Protein AF-0000000069873369 (afdb_homodimer)

InterPro domains:
  IPR003029 S1 domain [SM00316] (38-133)
  IPR004659 Ribonuclease E/G [PTHR30001] (5-507)
  IPR004659 Ribonuclease E/G [TIGR00757] (15-438)
  IPR012340 Nucleic acid-binding, OB-fold [G3DSA:2.40.50.140] (32-139)
  IPR012340 Nucleic acid-binding, OB-fold [SSF50249] (40-139)
  IPR019307 RNA-binding protein AU-1/Ribonuclease E/G [PF10150] (135-404)
  IPR048583 RNase E/G, thioredoxin-like domain [PF20833] (416-500)

Sequence (1030 aa):
MEGSTIIINAEKLERRVALLENGVLEEYTIEREGEDNIVGGIFKGRVKNIEPGLKAMFVDIGQEKNAFLHFWDALPAALDSSLEEIEREGRPKKQQRKITSKDIPDIYPIGSEIMVQVTKGPIGTKGPRVTTNVSLAGRYLVLMPFTDQFGISRKIEDPKERLRLRQIMQKLNVPDGMGIIMRTVAQGQRYRHFVRDLAMLLEQWYSVEEKKEANPAPVCVYKEPDLIERTARDFLTDTVDNIICDNAETTEHMRAIAGKISRRAKRHIQHFPVRTPIFEELGIEKQINEAFQRQVLLPCGGYLVIDETEALIAIDVNTGRNKGTKDLDKTILDTNLEAAYEIARQLRLRNIGGLVVVDFIDMRHRKDQQAVYKAMKDRLKRDKAKTQVLQITPIGLMEMTRQRLNESLRESVHDPCPYCGGRGRVKSVMTMSVEIQRQIYACIQKYRDTIGDMVIVVNSEVLSRFKNEDASLLMELERQHSGRLIFRGDHNQHRESFAIYDARYDNKPLYQSGQMEGSTIIINAEKLERRVALLENGVLEEYTIEREGEDNIVGGIFKGRVKNIEPGLKAMFVDIGQEKNAFLHFWDALPAALDSSLEEIEREGRPKKQQRKITSKDIPDIYPIGSEIMVQVTKGPIGTKGPRVTTNVSLAGRYLVLMPFTDQFGISRKIEDPKERLRLRQIMQKLNVPDGMGIIMRTVAQGQRYRHFVRDLAMLLEQWYSVEEKKEANPAPVCVYKEPDLIERTARDFLTDTVDNIICDNAETTEHMRAIAGKISRRAKRHIQHFPVRTPIFEELGIEKQINEAFQRQVLLPCGGYLVIDETEALIAIDVNTGRNKGTKDLDKTILDTNLEAAYEIARQLRLRNIGGLVVVDFIDMRHRKDQQAVYKAMKDRLKRDKAKTQVLQITPIGLMEMTRQRLNESLRESVHDPCPYCGGRGRVKSVMTMSVEIQRQIYACIQKYRDTIGDMVIVVNSEVLSRFKNEDASLLMELERQHSGRLIFRGDHNQHRESFAIYDARYDNKPLYQSGQ

Organism: Akkermansia muciniphila (strain ATCC BAA-835 / DSM 22959 / JCM 33894 / BCRC 81048 / CCUG 64013 / CIP 107961 / Muc) (NCBI:txid349741)

Solvent-accessible surface area (backbone atoms only — not comparable to full-atom values): 55054 Å² total; per-residue (Å²): 104,85,53,27,35,36,41,35,47,66,50,89,60,37,36,36,40,36,35,26,50,58,67,39,80,44,33,58,47,76,46,48,64,84,63,77,73,54,46,60,14,30,26,33,16,28,30,70,42,76,39,73,53,71,42,30,32,31,27,38,50,74,55,98,46,49,25,40,31,40,36,71,37,62,34,89,71,72,80,54,89,60,38,42,79,45,83,63,82,96,55,77,80,74,82,65,81,82,76,48,66,85,45,43,59,72,75,56,36,75,69,34,77,44,61,33,21,27,72,35,58,62,53,94,91,43,38,25,31,35,26,50,70,47,66,46,79,53,67,38,40,31,41,23,68,84,37,60,55,28,31,38,34,54,81,54,71,53,63,69,57,48,54,50,50,51,53,51,58,69,67,50,89,68,60,88,57,32,17,41,32,38,40,63,70,37,64,92,59,57,71,67,57,52,52,53,42,50,50,53,49,50,52,51,48,50,52,29,51,50,44,48,74,73,45,69,66,46,32,78,40,38,74,49,68,52,71,66,54,43,45,34,52,58,46,68,40,85,72,48,66,37,36,38,22,54,29,64,70,58,36,51,52,36,30,54,58,22,40,75,74,31,66,70,50,24,72,32,50,39,66,44,86,62,76,49,59,59,45,60,74,70,58,45,45,62,58,53,56,50,67,71,44,52,59,44,80,41,95,74,40,21,32,36,40,57,40,82,48,94,54,34,32,38,29,25,48,41,49,72,73,37,57,44,60,97,50,52,67,57,39,50,48,52,51,42,45,52,45,32,48,48,49,48,40,47,36,50,30,35,36,52,48,39,44,36,38,35,37,50,63,85,66,93,47,67,68,56,52,50,50,36,45,50,47,34,56,57,52,43,68,76,45,90,49,59,67,49,77,51,69,67,42,98,89,42,39,30,44,32,38,30,48,67,81,62,76,28,50,65,65,72,40,34,33,64,19,84,85,48,67,37,63,13,39,36,67,25,57,66,45,46,49,53,53,49,50,51,49,49,49,36,48,44,58,74,34,57,90,74,49,56,39,33,31,38,40,32,10,40,71,43,45,51,41,41,67,63,80,40,36,70,59,52,49,54,54,31,69,75,35,90,25,53,75,42,80,42,64,33,80,86,43,52,73,79,39,37,36,32,23,40,62,91,42,86,82,58,64,79,40,55,53,98,112,103,86,54,28,37,36,41,35,47,67,50,89,61,37,36,37,42,34,34,26,49,58,69,38,80,45,34,58,49,76,46,49,64,85,63,76,72,54,44,62,14,30,25,34,15,27,29,68,43,76,39,73,52,71,42,30,32,33,26,36,50,75,54,98,47,48,24,40,31,40,37,72,38,61,34,88,70,74,80,54,89,61,38,43,79,45,83,63,80,96,54,77,80,73,81,65,81,84,77,49,67,85,46,43,58,74,76,55,37,73,68,34,76,45,62,34,21,28,73,35,59,62,52,94,93,44,38,24,32,34,27,51,68,45,66,47,79,54,67,38,40,30,41,23,67,83,36,60,55,31,31,38,34,53,80,56,71,54,64,68,57,47,53,52,51,50,53,51,58,68,68,51,90,70,58,88,55,32,18,41,32,37,39,62,70,37,63,92,59,58,71,68,58,52,53,53,42,49,51,53,50,50,53,52,47,50,52,30,52,50,43,49,73,74,45,70,66,46,33,77,40,39,74,47,68,53,69,65,54,42,45,37,52,58,45,66,41,86,70,46,66,37,36,38,22,53,28,63,69,61,35,52,52,37,31,54,58,22,39,75,73,32,65,71,51,25,71,32,51,40,66,45,87,62,77,48,59,62,46,61,74,70,58,44,44,62,58,54,58,48,66,71,43,51,58,43,79,41,94,74,40,21,32,36,40,56,38,84,50,95,54,34,33,38,30,23,50,43,50,72,72,38,56,46,61,99,49,51,68,58,39,51,47,52,49,43,44,53,44,32,50,49,50,47,41,46,35,49,29,34,37,53,49,40,41,35,38,35,37,51,64,86,66,92,47,66,67,57,52,50,49,37,45,50,47,34,56,57,52,43,68,75,44,89,51,59,69,49,77,52,69,68,41,96,88,41,39,30,44,32,40,28,47,66,83,60,76,28,51,64,66,73,39,34,33,63,20,84,85,48,69,38,64,13,40,38,67,25,56,68,46,46,50,53,53,48,53,52,50,52,49,36,48,43,57,75,33,56,92,75,49,57,40,32,33,37,40,31,10,40,70,44,44,51,41,42,67,65,79,39,37,69,60,52,49,53,53,32,69,76,36,91,25,54,75,41,79,43,63,33,81,86,43,52,75,80,40,38,35,32,23,41,64,92,42,85,83,57,64,78,40,55,54,97,114

Radius of gyration: 33.78 Å; Cα contacts (8 Å, |Δi|>4): 1970; chains: 2; bounding box: 74×94×81 Å

pLDDT: mean 88.87, std 9.37, range [48.34, 98.44]

Nearest PDB structures (foldseek):
  2bx2-assembly1_L  TM=8.757E-01  e=1.424E-51  Escherichia coli
  6g63-assembly1_L  TM=8.474E-01  e=8.039E-51  Escherichia coli K-12
  5f6c-assembly1_B  TM=6.721E-01  e=1.130E-51  Escherichia coli K-12
  6g63-assembly1_G  TM=8.059E-01  e=1.382E-46  Escherichia coli K-12
  6g63-assembly1_A  TM=6.806E-01  e=2.433E-48  Escherichia coli K-12

Secondary structure (DSSP, 8-state):
--SEEEEEEE-SSEEEEEEEETTEEEEEEEEETT----TT-EEEEEEEEEETTTTEEEEE-SSSSPEEEEGGGGSPPPPPTTEEEEPPTTS---------GGGHHHHS-TT-EEEEEEEE--BTTB--EEES---EE-SSEEEETT---EEEETT---HHHHHHHHHHHHHS-PPTT-EEEE-GGGTT--HHHHHHHHHHHHHHHHHHHHHHHHSPSSEEEE----HHHHHHHHHTSTT--EEEES-HHHHHHHHHHHHHH-HHHHHTEEE---SS-HHHHTTHHHHHHHHT-SEEE-TTS-EEEEEE-SS-EEEEEE-TT---SS-HHHHHHHHHHHHHHHHHHHHHHTT--EEEEEEPPP-S-HHHHHHHHHHHHHHHTT-SS-EEEPPP-TTSEEEEEE---S--HHHHHEEE-TTTTT-SEEE-HHHHHHHHHHHHHHHHHHTTTT---EEEEEEHHHHHHHHHTSHHHHHHHHHTSSS-EEEEEETTS-TT--EEEETTEEEEEEEETT-/--SEEEEEEE-SSEEEEEEEETTEEEEEEEEETT----TT-EEEEEEEEEETTTTEEEEE-SSSSPEEEEGGGGSPPPPPTTEEEEPPTTS---------GGGHHHHS-TT-EEEEEEEE--BTTB--EEES---EE-SSEEEETT---EEEETT---HHHHHHHHHHHHHS-PPTT-EEEE-GGGTT--HHHHHHHHHHHHHHHHHHHHHHHHSPSSEEEE----HHHHHHHHHTSTT--EEEES-HHHHHHHHHHHHHH-HHHHHTEEE---SS-HHHHTTHHHHHHHHT-SEEE-TTS-EEEEEE-SS-EEEEEE-TT---SS-HHHHHHHHHHHHHHHHHHHHHHTT--EEEEEEPPP-S-HHHHHHHHHHHHHHHTT-SS-EEEPPPPTTSEEEEEE---S--HHHHHEEE-TTTTT-SEEE-HHHHHHHHHHHHHHHHHHTTTT---EEEEEEHHHHHHHHHTSHHHHHHHHHTSSS-EEEEEETTS-TT--EEEETTEEEEEEEETT-

Foldseek 3Di:
DAFWEWEWEDDDFKIKIFIDHGLATQAIDMDGPPPQPQALFKWWWFFADQDVVQQWTFTGQPDPGTAIEHLQLAADDDDDPQKDWDDAPPDDPPPPPHDDSVCSCVVHPHGDIAMWGFNAQADDPRHTYIGSQHWDDFQFKIKTQQAAIEIEGVLPPDPVQVVVVSVLLNVADDDPRMYMYGYPLNGPDDSVLVNLRRVVRVVLVVQLVVQPVVDDPGDGSDGDDDPLLVCLRNVPRVRHQAYEYQDPVSLVVSLVSNVSRPPVSSVRRDYDHDPDRPCVVSVNVVSLVQLLDQWAAFPLQKIKGWDDDPQEIEIETGCHPNPDDPDPLVSQLVSLLRVLLVVLSSCNHQQPFFKYKYAGDDHPDVVSQVVSQVSNVVNNSPPPWDKDWDGQDPVRMIMMGTDRDDDTNPVVPDDQDPQVRNPPDDDDLVRLLVVVLVVLLVLCVVQQPPAAEKEKEAAPVNVVCCVPVVVVVVVVSQVSHRHHYHYHHDNPDRRNWMFMPRPVDPPDTPDTPPD/DAFWEWEWEDDPFKIKIFIDHGLATQAIDMDGPPPQPQALFKWWWFWADQDVVQQWTFTGQPDPGTAIEHLQLAADDDDDPQKDWDDAPPDPPPPPPRDDSVCSCVVHPHGDIAMWGFNACADDPRHTYIGNQHWDDFQFKIKTQQAAIEIEGVLPPDPVQVVVVSVLLNPADDDPRMYMYGYPLNGPDDSVLVNLRVVVRVVLVVQLVVQPVVDDPGDTSGGDDDPLLVCLRNVPRVRHQAYEYQDPVSLVVSLVSNVSRPPVSSVRGDYDHDPDRPCVVSVNVVSLVQLLDQWAAFPLQKIKGWDDDPQEIEIETGCHPNPDDPDPLVSQLVSLLRVLLVVLSSCNHQLDFFKYKYAGDDHPDVVSQVVSQVSNVVNNSPPPWDKDWDGQDPVRMIMMGTDRDDDTNDVVPDDQDPQVRNPPDDDDLVRLLVVVLVVLLVLCVVQQPPAAEKEKEAAPVNVVCCVPVVVVVVVVSQVSHRHHYHYHHDNPDRRNWMFMPRPVDPPDTPDTPPD

Structure (mmCIF, N/CA/C/O backbone):
data_AF-0000000069873369-model_v1
#
loop_
_entity.id
_entity.type
_entity.pdbx_description
1 polymer 'Ribonuclease G'
#
loop_
_atom_site.group_PDB
_atom_site.id
_atom_site.type_symbol
_atom_site.label_atom_id
_atom_site.label_alt_id
_atom_site.label_comp_id
_atom_site.label_asym_id
_atom_site.label_entity_id
_atom_site.label_seq_id
_atom_site.pdbx_PDB_ins_code
_atom_site.Cartn_x
_atom_site.Cartn_y
_atom_site.Cartn_z
_atom_site.occupancy
_atom_site.B_iso_or_equiv
_atom_site.auth_seq_id
_atom_site.auth_comp_id
_atom_site.auth_asym_id
_atom_site.auth_atom_id
_atom_site.pdbx_PDB_model_num
ATOM 1 N N . MET A 1 1 ? -0.987 -34.031 12.062 1 58.09 1 MET A N 1
ATOM 2 C CA . MET A 1 1 ? -0.381 -34.625 10.875 1 58.09 1 MET A CA 1
ATOM 3 C C . MET A 1 1 ? 1.104 -34.281 10.797 1 58.09 1 MET A C 1
ATOM 5 O O . MET A 1 1 ? 1.474 -33.125 10.742 1 58.09 1 MET A O 1
ATOM 9 N N . GLU A 1 2 ? 1.986 -35.188 11.086 1 67.81 2 GLU A N 1
ATOM 10 C CA . GLU A 1 2 ? 3.438 -35 11.102 1 67.81 2 GLU A CA 1
ATOM 11 C C . GLU A 1 2 ? 4.027 -35.125 9.703 1 67.81 2 GLU A C 1
ATOM 13 O O . GLU A 1 2 ? 3.494 -35.844 8.859 1 67.81 2 GLU A O 1
ATOM 18 N N . GLY A 1 3 ? 4.898 -34.25 9.289 1 82.12 3 GLY A N 1
ATOM 19 C CA . GLY A 1 3 ? 5.59 -34.25 8.016 1 82.12 3 GLY A CA 1
ATOM 20 C C . GLY A 1 3 ? 4.98 -33.344 6.984 1 82.12 3 GLY A C 1
ATOM 21 O O . GLY A 1 3 ? 4.387 -32.312 7.336 1 82.12 3 GLY A O 1
ATOM 22 N N . SER A 1 4 ? 5.219 -33.531 5.766 1 88.44 4 SER A N 1
ATOM 23 C CA . SER A 1 4 ? 4.734 -32.75 4.652 1 88.44 4 SER A CA 1
ATOM 24 C C . SER A 1 4 ? 3.65 -33.469 3.867 1 88.44 4 SER A C 1
ATOM 26 O O . SER A 1 4 ? 3.859 -34.594 3.418 1 88.44 4 SER A O 1
ATOM 28 N N . THR A 1 5 ? 2.441 -32.875 3.84 1 90.62 5 THR A N 1
ATOM 29 C CA . THR A 1 5 ? 1.305 -33.5 3.168 1 90.62 5 THR A CA 1
ATOM 30 C C . THR A 1 5 ? 0.644 -32.531 2.203 1 90.62 5 THR A C 1
ATOM 32 O O . THR A 1 5 ? 0.487 -31.344 2.518 1 90.62 5 THR A O 1
ATOM 35 N N . ILE A 1 6 ? 0.294 -33 1.038 1 93.44 6 ILE A N 1
ATOM 36 C CA . ILE A 1 6 ? -0.467 -32.219 0.074 1 93.44 6 ILE A CA 1
ATOM 37 C C . ILE A 1 6 ? -1.93 -32.656 0.089 1 93.44 6 ILE A C 1
ATOM 39 O O . ILE A 1 6 ? -2.227 -33.844 -0.01 1 93.44 6 ILE A O 1
ATOM 43 N N . ILE A 1 7 ? -2.756 -31.75 0.298 1 94.5 7 ILE A N 1
ATOM 44 C CA . ILE A 1 7 ? -4.188 -32.031 0.284 1 94.5 7 ILE A CA 1
ATOM 45 C C . ILE A 1 7 ? -4.828 -31.359 -0.938 1 94.5 7 ILE A C 1
ATOM 47 O O . ILE A 1 7 ? -4.641 -30.172 -1.177 1 94.5 7 ILE A O 1
ATOM 51 N N . ILE A 1 8 ? -5.625 -32.156 -1.678 1 95.19 8 ILE A N 1
ATOM 52 C CA . ILE A 1 8 ? -6.223 -31.672 -2.92 1 95.19 8 ILE A CA 1
ATOM 53 C C . ILE A 1 8 ? -7.746 -31.719 -2.807 1 95.19 8 ILE A C 1
ATOM 55 O O . ILE A 1 8 ? -8.32 -32.75 -2.486 1 95.19 8 ILE A O 1
ATOM 59 N N . ASN A 1 9 ? -8.32 -30.578 -2.953 1 95.19 9 ASN A N 1
ATOM 60 C CA . ASN A 1 9 ? -9.766 -30.469 -3.137 1 95.19 9 ASN A CA 1
ATOM 61 C C . ASN A 1 9 ? -10.125 -30.281 -4.605 1 95.19 9 ASN A C 1
ATOM 63 O O . ASN A 1 9 ? -9.906 -29.203 -5.176 1 95.19 9 ASN A O 1
ATOM 67 N N . ALA A 1 10 ? -10.641 -31.281 -5.207 1 93 10 ALA A N 1
ATOM 68 C CA . ALA A 1 10 ? -10.953 -31.25 -6.637 1 93 10 ALA A CA 1
ATOM 69 C C . ALA A 1 10 ? -12.453 -31.109 -6.871 1 93 10 ALA A C 1
ATOM 71 O O . ALA A 1 10 ? -13.172 -32.125 -6.938 1 93 10 ALA A O 1
ATOM 72 N N . GLU A 1 11 ? -12.812 -29.859 -7.07 1 89.12 11 GLU A N 1
ATOM 73 C CA . GLU A 1 11 ? -14.195 -29.547 -7.414 1 89.12 11 GLU A CA 1
ATOM 74 C C . GLU A 1 11 ? -14.344 -29.25 -8.906 1 89.12 11 GLU A C 1
ATOM 76 O O . GLU A 1 11 ? -13.344 -29.156 -9.625 1 89.12 11 GLU A O 1
ATOM 81 N N . LYS A 1 12 ? -15.539 -29.156 -9.367 1 85.06 12 LYS A N 1
ATOM 82 C CA . LYS A 1 12 ? -15.797 -29 -10.797 1 85.06 12 LYS A CA 1
ATOM 83 C C . LYS A 1 12 ? -15.328 -27.641 -11.297 1 85.06 12 LYS A C 1
ATOM 85 O O . LYS A 1 12 ? -14.734 -27.547 -12.367 1 85.06 12 LYS A O 1
ATOM 90 N N . LEU A 1 13 ? -15.562 -26.656 -10.477 1 88.5 13 LEU A N 1
ATOM 91 C CA . LEU A 1 13 ? -15.258 -25.297 -10.945 1 88.5 13 LEU A CA 1
ATOM 92 C C . LEU A 1 13 ? -13.883 -24.859 -10.453 1 88.5 13 LEU A C 1
ATOM 94 O O . LEU A 1 13 ? -13.305 -23.906 -10.984 1 88.5 13 LEU A O 1
ATOM 98 N N . GLU A 1 14 ? -13.43 -25.578 -9.477 1 92.19 14 GLU A N 1
ATOM 99 C CA . GLU A 1 14 ? -12.203 -25.109 -8.836 1 92.19 14 GLU A CA 1
ATOM 100 C C . GLU A 1 14 ? -11.398 -26.281 -8.266 1 92.19 14 GLU A C 1
ATOM 102 O O . GLU A 1 14 ? -11.977 -27.219 -7.715 1 92.19 14 GLU A O 1
ATOM 107 N N . ARG A 1 15 ? -10.164 -26.297 -8.539 1 93.38 15 ARG A N 1
ATOM 108 C CA . ARG A 1 15 ? -9.211 -27.188 -7.887 1 93.38 15 ARG A CA 1
ATOM 109 C C . ARG A 1 15 ? -8.312 -26.422 -6.918 1 93.38 15 ARG A C 1
ATOM 111 O O . ARG A 1 15 ? -7.777 -25.375 -7.258 1 93.38 15 ARG A O 1
ATOM 118 N N . ARG A 1 16 ? -8.219 -26.938 -5.723 1 95 16 ARG A N 1
ATOM 119 C CA . ARG A 1 16 ? -7.418 -26.312 -4.68 1 95 16 ARG A CA 1
ATOM 120 C C . ARG A 1 16 ? -6.359 -27.266 -4.145 1 95 16 ARG A C 1
ATOM 122 O O . ARG A 1 16 ? -6.645 -28.453 -3.916 1 95 16 ARG A O 1
ATOM 129 N N . VAL A 1 17 ? -5.191 -26.828 -4.027 1 94.38 17 VAL A N 1
ATOM 130 C CA . VAL A 1 17 ? -4.082 -27.625 -3.52 1 94.38 17 VAL A CA 1
ATOM 131 C C . VAL A 1 17 ? -3.447 -26.938 -2.316 1 94.38 17 VAL A C 1
ATOM 133 O O . VAL A 1 17 ? -3.074 -25.766 -2.393 1 94.38 17 VAL A O 1
ATOM 136 N N . ALA A 1 18 ? -3.379 -27.656 -1.212 1 95.12 18 ALA A N 1
ATOM 137 C CA . ALA A 1 18 ? -2.779 -27.141 0.021 1 95.12 18 ALA A CA 1
ATOM 138 C C . ALA A 1 18 ? -1.572 -27.984 0.429 1 95.12 18 ALA A C 1
ATOM 140 O O . ALA A 1 18 ? -1.654 -29.219 0.49 1 95.12 18 ALA A O 1
ATOM 141 N N . LEU A 1 19 ? -0.502 -27.359 0.658 1 92.94 19 LEU A N 1
ATOM 142 C CA . LEU A 1 19 ? 0.665 -28.031 1.229 1 92.94 19 LEU A CA 1
ATOM 143 C C . LEU A 1 19 ? 0.754 -27.766 2.73 1 92.94 19 LEU A C 1
ATOM 145 O O . LEU A 1 19 ? 0.878 -26.625 3.162 1 92.94 19 LEU A O 1
ATOM 149 N N . LEU A 1 20 ? 0.682 -28.812 3.48 1 93 20 LEU A N 1
ATOM 150 C CA . LEU A 1 20 ? 0.797 -28.719 4.934 1 93 20 LEU A CA 1
ATOM 151 C C . LEU A 1 20 ? 2.146 -29.25 5.402 1 93 20 LEU A C 1
ATOM 153 O O . LEU A 1 20 ? 2.594 -30.312 4.953 1 93 20 LEU A O 1
ATOM 157 N N . GLU A 1 21 ? 2.803 -28.5 6.203 1 91 21 GLU A N 1
ATOM 158 C CA . GLU A 1 21 ? 3.992 -28.953 6.922 1 91 21 GLU A CA 1
ATOM 159 C C . GLU A 1 21 ? 3.758 -28.953 8.43 1 91 21 GLU A C 1
ATOM 161 O O . GLU A 1 21 ? 3.596 -27.891 9.039 1 91 21 GLU A O 1
ATOM 166 N N . ASN A 1 22 ? 3.713 -30.109 9 1 89.75 22 ASN A N 1
ATOM 167 C CA . ASN A 1 22 ? 3.422 -30.281 10.422 1 89.75 22 ASN A CA 1
ATOM 168 C C . ASN A 1 22 ? 2.104 -29.625 10.812 1 89.75 22 ASN A C 1
ATOM 170 O O . ASN A 1 22 ? 2.043 -28.875 11.789 1 89.75 22 ASN A O 1
ATOM 174 N N . GLY A 1 23 ? 1.205 -29.719 9.906 1 89.38 23 GLY A N 1
ATOM 175 C CA . GLY A 1 23 ? -0.144 -29.25 10.18 1 89.38 23 GLY A CA 1
ATOM 176 C C . GLY A 1 23 ? -0.346 -27.797 9.82 1 89.38 23 GLY A C 1
ATOM 177 O O . GLY A 1 23 ? -1.466 -27.281 9.891 1 89.38 23 GLY A O 1
ATOM 178 N N . VAL A 1 24 ? 0.713 -27.156 9.414 1 92.94 24 VAL A N 1
ATOM 179 C CA . VAL A 1 24 ? 0.643 -25.734 9.102 1 92.94 24 VAL A CA 1
ATOM 180 C C . VAL A 1 24 ? 0.58 -25.531 7.586 1 92.94 24 VAL A C 1
ATOM 182 O O . VAL A 1 24 ? 1.371 -26.125 6.844 1 92.94 24 VAL A O 1
ATOM 185 N N . LEU A 1 25 ? -0.386 -24.719 7.141 1 95.5 25 LEU A N 1
ATOM 186 C CA . LEU A 1 25 ? -0.54 -24.438 5.719 1 95.5 25 LEU A CA 1
ATOM 187 C C . LEU A 1 25 ? 0.604 -23.562 5.211 1 95.5 25 LEU A C 1
ATOM 189 O O . LEU A 1 25 ? 0.743 -22.422 5.629 1 95.5 25 LEU A O 1
ATOM 193 N N . GLU A 1 26 ? 1.394 -24.078 4.258 1 93.81 26 GLU A N 1
ATOM 194 C CA . GLU A 1 26 ? 2.584 -23.391 3.783 1 93.81 26 GLU A CA 1
ATOM 195 C C . GLU A 1 26 ? 2.387 -22.859 2.363 1 93.81 26 GLU A C 1
ATOM 197 O O . GLU A 1 26 ? 2.98 -21.844 1.983 1 93.81 26 GLU A O 1
ATOM 202 N N . GLU A 1 27 ? 1.67 -23.562 1.62 1 93.12 27 GLU A N 1
ATOM 203 C CA . GLU A 1 27 ? 1.347 -23.172 0.251 1 93.12 27 GLU A CA 1
ATOM 204 C C . GLU A 1 27 ? -0.118 -23.453 -0.073 1 93.12 27 GLU A C 1
ATOM 206 O O . GLU A 1 27 ? -0.692 -24.438 0.421 1 93.12 27 GLU A O 1
ATOM 211 N N . TYR A 1 28 ? -0.656 -22.641 -0.808 1 93.56 28 TYR A N 1
ATOM 212 C CA . TYR A 1 28 ? -2.045 -22.75 -1.239 1 93.56 28 TYR A CA 1
ATOM 213 C C . TYR A 1 28 ? -2.213 -22.266 -2.674 1 93.56 28 TYR A C 1
ATOM 215 O O . TYR A 1 28 ? -1.852 -21.125 -2.996 1 93.56 28 TYR A O 1
ATOM 223 N N . THR A 1 29 ? -2.748 -23.141 -3.537 1 92 29 THR A N 1
ATOM 224 C CA . THR A 1 29 ? -2.924 -22.797 -4.945 1 92 29 THR A CA 1
ATOM 225 C C . THR A 1 29 ? -4.336 -23.141 -5.41 1 92 29 THR A C 1
ATOM 227 O O . THR A 1 29 ? -4.883 -24.172 -5.039 1 92 29 THR A O 1
ATOM 230 N N . ILE A 1 30 ? -4.848 -22.234 -6.199 1 92 30 ILE A N 1
ATOM 231 C CA . ILE A 1 30 ? -6.188 -22.406 -6.742 1 92 30 ILE A CA 1
ATOM 232 C C . ILE A 1 30 ? -6.145 -22.344 -8.266 1 92 30 ILE A C 1
ATOM 234 O O . ILE A 1 30 ? -5.387 -21.562 -8.836 1 92 30 ILE A O 1
ATOM 238 N N . GLU A 1 31 ? -6.871 -23.188 -8.867 1 90.19 31 GLU A N 1
ATOM 239 C CA . GLU A 1 31 ? -7.098 -23.141 -10.312 1 90.19 31 GLU A CA 1
ATOM 240 C C . GLU A 1 31 ? -8.578 -23.281 -10.648 1 90.19 31 GLU A C 1
ATOM 242 O O . GLU A 1 31 ? -9.25 -24.188 -10.164 1 90.19 31 GLU A O 1
ATOM 247 N N . ARG A 1 32 ? -9.031 -22.375 -11.445 1 88.44 32 ARG A N 1
ATOM 248 C CA . ARG A 1 32 ? -10.453 -22.375 -11.773 1 88.44 32 ARG A CA 1
ATOM 249 C C . ARG A 1 32 ? -10.68 -22.797 -13.227 1 88.44 32 ARG A C 1
ATOM 251 O O . ARG A 1 32 ? -9.82 -22.578 -14.078 1 88.44 32 ARG A O 1
ATOM 258 N N . GLU A 1 33 ? -11.828 -23.359 -13.336 1 79.62 33 GLU A N 1
ATOM 259 C CA . GLU A 1 33 ? -12.195 -23.781 -14.68 1 79.62 33 GLU A CA 1
ATOM 260 C C . GLU A 1 33 ? -12.367 -22.578 -15.609 1 79.62 33 GLU A C 1
ATOM 262 O O . GLU A 1 33 ? -12.953 -21.562 -15.211 1 79.62 33 GLU A O 1
ATOM 267 N N . GLY A 1 34 ? -11.883 -22.703 -16.75 1 70.75 34 GLY A N 1
ATOM 268 C CA . GLY A 1 34 ? -12.016 -21.625 -17.719 1 70.75 34 GLY A CA 1
ATOM 269 C C . GLY A 1 34 ? -10.844 -20.656 -17.703 1 70.75 34 GLY A C 1
ATOM 270 O O . GLY A 1 34 ? -10.648 -19.891 -18.656 1 70.75 34 GLY A O 1
ATOM 271 N N . GLU A 1 35 ? -10.266 -20.609 -16.547 1 70.88 35 GLU A N 1
ATOM 272 C CA . GLU A 1 35 ? -9.078 -19.75 -16.5 1 70.88 35 GLU A CA 1
ATOM 273 C C . GLU A 1 35 ? -7.938 -20.359 -17.312 1 70.88 35 GLU A C 1
ATOM 275 O O . GLU A 1 35 ? -7.598 -21.531 -17.125 1 70.88 35 GLU A O 1
ATOM 280 N N . ASP A 1 36 ? -7.742 -19.797 -18.5 1 66.44 36 ASP A N 1
ATOM 281 C CA . ASP A 1 36 ? -6.648 -20.297 -19.328 1 66.44 36 ASP A CA 1
ATOM 282 C C . ASP A 1 36 ? -5.305 -19.734 -18.859 1 66.44 36 ASP A C 1
ATOM 284 O O . ASP A 1 36 ? -5.016 -18.562 -19.047 1 66.44 36 ASP A O 1
ATOM 288 N N . ASN A 1 37 ? -4.754 -20.422 -17.938 1 73.31 37 ASN A N 1
ATOM 289 C CA . ASN A 1 37 ? -3.379 -20.062 -17.594 1 73.31 37 ASN A CA 1
ATOM 290 C C . ASN A 1 37 ? -2.422 -20.391 -18.734 1 73.31 37 ASN A C 1
ATOM 292 O O . ASN A 1 37 ? -2.18 -21.562 -19.031 1 73.31 37 ASN A O 1
ATOM 296 N N . ILE A 1 38 ? -1.992 -19.375 -19.406 1 83.12 38 ILE A N 1
ATOM 297 C CA . ILE A 1 38 ? -1.166 -19.609 -20.594 1 83.12 38 ILE A CA 1
ATOM 298 C C . ILE A 1 38 ? 0.311 -19.531 -20.203 1 83.12 38 ILE A C 1
ATOM 300 O O . ILE A 1 38 ? 1.188 -19.75 -21.047 1 83.12 38 ILE A O 1
ATOM 304 N N . VAL A 1 39 ? 0.533 -19.203 -18.938 1 84.94 39 VAL A N 1
ATOM 305 C CA . VAL A 1 39 ? 1.925 -19.094 -18.516 1 84.94 39 VAL A CA 1
ATOM 306 C C . VAL A 1 39 ? 2.613 -20.438 -18.625 1 84.94 39 VAL A C 1
ATOM 308 O O . VAL A 1 39 ? 2.066 -21.469 -18.203 1 84.94 39 VAL A O 1
ATOM 311 N N . GLY A 1 40 ? 3.77 -20.453 -19.188 1 89.19 40 GLY A N 1
ATOM 312 C CA . GLY A 1 40 ? 4.52 -21.672 -19.422 1 89.19 40 GLY A CA 1
ATOM 313 C C . GLY A 1 40 ? 4.191 -22.328 -20.75 1 89.19 40 GLY A C 1
ATOM 314 O O . GLY A 1 40 ? 4.926 -23.203 -21.219 1 89.19 40 GLY A O 1
ATOM 315 N N . GLY A 1 41 ? 3.135 -21.875 -21.312 1 92.25 41 GLY A N 1
ATOM 316 C CA . GLY A 1 41 ? 2.76 -22.391 -22.625 1 92.25 41 GLY A CA 1
ATOM 317 C C . GLY A 1 41 ? 3.715 -21.984 -23.719 1 92.25 41 GLY A C 1
ATOM 318 O O . GLY A 1 41 ? 4.312 -20.906 -23.656 1 92.25 41 GLY A O 1
ATOM 319 N N . ILE A 1 42 ? 3.857 -22.891 -24.656 1 96.88 42 ILE A N 1
ATOM 320 C CA . ILE A 1 42 ? 4.676 -22.594 -25.828 1 96.88 42 ILE A CA 1
ATOM 321 C C . ILE A 1 42 ? 3.781 -22.391 -27.047 1 96.88 42 ILE A C 1
ATOM 323 O O . ILE A 1 42 ? 2.844 -23.156 -27.266 1 96.88 42 ILE A O 1
ATOM 327 N N . PHE A 1 43 ? 4.09 -21.328 -27.734 1 97.25 43 PHE A N 1
ATOM 328 C CA . PHE A 1 43 ? 3.262 -20.953 -28.875 1 97.25 43 PHE A CA 1
ATOM 329 C C . PHE A 1 43 ? 4.117 -20.75 -30.125 1 97.25 43 PHE A C 1
ATOM 331 O O . PHE A 1 43 ? 5.258 -20.297 -30.031 1 97.25 43 PHE A O 1
ATOM 338 N N . LYS A 1 44 ? 3.557 -21.219 -31.172 1 97.5 44 LYS A N 1
ATOM 339 C CA . LYS A 1 44 ? 4.004 -20.703 -32.469 1 97.5 44 LYS A CA 1
ATOM 340 C C . LYS A 1 44 ? 3.264 -19.422 -32.844 1 97.5 44 LYS A C 1
ATOM 342 O O . LYS A 1 44 ? 2.055 -19.438 -33.062 1 97.5 44 LYS A O 1
ATOM 347 N N . GLY A 1 45 ? 4.012 -18.359 -32.781 1 97.38 45 GLY A N 1
ATOM 348 C CA . GLY A 1 45 ? 3.375 -17.078 -33.031 1 97.38 45 GLY A CA 1
ATOM 349 C C . GLY A 1 45 ? 3.828 -16.406 -34.312 1 97.38 45 GLY A C 1
ATOM 350 O O . GLY A 1 45 ? 4.656 -16.969 -35.031 1 97.38 45 GLY A O 1
ATOM 351 N N . ARG A 1 46 ? 3.182 -15.227 -34.5 1 97.62 46 ARG A N 1
ATOM 352 C CA . ARG A 1 46 ? 3.531 -14.414 -35.656 1 97.62 46 ARG A CA 1
ATOM 353 C C . ARG A 1 46 ? 3.867 -12.984 -35.25 1 97.62 46 ARG A C 1
ATOM 355 O O . ARG A 1 46 ? 3.096 -12.344 -34.531 1 97.62 46 ARG A O 1
ATOM 362 N N . VAL A 1 47 ? 5.035 -12.508 -35.75 1 97.19 47 VAL A N 1
ATOM 363 C CA . VAL A 1 47 ? 5.453 -11.156 -35.406 1 97.19 47 VAL A CA 1
ATOM 364 C C . VAL A 1 47 ? 4.531 -10.141 -36.062 1 97.19 47 VAL A C 1
ATOM 366 O O . VAL A 1 47 ? 4.418 -10.117 -37.312 1 97.19 47 VAL A O 1
ATOM 369 N N . LYS A 1 48 ? 3.885 -9.297 -35.312 1 96.69 48 LYS A N 1
ATOM 370 C CA . LYS A 1 48 ? 2.926 -8.328 -35.844 1 96.69 48 LYS A CA 1
ATOM 371 C C . LYS A 1 48 ? 3.557 -6.941 -35.969 1 96.69 48 LYS A C 1
ATOM 373 O O . LYS A 1 48 ? 3.244 -6.188 -36.875 1 96.69 48 LYS A O 1
ATOM 378 N N . ASN A 1 49 ? 4.309 -6.578 -35 1 94.19 49 ASN A N 1
ATOM 379 C CA . ASN A 1 49 ? 4.902 -5.246 -34.938 1 94.19 49 ASN A CA 1
ATOM 380 C C . ASN A 1 49 ? 6.23 -5.25 -34.188 1 94.19 49 ASN A C 1
ATOM 382 O O . ASN A 1 49 ? 6.469 -6.121 -33.344 1 94.19 49 ASN A O 1
ATOM 386 N N . ILE A 1 50 ? 7.09 -4.359 -34.656 1 92.69 50 ILE A N 1
ATOM 387 C CA . ILE A 1 50 ? 8.359 -4.133 -33.969 1 92.69 50 ILE A CA 1
ATOM 388 C C . ILE A 1 50 ? 8.453 -2.678 -33.531 1 92.69 50 ILE A C 1
ATOM 390 O O . ILE A 1 50 ? 8.258 -1.762 -34.344 1 92.69 50 ILE A O 1
ATOM 394 N N . GLU A 1 51 ? 8.617 -2.467 -32.281 1 86.44 51 GLU A N 1
ATOM 395 C CA . GLU A 1 51 ? 8.773 -1.133 -31.703 1 86.44 51 GLU A CA 1
ATOM 396 C C . GLU A 1 51 ? 10.195 -0.906 -31.203 1 86.44 51 GLU A C 1
ATOM 398 O O . GLU A 1 51 ? 10.5 -1.176 -30.047 1 86.44 51 GLU A O 1
ATOM 403 N N . PRO A 1 52 ? 10.977 -0.254 -31.938 1 79.62 52 PRO A N 1
ATOM 404 C CA . PRO A 1 52 ? 12.383 -0.054 -31.578 1 79.62 52 PRO A CA 1
ATOM 405 C C . PRO A 1 52 ? 12.539 0.781 -30.312 1 79.62 52 PRO A C 1
ATOM 407 O O . PRO A 1 52 ? 13.469 0.556 -29.531 1 79.62 52 PRO A O 1
ATOM 410 N N . GLY A 1 53 ? 11.703 1.749 -30.156 1 72.06 53 GLY A N 1
ATOM 411 C CA . GLY A 1 53 ? 11.766 2.582 -28.953 1 72.06 53 GLY A CA 1
ATOM 412 C C . GLY A 1 53 ? 11.641 1.792 -27.672 1 72.06 53 GLY A C 1
ATOM 413 O O . GLY A 1 53 ? 12.328 2.082 -26.688 1 72.06 53 GLY A O 1
ATOM 414 N N . LEU A 1 54 ? 10.828 0.786 -27.75 1 74.19 54 LEU A N 1
ATOM 415 C CA . LEU A 1 54 ? 10.609 -0.067 -26.594 1 74.19 54 LEU A CA 1
ATOM 416 C C . LEU A 1 54 ? 11.547 -1.266 -26.609 1 74.19 54 LEU A C 1
ATOM 418 O O . LEU A 1 54 ? 11.609 -2.027 -25.641 1 74.19 54 LEU A O 1
ATOM 422 N N . LYS A 1 55 ? 12.266 -1.381 -27.641 1 82.44 55 LYS A N 1
ATOM 423 C CA . LYS A 1 55 ? 13.109 -2.553 -27.875 1 82.44 55 LYS A CA 1
ATOM 424 C C . LYS A 1 55 ? 12.312 -3.844 -27.688 1 82.44 55 LYS A C 1
ATOM 426 O O . LYS A 1 55 ? 12.727 -4.734 -26.953 1 82.44 55 LYS A O 1
ATOM 431 N N . ALA A 1 56 ? 11.203 -3.783 -28.328 1 89.38 56 ALA A N 1
ATOM 432 C CA . ALA A 1 56 ? 10.32 -4.934 -28.141 1 89.38 56 ALA A CA 1
ATOM 433 C C . ALA A 1 56 ? 9.555 -5.242 -29.438 1 89.38 56 ALA A C 1
ATOM 435 O O . ALA A 1 56 ? 9.5 -4.414 -30.344 1 89.38 56 ALA A O 1
ATOM 436 N N . MET A 1 57 ? 9.086 -6.449 -29.5 1 93.88 57 MET A N 1
ATOM 437 C CA . MET A 1 57 ? 8.211 -6.922 -30.562 1 93.88 57 MET A CA 1
ATOM 438 C C . MET A 1 57 ? 6.863 -7.371 -30 1 93.88 57 MET A C 1
ATOM 440 O O . MET A 1 57 ? 6.789 -7.848 -28.859 1 93.88 57 MET A O 1
ATOM 444 N N . PHE A 1 58 ? 5.859 -7.215 -30.859 1 95.19 58 PHE A N 1
ATOM 445 C CA . PHE A 1 58 ? 4.535 -7.723 -30.531 1 95.19 58 PHE A CA 1
ATOM 446 C C . PHE A 1 58 ? 4.195 -8.945 -31.375 1 95.19 58 PHE A C 1
ATOM 448 O O . PHE A 1 58 ? 4.293 -8.898 -32.594 1 95.19 58 PHE A O 1
ATOM 455 N N . VAL A 1 59 ? 3.857 -10 -30.703 1 97.19 59 VAL A N 1
ATOM 456 C CA . VAL A 1 59 ? 3.672 -11.289 -31.359 1 97.19 59 VAL A CA 1
ATOM 457 C C . VAL A 1 59 ? 2.232 -11.758 -31.172 1 97.19 59 VAL A C 1
ATOM 459 O O . VAL A 1 59 ? 1.729 -11.805 -30.047 1 97.19 59 VAL A O 1
ATOM 462 N N . ASP A 1 60 ? 1.639 -12.125 -32.25 1 97.31 60 ASP A N 1
ATOM 463 C CA . ASP A 1 60 ? 0.315 -12.734 -32.188 1 97.31 60 ASP A CA 1
ATOM 464 C C . ASP A 1 60 ? 0.406 -14.219 -31.828 1 97.31 60 ASP A C 1
ATOM 466 O O . ASP A 1 60 ? 0.897 -15.031 -32.625 1 97.31 60 ASP A O 1
ATOM 470 N N . ILE A 1 61 ? -0.141 -14.555 -30.719 1 96.25 61 ILE A N 1
ATOM 471 C CA . ILE A 1 61 ? -0.11 -15.953 -30.297 1 96.25 61 ILE A CA 1
ATOM 472 C C . ILE A 1 61 ? -1.535 -16.484 -30.156 1 96.25 61 ILE A C 1
ATOM 474 O O . ILE A 1 61 ? -1.772 -17.484 -29.469 1 96.25 61 ILE A O 1
ATOM 478 N N . GLY A 1 62 ? -2.469 -15.812 -30.688 1 93.31 62 GLY A N 1
ATOM 479 C CA . GLY A 1 62 ? -3.855 -16.25 -30.703 1 93.31 62 GLY A CA 1
ATOM 480 C C . GLY A 1 62 ? -4.648 -15.75 -29.5 1 93.31 62 GLY A C 1
ATOM 481 O O . GLY A 1 62 ? -5.746 -16.234 -29.234 1 93.31 62 GLY A O 1
ATOM 482 N N . GLN A 1 63 ? -4.094 -14.852 -28.766 1 89.81 63 GLN A N 1
ATOM 483 C CA . GLN A 1 63 ? -4.77 -14.234 -27.625 1 89.81 63 GLN A CA 1
ATOM 484 C C . GLN A 1 63 ? -5.395 -12.898 -28.016 1 89.81 63 GLN A C 1
ATOM 486 O O . GLN A 1 63 ? -5.117 -12.375 -29.094 1 89.81 63 GLN A O 1
ATOM 491 N N . GLU A 1 64 ? -6.238 -12.414 -27.141 1 85.94 64 GLU A N 1
ATOM 492 C CA . GLU A 1 64 ? -6.902 -11.141 -27.406 1 85.94 64 GLU A CA 1
ATOM 493 C C . GLU A 1 64 ? -5.891 -10.016 -27.609 1 85.94 64 GLU A C 1
ATOM 495 O O . GLU A 1 64 ? -6.074 -9.164 -28.484 1 85.94 64 GLU A O 1
ATOM 500 N N . LYS A 1 65 ? -4.902 -10.047 -26.844 1 89.25 65 LYS A N 1
ATOM 501 C CA . LYS A 1 65 ? -3.812 -9.086 -26.969 1 89.25 65 LYS A CA 1
ATOM 502 C C . LYS A 1 65 ? -2.533 -9.766 -27.453 1 89.25 65 LYS A C 1
ATOM 504 O O . LYS A 1 65 ? -2.25 -10.906 -27.078 1 89.25 65 LYS A O 1
ATOM 509 N N . ASN A 1 66 ? -1.766 -8.953 -28.188 1 93.88 66 ASN A N 1
ATOM 510 C CA . ASN A 1 66 ? -0.483 -9.477 -28.656 1 93.88 66 ASN A CA 1
ATOM 511 C C . ASN A 1 66 ? 0.502 -9.641 -27.5 1 93.88 66 ASN A C 1
ATOM 513 O O . ASN A 1 66 ? 0.477 -8.875 -26.547 1 93.88 66 ASN A O 1
ATOM 517 N N . ALA A 1 67 ? 1.285 -10.633 -27.656 1 95.19 67 ALA A N 1
ATOM 518 C CA . ALA A 1 67 ? 2.318 -10.891 -26.656 1 95.19 67 ALA A CA 1
ATOM 519 C C . ALA A 1 67 ? 3.48 -9.906 -26.812 1 95.19 67 ALA A C 1
ATOM 521 O O . ALA A 1 67 ? 3.822 -9.508 -27.922 1 95.19 67 ALA A O 1
ATOM 522 N N . PHE A 1 68 ? 4.012 -9.57 -25.75 1 91.06 68 PHE A N 1
ATOM 523 C CA . PHE A 1 68 ? 5.145 -8.656 -25.672 1 91.06 68 PHE A CA 1
ATOM 524 C C . PHE A 1 68 ? 6.457 -9.422 -25.594 1 91.06 68 PHE A C 1
ATOM 526 O O . PHE A 1 68 ? 6.684 -10.18 -24.656 1 91.06 68 PHE A O 1
ATOM 533 N N . LEU A 1 69 ? 7.359 -9.219 -26.516 1 94.12 69 LEU A N 1
ATOM 534 C CA . LEU A 1 69 ? 8.68 -9.852 -26.562 1 94.12 69 LEU A CA 1
ATOM 535 C C . LEU A 1 69 ? 9.781 -8.797 -26.578 1 94.12 69 LEU A C 1
ATOM 537 O O . LEU A 1 69 ? 10.031 -8.172 -27.609 1 94.12 69 LEU A O 1
ATOM 541 N N . HIS A 1 70 ? 10.422 -8.711 -25.453 1 88.44 70 HIS A N 1
ATOM 542 C CA . HIS A 1 70 ? 11.562 -7.793 -25.406 1 88.44 70 HIS A CA 1
ATOM 543 C C . HIS A 1 70 ? 12.734 -8.336 -26.203 1 88.44 70 HIS A C 1
ATOM 545 O O . HIS A 1 70 ? 12.969 -9.547 -26.234 1 88.44 70 HIS A O 1
ATOM 551 N N . PHE A 1 71 ? 13.531 -7.48 -26.75 1 87.88 71 PHE A N 1
ATOM 552 C CA . PHE A 1 71 ? 14.656 -7.91 -27.562 1 87.88 71 PHE A CA 1
ATOM 553 C C . PHE A 1 71 ? 15.602 -8.789 -26.766 1 87.88 71 PHE A C 1
ATOM 555 O O . PHE A 1 71 ? 16.156 -9.766 -27.281 1 87.88 71 PHE A O 1
ATOM 562 N N . TRP A 1 72 ? 15.711 -8.461 -25.547 1 82.62 72 TRP A N 1
ATOM 563 C CA . TRP A 1 72 ? 16.594 -9.242 -24.688 1 82.62 72 TRP A CA 1
ATOM 564 C C . TRP A 1 72 ? 16.078 -10.656 -24.5 1 82.62 72 TRP A C 1
ATOM 566 O O . TRP A 1 72 ? 16.859 -11.602 -24.359 1 82.62 72 TRP A O 1
ATOM 576 N N . ASP A 1 73 ? 14.789 -10.812 -24.469 1 89.25 73 ASP A N 1
ATOM 577 C CA . ASP A 1 73 ? 14.164 -12.117 -24.281 1 89.25 73 ASP A CA 1
ATOM 578 C C . ASP A 1 73 ? 14.18 -12.922 -25.578 1 89.25 73 ASP A C 1
ATOM 580 O O . ASP A 1 73 ? 13.867 -14.117 -25.578 1 89.25 73 ASP A O 1
ATOM 584 N N . ALA A 1 74 ? 14.594 -12.219 -26.609 1 90.31 74 ALA A N 1
ATOM 585 C CA . ALA A 1 74 ? 14.672 -12.875 -27.922 1 90.31 74 ALA A CA 1
ATOM 586 C C . ALA A 1 74 ? 16.094 -13.375 -28.188 1 90.31 74 ALA A C 1
ATOM 588 O O . ALA A 1 74 ? 16.328 -14.086 -29.172 1 90.31 74 ALA A O 1
ATOM 589 N N . LEU A 1 75 ? 16.953 -12.93 -27.344 1 83.19 75 LEU A N 1
ATOM 590 C CA . LEU A 1 75 ? 18.344 -13.359 -27.469 1 83.19 75 LEU A CA 1
ATOM 591 C C . LEU A 1 75 ? 18.562 -14.68 -26.734 1 83.19 75 LEU A C 1
ATOM 593 O O . LEU A 1 75 ? 17.875 -14.977 -25.75 1 83.19 75 LEU A O 1
ATOM 597 N N . PRO A 1 76 ? 19.453 -15.492 -27.328 1 77.06 76 PRO A N 1
ATOM 598 C CA . PRO A 1 76 ? 19.828 -16.656 -26.531 1 77.06 76 PRO A CA 1
ATOM 599 C C . PRO A 1 76 ? 20.297 -16.281 -25.125 1 77.06 76 PRO A C 1
ATOM 601 O O . PRO A 1 76 ? 21.188 -15.445 -24.969 1 77.06 76 PRO A O 1
ATOM 604 N N . ALA A 1 77 ? 19.594 -16.781 -24.156 1 70.19 77 ALA A N 1
ATOM 605 C CA . ALA A 1 77 ? 19.844 -16.359 -22.781 1 70.19 77 ALA A CA 1
ATOM 606 C C . ALA A 1 77 ? 21.016 -17.125 -22.172 1 70.19 77 ALA A C 1
ATOM 608 O O . ALA A 1 77 ? 21.188 -18.328 -22.438 1 70.19 77 ALA A O 1
ATOM 609 N N . ALA A 1 78 ? 21.891 -16.297 -21.531 1 67.19 78 ALA A N 1
ATOM 610 C CA . ALA A 1 78 ? 22.812 -16.984 -20.625 1 67.19 78 ALA A CA 1
ATOM 611 C C . ALA A 1 78 ? 22.094 -17.562 -19.422 1 67.19 78 ALA A C 1
ATOM 613 O O . ALA A 1 78 ? 20.969 -17.156 -19.109 1 67.19 78 ALA A O 1
ATOM 614 N N . LEU A 1 79 ? 22.672 -18.641 -18.922 1 69.94 79 LEU A N 1
ATOM 615 C CA . LEU A 1 79 ? 22.078 -19.234 -17.734 1 69.94 79 LEU A CA 1
ATOM 616 C C . LEU A 1 79 ? 21.953 -18.203 -16.609 1 69.94 79 LEU A C 1
ATOM 618 O O . LEU A 1 79 ? 22.812 -17.344 -16.453 1 69.94 79 LEU A O 1
ATOM 622 N N . ASP A 1 80 ? 20.828 -18.266 -15.938 1 70.81 80 ASP A N 1
ATOM 623 C CA . ASP A 1 80 ? 20.547 -17.406 -14.797 1 70.81 80 ASP A CA 1
ATOM 624 C C . ASP A 1 80 ? 21.672 -17.484 -13.758 1 70.81 80 ASP A C 1
ATOM 626 O O . ASP A 1 80 ? 22.328 -18.516 -13.633 1 70.81 80 ASP A O 1
ATOM 630 N N . SER A 1 81 ? 21.891 -16.406 -13.039 1 67.12 81 SER A N 1
ATOM 631 C CA . SER A 1 81 ? 22.938 -16.359 -12.016 1 67.12 81 SER A CA 1
ATOM 632 C C . SER A 1 81 ? 22.688 -17.406 -10.938 1 67.12 81 SER A C 1
ATOM 634 O O . SER A 1 81 ? 23.609 -17.797 -10.219 1 67.12 81 SER A O 1
ATOM 636 N N . SER A 1 82 ? 21.562 -17.891 -10.914 1 71.69 82 SER A N 1
ATOM 637 C CA . SER A 1 82 ? 21.219 -18.875 -9.898 1 71.69 82 SER A CA 1
ATOM 638 C C . SER A 1 82 ? 21.641 -20.281 -10.344 1 71.69 82 SER A C 1
ATOM 640 O O . SER A 1 82 ? 21.5 -21.25 -9.586 1 71.69 82 SER A O 1
ATOM 642 N N . LEU A 1 83 ? 22.281 -20.375 -11.5 1 81.25 83 LEU A N 1
ATOM 643 C CA . LEU A 1 83 ? 22.688 -21.656 -12.055 1 81.25 83 LEU A CA 1
ATOM 644 C C . LEU A 1 83 ? 24.188 -21.688 -12.289 1 81.25 83 LEU A C 1
ATOM 646 O O . LEU A 1 83 ? 24.797 -20.688 -12.656 1 81.25 83 LEU A O 1
ATOM 650 N N . GLU A 1 84 ? 24.75 -22.75 -11.992 1 84.44 84 GLU A N 1
ATOM 651 C CA . GLU A 1 84 ? 26.141 -23 -12.383 1 84.44 84 GLU A CA 1
ATOM 652 C C . GLU A 1 84 ? 26.219 -23.578 -13.789 1 84.44 84 GLU A C 1
ATOM 654 O O . GLU A 1 84 ? 25.594 -24.594 -14.078 1 84.44 84 GLU A O 1
ATOM 659 N N . GLU A 1 85 ? 26.969 -22.938 -14.531 1 86.56 85 GLU A N 1
ATOM 660 C CA . GLU A 1 85 ? 27.141 -23.453 -15.891 1 86.56 85 GLU A CA 1
ATOM 661 C C . GLU A 1 85 ? 28.172 -24.578 -15.938 1 86.56 85 GLU A C 1
ATOM 663 O O . GLU A 1 85 ? 29.234 -24.484 -15.336 1 86.56 85 GLU A O 1
ATOM 668 N N . ILE A 1 86 ? 27.812 -25.641 -16.672 1 86.19 86 ILE A N 1
ATOM 669 C CA . ILE A 1 86 ? 28.688 -26.797 -16.828 1 86.19 86 ILE A CA 1
ATOM 670 C C . ILE A 1 86 ? 29.031 -27 -18.297 1 86.19 86 ILE A C 1
ATOM 672 O O . ILE A 1 86 ? 28.156 -27 -19.156 1 86.19 86 ILE A O 1
ATOM 676 N N . GLU A 1 87 ? 30.328 -27.109 -18.531 1 81.5 87 GLU A N 1
ATOM 677 C CA . GLU A 1 87 ? 30.766 -27.359 -19.906 1 81.5 87 GLU A CA 1
ATOM 678 C C . GLU A 1 87 ? 30.516 -28.812 -20.312 1 81.5 87 GLU A C 1
ATOM 680 O O . GLU A 1 87 ? 30.828 -29.734 -19.547 1 81.5 87 GLU A O 1
ATOM 685 N N . ARG A 1 88 ? 29.859 -28.922 -21.422 1 82.75 88 ARG A N 1
ATOM 686 C CA . ARG A 1 88 ? 29.656 -30.266 -21.953 1 82.75 88 ARG A CA 1
ATOM 687 C C . ARG A 1 88 ? 30.969 -30.844 -22.484 1 82.75 88 ARG A C 1
ATOM 689 O O . ARG A 1 88 ? 31.656 -30.203 -23.281 1 82.75 88 ARG A O 1
ATOM 696 N N . GLU A 1 89 ? 31.312 -32.031 -22 1 75.12 89 GLU A N 1
ATOM 697 C CA . GLU A 1 89 ? 32.562 -32.625 -22.438 1 75.12 89 GLU A CA 1
ATOM 698 C C . GLU A 1 89 ? 32.469 -33.062 -23.891 1 75.12 89 GLU A C 1
ATOM 700 O O . GLU A 1 89 ? 31.453 -33.625 -24.328 1 75.12 89 GLU A O 1
ATOM 705 N N . GLY A 1 90 ? 33.531 -32.906 -24.672 1 64.75 90 GLY A N 1
ATOM 706 C CA . GLY A 1 90 ? 33.719 -33.406 -26.031 1 64.75 90 GLY A CA 1
ATOM 707 C C . GLY A 1 90 ? 33.031 -32.562 -27.078 1 64.75 90 GLY A C 1
ATOM 708 O O . GLY A 1 90 ? 32.938 -32.969 -28.25 1 64.75 90 GLY A O 1
ATOM 709 N N . ARG A 1 91 ? 32.375 -31.516 -26.719 1 65.94 91 ARG A N 1
ATOM 710 C CA . ARG A 1 91 ? 31.734 -30.703 -27.766 1 65.94 91 ARG A CA 1
ATOM 711 C C . ARG A 1 91 ? 32.312 -29.297 -27.797 1 65.94 91 ARG A C 1
ATOM 713 O O . ARG A 1 91 ? 32.5 -28.672 -26.75 1 65.94 91 ARG A O 1
ATOM 720 N N . PRO A 1 92 ? 32.875 -28.906 -28.828 1 58.94 92 PRO A N 1
ATOM 721 C CA . PRO A 1 92 ? 33.5 -27.594 -28.938 1 58.94 92 PRO A CA 1
ATOM 722 C C . PRO A 1 92 ? 32.5 -26.438 -28.719 1 58.94 92 PRO A C 1
ATOM 724 O O . PRO A 1 92 ? 31.328 -26.578 -29.016 1 58.94 92 PRO A O 1
ATOM 727 N N . LYS A 1 93 ? 32.875 -25.562 -27.875 1 57.66 93 LYS A N 1
ATOM 728 C CA . LYS A 1 93 ? 32.125 -24.344 -27.688 1 57.66 93 LYS A CA 1
ATOM 729 C C . LYS A 1 93 ? 31.781 -23.703 -29.031 1 57.66 93 LYS A C 1
ATOM 731 O O . LYS A 1 93 ? 32.656 -23.344 -29.797 1 57.66 93 LYS A O 1
ATOM 736 N N . LYS A 1 94 ? 30.688 -24.125 -29.656 1 51.62 94 LYS A N 1
ATOM 737 C CA . LYS A 1 94 ? 30.359 -23.469 -30.922 1 51.62 94 LYS A CA 1
ATOM 738 C C . LYS A 1 94 ? 30.375 -21.953 -30.766 1 51.62 94 LYS A C 1
ATOM 740 O O . LYS A 1 94 ? 29.812 -21.422 -29.812 1 51.62 94 LYS A O 1
ATOM 745 N N . GLN A 1 95 ? 31.375 -21.375 -31.406 1 50.88 95 GLN A N 1
ATOM 746 C CA . GLN A 1 95 ? 31.453 -19.922 -31.484 1 50.88 95 GLN A CA 1
ATOM 747 C C . GLN A 1 95 ? 30.234 -19.328 -32.188 1 50.88 95 GLN A C 1
ATOM 749 O O . GLN A 1 95 ? 30.172 -19.266 -33.406 1 50.88 95 GLN A O 1
ATOM 754 N N . GLN A 1 96 ? 29.141 -19.609 -31.781 1 54.31 96 GLN A N 1
ATOM 755 C CA . GLN A 1 96 ? 28 -19 -32.469 1 54.31 96 GLN A CA 1
ATOM 756 C C . GLN A 1 96 ? 28.094 -17.484 -32.438 1 54.31 96 GLN A C 1
ATOM 758 O O . GLN A 1 96 ? 28.594 -16.906 -31.469 1 54.31 96 GLN A O 1
ATOM 763 N N . ARG A 1 97 ? 28.062 -16.797 -33.594 1 59.22 97 ARG A N 1
ATOM 764 C CA . ARG A 1 97 ? 28 -15.344 -33.75 1 59.22 97 ARG A CA 1
ATOM 765 C C . ARG A 1 97 ? 27.156 -14.719 -32.656 1 59.22 97 ARG A C 1
ATOM 767 O O . ARG A 1 97 ? 26.047 -15.188 -32.375 1 59.22 97 ARG A O 1
ATOM 774 N N . LYS A 1 98 ? 27.672 -13.805 -31.906 1 70.38 98 LYS A N 1
ATOM 775 C CA . LYS A 1 98 ? 27.016 -13.062 -30.828 1 70.38 98 LYS A CA 1
ATOM 776 C C . LYS A 1 98 ? 25.875 -12.203 -31.359 1 70.38 98 LYS A C 1
ATOM 778 O O . LYS A 1 98 ? 26.109 -11.258 -32.094 1 70.38 98 LYS A O 1
ATOM 783 N N . ILE A 1 99 ? 24.75 -12.766 -31.375 1 78.12 99 ILE A N 1
ATOM 784 C CA . ILE A 1 99 ? 23.547 -12.016 -31.734 1 78.12 99 ILE A CA 1
ATOM 785 C C . ILE A 1 99 ? 23.297 -10.93 -30.703 1 78.12 99 ILE A C 1
ATOM 787 O O . ILE A 1 99 ? 23.375 -11.18 -29.5 1 78.12 99 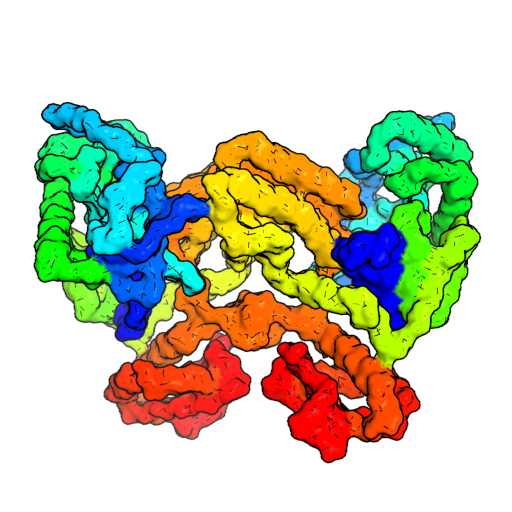ILE A O 1
ATOM 791 N N . THR A 1 100 ? 23.203 -9.703 -31.203 1 81.88 100 THR A N 1
ATOM 792 C CA . THR A 1 100 ? 22.891 -8.586 -30.312 1 81.88 100 THR A CA 1
ATOM 793 C C . THR A 1 100 ? 21.453 -8.117 -30.516 1 81.88 100 THR A C 1
ATOM 795 O O . THR A 1 100 ? 20.766 -8.594 -31.422 1 81.88 100 THR A O 1
ATOM 798 N N . SER A 1 101 ? 21.016 -7.324 -29.609 1 83.31 101 SER A N 1
ATOM 799 C CA . SER A 1 101 ? 19.656 -6.805 -29.656 1 83.31 101 SER A CA 1
ATOM 800 C C . SER A 1 101 ? 19.375 -6.113 -30.984 1 83.31 101 SER A C 1
ATOM 802 O O . SER A 1 101 ? 18.234 -6.09 -31.453 1 83.31 101 SER A O 1
ATOM 804 N N . LYS A 1 102 ? 20.406 -5.574 -31.641 1 81.56 102 LYS A N 1
ATOM 805 C CA . LYS A 1 102 ? 20.234 -4.855 -32.906 1 81.56 102 LYS A CA 1
ATOM 806 C C . LYS A 1 102 ? 19.891 -5.812 -34.031 1 81.56 102 LYS A C 1
ATOM 808 O O . LYS A 1 102 ? 19.344 -5.398 -35.062 1 81.56 102 LYS A O 1
ATOM 813 N N . ASP A 1 103 ? 20.188 -7.012 -33.844 1 89.25 103 ASP A N 1
ATOM 814 C CA . ASP A 1 103 ? 20 -8.016 -34.875 1 89.25 103 ASP A CA 1
ATOM 815 C C . ASP A 1 103 ? 18.578 -8.578 -34.875 1 89.25 103 ASP A C 1
ATOM 817 O O . ASP A 1 103 ? 18.156 -9.227 -35.812 1 89.25 103 ASP A O 1
ATOM 821 N N . ILE A 1 104 ? 17.844 -8.367 -33.844 1 88.25 104 ILE A N 1
ATOM 822 C CA . ILE A 1 104 ? 16.594 -9.086 -33.562 1 88.25 104 ILE A CA 1
ATOM 823 C C . ILE A 1 104 ? 15.562 -8.75 -34.656 1 88.25 104 ILE A C 1
ATOM 825 O O . ILE A 1 104 ? 14.906 -9.648 -35.188 1 88.25 104 ILE A O 1
ATOM 829 N N . PRO A 1 105 ? 15.484 -7.496 -35.031 1 89.25 105 PRO A N 1
ATOM 830 C CA . PRO A 1 105 ? 14.492 -7.199 -36.062 1 89.25 105 PRO A CA 1
ATOM 831 C C . PRO A 1 105 ? 14.797 -7.895 -37.375 1 89.25 105 PRO A C 1
ATOM 833 O O . PRO A 1 105 ? 13.875 -8.211 -38.156 1 89.25 105 PRO A O 1
ATOM 836 N N . ASP A 1 106 ? 16.016 -8.141 -37.594 1 90.31 106 ASP A N 1
ATOM 837 C CA . ASP A 1 106 ? 16.406 -8.805 -38.812 1 90.31 106 ASP A CA 1
ATOM 838 C C . ASP A 1 106 ? 16.172 -10.312 -38.75 1 90.31 106 ASP A C 1
ATOM 840 O O . ASP A 1 106 ? 15.859 -10.953 -39.75 1 90.31 106 ASP A O 1
ATOM 844 N N . ILE A 1 107 ? 16.359 -10.82 -37.625 1 90.88 107 ILE A N 1
ATOM 845 C CA . ILE A 1 107 ? 16.188 -12.25 -37.406 1 90.88 107 ILE A CA 1
ATOM 846 C C . ILE A 1 107 ? 14.703 -12.609 -37.438 1 90.88 107 ILE A C 1
ATOM 848 O O . ILE A 1 107 ? 14.312 -13.656 -37.969 1 90.88 107 ILE A O 1
ATOM 852 N N . TYR A 1 108 ? 13.914 -11.711 -36.844 1 93.19 108 TYR A N 1
ATOM 853 C CA . TYR A 1 108 ? 12.477 -11.922 -36.781 1 93.19 108 TYR A CA 1
ATOM 854 C C . TYR A 1 108 ? 11.719 -10.75 -37.406 1 93.19 108 TYR A C 1
ATOM 856 O O . TYR A 1 108 ? 11.094 -9.961 -36.656 1 93.19 108 TYR A O 1
ATOM 864 N N . PRO A 1 109 ? 11.68 -10.711 -38.656 1 93.94 109 PRO A N 1
ATOM 865 C CA . PRO A 1 109 ? 10.961 -9.602 -39.312 1 93.94 109 PRO A CA 1
ATOM 866 C C . PRO A 1 109 ? 9.445 -9.703 -39.125 1 93.94 109 PRO A C 1
ATOM 868 O O . PRO A 1 109 ? 8.93 -10.773 -38.75 1 93.94 109 PRO A O 1
ATOM 871 N N . ILE A 1 110 ? 8.781 -8.594 -39.406 1 95.44 110 ILE A N 1
ATOM 872 C CA . ILE A 1 110 ? 7.328 -8.531 -39.312 1 95.44 110 ILE A CA 1
ATOM 873 C C . ILE A 1 110 ? 6.703 -9.594 -40.219 1 95.44 110 ILE A C 1
ATOM 875 O O . ILE A 1 110 ? 7.117 -9.766 -41.375 1 95.44 110 ILE A O 1
ATOM 879 N N . GLY A 1 111 ? 5.809 -10.367 -39.719 1 95.38 111 GLY A N 1
ATOM 880 C CA . GLY A 1 111 ? 5.117 -11.406 -40.5 1 95.38 111 GLY A CA 1
ATOM 881 C C . GLY A 1 111 ? 5.715 -12.781 -40.281 1 95.38 111 GLY A C 1
ATOM 882 O O . GLY A 1 111 ? 5.078 -13.789 -40.625 1 95.38 111 GLY A O 1
ATOM 883 N N . SER A 1 112 ? 6.879 -12.797 -39.781 1 95 112 SER A N 1
ATOM 884 C CA . SER A 1 112 ? 7.551 -14.086 -39.625 1 95 112 SER A CA 1
ATOM 885 C C . SER A 1 112 ? 6.988 -14.859 -38.438 1 95 112 SER A C 1
ATOM 887 O O . SER A 1 112 ? 6.371 -14.281 -37.531 1 95 112 SER A O 1
ATOM 889 N N . GLU A 1 113 ? 7.223 -16.234 -38.5 1 96.06 113 GLU A N 1
ATOM 890 C CA . GLU A 1 113 ? 6.828 -17.109 -37.406 1 96.06 113 GLU A CA 1
ATOM 891 C C . GLU A 1 113 ? 7.941 -17.234 -36.375 1 96.06 113 GLU A C 1
ATOM 893 O O . GLU A 1 113 ? 9.125 -17.141 -36.719 1 96.06 113 GLU A O 1
ATOM 898 N N . ILE A 1 114 ? 7.488 -17.391 -35.156 1 95.81 114 ILE A N 1
ATOM 899 C CA . ILE A 1 114 ? 8.453 -17.453 -34.062 1 95.81 114 ILE A CA 1
ATOM 900 C C . ILE A 1 114 ? 7.91 -18.344 -32.938 1 95.81 114 ILE A C 1
ATOM 902 O O . ILE A 1 114 ? 6.711 -18.328 -32.656 1 95.81 114 ILE A O 1
ATOM 906 N N . MET A 1 115 ? 8.75 -19.141 -32.375 1 96.06 115 MET A N 1
ATOM 907 C CA . MET A 1 115 ? 8.391 -19.938 -31.203 1 96.06 115 MET A CA 1
ATOM 908 C C . MET A 1 115 ? 8.656 -19.156 -29.906 1 96.06 115 MET A C 1
ATOM 910 O O . MET A 1 115 ? 9.766 -18.688 -29.688 1 96.06 115 MET A O 1
ATOM 914 N N . VAL A 1 116 ? 7.555 -19.031 -29.141 1 97.25 116 VAL A N 1
ATOM 915 C CA . VAL A 1 116 ? 7.719 -18.266 -27.906 1 97.25 116 VAL A CA 1
ATOM 916 C C . VAL A 1 116 ? 7.059 -19.016 -26.75 1 97.25 116 VAL A C 1
ATOM 918 O O . VAL A 1 116 ? 6.148 -19.812 -26.969 1 97.25 116 VAL A O 1
ATOM 921 N N . GLN A 1 117 ? 7.535 -18.781 -25.594 1 96.12 117 GLN A N 1
ATOM 922 C CA . GLN A 1 117 ? 6.945 -19.281 -24.359 1 96.12 117 GLN A CA 1
ATOM 923 C C . GLN A 1 117 ? 6.488 -18.141 -23.469 1 96.12 117 GLN A C 1
ATOM 925 O O . GLN A 1 117 ? 7.211 -17.156 -23.281 1 96.12 117 GLN A O 1
ATOM 930 N N . VAL A 1 118 ? 5.297 -18.312 -22.953 1 93.5 118 VAL A N 1
ATOM 931 C CA . VAL A 1 118 ? 4.742 -17.25 -22.125 1 93.5 118 VAL A CA 1
ATOM 932 C C . VAL A 1 118 ? 5.402 -17.281 -20.75 1 93.5 118 VAL A C 1
ATOM 934 O O . VAL A 1 118 ? 5.375 -18.312 -20.062 1 93.5 118 VAL A O 1
ATOM 937 N N . THR A 1 119 ? 5.984 -16.156 -20.359 1 88.75 119 THR A N 1
ATOM 938 C CA . THR A 1 119 ? 6.652 -16.062 -19.062 1 88.75 119 THR A CA 1
ATOM 939 C C . THR A 1 119 ? 5.762 -15.359 -18.031 1 88.75 119 THR A C 1
ATOM 941 O O . THR A 1 119 ? 5.852 -15.633 -16.844 1 88.75 119 THR A O 1
ATOM 944 N N . LYS A 1 120 ? 4.992 -14.469 -18.453 1 80.31 120 LYS A N 1
ATOM 945 C CA . LYS A 1 120 ? 4.023 -13.75 -17.625 1 80.31 120 LYS A CA 1
ATOM 946 C C . LYS A 1 120 ? 2.678 -13.625 -18.344 1 80.31 120 LYS A C 1
ATOM 948 O O . LYS A 1 120 ? 2.625 -13.375 -19.547 1 80.31 120 LYS A O 1
ATOM 953 N N . GLY A 1 121 ? 1.725 -13.867 -17.531 1 77.38 121 GLY A N 1
ATOM 954 C CA . GLY A 1 121 ? 0.389 -13.727 -18.094 1 77.38 121 GLY A CA 1
ATOM 955 C C . GLY A 1 121 ? 0.001 -12.281 -18.344 1 77.38 121 GLY A C 1
ATOM 956 O O . GLY A 1 121 ? 0.75 -11.359 -18.016 1 77.38 121 GLY A O 1
ATOM 957 N N . PRO A 1 122 ? -1.104 -12.148 -19.062 1 72.75 122 PRO A N 1
ATOM 958 C CA . PRO A 1 122 ? -1.598 -10.789 -19.281 1 72.75 122 PRO A CA 1
ATOM 959 C C . PRO A 1 122 ? -1.968 -10.086 -17.984 1 72.75 122 PRO A C 1
ATOM 961 O O . PRO A 1 122 ? -2.424 -10.727 -17.031 1 72.75 122 PRO A O 1
ATOM 964 N N . ILE A 1 123 ? -1.624 -8.938 -17.781 1 63.28 123 ILE A N 1
ATOM 965 C CA . ILE A 1 123 ? -1.947 -8.148 -16.594 1 63.28 123 ILE A CA 1
ATOM 966 C C . ILE A 1 123 ? -2.609 -6.836 -17.016 1 63.28 123 ILE A C 1
ATOM 968 O O . ILE A 1 123 ? -1.992 -6.008 -17.688 1 63.28 123 ILE A O 1
ATOM 972 N N . GLY A 1 124 ? -3.812 -6.555 -16.547 1 58.28 124 GLY A N 1
ATOM 973 C CA . GLY A 1 124 ? -4.516 -5.332 -16.906 1 58.28 124 GLY A CA 1
ATOM 974 C C . GLY A 1 124 ? -4.672 -5.152 -18.406 1 58.28 124 GLY A C 1
ATOM 975 O O . GLY A 1 124 ? -5.258 -6 -19.078 1 58.28 124 GLY A O 1
ATOM 976 N N . THR A 1 125 ? -4.047 -4.051 -18.859 1 65 125 THR A N 1
ATOM 977 C CA . THR A 1 125 ? -4.145 -3.699 -20.266 1 65 125 THR A CA 1
ATOM 978 C C . THR A 1 125 ? -2.959 -4.258 -21.047 1 65 125 THR A C 1
ATOM 980 O O . THR A 1 125 ? -2.938 -4.199 -22.281 1 65 125 THR A O 1
ATOM 983 N N . LYS A 1 126 ? -2.029 -4.883 -20.391 1 72.06 126 LYS A N 1
ATOM 984 C CA . LYS A 1 126 ? -0.822 -5.406 -21.031 1 72.06 126 LYS A CA 1
ATOM 985 C C . LYS A 1 126 ? -0.993 -6.871 -21.406 1 72.06 126 LYS A C 1
ATOM 987 O O . LYS A 1 126 ? -1.622 -7.641 -20.688 1 72.06 126 LYS A O 1
ATOM 992 N N . GLY A 1 127 ? -0.587 -7.242 -22.641 1 83.12 127 GLY A N 1
ATOM 993 C CA . GLY A 1 127 ? -0.597 -8.633 -23.078 1 83.12 127 GLY A CA 1
ATOM 994 C C . GLY A 1 127 ? 0.423 -9.484 -22.344 1 83.12 127 GLY A C 1
ATOM 995 O O . GLY A 1 127 ? 1.136 -9 -21.469 1 83.12 127 GLY A O 1
ATOM 996 N N . PRO A 1 128 ? 0.449 -10.766 -22.703 1 89.31 128 PRO A N 1
ATOM 997 C CA . PRO A 1 128 ? 1.415 -11.648 -22.047 1 89.31 128 PRO A CA 1
ATOM 998 C C . PRO A 1 128 ? 2.855 -11.367 -22.469 1 89.31 128 PRO A C 1
ATOM 1000 O O . PRO A 1 128 ? 3.096 -10.891 -23.578 1 89.31 128 PRO A O 1
ATOM 1003 N N . ARG A 1 129 ? 3.736 -11.602 -21.609 1 90 129 ARG A N 1
ATOM 1004 C CA . ARG A 1 129 ? 5.16 -11.516 -21.922 1 90 129 ARG A CA 1
ATOM 1005 C C . ARG A 1 129 ? 5.715 -12.875 -22.344 1 90 129 ARG A C 1
ATOM 1007 O O . ARG A 1 129 ? 5.348 -13.898 -21.781 1 90 129 ARG A O 1
ATOM 1014 N N . VAL A 1 130 ? 6.594 -12.789 -23.328 1 94.31 130 VAL A N 1
ATOM 1015 C CA . VAL A 1 130 ? 7.062 -14.07 -23.859 1 94.31 130 VAL A CA 1
ATOM 1016 C C . VAL A 1 130 ? 8.578 -14.039 -24.031 1 94.31 130 VAL A C 1
ATOM 1018 O O . VAL A 1 130 ? 9.203 -12.984 -23.875 1 94.31 130 VAL A O 1
ATOM 1021 N N . THR A 1 131 ? 9.172 -15.211 -24.234 1 94.94 131 THR A N 1
ATOM 1022 C CA . THR A 1 131 ? 10.594 -15.398 -24.5 1 94.94 131 THR A CA 1
ATOM 1023 C C . THR A 1 131 ? 10.805 -16.438 -25.594 1 94.94 131 THR A C 1
ATOM 1025 O O . THR A 1 131 ? 9.93 -17.281 -25.828 1 94.94 131 THR A O 1
ATOM 1028 N N . THR A 1 132 ? 11.914 -16.281 -26.281 1 94.5 132 THR A N 1
ATOM 1029 C CA . THR A 1 132 ? 12.273 -17.297 -27.266 1 94.5 132 THR A CA 1
ATOM 1030 C C . THR A 1 132 ? 13.102 -18.406 -26.625 1 94.5 132 THR A C 1
ATOM 1032 O O . THR A 1 132 ? 13.398 -19.422 -27.266 1 94.5 132 THR A O 1
ATOM 1035 N N . ASN A 1 133 ? 13.453 -18.219 -25.375 1 93.31 133 ASN A N 1
ATOM 1036 C CA . ASN A 1 133 ? 14.195 -19.234 -24.641 1 93.31 133 ASN A CA 1
ATOM 1037 C C . ASN A 1 133 ? 13.258 -20.25 -24 1 93.31 133 ASN A C 1
ATOM 1039 O O . ASN A 1 133 ? 13.094 -20.281 -22.781 1 93.31 133 ASN A O 1
ATOM 1043 N N . VAL A 1 134 ? 12.891 -21.219 -24.828 1 94.94 134 VAL A N 1
ATOM 1044 C CA . VAL A 1 134 ? 11.875 -22.203 -24.469 1 94.94 134 VAL A CA 1
ATOM 1045 C C . VAL A 1 134 ? 12.484 -23.266 -23.562 1 94.94 134 VAL A C 1
ATOM 1047 O O . VAL A 1 134 ? 13.625 -23.688 -23.766 1 94.94 134 VAL A O 1
ATOM 1050 N N . SER A 1 135 ? 11.727 -23.656 -22.609 1 94.94 135 SER A N 1
ATOM 1051 C CA . SER A 1 135 ? 12.172 -24.719 -21.719 1 94.94 135 SER A CA 1
ATOM 1052 C C . SER A 1 135 ? 11.008 -25.594 -21.266 1 94.94 135 SER A C 1
ATOM 1054 O O . SER A 1 135 ? 9.852 -25.172 -21.281 1 94.94 135 SER A O 1
ATOM 1056 N N . LEU A 1 136 ? 11.281 -26.844 -20.984 1 94.19 136 LEU A N 1
ATOM 1057 C CA . LEU A 1 136 ? 10.32 -27.812 -20.453 1 94.19 136 LEU A CA 1
ATOM 1058 C C . LEU A 1 136 ? 10.781 -28.359 -19.109 1 94.19 136 LEU A C 1
ATOM 1060 O O . LEU A 1 136 ? 11.859 -28.938 -19 1 94.19 136 LEU A O 1
ATOM 1064 N N . ALA A 1 137 ? 9.914 -28.203 -18.172 1 89.62 137 ALA A N 1
ATOM 1065 C CA . ALA A 1 137 ? 10.289 -28.625 -16.828 1 89.62 137 ALA A CA 1
ATOM 1066 C C . ALA A 1 137 ? 9.797 -30.047 -16.547 1 89.62 137 ALA A C 1
ATOM 1068 O O . ALA A 1 137 ? 8.617 -30.344 -16.734 1 89.62 137 ALA A O 1
ATOM 1069 N N . GLY A 1 138 ? 10.742 -30.812 -16.188 1 87.75 138 GLY A N 1
ATOM 1070 C CA . GLY A 1 138 ? 10.422 -32.125 -15.625 1 87.75 138 GLY A CA 1
ATOM 1071 C C . GLY A 1 138 ? 10.477 -32.156 -14.109 1 87.75 138 GLY A C 1
ATOM 1072 O O . GLY A 1 138 ? 10.25 -31.125 -13.453 1 87.75 138 GLY A O 1
ATOM 1073 N N . ARG A 1 139 ? 10.695 -33.25 -13.641 1 82 139 ARG A N 1
ATOM 1074 C CA . ARG A 1 139 ? 10.789 -33.344 -12.188 1 82 139 ARG A CA 1
ATOM 1075 C C . ARG A 1 139 ? 12.164 -32.938 -11.695 1 82 139 ARG A C 1
ATOM 1077 O O . ARG A 1 139 ? 12.281 -32.125 -10.773 1 82 139 ARG A O 1
ATOM 1084 N N . TYR A 1 140 ? 13.18 -33.531 -12.328 1 87.69 140 TYR A N 1
ATOM 1085 C CA . TYR A 1 140 ? 14.547 -33.312 -11.859 1 87.69 140 TYR A CA 1
ATOM 1086 C C . TYR A 1 140 ? 15.32 -32.406 -12.812 1 87.69 140 TYR A C 1
ATOM 1088 O O . TYR A 1 140 ? 16.312 -31.797 -12.43 1 87.69 140 TYR A O 1
ATOM 1096 N N . LEU A 1 141 ? 14.773 -32.469 -14.023 1 92.5 141 LEU A N 1
ATOM 1097 C CA . LEU A 1 141 ? 15.508 -31.797 -15.086 1 92.5 141 LEU A CA 1
ATOM 1098 C C . LEU A 1 141 ? 14.641 -30.719 -15.734 1 92.5 141 LEU A C 1
ATOM 1100 O O . LEU A 1 141 ? 13.414 -30.797 -15.672 1 92.5 141 LEU A O 1
ATOM 1104 N N . VAL A 1 142 ? 15.289 -29.734 -16.234 1 94.69 142 VAL A N 1
ATOM 1105 C CA . VAL A 1 142 ? 14.695 -28.812 -17.203 1 94.69 142 VAL A CA 1
ATOM 1106 C C . VAL A 1 142 ? 15.383 -28.984 -18.562 1 94.69 142 VAL A C 1
ATOM 1108 O O . VAL A 1 142 ? 16.609 -28.953 -18.656 1 94.69 142 VAL A O 1
ATOM 1111 N N . LEU A 1 143 ? 14.594 -29.188 -19.562 1 96.56 143 LEU A N 1
ATOM 1112 C CA . LEU A 1 143 ? 15.133 -29.344 -20.906 1 96.56 143 LEU A CA 1
ATOM 1113 C C . LEU A 1 143 ? 15.094 -28 -21.656 1 96.56 143 LEU A C 1
ATOM 1115 O O . LEU A 1 143 ? 14.07 -27.328 -21.672 1 96.56 143 LEU A O 1
ATOM 1119 N N . MET A 1 144 ? 16.203 -27.719 -22.188 1 95.5 144 MET A N 1
ATOM 1120 C CA . MET A 1 144 ? 16.312 -26.531 -23.031 1 95.5 144 MET A CA 1
ATOM 1121 C C . MET A 1 144 ? 16.641 -26.922 -24.469 1 95.5 144 MET A C 1
ATOM 1123 O O . MET A 1 144 ? 17.812 -27.141 -24.812 1 95.5 144 MET A O 1
ATOM 1127 N N . PRO A 1 145 ? 15.664 -26.781 -25.297 1 94.69 145 PRO A N 1
ATOM 1128 C CA . PRO A 1 145 ? 15.836 -27.344 -26.641 1 94.69 145 PRO A CA 1
ATOM 1129 C C . PRO A 1 145 ? 16.688 -26.453 -27.547 1 94.69 145 PRO A C 1
ATOM 1131 O O . PRO A 1 145 ? 17.219 -26.922 -28.562 1 94.69 145 PRO A O 1
ATOM 1134 N N . PHE A 1 146 ? 16.828 -25.172 -27.203 1 91.62 146 PHE A N 1
ATOM 1135 C CA . PHE A 1 146 ? 17.453 -24.266 -28.156 1 91.62 146 PHE A CA 1
ATOM 1136 C C . PHE A 1 146 ? 18.812 -23.781 -27.641 1 91.62 146 PHE A C 1
ATOM 1138 O O . PHE A 1 146 ? 19.344 -22.781 -28.109 1 91.62 146 PHE A O 1
ATOM 1145 N N . THR A 1 147 ? 19.312 -24.406 -26.656 1 89.19 147 THR A N 1
ATOM 1146 C CA . THR A 1 147 ? 20.656 -24.109 -26.156 1 89.19 147 THR A CA 1
ATOM 1147 C C . THR A 1 147 ? 21.359 -25.391 -25.703 1 89.19 147 THR A C 1
ATOM 1149 O O . THR A 1 147 ? 20.703 -26.359 -25.328 1 89.19 147 THR A O 1
ATOM 1152 N N . ASP A 1 148 ? 22.609 -25.359 -25.734 1 88.25 148 ASP A N 1
ATOM 1153 C CA . ASP A 1 148 ? 23.375 -26.547 -25.359 1 88.25 148 ASP A CA 1
ATOM 1154 C C . ASP A 1 148 ? 23.953 -26.391 -23.953 1 88.25 148 ASP A C 1
ATOM 1156 O O . ASP A 1 148 ? 24.828 -27.156 -23.547 1 88.25 148 ASP A O 1
ATOM 1160 N N . GLN A 1 149 ? 23.422 -25.516 -23.266 1 88.44 149 GLN A N 1
ATOM 1161 C CA . GLN A 1 149 ? 23.969 -25.203 -21.953 1 88.44 149 GLN A CA 1
ATOM 1162 C C . GLN A 1 149 ? 23.5 -26.219 -20.906 1 88.44 149 GLN A C 1
ATOM 1164 O O . GLN A 1 149 ? 22.359 -26.672 -20.953 1 88.44 149 GLN A O 1
ATOM 1169 N N . PHE A 1 150 ? 24.453 -26.625 -20.078 1 93 150 PHE A N 1
ATOM 1170 C CA . PHE A 1 150 ? 24.156 -27.453 -18.922 1 93 150 PHE A CA 1
ATOM 1171 C C . PHE A 1 150 ? 24.281 -26.656 -17.641 1 93 150 PHE A C 1
ATOM 1173 O O . PHE A 1 150 ? 25.188 -25.828 -17.5 1 93 150 PHE A O 1
ATOM 1180 N N . GLY A 1 151 ? 23.312 -26.812 -16.781 1 93.88 151 GLY A N 1
ATOM 1181 C CA . GLY A 1 151 ? 23.344 -26.062 -15.539 1 93.88 151 GLY A CA 1
ATOM 1182 C C . GLY A 1 151 ? 22.922 -26.875 -14.328 1 93.88 151 GLY A C 1
ATOM 1183 O O . GLY A 1 151 ? 22.203 -27.859 -14.469 1 93.88 151 GLY A O 1
ATOM 1184 N N . ILE A 1 152 ? 23.453 -26.516 -13.164 1 94.25 152 ILE A N 1
ATOM 1185 C CA . ILE A 1 152 ? 23.047 -27.094 -11.883 1 94.25 152 ILE A CA 1
ATOM 1186 C C . ILE A 1 152 ? 22.594 -25.969 -10.945 1 94.25 152 ILE A C 1
ATOM 1188 O O . ILE A 1 152 ? 23.281 -24.938 -10.82 1 94.25 152 ILE A O 1
ATOM 1192 N N . SER A 1 153 ? 21.438 -26.141 -10.328 1 88.88 153 SER A N 1
ATOM 1193 C CA . SER A 1 153 ? 20.906 -25.156 -9.398 1 88.88 153 SER A CA 1
ATOM 1194 C C . SER A 1 153 ? 21.938 -24.812 -8.32 1 88.88 153 SER A C 1
ATOM 1196 O O . SER A 1 153 ? 22.5 -25.719 -7.688 1 88.88 153 SER A O 1
ATOM 1198 N N . ARG A 1 154 ? 22.062 -23.531 -8.023 1 86.31 154 ARG A N 1
ATOM 1199 C CA . ARG A 1 154 ? 23.016 -23.078 -7.016 1 86.31 154 ARG A CA 1
ATOM 1200 C C . ARG A 1 154 ? 22.5 -23.344 -5.605 1 86.31 154 ARG A C 1
ATOM 1202 O O . ARG A 1 154 ? 23.25 -23.266 -4.637 1 86.31 154 ARG A O 1
ATOM 1209 N N . LYS A 1 155 ? 21.328 -23.703 -5.59 1 80.88 155 LYS A N 1
ATOM 1210 C CA . LYS A 1 155 ? 20.75 -24.031 -4.285 1 80.88 155 LYS A CA 1
ATOM 1211 C C . LYS A 1 155 ? 21.344 -25.328 -3.736 1 80.88 155 LYS A C 1
ATOM 1213 O O . LYS A 1 155 ? 21.266 -25.578 -2.535 1 80.88 155 LYS A O 1
ATOM 1218 N N . ILE A 1 156 ? 21.875 -26.094 -4.641 1 88.06 156 ILE A N 1
ATOM 1219 C CA . ILE A 1 156 ? 22.625 -27.266 -4.219 1 88.06 156 ILE A CA 1
ATOM 1220 C C . ILE A 1 156 ? 24.031 -26.844 -3.799 1 88.06 156 ILE A C 1
ATOM 1222 O O . ILE A 1 156 ? 24.891 -26.609 -4.648 1 88.06 156 ILE A O 1
ATOM 1226 N N . GLU A 1 157 ? 24.266 -26.797 -2.529 1 86.94 157 GLU A N 1
ATOM 1227 C CA . GLU A 1 157 ? 25.469 -26.172 -2.01 1 86.94 157 GLU A CA 1
ATOM 1228 C C . GLU A 1 157 ? 26.578 -27.203 -1.788 1 86.94 157 GLU A C 1
ATOM 1230 O O . GLU A 1 157 ? 27.766 -26.891 -1.938 1 86.94 157 GLU A O 1
ATOM 1235 N N . ASP A 1 158 ? 26.297 -28.484 -1.534 1 91.56 158 ASP A N 1
ATOM 1236 C CA . ASP A 1 158 ? 27.281 -29.516 -1.219 1 91.56 158 ASP A CA 1
ATOM 1237 C C . ASP A 1 158 ? 28.188 -29.781 -2.41 1 91.56 158 ASP A C 1
ATOM 1239 O O . ASP A 1 158 ? 27.734 -30.266 -3.453 1 91.56 158 ASP A O 1
ATOM 1243 N N . PRO A 1 159 ? 29.484 -29.562 -2.199 1 93.12 159 PRO A N 1
ATOM 1244 C CA . PRO A 1 159 ? 30.406 -29.734 -3.316 1 93.12 159 PRO A CA 1
ATOM 1245 C C . PRO A 1 159 ? 30.484 -31.172 -3.828 1 93.12 159 PRO A C 1
ATOM 1247 O O . PRO A 1 159 ? 30.609 -31.391 -5.031 1 93.12 159 PRO A O 1
ATOM 1250 N N . LYS A 1 160 ? 30.422 -32.062 -2.934 1 94.69 160 LYS A N 1
ATOM 1251 C CA . LYS A 1 160 ? 30.453 -33.469 -3.346 1 94.69 160 LYS A CA 1
ATOM 1252 C C . LYS A 1 160 ? 29.234 -33.812 -4.199 1 94.69 160 LYS A C 1
ATOM 1254 O O . LYS A 1 160 ? 29.359 -34.531 -5.203 1 94.69 160 LYS A O 1
ATOM 1259 N N . GLU A 1 161 ? 28.141 -33.344 -3.791 1 94.81 161 GLU A N 1
ATOM 1260 C CA . GLU A 1 161 ? 26.922 -33.594 -4.531 1 94.81 161 GLU A CA 1
ATOM 1261 C C . GLU A 1 161 ? 26.953 -32.906 -5.898 1 94.81 161 GLU A C 1
ATOM 1263 O O . GLU A 1 161 ? 26.484 -33.469 -6.891 1 94.81 161 GLU A O 1
ATOM 1268 N N . ARG A 1 162 ? 27.469 -31.812 -5.973 1 93.94 162 ARG A N 1
ATOM 1269 C CA . ARG A 1 162 ? 27.594 -31.078 -7.234 1 93.94 162 ARG A CA 1
ATOM 1270 C C . ARG A 1 162 ? 28.469 -31.844 -8.219 1 93.94 162 ARG A C 1
ATOM 1272 O O . ARG A 1 162 ? 28.156 -31.938 -9.406 1 93.94 162 ARG A O 1
ATOM 1279 N N . LEU A 1 163 ? 29.578 -32.281 -7.656 1 94.69 163 LEU A N 1
ATOM 1280 C CA . LEU A 1 163 ? 30.484 -33.062 -8.492 1 94.69 163 LEU A CA 1
ATOM 1281 C C . LEU A 1 163 ? 29.797 -34.344 -9.008 1 94.69 163 LEU A C 1
ATOM 1283 O O . LEU A 1 163 ? 29.938 -34.688 -10.188 1 94.69 163 LEU A O 1
ATOM 1287 N N . ARG A 1 164 ? 29.062 -34.938 -8.133 1 95.94 164 ARG A N 1
ATOM 1288 C CA . ARG A 1 164 ? 28.328 -36.125 -8.523 1 95.94 164 ARG A CA 1
ATOM 1289 C C . ARG A 1 164 ? 27.328 -35.812 -9.641 1 95.94 164 ARG A C 1
ATOM 1291 O O . ARG A 1 164 ? 27.266 -36.531 -10.633 1 95.94 164 ARG A O 1
ATOM 1298 N N . LEU A 1 165 ? 26.594 -34.844 -9.477 1 96 165 LEU A N 1
ATOM 1299 C CA . LEU A 1 165 ? 25.594 -34.438 -10.453 1 96 165 LEU A CA 1
ATOM 1300 C C . LEU A 1 165 ? 26.234 -34.062 -11.781 1 96 165 LEU A C 1
ATOM 1302 O O . LEU A 1 165 ? 25.688 -34.344 -12.852 1 96 165 LEU A O 1
ATOM 1306 N N . ARG A 1 166 ? 27.375 -33.469 -11.734 1 94.5 166 ARG A N 1
ATOM 1307 C CA . ARG A 1 166 ? 28.125 -33.125 -12.938 1 94.5 166 ARG A CA 1
ATOM 1308 C C . ARG A 1 166 ? 28.453 -34.375 -13.742 1 94.5 166 ARG A C 1
ATOM 1310 O O . ARG A 1 166 ? 28.328 -34.375 -14.969 1 94.5 166 ARG A O 1
ATOM 1317 N N . GLN A 1 167 ? 28.844 -35.281 -13.055 1 94.88 167 GLN A N 1
ATOM 1318 C CA . GLN A 1 167 ? 29.219 -36.531 -13.719 1 94.88 167 GLN A CA 1
ATOM 1319 C C . GLN A 1 167 ? 27.984 -37.219 -14.344 1 94.88 167 GLN A C 1
ATOM 1321 O O . GLN A 1 167 ? 28.062 -37.719 -15.453 1 94.88 167 GLN A O 1
ATOM 1326 N N . ILE A 1 168 ? 26.953 -37.156 -13.609 1 95.44 168 ILE A N 1
ATOM 1327 C CA . ILE A 1 168 ? 25.719 -37.719 -14.117 1 95.44 168 ILE A CA 1
ATOM 1328 C C . ILE A 1 168 ? 25.266 -36.969 -15.375 1 95.44 168 ILE A C 1
ATOM 1330 O O . ILE A 1 168 ? 24.875 -37.594 -16.375 1 95.44 168 ILE A O 1
ATOM 1334 N N . MET A 1 169 ? 25.359 -35.75 -15.344 1 94.56 169 MET A N 1
ATOM 1335 C CA . MET A 1 169 ? 24.938 -34.906 -16.453 1 94.56 169 MET A CA 1
ATOM 1336 C C . MET A 1 169 ? 25.719 -35.25 -17.719 1 94.56 169 MET A C 1
ATOM 1338 O O . MET A 1 169 ? 25.156 -35.25 -18.812 1 94.56 169 MET A O 1
ATOM 1342 N N . GLN A 1 170 ? 26.969 -35.531 -17.547 1 93 170 GLN A N 1
ATOM 1343 C CA . GLN A 1 170 ? 27.828 -35.844 -18.672 1 93 170 GLN A CA 1
ATOM 1344 C C . GLN A 1 170 ? 27.469 -37.219 -19.281 1 93 170 GLN A C 1
ATOM 1346 O O . GLN A 1 170 ? 27.656 -37.438 -20.484 1 93 170 GLN A O 1
ATOM 1351 N N . LYS A 1 171 ? 26.906 -38 -18.453 1 94.25 171 LYS A N 1
ATOM 1352 C CA . LYS A 1 171 ? 26.594 -39.344 -18.891 1 94.25 171 LYS A CA 1
ATOM 1353 C C . LYS A 1 171 ? 25.234 -39.438 -19.562 1 94.25 171 LYS A C 1
ATOM 1355 O O . LYS A 1 171 ? 24.938 -40.344 -20.312 1 94.25 171 LYS A O 1
ATOM 1360 N N . LEU A 1 172 ? 24.422 -38.5 -19.312 1 95.19 172 LEU A N 1
ATOM 1361 C CA . LEU A 1 172 ? 23.078 -38.5 -19.875 1 95.19 172 LEU A CA 1
ATOM 1362 C C . LEU A 1 172 ? 23.125 -38.281 -21.391 1 95.19 172 LEU A C 1
ATOM 1364 O O . LEU A 1 172 ? 23.938 -37.469 -21.875 1 95.19 172 LEU A O 1
ATOM 1368 N N . ASN A 1 173 ? 22.281 -38.938 -22.125 1 93.62 173 ASN A N 1
ATOM 1369 C CA . ASN A 1 173 ? 22.234 -38.812 -23.578 1 93.62 173 ASN A CA 1
ATOM 1370 C C . ASN A 1 173 ? 21.359 -37.656 -24.016 1 93.62 173 ASN A C 1
ATOM 1372 O O . ASN A 1 173 ? 20.266 -37.875 -24.547 1 93.62 173 ASN A O 1
ATOM 1376 N N . VAL A 1 174 ? 21.859 -36.5 -23.922 1 95.12 174 VAL A N 1
ATOM 1377 C CA . VAL A 1 174 ? 21.141 -35.312 -24.344 1 95.12 174 VAL A CA 1
ATOM 1378 C C . VAL A 1 174 ? 21.453 -35 -25.812 1 95.12 174 VAL A C 1
ATOM 1380 O O . VAL A 1 174 ? 22.625 -34.906 -26.203 1 95.12 174 VAL A O 1
ATOM 1383 N N . PRO A 1 175 ? 20.422 -34.969 -26.594 1 94.56 175 PRO A N 1
ATOM 1384 C CA . PRO A 1 175 ? 20.672 -34.688 -28.016 1 94.56 175 PRO A CA 1
ATOM 1385 C C . PRO A 1 175 ? 21.516 -33.438 -28.234 1 94.56 175 PRO A C 1
ATOM 1387 O O . PRO A 1 175 ? 21.469 -32.5 -27.422 1 94.56 175 PRO A O 1
ATOM 1390 N N . ASP A 1 176 ? 22.141 -33.406 -29.406 1 90.56 176 ASP A N 1
ATOM 1391 C CA . ASP A 1 176 ? 22.969 -32.25 -29.766 1 90.56 176 ASP A CA 1
ATOM 1392 C C . ASP A 1 176 ? 22.125 -30.984 -29.938 1 90.56 176 ASP A C 1
ATOM 1394 O O . ASP A 1 176 ? 21.016 -31.047 -30.484 1 90.56 176 ASP A O 1
ATOM 1398 N N . GLY A 1 177 ? 22.688 -29.938 -29.391 1 89.56 177 GLY A N 1
ATOM 1399 C CA . GLY A 1 177 ? 22.016 -28.672 -29.531 1 89.56 177 GLY A CA 1
ATOM 1400 C C . GLY A 1 177 ? 21.047 -28.359 -28.406 1 89.56 177 GLY A C 1
ATOM 1401 O O . GLY A 1 177 ? 20.531 -27.25 -28.312 1 89.56 177 GLY A O 1
ATOM 1402 N N . MET A 1 178 ? 20.844 -29.391 -27.547 1 94 178 MET A N 1
ATOM 1403 C CA . MET A 1 178 ? 19.969 -29.188 -26.406 1 94 178 MET A CA 1
ATOM 1404 C C . MET A 1 178 ? 20.75 -29.125 -25.109 1 94 178 MET A C 1
ATOM 1406 O O . MET A 1 178 ? 21.875 -29.609 -25.047 1 94 178 MET A O 1
ATOM 1410 N N . GLY A 1 179 ? 20.156 -28.406 -24.188 1 94.25 179 GLY A N 1
ATOM 1411 C CA . GLY A 1 179 ? 20.734 -28.328 -22.859 1 94.25 179 GLY A CA 1
ATOM 1412 C C . GLY A 1 179 ? 19.797 -28.797 -21.766 1 94.25 179 GLY A C 1
ATOM 1413 O O . GLY A 1 179 ? 18.625 -29.047 -22.016 1 94.25 179 GLY A O 1
ATOM 1414 N N . ILE A 1 180 ? 20.391 -29.031 -20.578 1 95.81 180 ILE A N 1
ATOM 1415 C CA . ILE A 1 180 ? 19.578 -29.453 -19.438 1 95.81 180 ILE A CA 1
ATOM 1416 C C . ILE A 1 180 ? 20.031 -28.719 -18.172 1 95.81 180 ILE A C 1
ATOM 1418 O O . ILE A 1 180 ? 21.203 -28.297 -18.078 1 95.81 180 ILE A O 1
ATOM 1422 N N . ILE A 1 181 ? 19.125 -28.484 -17.297 1 94.81 181 ILE A N 1
ATOM 1423 C CA . ILE A 1 181 ? 19.391 -27.938 -15.977 1 94.81 181 ILE A CA 1
ATOM 1424 C C . ILE A 1 181 ? 18.953 -28.922 -14.898 1 94.81 181 ILE A C 1
ATOM 1426 O O . ILE A 1 181 ? 17.844 -29.469 -14.961 1 94.81 181 ILE A O 1
ATOM 1430 N N . MET A 1 182 ? 19.828 -29.172 -13.984 1 94.25 182 MET A N 1
ATOM 1431 C CA . MET A 1 182 ? 19.453 -29.984 -12.82 1 94.25 182 MET A CA 1
ATOM 1432 C C . MET A 1 182 ? 18.797 -29.109 -11.75 1 94.25 182 MET A C 1
ATOM 1434 O O . MET A 1 182 ? 19.406 -28.188 -11.234 1 94.25 182 MET A O 1
ATOM 1438 N N . ARG A 1 183 ? 17.578 -29.422 -11.484 1 87.44 183 ARG A N 1
ATOM 1439 C CA . ARG A 1 183 ? 16.828 -28.656 -10.492 1 87.44 183 ARG A CA 1
ATOM 1440 C C . ARG A 1 183 ? 17.281 -29 -9.078 1 87.44 183 ARG A C 1
ATOM 1442 O O . ARG A 1 183 ? 18.016 -29.969 -8.867 1 87.44 183 ARG A O 1
ATOM 1449 N N . THR A 1 184 ? 16.906 -28.328 -8.094 1 83.25 184 THR A N 1
ATOM 1450 C CA . THR A 1 184 ? 17.312 -28.516 -6.703 1 83.25 184 THR A CA 1
ATOM 1451 C C . THR A 1 184 ? 16.906 -29.891 -6.199 1 83.25 184 THR A C 1
ATOM 1453 O O . THR A 1 184 ? 17.656 -30.531 -5.461 1 83.25 184 THR A O 1
ATOM 1456 N N . VAL A 1 185 ? 15.852 -30.453 -6.672 1 80.19 185 VAL A N 1
ATOM 1457 C CA . VAL A 1 185 ? 15.305 -31.719 -6.199 1 80.19 185 VAL A CA 1
ATOM 1458 C C . VAL A 1 185 ? 16.125 -32.875 -6.762 1 80.19 185 VAL A C 1
ATOM 1460 O O . VAL A 1 185 ? 15.969 -34.031 -6.34 1 80.19 185 VAL A O 1
ATOM 1463 N N . ALA A 1 186 ? 16.984 -32.531 -7.633 1 87.88 186 ALA A N 1
ATOM 1464 C CA . ALA A 1 186 ? 17.859 -33.562 -8.211 1 87.88 186 ALA A CA 1
ATOM 1465 C C . ALA A 1 186 ? 18.859 -34.062 -7.172 1 87.88 186 ALA A C 1
ATOM 1467 O O . ALA A 1 186 ? 19.469 -35.125 -7.355 1 87.88 186 ALA A O 1
ATOM 1468 N N . GLN A 1 187 ? 18.984 -33.312 -6.148 1 88.5 187 GLN A N 1
ATOM 1469 C CA . GLN A 1 187 ? 19.969 -33.656 -5.121 1 88.5 187 GLN A CA 1
ATOM 1470 C C . GLN A 1 187 ? 19.703 -35.062 -4.562 1 88.5 187 GLN A C 1
ATOM 1472 O O . GLN A 1 187 ? 18.578 -35.375 -4.156 1 88.5 187 GLN A O 1
ATOM 1477 N N . GLY A 1 188 ? 20.719 -35.875 -4.562 1 86.88 188 GLY A N 1
ATOM 1478 C CA . GLY A 1 188 ? 20.672 -37.188 -3.928 1 86.88 188 GLY A CA 1
ATOM 1479 C C . GLY A 1 188 ? 19.922 -38.219 -4.75 1 86.88 188 GLY A C 1
ATOM 1480 O O . GLY A 1 188 ? 19.766 -39.344 -4.324 1 86.88 188 GLY A O 1
ATOM 1481 N N . GLN A 1 189 ? 19.438 -37.906 -5.949 1 86.62 189 GLN A N 1
ATOM 1482 C CA . GLN A 1 189 ? 18.641 -38.812 -6.762 1 86.62 189 GLN A CA 1
ATOM 1483 C C . GLN A 1 189 ? 19.547 -39.75 -7.562 1 86.62 189 GLN A C 1
ATOM 1485 O O . GLN A 1 189 ? 20.703 -39.438 -7.84 1 86.62 189 GLN A O 1
ATOM 1490 N N . ARG A 1 190 ? 18.938 -40.844 -7.945 1 87 190 ARG A N 1
ATOM 1491 C CA . ARG A 1 190 ? 19.703 -41.875 -8.664 1 87 190 ARG A CA 1
ATOM 1492 C C . ARG A 1 190 ? 19.75 -41.562 -10.156 1 87 190 ARG A C 1
ATOM 1494 O O . ARG A 1 190 ? 18.828 -40.938 -10.695 1 87 190 ARG A O 1
ATOM 1501 N N . TYR A 1 191 ? 20.75 -42.156 -10.789 1 92.31 191 TYR A N 1
ATOM 1502 C CA . TYR A 1 191 ? 21 -41.938 -12.211 1 92.31 191 TYR A CA 1
ATOM 1503 C C . TYR A 1 191 ? 19.781 -42.344 -13.039 1 92.31 191 TYR A C 1
ATOM 1505 O O 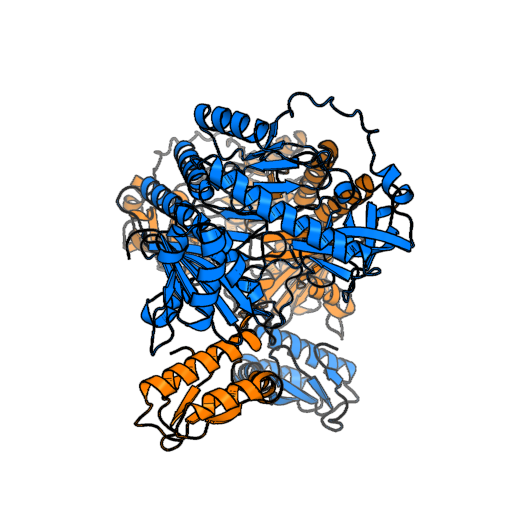. TYR A 1 191 ? 19.406 -41.625 -13.977 1 92.31 191 TYR A O 1
ATOM 1513 N N . ARG A 1 192 ? 19.141 -43.375 -12.695 1 88.44 192 ARG A N 1
ATOM 1514 C CA . ARG A 1 192 ? 18.031 -43.938 -13.477 1 88.44 192 ARG A CA 1
ATOM 1515 C C . ARG A 1 192 ? 16.859 -42.938 -13.523 1 88.44 192 ARG A C 1
ATOM 1517 O O . ARG A 1 192 ? 16.125 -42.906 -14.508 1 88.44 192 ARG A O 1
ATOM 1524 N N . HIS A 1 193 ? 16.75 -42.156 -12.477 1 86.25 193 HIS A N 1
ATOM 1525 C CA . HIS A 1 193 ? 15.672 -41.188 -12.422 1 86.25 193 HIS A CA 1
ATOM 1526 C C . HIS A 1 193 ? 15.875 -40.062 -13.453 1 86.25 193 HIS A C 1
ATOM 1528 O O . HIS A 1 193 ? 14.914 -39.594 -14.055 1 86.25 193 HIS A O 1
ATOM 1534 N N . PHE A 1 194 ? 17.094 -39.75 -13.648 1 92 194 PHE A N 1
ATOM 1535 C CA . PHE A 1 194 ? 17.406 -38.719 -14.625 1 92 194 PHE A CA 1
ATOM 1536 C C . PHE A 1 194 ? 17.203 -39.219 -16.047 1 92 194 PHE A C 1
ATOM 1538 O O . PHE A 1 194 ? 16.734 -38.469 -16.906 1 92 194 PHE A O 1
ATOM 1545 N N . VAL A 1 195 ? 17.5 -40.438 -16.203 1 93.69 195 VAL A N 1
ATOM 1546 C CA . VAL A 1 195 ? 17.328 -41.031 -17.516 1 93.69 195 VAL A CA 1
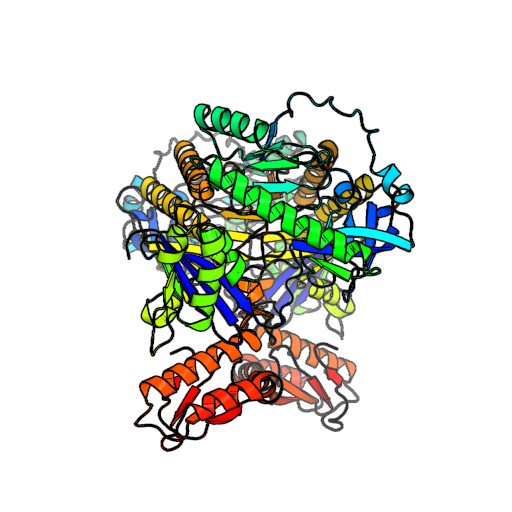ATOM 1547 C C . VAL A 1 195 ? 15.844 -41.031 -17.891 1 93.69 195 VAL A C 1
ATOM 1549 O O . VAL A 1 195 ? 15.484 -40.656 -19 1 93.69 195 VAL A O 1
ATOM 1552 N N . ARG A 1 196 ? 15.07 -41.469 -16.969 1 88.19 196 ARG A N 1
ATOM 1553 C CA . ARG A 1 196 ? 13.633 -41.5 -17.203 1 88.19 196 ARG A CA 1
ATOM 1554 C C . ARG A 1 196 ? 13.062 -40.125 -17.422 1 88.19 196 ARG A C 1
ATOM 1556 O O . ARG A 1 196 ? 12.242 -39.906 -18.328 1 88.19 196 ARG A O 1
ATOM 1563 N N . ASP A 1 197 ? 13.477 -39.219 -16.609 1 90.19 197 ASP A N 1
ATOM 1564 C CA . ASP A 1 197 ? 13.016 -37.844 -16.719 1 90.19 197 ASP A CA 1
ATOM 1565 C C . ASP A 1 197 ? 13.375 -37.25 -18.078 1 90.19 197 ASP A C 1
ATOM 1567 O O . ASP A 1 197 ? 12.539 -36.625 -18.719 1 90.19 197 ASP A O 1
ATOM 1571 N N . LEU A 1 198 ? 14.562 -37.469 -18.469 1 94.94 198 LEU A N 1
ATOM 1572 C CA . LEU A 1 198 ? 15.023 -36.938 -19.75 1 94.94 198 LEU A CA 1
ATOM 1573 C C . LEU A 1 198 ? 14.227 -37.531 -20.906 1 94.94 198 LEU A C 1
ATOM 1575 O O . LEU A 1 198 ? 13.836 -36.844 -21.828 1 94.94 198 LEU A O 1
ATOM 1579 N N . ALA A 1 199 ? 14.008 -38.781 -20.781 1 94.31 199 ALA A N 1
ATOM 1580 C CA . ALA A 1 199 ? 13.25 -39.438 -21.828 1 94.31 199 ALA A CA 1
ATOM 1581 C C . ALA A 1 199 ? 11.852 -38.844 -21.969 1 94.31 199 ALA A C 1
ATOM 1583 O O . ALA A 1 199 ? 11.375 -38.625 -23.078 1 94.31 199 ALA A O 1
ATOM 1584 N N . MET A 1 200 ? 11.242 -38.656 -20.906 1 90.81 200 MET A N 1
ATOM 1585 C CA . MET A 1 200 ? 9.906 -38.062 -20.922 1 90.81 200 MET A CA 1
ATOM 1586 C C . MET A 1 200 ? 9.93 -36.656 -21.5 1 90.81 200 MET A C 1
ATOM 1588 O O . MET A 1 200 ? 9.039 -36.281 -22.266 1 90.81 200 MET A O 1
ATOM 1592 N N . LEU A 1 201 ? 10.883 -35.906 -21.141 1 94.81 201 LEU A N 1
ATOM 1593 C CA . LEU A 1 201 ? 11.016 -34.531 -21.625 1 94.81 201 LEU A CA 1
ATOM 1594 C C . LEU A 1 201 ? 11.258 -34.5 -23.125 1 94.81 201 LEU A C 1
ATOM 1596 O O . LEU A 1 201 ? 10.695 -33.656 -23.844 1 94.81 201 LEU A O 1
ATOM 1600 N N . LEU A 1 202 ? 12.062 -35.406 -23.578 1 96.75 202 LEU A N 1
ATOM 1601 C CA . LEU A 1 202 ? 12.352 -35.469 -25 1 96.75 202 LEU A CA 1
ATOM 1602 C C . LEU A 1 202 ? 11.109 -35.875 -25.781 1 96.75 202 LEU A C 1
ATOM 1604 O O . LEU A 1 202 ? 10.844 -35.344 -26.859 1 96.75 202 LEU A O 1
ATOM 1608 N N . GLU A 1 203 ? 10.445 -36.844 -25.219 1 95.31 203 GLU A N 1
ATOM 1609 C CA . GLU A 1 203 ? 9.195 -37.219 -25.844 1 95.31 203 GLU A CA 1
ATOM 1610 C C . GLU A 1 203 ? 8.227 -36.062 -25.953 1 95.31 203 GLU A C 1
ATOM 1612 O O . GLU A 1 203 ? 7.594 -35.844 -26.984 1 95.31 203 GLU A O 1
ATOM 1617 N N . GLN A 1 204 ? 8.078 -35.344 -24.938 1 94 204 GLN A N 1
ATOM 1618 C CA . GLN A 1 204 ? 7.238 -34.156 -24.922 1 94 204 GLN A CA 1
ATOM 1619 C C . GLN A 1 204 ? 7.707 -33.125 -25.969 1 94 204 GLN A C 1
ATOM 1621 O O . GLN A 1 204 ? 6.891 -32.531 -26.672 1 94 204 GLN A O 1
ATOM 1626 N N . TRP A 1 205 ? 8.961 -32.938 -25.984 1 96.62 205 TRP A N 1
ATOM 1627 C CA . TRP A 1 205 ? 9.516 -31.953 -26.922 1 96.62 205 TRP A CA 1
ATOM 1628 C C . TRP A 1 205 ? 9.234 -32.375 -28.359 1 96.62 205 TRP A C 1
ATOM 1630 O O . TRP A 1 205 ? 8.859 -31.547 -29.188 1 96.62 205 TRP A O 1
ATOM 1640 N N . TYR A 1 206 ? 9.398 -33.594 -28.625 1 96.81 206 TYR A N 1
ATOM 1641 C CA . TYR A 1 206 ? 9.148 -34.062 -29.969 1 96.81 206 TYR A CA 1
ATOM 1642 C C . TYR A 1 206 ? 7.68 -33.875 -30.359 1 96.81 206 TYR A C 1
ATOM 1644 O O . TYR A 1 206 ? 7.367 -33.562 -31.5 1 96.81 206 TYR A O 1
ATOM 1652 N N . SER A 1 207 ? 6.867 -34.094 -29.422 1 96 207 SER A N 1
ATOM 1653 C CA . SER A 1 207 ? 5.453 -33.812 -29.672 1 96 207 SER A CA 1
ATOM 1654 C C . SER A 1 207 ? 5.219 -32.344 -29.984 1 96 207 SER A C 1
ATOM 1656 O O . SER A 1 207 ? 4.383 -32 -30.828 1 96 207 SER A O 1
ATOM 1658 N N . VAL A 1 208 ? 5.867 -31.469 -29.281 1 96.69 208 VAL A N 1
ATOM 1659 C CA . VAL A 1 208 ? 5.781 -30.031 -29.516 1 96.69 208 VAL A CA 1
ATOM 1660 C C . VAL A 1 208 ? 6.25 -29.703 -30.922 1 96.69 208 VAL A C 1
ATOM 1662 O O . VAL A 1 208 ? 5.594 -28.938 -31.641 1 96.69 208 VAL A O 1
ATOM 1665 N N . GLU A 1 209 ? 7.32 -30.297 -31.297 1 96.12 209 GLU A N 1
ATOM 1666 C CA . GLU A 1 209 ? 7.875 -30.062 -32.625 1 96.12 209 GLU A CA 1
ATOM 1667 C C . GLU A 1 209 ? 6.91 -30.531 -33.719 1 96.12 209 GLU A C 1
ATOM 1669 O O . GLU A 1 209 ? 6.738 -29.859 -34.719 1 96.12 209 GLU A O 1
ATOM 1674 N N . GLU A 1 210 ? 6.387 -31.625 -33.469 1 96.75 210 GLU A N 1
ATOM 1675 C CA . GLU A 1 210 ? 5.43 -32.156 -34.406 1 96.75 210 GLU A CA 1
ATOM 1676 C C . GLU A 1 210 ? 4.23 -31.234 -34.594 1 96.75 210 GLU A C 1
ATOM 1678 O O . GLU A 1 210 ? 3.795 -30.984 -35.719 1 96.75 210 GLU A O 1
ATOM 1683 N N . LYS A 1 211 ? 3.717 -30.766 -33.531 1 96.38 211 LYS A N 1
ATOM 1684 C CA . LYS A 1 211 ? 2.576 -29.859 -33.594 1 96.38 211 LYS A CA 1
ATOM 1685 C C . LYS A 1 211 ? 2.945 -28.547 -34.281 1 96.38 211 LYS A C 1
ATOM 1687 O O . LYS A 1 211 ? 2.135 -27.984 -35 1 96.38 211 LYS A O 1
ATOM 1692 N N . LYS A 1 212 ? 4.109 -28.125 -33.969 1 95.94 212 LYS A N 1
ATOM 1693 C CA . LYS A 1 212 ? 4.613 -26.906 -34.594 1 95.94 212 LYS A CA 1
ATOM 1694 C C . LYS A 1 212 ? 4.637 -27.047 -36.125 1 95.94 212 LYS A C 1
ATOM 1696 O O . LYS A 1 212 ? 4.195 -26.141 -36.812 1 95.94 212 LYS A O 1
ATOM 1701 N N . GLU A 1 213 ? 5.117 -28.172 -36.562 1 95.56 213 GLU A N 1
ATOM 1702 C CA . GLU A 1 213 ? 5.262 -28.391 -38 1 95.56 213 GLU A CA 1
ATOM 1703 C C . GLU A 1 213 ? 3.906 -28.609 -38.656 1 95.56 213 GLU A C 1
ATOM 1705 O O . GLU A 1 213 ? 3.699 -28.203 -39.812 1 95.56 213 GLU A O 1
ATOM 1710 N N . ALA A 1 214 ? 3.02 -29.094 -37.969 1 96.19 214 ALA A N 1
ATOM 1711 C CA . ALA A 1 214 ? 1.735 -29.5 -38.531 1 96.19 214 ALA A CA 1
ATOM 1712 C C . ALA A 1 214 ? 0.756 -28.344 -38.594 1 96.19 214 ALA A C 1
ATOM 1714 O O . ALA A 1 214 ? -0.258 -28.391 -39.281 1 96.19 214 ALA A O 1
ATOM 1715 N N . ASN A 1 215 ? 0.978 -27.266 -37.875 1 96.12 215 ASN A N 1
ATOM 1716 C CA . ASN A 1 215 ? -0.002 -26.203 -37.75 1 96.12 215 ASN A CA 1
ATOM 1717 C C . ASN A 1 215 ? 0.607 -24.844 -38.062 1 96.12 215 ASN A C 1
ATOM 1719 O O . ASN A 1 215 ? 1.766 -24.578 -37.75 1 96.12 215 ASN A O 1
ATOM 1723 N N . PRO A 1 216 ? -0.18 -24.016 -38.656 1 94.81 216 PRO A N 1
ATOM 1724 C CA . PRO A 1 216 ? 0.29 -22.656 -38.875 1 94.81 216 PRO A CA 1
ATOM 1725 C C . PRO A 1 216 ? 0.137 -21.766 -37.656 1 94.81 216 PRO A C 1
ATOM 1727 O O . PRO A 1 216 ? -0.679 -22.062 -36.75 1 94.81 216 PRO A O 1
ATOM 1730 N N . ALA A 1 217 ? 0.875 -20.672 -37.562 1 96.06 217 ALA A N 1
ATOM 1731 C CA . ALA A 1 217 ? 0.768 -19.672 -36.5 1 96.06 217 ALA A CA 1
ATOM 1732 C C . ALA A 1 217 ? -0.481 -18.812 -36.656 1 96.06 217 ALA A C 1
ATOM 1734 O O . ALA A 1 217 ? -0.904 -18.547 -37.781 1 96.06 217 ALA A O 1
ATOM 1735 N N . PRO A 1 218 ? -1.074 -18.438 -35.625 1 96.88 218 PRO A N 1
ATOM 1736 C CA . PRO A 1 218 ? -0.698 -18.703 -34.219 1 96.88 218 PRO A CA 1
ATOM 1737 C C . PRO A 1 218 ? -1.292 -20 -33.688 1 96.88 218 PRO A C 1
ATOM 1739 O O . PRO A 1 218 ? -2.414 -20.359 -34.031 1 96.88 218 PRO A O 1
ATOM 1742 N N . VAL A 1 219 ? -0.581 -20.703 -32.938 1 96.56 219 VAL A N 1
ATOM 1743 C CA . VAL A 1 219 ? -1.087 -21.953 -32.375 1 96.56 219 VAL A CA 1
ATOM 1744 C C . VAL A 1 219 ? -0.353 -22.266 -31.062 1 96.56 219 VAL A C 1
ATOM 1746 O O . VAL A 1 219 ? 0.853 -22.031 -30.953 1 96.56 219 VAL A O 1
ATOM 1749 N N . CYS A 1 220 ? -1.124 -22.734 -30.156 1 95.75 220 CYS A N 1
ATOM 1750 C CA . CYS A 1 220 ? -0.514 -23.266 -28.938 1 95.75 220 CYS A CA 1
ATOM 1751 C C . CYS A 1 220 ? 0.043 -24.656 -29.156 1 95.75 220 CYS A C 1
ATOM 1753 O O . CYS A 1 220 ? -0.707 -25.594 -29.469 1 95.75 220 CYS A O 1
ATOM 1755 N N . VAL A 1 221 ? 1.326 -24.812 -29 1 96.56 221 VAL A N 1
ATOM 1756 C CA . VAL A 1 221 ? 1.934 -26.109 -29.328 1 96.56 221 VAL A CA 1
ATOM 1757 C C . VAL A 1 221 ? 2.229 -26.875 -28.047 1 96.56 221 VAL A C 1
ATOM 1759 O O . VAL A 1 221 ? 2.512 -28.078 -28.094 1 96.56 221 VAL A O 1
ATOM 1762 N N . TYR A 1 222 ? 2.215 -26.25 -26.953 1 94.38 222 TYR A N 1
ATOM 1763 C CA . TYR A 1 222 ? 2.395 -26.875 -25.641 1 94.38 222 TYR A CA 1
ATOM 1764 C C . TYR A 1 222 ? 1.62 -26.125 -24.562 1 94.38 222 TYR A C 1
ATOM 1766 O O . TYR A 1 222 ? 1.784 -24.906 -24.406 1 94.38 222 TYR A O 1
ATOM 1774 N N . LYS A 1 223 ? 0.81 -26.844 -23.906 1 90 223 LYS A N 1
ATOM 1775 C CA . LYS A 1 223 ? 0.09 -26.281 -22.766 1 90 223 LYS A CA 1
ATOM 1776 C C . LYS A 1 223 ? 0.66 -26.797 -21.438 1 90 223 LYS A C 1
ATOM 1778 O O . LYS A 1 223 ? 0.89 -27.984 -21.281 1 90 223 LYS A O 1
ATOM 1783 N N . GLU A 1 224 ? 0.942 -25.844 -20.609 1 85.06 224 GLU A N 1
ATOM 1784 C CA . GLU A 1 224 ? 1.389 -26.25 -19.281 1 85.06 224 GLU A CA 1
ATOM 1785 C C . GLU A 1 224 ? 0.327 -27.094 -18.562 1 85.06 224 GLU A C 1
ATOM 1787 O O . GLU A 1 224 ? -0.865 -26.797 -18.656 1 85.06 224 GLU A O 1
ATOM 1792 N N . PRO A 1 225 ? 0.815 -28.125 -18.016 1 81.88 225 PRO A N 1
ATOM 1793 C CA . PRO A 1 225 ? -0.144 -28.969 -17.297 1 81.88 225 PRO A CA 1
ATOM 1794 C C . PRO A 1 225 ? -0.96 -28.188 -16.266 1 81.88 225 PRO A C 1
ATOM 1796 O O . PRO A 1 225 ? -0.515 -27.156 -15.781 1 81.88 225 PRO A O 1
ATOM 1799 N N . ASP A 1 226 ? -2.16 -28.703 -16.016 1 86.75 226 ASP A N 1
ATOM 1800 C CA . ASP A 1 226 ? -3.008 -28.047 -15.031 1 86.75 226 ASP A CA 1
ATOM 1801 C C . ASP A 1 226 ? -2.484 -28.281 -13.617 1 86.75 226 ASP A C 1
ATOM 1803 O O . ASP A 1 226 ? -1.47 -28.953 -13.422 1 86.75 226 ASP A O 1
ATOM 1807 N N . LEU A 1 227 ? -3.131 -27.703 -12.688 1 87.94 227 LEU A N 1
ATOM 1808 C CA . LEU A 1 227 ? -2.67 -27.688 -11.305 1 87.94 227 LEU A CA 1
ATOM 1809 C C . LEU A 1 227 ? -2.498 -29.109 -10.766 1 87.94 227 LEU A C 1
ATOM 1811 O O . LEU A 1 227 ? -1.505 -29.406 -10.102 1 87.94 227 LEU A O 1
ATOM 1815 N N . ILE A 1 228 ? -3.432 -29.969 -11.141 1 88.38 228 ILE A N 1
ATOM 1816 C CA . ILE A 1 228 ? -3.408 -31.344 -10.641 1 88.38 228 ILE A CA 1
ATOM 1817 C C . ILE A 1 228 ? -2.213 -32.094 -11.234 1 88.38 228 ILE A C 1
ATOM 1819 O O . ILE A 1 228 ? -1.463 -32.75 -10.508 1 88.38 228 ILE A O 1
ATOM 1823 N N . GLU A 1 229 ? -2.006 -31.906 -12.414 1 85.56 229 GLU A N 1
ATOM 1824 C CA . GLU A 1 229 ? -0.91 -32.594 -13.102 1 85.56 229 GLU A CA 1
ATOM 1825 C C . GLU A 1 229 ? 0.444 -32.062 -12.633 1 85.56 229 GLU A C 1
ATOM 1827 O O . GLU A 1 229 ? 1.379 -32.844 -12.43 1 85.56 229 GLU A O 1
ATOM 1832 N N . ARG A 1 230 ? 0.455 -30.844 -12.516 1 84.12 230 ARG A N 1
ATOM 1833 C CA . ARG A 1 230 ? 1.698 -30.25 -12.039 1 84.12 230 ARG A CA 1
ATOM 1834 C C . ARG A 1 230 ? 2.025 -30.719 -10.625 1 84.12 230 ARG A C 1
ATOM 1836 O O . ARG A 1 230 ? 3.188 -30.969 -10.305 1 84.12 230 ARG A O 1
ATOM 1843 N N . THR A 1 231 ? 1.009 -30.75 -9.828 1 86.5 231 THR A N 1
ATOM 1844 C CA . THR A 1 231 ? 1.18 -31.188 -8.445 1 86.5 231 THR A CA 1
ATOM 1845 C C . THR A 1 231 ? 1.687 -32.625 -8.414 1 86.5 231 THR A C 1
ATOM 1847 O O . THR A 1 231 ? 2.59 -32.969 -7.637 1 86.5 231 THR A O 1
ATOM 1850 N N . ALA A 1 232 ? 1.153 -33.438 -9.258 1 82.75 232 ALA A N 1
ATOM 1851 C CA . ALA A 1 232 ? 1.566 -34.812 -9.32 1 82.75 232 ALA A CA 1
ATOM 1852 C C . ALA A 1 232 ? 3.018 -34.938 -9.781 1 82.75 232 ALA A C 1
ATOM 1854 O O . ALA A 1 232 ? 3.775 -35.75 -9.25 1 82.75 232 ALA A O 1
ATOM 1855 N N . ARG A 1 233 ? 3.285 -34.125 -10.672 1 74.81 233 ARG A N 1
ATOM 1856 C CA . ARG A 1 233 ? 4.645 -34.125 -11.203 1 74.81 233 ARG A CA 1
ATOM 1857 C C . ARG A 1 233 ? 5.645 -33.625 -10.156 1 74.81 233 ARG A C 1
ATOM 1859 O O . ARG A 1 233 ? 6.684 -34.25 -9.953 1 74.81 233 ARG A O 1
ATOM 1866 N N . ASP A 1 234 ? 5.305 -32.562 -9.516 1 71.88 234 ASP A N 1
ATOM 1867 C CA . ASP A 1 234 ? 6.23 -31.891 -8.586 1 71.88 234 ASP A CA 1
ATOM 1868 C C . ASP A 1 234 ? 6.266 -32.625 -7.246 1 71.88 234 ASP A C 1
ATOM 1870 O O . ASP A 1 234 ? 7.184 -32.406 -6.449 1 71.88 234 ASP A O 1
ATOM 1874 N N . PHE A 1 235 ? 5.18 -33.312 -6.883 1 64.56 235 PHE A N 1
ATOM 1875 C CA . PHE A 1 235 ? 4.984 -34 -5.613 1 64.56 235 PHE A CA 1
ATOM 1876 C C . PHE A 1 235 ? 6.133 -34.969 -5.34 1 64.56 235 PHE A C 1
ATOM 1878 O O . PHE A 1 235 ? 6.516 -35.188 -4.188 1 64.56 235 PHE A O 1
ATOM 1885 N N . LEU A 1 236 ? 6.598 -35.531 -6.398 1 55.75 236 LEU A N 1
ATOM 1886 C CA . LEU A 1 236 ? 7.508 -36.656 -6.184 1 55.75 236 LEU A CA 1
ATOM 1887 C C . LEU A 1 236 ? 8.789 -36.188 -5.508 1 55.75 236 LEU A C 1
ATOM 1889 O O . LEU A 1 236 ? 9.695 -37 -5.266 1 55.75 236 LEU A O 1
ATOM 1893 N N . THR A 1 237 ? 8.633 -34.844 -5.188 1 53.03 237 THR A N 1
ATOM 1894 C CA . THR A 1 237 ? 9.875 -34.438 -4.543 1 53.03 237 THR A CA 1
ATOM 1895 C C . THR A 1 237 ? 9.945 -35 -3.121 1 53.03 237 THR A C 1
ATOM 1897 O O . THR A 1 237 ? 8.914 -35.219 -2.486 1 53.03 237 THR A O 1
ATOM 1900 N N . ASP A 1 238 ? 10.977 -35.656 -2.703 1 52.81 238 ASP A N 1
ATOM 1901 C CA . ASP A 1 238 ? 11.32 -36.469 -1.531 1 52.81 238 ASP A CA 1
ATOM 1902 C C . ASP A 1 238 ? 10.664 -35.906 -0.272 1 52.81 238 ASP A C 1
ATOM 1904 O O . ASP A 1 238 ? 10.359 -36.656 0.662 1 52.81 238 ASP A O 1
ATOM 1908 N N . THR A 1 239 ? 10.305 -34.625 -0.37 1 62.5 239 THR A N 1
ATOM 1909 C CA . THR A 1 239 ? 10.039 -34.125 0.977 1 62.5 239 THR A CA 1
ATOM 1910 C C . THR A 1 239 ? 8.547 -34.188 1.288 1 62.5 239 THR A C 1
ATOM 1912 O O . THR A 1 239 ? 8.133 -33.938 2.424 1 62.5 239 THR A O 1
ATOM 1915 N N . VAL A 1 240 ? 7.711 -34.625 0.311 1 74.56 240 VAL A N 1
ATOM 1916 C CA . VAL A 1 240 ? 6.289 -34.781 0.612 1 74.56 240 VAL A CA 1
ATOM 1917 C C . VAL A 1 240 ? 5.965 -36.219 0.945 1 74.56 240 VAL A C 1
ATOM 1919 O O . VAL A 1 240 ? 6.293 -37.125 0.178 1 74.56 240 VAL A O 1
ATOM 1922 N N . ASP A 1 241 ? 5.332 -36.438 1.992 1 77.12 241 ASP A N 1
ATOM 1923 C CA . ASP A 1 241 ? 5.086 -37.781 2.502 1 77.12 241 ASP A CA 1
ATOM 1924 C C . ASP A 1 241 ? 3.836 -38.375 1.869 1 77.12 241 ASP A C 1
ATOM 1926 O O . ASP A 1 241 ? 3.826 -39.562 1.508 1 77.12 241 ASP A O 1
ATOM 1930 N N . ASN A 1 242 ? 2.852 -37.531 1.716 1 86 242 ASN A N 1
ATOM 1931 C CA . ASN A 1 242 ? 1.568 -38.062 1.261 1 86 242 ASN A CA 1
ATOM 1932 C C . ASN A 1 242 ? 0.783 -37 0.472 1 86 242 ASN A C 1
ATOM 1934 O O . ASN A 1 242 ? 0.938 -35.812 0.698 1 86 242 ASN A O 1
ATOM 1938 N N . ILE A 1 243 ? 0.025 -37.5 -0.504 1 91.12 243 ILE A N 1
ATOM 1939 C CA . ILE A 1 243 ? -0.981 -36.688 -1.188 1 91.12 243 ILE A CA 1
ATOM 1940 C C . ILE A 1 243 ? -2.371 -37.25 -0.913 1 91.12 243 ILE A C 1
ATOM 1942 O O . ILE A 1 243 ? -2.6 -38.469 -1.073 1 91.12 243 ILE A O 1
ATOM 1946 N N . ILE A 1 244 ? -3.223 -36.406 -0.45 1 92.75 244 ILE A N 1
ATOM 1947 C CA . ILE A 1 244 ? -4.602 -36.781 -0.173 1 92.75 244 ILE A CA 1
ATOM 1948 C C . ILE A 1 244 ? -5.551 -36 -1.069 1 92.75 244 ILE A C 1
ATOM 1950 O O . ILE A 1 244 ? -5.422 -34.781 -1.189 1 92.75 244 ILE A O 1
ATOM 1954 N N . CYS A 1 245 ? -6.422 -36.688 -1.739 1 94.62 245 CYS A N 1
ATOM 1955 C CA . CYS A 1 245 ? -7.379 -36.062 -2.639 1 94.62 245 CYS A CA 1
ATOM 1956 C C . CYS A 1 245 ? -8.797 -36.531 -2.348 1 94.62 245 CYS A C 1
ATOM 1958 O O . CYS A 1 245 ? -9.016 -37.688 -2.051 1 94.62 245 CYS A O 1
ATOM 1960 N N . ASP A 1 246 ? -9.758 -35.625 -2.453 1 94.12 246 ASP A N 1
ATOM 1961 C CA . ASP A 1 246 ? -11.125 -35.969 -2.062 1 94.12 246 ASP A CA 1
ATOM 1962 C C . ASP A 1 246 ? -11.922 -36.5 -3.246 1 94.12 246 ASP A C 1
ATOM 1964 O O . ASP A 1 246 ? -13.062 -36.938 -3.092 1 94.12 246 ASP A O 1
ATOM 1968 N N . ASN A 1 247 ? -11.43 -36.531 -4.418 1 93.69 247 ASN A N 1
ATOM 1969 C CA . ASN A 1 247 ? -12.102 -37 -5.621 1 93.69 247 ASN A CA 1
ATOM 1970 C C . ASN A 1 247 ? -11.445 -38.281 -6.168 1 93.69 247 ASN A C 1
ATOM 1972 O O . ASN A 1 247 ? -10.25 -38.281 -6.457 1 93.69 247 ASN A O 1
ATOM 1976 N N . ALA A 1 248 ? -12.188 -39.25 -6.398 1 93.56 248 ALA A N 1
ATOM 1977 C CA . ALA A 1 248 ? -11.672 -40.562 -6.793 1 93.56 248 ALA A CA 1
ATOM 1978 C C . ALA A 1 248 ? -11.07 -40.5 -8.195 1 93.56 248 ALA A C 1
ATOM 1980 O O . ALA A 1 248 ? -9.984 -41.031 -8.43 1 93.56 248 ALA A O 1
ATOM 1981 N N . GLU A 1 249 ? -11.789 -39.906 -9.062 1 93.88 249 GLU A N 1
ATOM 1982 C CA . GLU A 1 249 ? -11.32 -39.812 -10.438 1 93.88 249 GLU A CA 1
ATOM 1983 C C . GLU A 1 249 ? -10 -39.062 -10.523 1 93.88 249 GLU A C 1
ATOM 1985 O O . GLU A 1 249 ? -9.07 -39.5 -11.203 1 93.88 249 GLU A O 1
ATOM 1990 N N . THR A 1 250 ? -9.945 -37.969 -9.836 1 93.69 250 THR A N 1
ATOM 1991 C CA . THR A 1 250 ? -8.734 -37.188 -9.812 1 93.69 250 THR A CA 1
ATOM 1992 C C . THR A 1 250 ? -7.582 -37.938 -9.172 1 93.69 250 THR A C 1
ATOM 1994 O O . THR A 1 250 ? -6.441 -37.875 -9.633 1 93.69 250 THR A O 1
ATOM 1997 N N . THR A 1 251 ? -7.883 -38.656 -8.148 1 93.81 251 THR A N 1
ATOM 1998 C CA . THR A 1 251 ? -6.871 -39.469 -7.465 1 93.81 251 THR A CA 1
ATOM 1999 C C . THR A 1 251 ? -6.254 -40.5 -8.422 1 93.81 251 THR A C 1
ATOM 2001 O O . THR A 1 251 ? -5.027 -40.625 -8.492 1 93.81 251 THR A O 1
ATOM 2004 N N . GLU A 1 252 ? -7.082 -41.125 -9.125 1 93.75 252 GLU A N 1
ATOM 2005 C CA . GLU A 1 252 ? -6.594 -42.125 -10.062 1 93.75 252 GLU A CA 1
ATOM 2006 C C . GLU A 1 252 ? -5.781 -41.5 -11.188 1 93.75 252 GLU A C 1
ATOM 2008 O O . GLU A 1 252 ? -4.773 -42.031 -11.625 1 93.75 252 GLU A O 1
ATOM 2013 N N . HIS A 1 253 ? -6.285 -40.406 -11.602 1 92.12 253 HIS A N 1
ATOM 2014 C CA . HIS A 1 253 ? -5.559 -39.656 -12.617 1 92.12 253 HIS A CA 1
ATOM 2015 C C . HIS A 1 253 ? -4.16 -39.281 -12.133 1 92.12 253 HIS A C 1
ATOM 2017 O O . HIS A 1 253 ? -3.182 -39.438 -12.867 1 92.12 253 HIS A O 1
ATOM 2023 N N . MET A 1 254 ? -4.035 -38.812 -10.977 1 91 254 MET A N 1
ATOM 2024 C CA . MET A 1 254 ? -2.756 -38.438 -10.383 1 91 254 MET A CA 1
ATOM 2025 C C . MET A 1 254 ? -1.848 -39.656 -10.219 1 91 254 MET A C 1
ATOM 2027 O O . MET A 1 254 ? -0.644 -39.562 -10.469 1 91 254 MET A O 1
ATOM 2031 N N . ARG A 1 255 ? -2.436 -40.688 -9.812 1 90.12 255 ARG A N 1
ATOM 2032 C CA . ARG A 1 255 ? -1.681 -41.938 -9.664 1 90.12 255 ARG A CA 1
ATOM 2033 C C . ARG A 1 255 ? -1.083 -42.375 -10.992 1 90.12 255 ARG A C 1
ATOM 2035 O O . ARG A 1 255 ? 0.057 -42.844 -11.039 1 90.12 255 ARG A O 1
ATOM 2042 N N . ALA A 1 256 ? -1.845 -42.219 -11.977 1 88.44 256 ALA A N 1
ATOM 2043 C CA . ALA A 1 256 ? -1.375 -42.594 -13.312 1 88.44 256 ALA A CA 1
ATOM 2044 C C . ALA A 1 256 ? -0.181 -41.75 -13.727 1 88.44 256 ALA A C 1
ATOM 2046 O O . ALA A 1 256 ? 0.79 -42.25 -14.289 1 88.44 256 ALA A O 1
ATOM 2047 N N . ILE A 1 257 ? -0.274 -40.531 -13.453 1 82.81 257 ILE A N 1
ATOM 2048 C CA . ILE A 1 257 ? 0.792 -39.594 -13.805 1 82.81 257 ILE A CA 1
ATOM 2049 C C . ILE A 1 257 ? 2.037 -39.906 -12.977 1 82.81 257 ILE A C 1
ATOM 2051 O O . ILE A 1 257 ? 3.139 -40.031 -13.516 1 82.81 257 ILE A O 1
ATOM 2055 N N . ALA A 1 258 ? 1.861 -40.031 -11.703 1 81.12 258 ALA A N 1
ATOM 2056 C CA . ALA A 1 258 ? 2.971 -40.312 -10.789 1 81.12 258 ALA A CA 1
ATOM 2057 C C . ALA A 1 258 ? 3.59 -41.688 -11.07 1 81.12 258 ALA A C 1
ATOM 2059 O O . ALA A 1 258 ? 4.801 -41.844 -10.914 1 81.12 258 ALA A O 1
ATOM 2060 N N . GLY A 1 259 ? 2.715 -42.562 -11.445 1 80 259 GLY A N 1
ATOM 2061 C CA . GLY A 1 259 ? 3.162 -43.906 -11.711 1 80 259 GLY A CA 1
ATOM 2062 C C . GLY A 1 259 ? 4.145 -44 -12.859 1 80 259 GLY A C 1
ATOM 2063 O O . GLY A 1 259 ? 4.992 -44.906 -12.891 1 80 259 GLY A O 1
ATOM 2064 N N . LYS A 1 260 ? 3.975 -43.094 -13.766 1 74.88 260 LYS A N 1
ATOM 2065 C CA . LYS A 1 260 ? 4.906 -43.031 -14.891 1 74.88 260 LYS A CA 1
ATOM 2066 C C . LYS A 1 260 ? 6.312 -42.656 -14.422 1 74.88 260 LYS A C 1
ATOM 2068 O O . LYS A 1 260 ? 7.297 -43 -15.086 1 74.88 260 LYS A O 1
ATOM 2073 N N . ILE A 1 261 ? 6.332 -42.094 -13.297 1 70.69 261 ILE A N 1
ATOM 2074 C CA . ILE A 1 261 ? 7.609 -41.625 -12.781 1 70.69 261 ILE A CA 1
ATOM 2075 C C . ILE A 1 261 ? 8.148 -42.625 -11.742 1 70.69 261 ILE A C 1
ATOM 2077 O O . ILE A 1 261 ? 9.32 -43 -11.789 1 70.69 261 ILE A O 1
ATOM 2081 N N . SER A 1 262 ? 7.293 -43.031 -10.781 1 71.62 262 SER A N 1
ATOM 2082 C CA . SER A 1 262 ? 7.723 -43.906 -9.711 1 71.62 262 SER A CA 1
ATOM 2083 C C . SER A 1 262 ? 6.547 -44.688 -9.133 1 71.62 262 SER A C 1
ATOM 2085 O O . SER A 1 262 ? 5.512 -44.094 -8.805 1 71.62 262 SER A O 1
ATOM 2087 N N . ARG A 1 263 ? 6.734 -45.969 -8.953 1 73.69 263 ARG A N 1
ATOM 2088 C CA . ARG A 1 263 ? 5.723 -46.812 -8.312 1 73.69 263 ARG A CA 1
ATOM 2089 C C . ARG A 1 263 ? 5.531 -46.406 -6.852 1 73.69 263 ARG A C 1
ATOM 2091 O O . ARG A 1 263 ? 4.414 -46.438 -6.332 1 73.69 263 ARG A O 1
ATOM 2098 N N . ARG A 1 264 ? 6.617 -46.094 -6.301 1 73 264 ARG A N 1
ATOM 2099 C CA . ARG A 1 264 ? 6.559 -45.656 -4.91 1 73 264 ARG A CA 1
ATOM 2100 C C . ARG A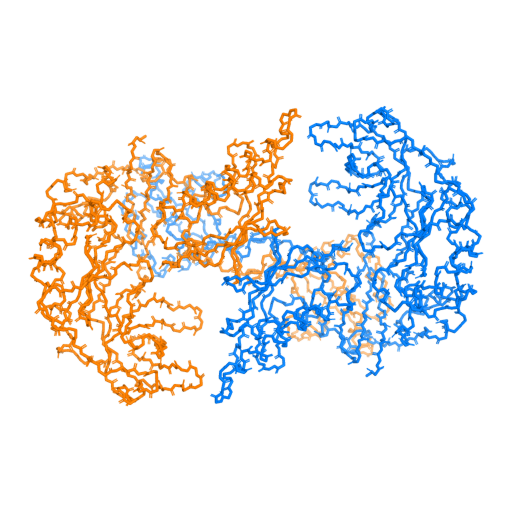 1 264 ? 5.715 -44.375 -4.777 1 73 264 ARG A C 1
ATOM 2102 O O . ARG A 1 264 ? 4.934 -44.25 -3.832 1 73 264 ARG A O 1
ATOM 2109 N N . ALA A 1 265 ? 5.891 -43.531 -5.715 1 74.31 265 ALA A N 1
ATOM 2110 C CA . ALA A 1 265 ? 5.141 -42.281 -5.695 1 74.31 265 ALA A CA 1
ATOM 2111 C C . ALA A 1 265 ? 3.641 -42.531 -5.801 1 74.31 265 ALA A C 1
ATOM 2113 O O . ALA A 1 265 ? 2.844 -41.875 -5.141 1 74.31 265 ALA A O 1
ATOM 2114 N N . LYS A 1 266 ? 3.307 -43.5 -6.523 1 82 266 LYS A N 1
ATOM 2115 C CA . LYS A 1 266 ? 1.906 -43.844 -6.723 1 82 266 LYS A CA 1
ATOM 2116 C C . LYS A 1 266 ? 1.249 -44.25 -5.406 1 82 266 LYS A C 1
ATOM 2118 O O . LYS A 1 266 ? 0.099 -43.906 -5.145 1 82 266 LYS A O 1
ATOM 2123 N N . ARG A 1 267 ? 1.957 -44.906 -4.582 1 83.19 267 ARG A N 1
ATOM 2124 C CA . ARG A 1 267 ? 1.423 -45.438 -3.33 1 83.19 267 ARG A CA 1
ATOM 2125 C C . ARG A 1 267 ? 1.174 -44.312 -2.324 1 83.19 267 ARG A C 1
ATOM 2127 O O . ARG A 1 267 ? 0.399 -44.5 -1.381 1 83.19 267 ARG A O 1
ATOM 2134 N N . HIS A 1 268 ? 1.754 -43.219 -2.523 1 86.12 268 HIS A N 1
ATOM 2135 C CA . HIS A 1 268 ? 1.639 -42.125 -1.586 1 86.12 268 HIS A CA 1
ATOM 2136 C C . HIS A 1 268 ? 0.462 -41.219 -1.943 1 86.12 268 HIS A C 1
ATOM 2138 O O . HIS A 1 268 ? 0.192 -40.219 -1.246 1 86.12 268 HIS A O 1
ATOM 2144 N N . ILE A 1 269 ? -0.236 -41.531 -2.969 1 90.75 269 ILE A N 1
ATOM 2145 C CA . ILE A 1 269 ? -1.423 -40.781 -3.367 1 90.75 269 ILE A CA 1
ATOM 2146 C C . ILE A 1 269 ? -2.678 -41.562 -2.943 1 90.75 269 ILE A C 1
ATOM 2148 O O . ILE A 1 269 ? -2.914 -42.656 -3.396 1 90.75 269 ILE A O 1
ATOM 2152 N N . GLN A 1 270 ? -3.453 -40.938 -2.105 1 92.06 270 GLN A N 1
ATOM 2153 C CA . GLN A 1 270 ? -4.59 -41.656 -1.53 1 92.06 270 GLN A CA 1
ATOM 2154 C C . GLN A 1 270 ? -5.883 -40.875 -1.724 1 92.06 270 GLN A C 1
ATOM 2156 O O . GLN A 1 270 ? -5.887 -39.625 -1.637 1 92.06 270 GLN A O 1
ATOM 2161 N N . HIS A 1 271 ? -6.852 -41.656 -2.008 1 94.44 271 HIS A N 1
ATOM 2162 C CA . HIS A 1 271 ? -8.195 -41.062 -2.016 1 94.44 271 HIS A CA 1
ATOM 2163 C C . HIS A 1 271 ? -8.75 -40.969 -0.602 1 94.44 271 HIS A C 1
ATOM 2165 O O . HIS A 1 271 ? -8.648 -41.906 0.188 1 94.44 271 HIS A O 1
ATOM 2171 N N . PHE A 1 272 ? -9.258 -39.812 -0.227 1 91.31 272 PHE A N 1
ATOM 2172 C CA . PHE A 1 272 ? -9.875 -39.562 1.068 1 91.31 272 PHE A CA 1
ATOM 2173 C C . PHE A 1 272 ? -11.352 -39.25 0.908 1 91.31 272 PHE A C 1
ATOM 2175 O O . PHE A 1 272 ? -11.734 -38.094 0.724 1 91.31 272 PHE A O 1
ATOM 2182 N N . PRO A 1 273 ? -12.125 -40.281 1.069 1 85.19 273 PRO A N 1
ATOM 2183 C CA . PRO A 1 273 ? -13.562 -40.031 0.915 1 85.19 273 PRO A CA 1
ATOM 2184 C C . PRO A 1 273 ? -14.148 -39.25 2.076 1 85.19 273 PRO A C 1
ATOM 2186 O O . PRO A 1 273 ? -13.922 -39.594 3.24 1 85.19 273 PRO A O 1
ATOM 2189 N N . VAL A 1 274 ? -14.711 -38.125 1.767 1 79.38 274 VAL A N 1
ATOM 2190 C CA . VAL A 1 274 ? -15.289 -37.281 2.828 1 79.38 274 VAL A CA 1
ATOM 2191 C C . VAL A 1 274 ? -16.719 -36.875 2.445 1 79.38 274 VAL A C 1
ATOM 2193 O O . VAL A 1 274 ? -17.047 -36.812 1.261 1 79.38 274 VAL A O 1
ATOM 2196 N N . ARG A 1 275 ? -17.5 -36.719 3.529 1 78.19 275 ARG A N 1
ATOM 2197 C CA . ARG A 1 275 ? -18.859 -36.219 3.348 1 78.19 275 ARG A CA 1
ATOM 2198 C C . ARG A 1 275 ? -18.891 -34.688 3.436 1 78.19 275 ARG A C 1
ATOM 2200 O O . ARG A 1 275 ? -19.828 -34.062 2.943 1 78.19 275 ARG A O 1
ATOM 2207 N N . THR A 1 276 ? -17.938 -34.188 4.094 1 83.75 276 THR A N 1
ATOM 2208 C CA . THR A 1 276 ? -17.797 -32.75 4.199 1 83.75 276 THR A CA 1
ATOM 2209 C C . THR A 1 276 ? -16.578 -32.25 3.4 1 83.75 276 THR A C 1
ATOM 2211 O O . THR A 1 276 ? -15.695 -33.062 3.076 1 83.75 276 THR A O 1
ATOM 2214 N N . PRO A 1 277 ? -16.641 -31.031 3.016 1 87.88 277 PRO A N 1
ATOM 2215 C CA . PRO A 1 277 ? -15.477 -30.531 2.273 1 87.88 277 PRO A CA 1
ATOM 2216 C C . PRO A 1 277 ? -14.156 -30.812 2.984 1 87.88 277 PRO A C 1
ATOM 2218 O O . PRO A 1 277 ? -14.023 -30.547 4.184 1 87.88 277 PRO A O 1
ATOM 2221 N N . ILE A 1 278 ? -13.258 -31.312 2.289 1 92.75 278 ILE A N 1
ATOM 2222 C CA . ILE A 1 278 ? -12.039 -31.891 2.838 1 92.75 278 ILE A CA 1
ATOM 2223 C C . ILE A 1 278 ? -11.258 -30.828 3.611 1 92.75 278 ILE A C 1
ATOM 2225 O O . ILE A 1 278 ? -10.688 -31.109 4.668 1 92.75 278 ILE A O 1
ATOM 2229 N N . PHE A 1 279 ? -11.203 -29.609 3.127 1 94.19 279 PHE A N 1
ATOM 2230 C CA . PHE A 1 279 ? -10.43 -28.562 3.785 1 94.19 279 PHE A CA 1
ATOM 2231 C C . PHE A 1 279 ? -11.07 -28.156 5.105 1 94.19 279 PHE A C 1
ATOM 2233 O O . PHE A 1 279 ? -10.375 -27.766 6.043 1 94.19 279 PHE A O 1
ATOM 2240 N N . GLU A 1 280 ? -12.367 -28.25 5.172 1 89.25 280 GLU A N 1
ATOM 2241 C CA . GLU A 1 280 ? -13.055 -28.016 6.438 1 89.25 280 GLU A CA 1
ATOM 2242 C C . GLU A 1 280 ? -12.797 -29.156 7.418 1 89.25 280 GLU A C 1
ATOM 2244 O O . GLU A 1 280 ? -12.5 -28.922 8.594 1 89.25 280 GLU A O 1
ATOM 2249 N N . GLU A 1 281 ? -12.914 -30.297 6.918 1 88.75 281 GLU A N 1
ATOM 2250 C CA . GLU A 1 281 ? -12.758 -31.5 7.727 1 88.75 281 GLU A CA 1
ATOM 2251 C C . GLU A 1 281 ? -11.367 -31.562 8.359 1 88.75 281 GLU A C 1
ATOM 2253 O O . GLU A 1 281 ? -11.227 -31.969 9.516 1 88.75 281 GLU A O 1
ATOM 2258 N N . LEU A 1 282 ? -10.406 -31.094 7.656 1 90.06 282 LEU A N 1
ATOM 2259 C CA . LEU A 1 282 ? -9.031 -31.234 8.109 1 90.06 282 LEU A CA 1
ATOM 2260 C C . LEU A 1 282 ? -8.547 -29.938 8.758 1 90.06 282 LEU A C 1
ATOM 2262 O O . LEU A 1 282 ? -7.355 -29.781 9.047 1 90.06 282 LEU A O 1
ATOM 2266 N N . GLY A 1 283 ? -9.422 -28.969 8.867 1 89.62 283 GLY A N 1
ATOM 2267 C CA . GLY A 1 283 ? -9.094 -27.734 9.555 1 89.62 283 GLY A CA 1
ATOM 2268 C C . GLY A 1 283 ? -8.227 -26.797 8.727 1 89.62 283 GLY A C 1
ATOM 2269 O O . GLY A 1 283 ? -7.523 -25.953 9.273 1 89.62 283 GLY A O 1
ATOM 2270 N N . ILE A 1 284 ? -8.18 -26.984 7.434 1 94.44 284 ILE A N 1
ATOM 2271 C CA . ILE A 1 284 ? -7.344 -26.203 6.531 1 94.44 284 ILE A CA 1
ATOM 2272 C C . ILE A 1 284 ? -8.07 -24.922 6.145 1 94.44 284 ILE A C 1
ATOM 2274 O O . ILE A 1 284 ? -7.438 -23.875 5.934 1 94.44 284 ILE A O 1
ATOM 2278 N N . GLU A 1 285 ? -9.359 -24.984 6.145 1 92.69 285 GLU A N 1
ATOM 2279 C CA . GLU A 1 285 ? -10.172 -23.844 5.703 1 92.69 285 GLU A CA 1
ATOM 2280 C C . GLU A 1 285 ? -9.938 -22.625 6.578 1 92.69 285 GLU A C 1
ATOM 2282 O O . GLU A 1 285 ? -9.852 -21.5 6.078 1 92.69 285 GLU A O 1
ATOM 2287 N N . LYS A 1 286 ? -9.836 -22.844 7.793 1 91.69 286 LYS A N 1
ATOM 2288 C CA . LYS A 1 286 ? -9.578 -21.734 8.719 1 91.69 286 LYS A CA 1
ATOM 2289 C C . LYS A 1 286 ? -8.258 -21.047 8.398 1 91.69 286 LYS A C 1
ATOM 2291 O O . LYS A 1 286 ? -8.172 -19.812 8.406 1 91.69 286 LYS A O 1
ATOM 2296 N N . GLN A 1 287 ? -7.227 -21.844 8.148 1 93.56 287 GLN A N 1
ATOM 2297 C CA . GLN A 1 287 ? -5.914 -21.297 7.824 1 93.56 287 GLN A CA 1
ATOM 2298 C C . GLN A 1 287 ? -5.945 -20.531 6.5 1 93.56 287 GLN A C 1
ATOM 2300 O O . GLN A 1 287 ? -5.293 -19.5 6.359 1 93.56 287 GLN A O 1
ATOM 2305 N N . ILE A 1 288 ? -6.738 -21.047 5.594 1 93.88 288 ILE A N 1
ATOM 2306 C CA . ILE A 1 288 ? -6.902 -20.375 4.305 1 93.88 288 ILE A CA 1
ATOM 2307 C C . ILE A 1 288 ? -7.547 -19 4.512 1 93.88 288 ILE A C 1
ATOM 2309 O O . ILE A 1 288 ? -7.074 -18 3.973 1 93.88 288 ILE A O 1
ATOM 2313 N N . ASN A 1 289 ? -8.57 -18.953 5.309 1 90.38 289 ASN A N 1
ATOM 2314 C CA . ASN A 1 289 ? -9.266 -17.703 5.578 1 90.38 289 ASN A CA 1
ATOM 2315 C C . ASN A 1 289 ? -8.344 -16.672 6.223 1 90.38 289 ASN A C 1
ATOM 2317 O O . ASN A 1 289 ? -8.43 -15.477 5.926 1 90.38 289 ASN A O 1
ATOM 2321 N N . GLU A 1 290 ? -7.473 -17.109 7.016 1 90.81 290 GLU A N 1
ATOM 2322 C CA . GLU A 1 290 ? -6.512 -16.234 7.68 1 90.81 290 GLU A CA 1
ATOM 2323 C C . GLU A 1 290 ? -5.539 -15.617 6.676 1 90.81 290 GLU A C 1
ATOM 2325 O O . GLU A 1 290 ? -5.086 -14.484 6.852 1 90.81 290 GLU A O 1
ATOM 2330 N N . ALA A 1 291 ? -5.254 -16.359 5.664 1 90.88 291 ALA A N 1
ATOM 2331 C CA . ALA A 1 291 ? -4.309 -15.914 4.648 1 90.88 291 ALA A CA 1
ATOM 2332 C C . ALA A 1 291 ? -4.867 -14.727 3.865 1 90.88 291 ALA A C 1
ATOM 2334 O O . ALA A 1 291 ? -4.117 -13.992 3.221 1 90.88 291 ALA A O 1
ATOM 2335 N N . PHE A 1 292 ? -6.102 -14.562 3.967 1 89.88 292 PHE A N 1
ATOM 2336 C CA . PHE A 1 292 ? -6.727 -13.477 3.227 1 89.88 292 PHE A CA 1
ATOM 2337 C C . PHE A 1 292 ? -6.84 -12.227 4.094 1 89.88 292 PHE A C 1
ATOM 2339 O O . PHE A 1 292 ? -7.223 -11.164 3.609 1 89.88 292 PHE A O 1
ATOM 2346 N N . GLN A 1 293 ? -6.5 -12.383 5.332 1 92.12 293 GLN A N 1
ATOM 2347 C CA . GLN A 1 293 ? -6.59 -11.242 6.242 1 92.12 293 GLN A CA 1
ATOM 2348 C C . GLN A 1 293 ? -5.383 -10.32 6.086 1 92.12 293 GLN A C 1
ATOM 2350 O O . GLN A 1 293 ? -4.266 -10.781 5.863 1 92.12 293 GLN A O 1
ATOM 2355 N N . ARG A 1 294 ? -5.676 -9.039 6.227 1 93.19 294 ARG A N 1
ATOM 2356 C CA . ARG A 1 294 ? -4.637 -8.016 6.176 1 93.19 294 ARG A CA 1
ATOM 2357 C C . ARG A 1 294 ? -3.693 -8.133 7.367 1 93.19 294 ARG A C 1
ATOM 2359 O O . ARG A 1 294 ? -2.48 -7.961 7.23 1 93.19 294 ARG A O 1
ATOM 2366 N N . GLN A 1 295 ? -4.254 -8.461 8.5 1 95.12 295 GLN A N 1
ATOM 2367 C CA . GLN A 1 295 ? -3.482 -8.609 9.727 1 95.12 295 GLN A CA 1
ATOM 2368 C C . GLN A 1 295 ? -3.182 -10.078 10.016 1 95.12 295 GLN A C 1
ATOM 2370 O O . GLN A 1 295 ? -4.043 -10.938 9.836 1 95.12 295 GLN A O 1
ATOM 2375 N N . VAL A 1 296 ? -1.966 -10.398 10.367 1 96.75 296 VAL A N 1
ATOM 2376 C CA . VAL A 1 296 ? -1.535 -11.75 10.727 1 96.75 296 VAL A CA 1
ATOM 2377 C C . VAL A 1 296 ? -0.997 -11.758 12.156 1 96.75 296 VAL A C 1
ATOM 2379 O O . VAL A 1 296 ? -0.046 -11.039 12.477 1 96.75 296 VAL A O 1
ATOM 2382 N N . LEU A 1 297 ? -1.527 -12.555 12.945 1 95.62 297 LEU A N 1
ATOM 2383 C CA . LEU A 1 297 ? -1.122 -12.625 14.352 1 95.62 297 LEU A CA 1
ATOM 2384 C C . LEU A 1 297 ? 0.143 -13.461 14.508 1 95.62 297 LEU A C 1
ATOM 2386 O O . LEU A 1 297 ? 0.328 -14.453 13.805 1 95.62 297 LEU A O 1
ATOM 2390 N N . LEU A 1 298 ? 0.943 -13.094 15.391 1 96.06 298 LEU A N 1
ATOM 2391 C CA . LEU A 1 298 ? 2.145 -13.836 15.758 1 96.06 298 LEU A CA 1
ATOM 2392 C C . LEU A 1 298 ? 1.958 -14.555 17.094 1 96.06 298 LEU A C 1
ATOM 2394 O O . LEU A 1 298 ? 1.222 -14.078 17.953 1 96.06 298 LEU A O 1
ATOM 2398 N N . PRO A 1 299 ? 2.643 -15.625 17.25 1 92.94 299 PRO A N 1
ATOM 2399 C CA . PRO A 1 299 ? 2.514 -16.391 18.484 1 92.94 299 PRO A CA 1
ATOM 2400 C C . PRO A 1 299 ? 2.881 -15.562 19.719 1 92.94 299 PRO A C 1
ATOM 2402 O O . PRO A 1 299 ? 2.281 -15.734 20.781 1 92.94 299 PRO A O 1
ATOM 2405 N N . CYS A 1 300 ? 3.754 -14.625 19.641 1 92.38 300 CYS A N 1
ATOM 2406 C CA . CYS A 1 300 ? 4.242 -13.852 20.781 1 92.38 300 CYS A CA 1
ATOM 2407 C C . CYS A 1 300 ? 3.242 -12.773 21.172 1 92.38 300 CYS A C 1
ATOM 2409 O O . CYS A 1 300 ? 3.424 -12.102 22.188 1 92.38 300 CYS A O 1
ATOM 2411 N N . GLY A 1 301 ? 2.246 -12.578 20.391 1 92 301 GLY A N 1
ATOM 2412 C CA . GLY A 1 301 ? 1.262 -11.539 20.672 1 92 301 GLY A CA 1
ATOM 2413 C C . GLY A 1 301 ? 1.374 -10.344 19.75 1 92 301 GLY A C 1
ATOM 2414 O O . GLY A 1 301 ? 0.48 -9.5 19.719 1 92 301 GLY A O 1
ATOM 2415 N N . GLY A 1 302 ? 2.471 -10.297 19.016 1 94.31 302 GLY A N 1
ATOM 2416 C CA . GLY A 1 302 ? 2.594 -9.289 17.969 1 94.31 302 GLY A CA 1
ATOM 2417 C C . GLY A 1 302 ? 1.775 -9.609 16.734 1 94.31 302 GLY A C 1
ATOM 2418 O O . GLY A 1 302 ? 1.04 -10.602 16.719 1 94.31 302 GLY A O 1
ATOM 2419 N N . TYR A 1 303 ? 1.811 -8.727 15.766 1 96 303 TYR A N 1
ATOM 2420 C CA . TYR A 1 303 ? 1.099 -9.016 14.531 1 96 303 TYR A CA 1
ATOM 2421 C C . TYR A 1 303 ? 1.747 -8.297 13.352 1 96 303 TYR A C 1
ATOM 2423 O O . TYR A 1 303 ? 2.502 -7.34 13.539 1 96 303 TYR A O 1
ATOM 2431 N N . LEU A 1 304 ? 1.494 -8.773 12.188 1 97.44 304 LEU A N 1
ATOM 2432 C CA . LEU A 1 304 ? 1.92 -8.195 10.922 1 97.44 304 LEU A CA 1
ATOM 2433 C C . LEU A 1 304 ? 0.755 -7.504 10.219 1 97.44 304 LEU A C 1
ATOM 2435 O O . LEU A 1 304 ? -0.399 -7.906 10.375 1 97.44 304 LEU A O 1
ATOM 2439 N N . VAL A 1 305 ? 0.998 -6.473 9.555 1 97.12 305 VAL A N 1
ATOM 2440 C CA . VAL A 1 305 ? 0.052 -5.887 8.609 1 97.12 305 VAL A CA 1
ATOM 2441 C C . VAL A 1 305 ? 0.64 -5.926 7.199 1 97.12 305 VAL A C 1
ATOM 2443 O O . VAL A 1 305 ? 1.696 -5.34 6.945 1 97.12 305 VAL A O 1
ATOM 2446 N N . ILE A 1 306 ? -0.03 -6.598 6.273 1 96.62 306 ILE A N 1
ATOM 2447 C CA . ILE A 1 306 ? 0.466 -6.785 4.914 1 96.62 306 ILE A CA 1
ATOM 2448 C C . ILE A 1 306 ? -0.373 -5.965 3.939 1 96.62 306 ILE A C 1
ATOM 2450 O O . ILE A 1 306 ? -1.583 -6.172 3.822 1 96.62 306 ILE A O 1
ATOM 2454 N N . ASP A 1 307 ? 0.289 -5.082 3.252 1 95.25 307 ASP A N 1
ATOM 2455 C CA . ASP A 1 307 ? -0.369 -4.242 2.256 1 95.25 307 ASP A CA 1
ATOM 2456 C C . ASP A 1 307 ? 0.242 -4.449 0.872 1 95.25 307 ASP A C 1
ATOM 2458 O O . ASP A 1 307 ? 1.444 -4.254 0.683 1 95.25 307 ASP A O 1
ATOM 2462 N N . GLU A 1 308 ? -0.598 -4.82 -0.042 1 92.69 308 GLU A N 1
ATOM 2463 C CA . GLU A 1 308 ? -0.151 -4.965 -1.424 1 92.69 308 GLU A CA 1
ATOM 2464 C C . GLU A 1 308 ? -0.412 -3.693 -2.227 1 92.69 308 GLU A C 1
ATOM 2466 O O . GLU A 1 308 ? -1.554 -3.242 -2.332 1 92.69 308 GLU A O 1
ATOM 2471 N N . THR A 1 309 ? 0.639 -3.109 -2.711 1 93.5 309 THR A N 1
ATOM 2472 C CA . THR A 1 309 ? 0.525 -1.896 -3.512 1 93.5 309 THR A CA 1
ATOM 2473 C C . THR A 1 309 ? 0.97 -2.152 -4.949 1 93.5 309 THR A C 1
ATOM 2475 O O . THR A 1 309 ? 1.386 -3.264 -5.285 1 93.5 309 THR A O 1
ATOM 2478 N N . GLU A 1 310 ? 0.871 -1.126 -5.773 1 90.25 310 GLU A N 1
ATOM 2479 C CA . GLU A 1 310 ? 1.334 -1.216 -7.156 1 90.25 310 GLU A CA 1
ATOM 2480 C C . GLU A 1 310 ? 2.848 -1.392 -7.223 1 90.25 310 GLU A C 1
ATOM 2482 O O . GLU A 1 310 ? 3.35 -2.225 -7.977 1 90.25 310 GLU A O 1
ATOM 2487 N N . ALA A 1 311 ? 3.525 -0.69 -6.352 1 92.75 311 ALA A N 1
ATOM 2488 C CA . ALA A 1 311 ? 4.98 -0.627 -6.434 1 92.75 311 ALA A CA 1
ATOM 2489 C C . ALA A 1 311 ? 5.621 -1.803 -5.699 1 92.75 311 ALA A C 1
ATOM 2491 O O . ALA A 1 311 ? 6.672 -2.303 -6.109 1 92.75 311 ALA A O 1
ATOM 2492 N N . LEU A 1 312 ? 4.992 -2.111 -4.602 1 96.31 312 LEU A N 1
ATOM 2493 C CA . LEU A 1 312 ? 5.633 -3.086 -3.725 1 96.31 312 LEU A CA 1
ATOM 2494 C C . LEU A 1 312 ? 4.645 -3.629 -2.697 1 96.31 312 LEU A C 1
ATOM 2496 O O . LEU A 1 312 ? 3.521 -3.133 -2.588 1 96.31 312 LEU A O 1
ATOM 2500 N N . ILE A 1 313 ? 5.078 -4.645 -2.006 1 96.88 313 ILE A N 1
ATOM 2501 C CA . ILE A 1 313 ? 4.367 -5.168 -0.844 1 96.88 313 ILE A CA 1
ATOM 2502 C C . ILE A 1 313 ? 4.977 -4.598 0.435 1 96.88 313 ILE A C 1
ATOM 2504 O O . ILE A 1 313 ? 6.184 -4.715 0.657 1 96.88 313 ILE A O 1
ATOM 2508 N N . ALA A 1 314 ? 4.141 -3.922 1.212 1 97.94 314 ALA A N 1
ATOM 2509 C CA . ALA A 1 314 ? 4.602 -3.348 2.473 1 97.94 314 ALA A CA 1
ATOM 2510 C C . ALA A 1 314 ? 4.137 -4.184 3.66 1 97.94 314 ALA A C 1
ATOM 2512 O O . ALA A 1 314 ? 2.949 -4.5 3.779 1 97.94 314 ALA A O 1
ATOM 2513 N N . ILE A 1 315 ? 5.031 -4.531 4.496 1 98.38 315 ILE A N 1
ATOM 2514 C CA . ILE A 1 315 ? 4.703 -5.312 5.68 1 98.38 315 ILE A CA 1
ATOM 2515 C C . ILE A 1 315 ? 5.145 -4.559 6.934 1 98.38 315 ILE A C 1
ATOM 2517 O O . ILE A 1 315 ? 6.297 -4.141 7.043 1 98.38 315 ILE A O 1
ATOM 2521 N N . ASP A 1 316 ? 4.25 -4.375 7.816 1 97 316 ASP A N 1
ATOM 2522 C CA . ASP A 1 316 ? 4.5 -3.723 9.102 1 97 316 ASP A CA 1
ATOM 2523 C C . ASP A 1 316 ? 4.52 -4.742 10.234 1 97 316 ASP A C 1
ATOM 2525 O O . ASP A 1 316 ? 3.654 -5.613 10.312 1 97 316 ASP A O 1
ATOM 2529 N N . VAL A 1 317 ? 5.531 -4.637 11.086 1 97.31 317 VAL A N 1
ATOM 2530 C CA . VAL A 1 317 ? 5.621 -5.504 12.258 1 97.31 317 VAL A CA 1
ATOM 2531 C C . VAL A 1 317 ? 5.25 -4.719 13.516 1 97.31 317 VAL A C 1
ATOM 2533 O O . VAL A 1 317 ? 5.809 -3.646 13.773 1 97.31 317 VAL A O 1
ATOM 2536 N N . ASN A 1 318 ? 4.352 -5.223 14.281 1 91.25 318 ASN A N 1
ATOM 2537 C CA . ASN A 1 318 ? 3.881 -4.566 15.492 1 91.25 318 ASN A CA 1
ATOM 2538 C C . ASN A 1 318 ? 3.994 -5.484 16.703 1 91.25 318 ASN A C 1
ATOM 2540 O O . ASN A 1 318 ? 3.76 -6.691 16.609 1 91.25 318 ASN A O 1
ATOM 2544 N N . THR A 1 319 ? 4.312 -4.945 17.844 1 87.38 319 THR A N 1
ATOM 2545 C CA . THR A 1 319 ? 4.453 -5.742 19.047 1 87.38 319 THR A CA 1
ATOM 2546 C C . THR A 1 319 ? 3.084 -6.09 19.625 1 87.38 319 THR A C 1
ATOM 2548 O O . THR A 1 319 ? 2.945 -7.078 20.359 1 87.38 319 THR A O 1
ATOM 2551 N N . GLY A 1 320 ? 2.104 -5.203 19.25 1 80.44 320 GLY A N 1
ATOM 2552 C CA . GLY A 1 320 ? 0.759 -5.484 19.734 1 80.44 320 GLY A CA 1
ATOM 2553 C C . GLY A 1 320 ? 0.683 -5.668 21.234 1 80.44 320 GLY A C 1
ATOM 2554 O O . GLY A 1 320 ? 1.102 -4.793 22 1 80.44 320 GLY A O 1
ATOM 2555 N N . ARG A 1 321 ? 0.199 -6.816 21.703 1 74 321 ARG A N 1
ATOM 2556 C CA . ARG A 1 321 ? -0.001 -7.125 23.109 1 74 321 ARG A CA 1
ATOM 2557 C C . ARG A 1 321 ? 1.274 -7.68 23.734 1 74 321 ARG A C 1
ATOM 2559 O O . ARG A 1 321 ? 1.312 -7.957 24.938 1 74 321 ARG A O 1
ATOM 2566 N N . ASN A 1 322 ? 2.217 -7.836 22.906 1 71.69 322 ASN A N 1
ATOM 2567 C CA . ASN A 1 322 ? 3.484 -8.32 23.438 1 71.69 322 ASN A CA 1
ATOM 2568 C C . ASN A 1 322 ? 4.215 -7.234 24.219 1 71.69 322 ASN A C 1
ATOM 2570 O O . ASN A 1 322 ? 5.156 -6.625 23.719 1 71.69 322 ASN A O 1
ATOM 2574 N N . LYS A 1 323 ? 3.713 -6.75 25.375 1 61.88 323 LYS A N 1
ATOM 2575 C CA . LYS A 1 323 ? 4.234 -5.656 26.188 1 61.88 323 LYS A CA 1
ATOM 2576 C C . LYS A 1 323 ? 5.504 -6.07 26.922 1 61.88 323 LYS A C 1
ATOM 2578 O O . LYS A 1 323 ? 6.207 -5.23 27.484 1 61.88 323 LYS A O 1
ATOM 2583 N N . GLY A 1 324 ? 6.145 -7.195 26.359 1 57.97 324 GLY A N 1
ATOM 2584 C CA . GLY A 1 324 ? 7.41 -7.762 26.781 1 57.97 324 GLY A CA 1
ATOM 2585 C C . GLY A 1 324 ? 7.598 -7.738 28.297 1 57.97 324 GLY A C 1
ATOM 2586 O O . GLY A 1 324 ? 6.805 -7.121 29.016 1 57.97 324 GLY A O 1
ATOM 2587 N N . THR A 1 325 ? 8.422 -8.578 28.828 1 56.75 325 THR A N 1
ATOM 2588 C CA . THR A 1 325 ? 8.953 -8.656 30.188 1 56.75 325 THR A CA 1
ATOM 2589 C C . THR A 1 325 ? 9.805 -7.434 30.516 1 56.75 325 THR A C 1
ATOM 2591 O O . THR A 1 325 ? 9.898 -6.512 29.703 1 56.75 325 THR A O 1
ATOM 2594 N N . LYS A 1 326 ? 10.719 -7.504 31.5 1 61.19 326 LYS A N 1
ATOM 2595 C CA . LYS A 1 326 ? 11.688 -6.605 32.125 1 61.19 326 LYS A CA 1
ATOM 2596 C C . LYS A 1 326 ? 12.68 -6.066 31.109 1 61.19 326 LYS A C 1
ATOM 2598 O O . LYS A 1 326 ? 13.141 -4.926 31.219 1 61.19 326 LYS A O 1
ATOM 2603 N N . ASP A 1 327 ? 12.875 -6.809 29.828 1 78.25 327 ASP A N 1
ATOM 2604 C CA . ASP A 1 327 ? 13.891 -6.387 28.859 1 78.25 327 ASP A CA 1
ATOM 2605 C C . ASP A 1 327 ? 13.258 -6.066 27.516 1 78.25 327 ASP A C 1
ATOM 2607 O O . ASP A 1 327 ? 12.938 -6.969 26.734 1 78.25 327 ASP A O 1
ATOM 2611 N N . LEU A 1 328 ? 13.117 -4.91 27.141 1 77.56 328 LEU A N 1
ATOM 2612 C CA . LEU A 1 328 ? 12.453 -4.406 25.953 1 77.56 328 LEU A CA 1
ATOM 2613 C C . LEU A 1 328 ? 13.203 -4.82 24.688 1 77.56 328 LEU A C 1
ATOM 2615 O O . LEU A 1 328 ? 12.586 -5.227 23.703 1 77.56 328 LEU A O 1
ATOM 2619 N N . ASP A 1 329 ? 14.508 -4.789 24.734 1 85.06 329 ASP A N 1
ATOM 2620 C CA . ASP A 1 329 ? 15.32 -5.137 23.562 1 85.06 329 ASP A CA 1
ATOM 2621 C C . ASP A 1 329 ? 15.133 -6.602 23.188 1 85.06 329 ASP A C 1
ATOM 2623 O O . ASP A 1 329 ? 15.047 -6.93 22 1 85.06 329 ASP A O 1
ATOM 2627 N N . LYS A 1 330 ? 15.039 -7.352 24.156 1 88.38 330 LYS A N 1
ATOM 2628 C CA . LYS A 1 330 ? 14.828 -8.773 23.891 1 88.38 330 LYS A CA 1
ATOM 2629 C C . LYS A 1 330 ? 13.438 -9.023 23.297 1 88.38 330 LYS A C 1
ATOM 2631 O O . LYS A 1 330 ? 13.281 -9.828 22.391 1 88.38 330 LYS A O 1
ATOM 2636 N N . THR A 1 331 ? 12.508 -8.383 23.812 1 88.62 331 THR A N 1
ATOM 2637 C CA . THR A 1 331 ? 11.141 -8.516 23.328 1 88.62 331 THR A CA 1
ATOM 2638 C C . THR A 1 331 ? 11.047 -8.094 21.859 1 88.62 331 THR A C 1
ATOM 2640 O O . THR A 1 331 ? 10.406 -8.773 21.047 1 88.62 331 THR A O 1
ATOM 2643 N N . ILE A 1 332 ? 11.656 -7.027 21.562 1 92.06 332 ILE A N 1
ATOM 2644 C CA . ILE A 1 332 ? 11.68 -6.512 20.188 1 92.06 332 ILE A CA 1
ATOM 2645 C C . ILE A 1 332 ? 12.344 -7.527 19.266 1 92.06 332 ILE A C 1
ATOM 2647 O O . ILE A 1 332 ? 11.797 -7.867 18.219 1 92.06 332 ILE A O 1
ATOM 2651 N N . LEU A 1 333 ? 13.492 -8.023 19.688 1 95 333 LEU A N 1
ATOM 2652 C CA . LEU A 1 333 ? 14.227 -8.992 18.875 1 95 333 LEU A CA 1
ATOM 2653 C C . LEU A 1 333 ? 13.391 -10.25 18.641 1 95 333 LEU A C 1
ATOM 2655 O O . LEU A 1 333 ? 13.273 -10.727 17.516 1 95 333 LEU A O 1
ATOM 2659 N N . ASP A 1 334 ? 12.82 -10.711 19.688 1 94.88 334 ASP A N 1
ATOM 2660 C CA . ASP A 1 334 ? 12.008 -11.922 19.578 1 94.88 334 ASP A CA 1
ATOM 2661 C C . ASP A 1 334 ? 10.828 -11.711 18.625 1 94.88 334 ASP A C 1
ATOM 2663 O O . ASP A 1 334 ? 10.531 -12.586 17.812 1 94.88 334 ASP A O 1
ATOM 2667 N N . THR A 1 335 ? 10.203 -10.656 18.781 1 95.81 335 THR A N 1
ATOM 2668 C CA . THR A 1 335 ? 9.07 -10.344 17.906 1 95.81 335 THR A CA 1
ATOM 2669 C C . THR A 1 335 ? 9.516 -10.266 16.453 1 95.81 335 THR A C 1
ATOM 2671 O O . THR A 1 335 ? 8.875 -10.844 15.57 1 95.81 335 THR A O 1
ATOM 2674 N N . ASN A 1 336 ? 10.641 -9.57 16.234 1 97.5 336 ASN A N 1
ATOM 2675 C CA . ASN A 1 336 ? 11.164 -9.422 14.883 1 97.5 336 ASN A CA 1
ATOM 2676 C C . ASN A 1 336 ? 11.594 -10.766 14.297 1 97.5 336 ASN A C 1
ATOM 2678 O O . ASN A 1 336 ? 11.43 -11 13.102 1 97.5 336 ASN A O 1
ATOM 2682 N N . LEU A 1 337 ? 12.148 -11.625 15.102 1 98 337 LEU A N 1
ATOM 2683 C CA . LEU A 1 337 ? 12.547 -12.953 14.641 1 98 337 LEU A CA 1
ATOM 2684 C C . LEU A 1 337 ? 11.32 -13.781 14.25 1 98 337 LEU A C 1
ATOM 2686 O O . LEU A 1 337 ? 11.305 -14.422 13.195 1 98 337 LEU A O 1
ATOM 2690 N N . GLU A 1 338 ? 10.352 -13.75 15.062 1 97.44 338 GLU A N 1
ATOM 2691 C CA . GLU A 1 338 ? 9.109 -14.438 14.742 1 97.44 338 GLU A CA 1
ATOM 2692 C C . GLU A 1 338 ? 8.469 -13.867 13.477 1 97.44 338 GLU A C 1
ATOM 2694 O O . GLU A 1 338 ? 7.941 -14.617 12.648 1 97.44 338 GLU A O 1
ATOM 2699 N N . ALA A 1 339 ? 8.508 -12.586 13.422 1 98.06 339 ALA A N 1
ATOM 2700 C CA . ALA A 1 339 ? 7.973 -11.914 12.234 1 98.06 339 ALA A CA 1
ATOM 2701 C C . ALA A 1 339 ? 8.695 -12.367 10.969 1 98.06 339 ALA A C 1
ATOM 2703 O O . ALA A 1 339 ? 8.062 -12.625 9.945 1 98.06 339 ALA A O 1
ATOM 2704 N N . ALA A 1 340 ? 9.992 -12.453 11.016 1 98.06 340 ALA A N 1
ATOM 2705 C CA . ALA A 1 340 ? 10.773 -12.867 9.852 1 98.06 340 ALA A CA 1
ATOM 2706 C C . ALA A 1 340 ? 10.328 -14.234 9.352 1 98.06 340 ALA A C 1
ATOM 2708 O O . ALA A 1 340 ? 10.125 -14.43 8.148 1 98.06 340 ALA A O 1
ATOM 2709 N N . TYR A 1 341 ? 10.133 -15.117 10.234 1 96.75 341 TYR A N 1
ATOM 2710 C CA . TYR A 1 341 ? 9.688 -16.453 9.875 1 96.75 341 TYR A CA 1
ATOM 2711 C C . TYR A 1 341 ? 8.289 -16.422 9.258 1 96.75 341 TYR A C 1
ATOM 2713 O O . TYR A 1 341 ? 8.055 -17.031 8.219 1 96.75 341 TYR A O 1
ATOM 2721 N N . GLU A 1 342 ? 7.457 -15.703 9.922 1 97.38 342 GLU A N 1
ATOM 2722 C CA . GLU A 1 342 ? 6.074 -15.641 9.461 1 97.38 342 GLU A CA 1
ATOM 2723 C C . GLU A 1 342 ? 5.969 -14.922 8.125 1 97.38 342 GLU A C 1
ATOM 2725 O O . GLU A 1 342 ? 5.168 -15.305 7.27 1 97.38 342 GLU A O 1
ATOM 2730 N N . ILE A 1 343 ? 6.738 -13.891 7.961 1 98 343 ILE A N 1
ATOM 2731 C CA . ILE A 1 343 ? 6.723 -13.141 6.711 1 98 343 ILE A CA 1
ATOM 2732 C C . ILE A 1 343 ? 7.121 -14.055 5.551 1 98 343 ILE A C 1
ATOM 2734 O O . ILE A 1 343 ? 6.441 -14.094 4.523 1 98 343 ILE A O 1
ATOM 2738 N N . ALA A 1 344 ? 8.18 -14.797 5.719 1 97.38 344 ALA A N 1
ATOM 2739 C CA . ALA A 1 344 ? 8.609 -15.734 4.688 1 97.38 344 ALA A CA 1
ATOM 2740 C C . ALA A 1 344 ? 7.496 -16.734 4.359 1 97.38 344 ALA A C 1
ATOM 2742 O O . ALA A 1 344 ? 7.246 -17.031 3.189 1 97.38 344 ALA A O 1
ATOM 2743 N N . ARG A 1 345 ? 6.859 -17.156 5.328 1 96.38 345 ARG A N 1
ATOM 2744 C CA . ARG A 1 345 ? 5.77 -18.109 5.133 1 96.38 345 ARG A CA 1
ATOM 2745 C C . ARG A 1 345 ? 4.605 -17.469 4.383 1 96.38 345 ARG A C 1
ATOM 2747 O O . ARG A 1 345 ? 4.051 -18.078 3.463 1 96.38 345 ARG A O 1
ATOM 2754 N N . GLN A 1 346 ? 4.242 -16.297 4.785 1 96.88 346 GLN A N 1
ATOM 2755 C CA . GLN A 1 346 ? 3.109 -15.594 4.184 1 96.88 346 GLN A CA 1
ATOM 2756 C C . GLN A 1 346 ? 3.359 -15.305 2.707 1 96.88 346 GLN A C 1
ATOM 2758 O O . GLN A 1 346 ? 2.439 -15.383 1.89 1 96.88 346 GLN A O 1
ATOM 2763 N N . LEU A 1 347 ? 4.574 -14.961 2.396 1 96.38 347 LEU A N 1
ATOM 2764 C CA . LEU A 1 347 ? 4.91 -14.703 1.001 1 96.38 347 LEU A CA 1
ATOM 2765 C C . LEU A 1 347 ? 4.688 -15.953 0.153 1 96.38 347 LEU A C 1
ATOM 2767 O O . LEU A 1 347 ? 4.145 -15.867 -0.951 1 96.38 347 LEU A O 1
ATOM 2771 N N . ARG A 1 348 ? 5.039 -17.062 0.69 1 94.06 348 ARG A N 1
ATOM 2772 C CA . ARG A 1 348 ? 4.844 -18.344 0.014 1 94.06 348 ARG A CA 1
ATOM 2773 C C . ARG A 1 348 ? 3.369 -18.719 -0.029 1 94.06 348 ARG A C 1
ATOM 2775 O O . ARG A 1 348 ? 2.846 -19.078 -1.086 1 94.06 348 ARG A O 1
ATOM 2782 N N . LEU A 1 349 ? 2.746 -18.578 1.068 1 95.44 349 LEU A N 1
ATOM 2783 C CA . LEU A 1 349 ? 1.353 -18.969 1.242 1 95.44 349 LEU A CA 1
ATOM 2784 C C . LEU A 1 349 ? 0.439 -18.141 0.343 1 95.44 349 LEU A C 1
ATOM 2786 O O . LEU A 1 349 ? -0.458 -18.688 -0.305 1 95.44 349 LEU A O 1
ATOM 2790 N N . ARG A 1 350 ? 0.701 -16.875 0.251 1 95.12 350 ARG A N 1
ATOM 2791 C CA . ARG A 1 350 ? -0.153 -15.961 -0.504 1 95.12 350 ARG A CA 1
ATOM 2792 C C . ARG A 1 350 ? 0.32 -15.836 -1.949 1 95.12 350 ARG A C 1
ATOM 2794 O O . ARG A 1 350 ? -0.302 -15.141 -2.754 1 95.12 350 ARG A O 1
ATOM 2801 N N . ASN A 1 351 ? 1.435 -16.469 -2.203 1 91.31 351 ASN A N 1
ATOM 2802 C CA . ASN A 1 351 ? 2.057 -16.422 -3.521 1 91.31 351 ASN A CA 1
ATOM 2803 C C . ASN A 1 351 ? 2.293 -14.992 -3.979 1 91.31 351 ASN A C 1
ATOM 2805 O O . ASN A 1 351 ? 1.946 -14.625 -5.102 1 91.31 351 ASN A O 1
ATOM 2809 N N . ILE A 1 352 ? 2.799 -14.258 -3.086 1 92.12 352 ILE A N 1
ATOM 2810 C CA . ILE A 1 352 ? 3.137 -12.859 -3.361 1 92.12 352 ILE A CA 1
ATOM 2811 C C . ILE A 1 352 ? 4.52 -12.789 -4.004 1 92.12 352 ILE A C 1
ATOM 2813 O O . ILE A 1 352 ? 5.457 -13.453 -3.559 1 92.12 352 ILE A O 1
ATOM 2817 N N . GLY A 1 353 ? 4.641 -12.039 -5.094 1 90.38 353 GLY A N 1
ATOM 2818 C CA . GLY A 1 353 ? 5.922 -11.82 -5.75 1 90.38 353 GLY A CA 1
ATOM 2819 C C . GLY A 1 353 ? 6.191 -10.359 -6.059 1 90.38 353 GLY A C 1
ATOM 2820 O O . GLY A 1 353 ? 5.285 -9.523 -5.996 1 90.38 353 GLY A O 1
ATOM 2821 N N . GLY A 1 354 ? 7.383 -10.008 -6.277 1 92.12 354 GLY A N 1
ATOM 2822 C CA . GLY A 1 354 ? 7.812 -8.641 -6.551 1 92.12 354 GLY A CA 1
ATOM 2823 C C . GLY A 1 354 ? 8.68 -8.062 -5.453 1 92.12 354 GLY A C 1
ATOM 2824 O O . GLY A 1 354 ? 9.469 -8.781 -4.828 1 92.12 354 GLY A O 1
ATOM 2825 N N . LEU A 1 355 ? 8.555 -6.746 -5.355 1 96.06 355 LEU A N 1
ATOM 2826 C CA . LEU A 1 355 ? 9.32 -6.051 -4.324 1 96.06 355 LEU A CA 1
ATOM 2827 C C . LEU A 1 355 ? 8.586 -6.105 -2.984 1 96.06 355 LEU A C 1
ATOM 2829 O O . LEU A 1 355 ? 7.387 -5.844 -2.916 1 96.06 355 LEU A O 1
ATOM 2833 N N . VAL A 1 356 ? 9.273 -6.473 -1.992 1 97.75 356 VAL A N 1
ATOM 2834 C CA . VAL A 1 356 ? 8.719 -6.539 -0.644 1 97.75 356 VAL A CA 1
ATOM 2835 C C . VAL A 1 356 ? 9.555 -5.672 0.3 1 97.75 356 VAL A C 1
ATOM 2837 O O . VAL A 1 356 ? 10.781 -5.742 0.289 1 97.75 356 VAL A O 1
ATOM 2840 N N . VAL A 1 357 ? 8.898 -4.852 1.023 1 98.44 357 VAL A N 1
ATOM 2841 C CA . VAL A 1 357 ? 9.562 -4.02 2.02 1 98.44 357 VAL A CA 1
ATOM 2842 C C . VAL A 1 357 ? 8.961 -4.281 3.398 1 98.44 357 VAL A C 1
ATOM 2844 O O . VAL A 1 357 ? 7.746 -4.199 3.578 1 98.44 357 VAL A O 1
ATOM 2847 N N . VAL A 1 358 ? 9.82 -4.559 4.328 1 98.38 358 VAL A N 1
ATOM 2848 C CA . VAL A 1 358 ? 9.375 -4.875 5.68 1 98.38 358 VAL A CA 1
ATOM 2849 C C . VAL A 1 358 ? 9.836 -3.789 6.645 1 98.38 358 VAL A C 1
ATOM 2851 O O . VAL A 1 358 ? 11.016 -3.416 6.652 1 98.38 358 VAL A O 1
ATOM 2854 N N . ASP A 1 359 ? 8.914 -3.289 7.328 1 97.44 359 ASP A N 1
ATOM 2855 C CA . ASP A 1 359 ? 9.203 -2.352 8.414 1 97.44 359 ASP A CA 1
ATOM 2856 C C . ASP A 1 359 ? 9.227 -3.064 9.766 1 97.44 359 ASP A C 1
ATOM 2858 O O . ASP A 1 359 ? 8.188 -3.199 10.414 1 97.44 359 ASP A O 1
ATOM 2862 N N . PHE A 1 360 ? 10.453 -3.426 10.211 1 97.06 360 PHE A N 1
ATOM 2863 C CA . PHE A 1 360 ? 10.617 -4.098 11.492 1 97.06 360 PHE A CA 1
ATOM 2864 C C . PHE A 1 360 ? 10.578 -3.094 12.633 1 97.06 360 PHE A C 1
ATOM 2866 O O . PHE A 1 360 ? 10.812 -1.901 12.43 1 97.06 360 PHE A O 1
ATOM 2873 N N . ILE A 1 361 ? 10.312 -3.605 13.758 1 92.88 361 ILE A N 1
ATOM 2874 C CA . ILE A 1 361 ? 10.438 -2.762 14.938 1 92.88 361 ILE A CA 1
ATOM 2875 C C . ILE A 1 361 ? 11.891 -2.312 15.102 1 92.88 361 ILE A C 1
ATOM 2877 O O . ILE A 1 361 ? 12.812 -3.109 14.922 1 92.88 361 ILE A O 1
ATOM 2881 N N . ASP A 1 362 ? 12.055 -1.107 15.469 1 89.19 362 ASP A N 1
ATOM 2882 C CA . ASP A 1 362 ? 13.398 -0.531 15.555 1 89.19 362 ASP A CA 1
ATOM 2883 C C . ASP A 1 362 ? 14.266 -1.315 16.531 1 89.19 362 ASP A C 1
ATOM 2885 O O . ASP A 1 362 ? 13.875 -1.541 17.688 1 89.19 362 ASP A O 1
ATOM 2889 N N . MET A 1 363 ? 15.383 -1.67 16.047 1 89.19 363 MET A N 1
ATOM 2890 C CA . MET A 1 363 ? 16.375 -2.367 16.875 1 89.19 363 MET A CA 1
ATOM 2891 C C . MET A 1 363 ? 17.609 -1.497 17.078 1 89.19 363 MET A C 1
ATOM 2893 O O . MET A 1 363 ? 18.219 -1.037 16.125 1 89.19 363 MET A O 1
ATOM 2897 N N . ARG A 1 364 ? 18.031 -1.338 18.266 1 83 364 ARG A N 1
ATOM 2898 C CA . ARG A 1 364 ? 19.141 -0.452 18.625 1 83 364 ARG A CA 1
ATOM 2899 C C . ARG A 1 364 ? 20.484 -1.06 18.25 1 83 364 ARG A C 1
ATOM 2901 O O . ARG A 1 364 ? 21.391 -0.345 17.828 1 83 364 ARG A O 1
ATOM 2908 N N . HIS A 1 365 ? 20.562 -2.387 18.359 1 89.5 365 HIS A N 1
ATOM 2909 C CA . HIS A 1 365 ? 21.844 -3.062 18.172 1 89.5 365 HIS A CA 1
ATOM 2910 C C . HIS A 1 365 ? 21.953 -3.668 16.766 1 89.5 365 HIS A C 1
ATOM 2912 O O . HIS A 1 365 ? 21.016 -4.324 16.297 1 89.5 365 HIS A O 1
ATOM 2918 N N . ARG A 1 366 ? 23.078 -3.5 16.219 1 92.25 366 ARG A N 1
ATOM 2919 C CA . ARG A 1 366 ? 23.359 -4.047 14.891 1 92.25 366 ARG A CA 1
ATOM 2920 C C . ARG A 1 366 ? 23.328 -5.574 14.914 1 92.25 366 ARG A C 1
ATOM 2922 O O . ARG A 1 366 ? 22.906 -6.203 13.93 1 92.25 366 ARG A O 1
ATOM 2929 N N . LYS A 1 367 ? 23.75 -6.074 15.984 1 95.31 367 LYS A N 1
ATOM 2930 C CA . LYS A 1 367 ? 23.734 -7.527 16.125 1 95.31 367 LYS A CA 1
ATOM 2931 C C . LYS A 1 367 ? 22.328 -8.086 15.961 1 95.31 367 LYS A C 1
ATOM 2933 O O . LYS A 1 367 ? 22.141 -9.141 15.344 1 95.31 367 LYS A O 1
ATOM 2938 N N . ASP A 1 368 ? 21.406 -7.391 16.547 1 95.56 368 ASP A N 1
ATOM 2939 C CA . ASP A 1 368 ? 20.016 -7.816 16.438 1 95.56 368 ASP A CA 1
ATOM 2940 C C . ASP A 1 368 ? 19.516 -7.715 15.008 1 95.56 368 ASP A C 1
ATOM 2942 O O . ASP A 1 368 ? 18.812 -8.609 14.516 1 95.56 368 ASP A O 1
ATOM 2946 N N . GLN A 1 369 ? 19.891 -6.676 14.328 1 96.5 369 GLN A N 1
ATOM 2947 C CA . GLN A 1 369 ? 19.531 -6.508 12.922 1 96.5 369 GLN A CA 1
ATOM 2948 C C . GLN A 1 369 ? 20.078 -7.645 12.07 1 96.5 369 GLN A C 1
ATOM 2950 O O . GLN A 1 369 ? 19.375 -8.172 11.203 1 96.5 369 GLN A O 1
ATOM 2955 N N . GLN A 1 370 ? 21.281 -8.008 12.383 1 97.44 370 GLN A N 1
ATOM 2956 C CA . GLN A 1 370 ? 21.922 -9.094 11.648 1 97.44 370 GLN A CA 1
ATOM 2957 C C . GLN A 1 370 ? 21.234 -10.422 11.914 1 97.44 370 GLN A C 1
ATOM 2959 O O . GLN A 1 370 ? 21.078 -11.242 11.016 1 97.44 370 GLN A O 1
ATOM 2964 N N . ALA A 1 371 ? 20.844 -10.57 13.102 1 97.88 371 ALA A N 1
ATOM 2965 C CA . ALA A 1 371 ? 20.141 -11.797 13.461 1 97.88 371 ALA A CA 1
ATOM 2966 C C . ALA A 1 371 ? 18.844 -11.93 12.68 1 97.88 371 ALA A C 1
ATOM 2968 O O . ALA A 1 371 ? 18.516 -13.008 12.172 1 97.88 371 ALA A O 1
ATOM 2969 N N . VAL A 1 372 ? 18.125 -10.898 12.594 1 98 372 VAL A N 1
ATOM 2970 C CA . VAL A 1 372 ? 16.859 -10.898 11.875 1 98 372 VAL A CA 1
ATOM 2971 C C . VAL A 1 372 ? 17.109 -11.133 10.391 1 98 372 VAL A C 1
ATOM 2973 O O . VAL A 1 372 ? 16.375 -11.891 9.742 1 98 372 VAL A O 1
ATOM 2976 N N . TYR A 1 373 ? 18.125 -10.508 9.906 1 97.81 373 TYR A N 1
ATOM 2977 C CA . TYR A 1 373 ? 18.516 -10.688 8.508 1 97.81 373 TYR A CA 1
ATOM 2978 C C . TYR A 1 373 ? 18.828 -12.148 8.211 1 97.81 373 TYR A C 1
ATOM 2980 O O . TYR A 1 373 ? 18.328 -12.711 7.23 1 97.81 373 TYR A O 1
ATOM 2988 N N . LYS A 1 374 ? 19.547 -12.727 9.016 1 97.62 374 LYS A N 1
ATOM 2989 C CA . LYS A 1 374 ? 19.922 -14.133 8.852 1 97.62 374 LYS A CA 1
ATOM 2990 C C . LYS A 1 374 ? 18.703 -15.047 8.961 1 97.62 374 LYS A C 1
ATOM 2992 O O . LYS A 1 374 ? 18.578 -16.016 8.203 1 97.62 374 LYS A O 1
ATOM 2997 N N . ALA A 1 375 ? 17.891 -14.711 9.875 1 97.62 375 ALA A N 1
ATOM 2998 C CA . ALA A 1 375 ? 16.688 -15.5 10.047 1 97.62 375 ALA A CA 1
ATOM 2999 C C . ALA A 1 375 ? 15.82 -15.469 8.789 1 97.62 375 ALA A C 1
ATOM 3001 O O . ALA A 1 375 ? 15.328 -16.5 8.344 1 97.62 375 ALA A O 1
ATOM 3002 N N . MET A 1 376 ? 15.656 -14.312 8.234 1 97.44 376 MET A N 1
ATOM 3003 C CA . MET A 1 376 ? 14.898 -14.156 7 1 97.44 376 MET A CA 1
ATOM 3004 C C . MET A 1 376 ? 15.531 -14.953 5.867 1 97.44 376 MET A C 1
ATOM 3006 O O . MET A 1 376 ? 14.852 -15.719 5.18 1 97.44 376 MET A O 1
ATOM 3010 N N . LYS A 1 377 ? 16.766 -14.781 5.707 1 95.44 377 LYS A N 1
ATOM 3011 C CA . LYS A 1 377 ? 17.5 -15.461 4.652 1 95.44 377 LYS A CA 1
ATOM 3012 C C . LYS A 1 377 ? 17.375 -16.984 4.773 1 95.44 377 LYS A C 1
ATOM 3014 O O . LYS A 1 377 ? 17.141 -17.672 3.777 1 95.44 377 LYS A O 1
ATOM 3019 N N . ASP A 1 378 ? 17.453 -17.438 5.941 1 94.88 378 ASP A N 1
ATOM 3020 C CA . ASP A 1 378 ? 17.375 -18.859 6.199 1 94.88 378 ASP A CA 1
ATOM 3021 C C . ASP A 1 378 ? 15.992 -19.406 5.863 1 94.88 378 ASP A C 1
ATOM 3023 O O . ASP A 1 378 ? 15.867 -20.453 5.223 1 94.88 378 ASP A O 1
ATOM 3027 N N . ARG A 1 379 ? 15.016 -18.734 6.27 1 94.06 379 ARG A N 1
ATOM 3028 C CA . ARG A 1 379 ? 13.656 -19.203 6.035 1 94.06 379 ARG A CA 1
ATOM 3029 C C . ARG A 1 379 ? 13.305 -19.156 4.555 1 94.06 379 ARG A C 1
ATOM 3031 O O . ARG A 1 379 ? 12.547 -19.984 4.062 1 94.06 379 ARG A O 1
ATOM 3038 N N . LEU A 1 380 ? 13.859 -18.266 3.848 1 94.06 380 LEU A N 1
ATOM 3039 C CA . LEU A 1 380 ? 13.547 -18.062 2.436 1 94.06 380 LEU A CA 1
ATOM 3040 C C . LEU A 1 380 ? 14.172 -19.172 1.586 1 94.06 380 LEU A C 1
ATOM 3042 O O . LEU A 1 380 ? 13.812 -19.344 0.419 1 94.06 380 LEU A O 1
ATOM 3046 N N . LYS A 1 381 ? 15.047 -19.922 2.162 1 87.19 381 LYS A N 1
ATOM 3047 C CA . LYS A 1 381 ? 15.648 -21.031 1.448 1 87.19 381 LYS A CA 1
ATOM 3048 C C . LYS A 1 381 ? 14.594 -22.078 1.073 1 87.19 381 LYS A C 1
ATOM 3050 O O . LYS A 1 381 ? 14.766 -22.812 0.099 1 87.19 381 LYS A O 1
ATOM 3055 N N . ARG A 1 382 ? 13.539 -22.031 1.803 1 83.19 382 ARG A N 1
ATOM 3056 C CA . ARG A 1 382 ? 12.477 -23.016 1.588 1 83.19 382 ARG A CA 1
ATOM 3057 C C . ARG A 1 382 ? 11.555 -22.594 0.448 1 83.19 382 ARG A C 1
ATOM 3059 O O . ARG A 1 382 ? 10.711 -23.359 -0.001 1 83.19 382 ARG A O 1
ATOM 3066 N N . ASP A 1 383 ? 11.758 -21.391 0.029 1 88 383 ASP A N 1
ATOM 3067 C CA . ASP A 1 383 ? 10.906 -20.828 -1.013 1 88 383 ASP A CA 1
ATOM 3068 C C . ASP A 1 383 ? 11.344 -21.297 -2.396 1 88 383 ASP A C 1
ATOM 3070 O O . ASP A 1 383 ? 12.516 -21.156 -2.76 1 88 383 ASP A O 1
ATOM 3074 N N . LYS A 1 384 ? 10.422 -21.844 -3.143 1 77.69 384 LYS A N 1
ATOM 3075 C CA . LYS A 1 384 ? 10.719 -22.297 -4.504 1 77.69 384 LYS A CA 1
ATOM 3076 C C . LYS A 1 384 ? 11.016 -21.094 -5.41 1 77.69 384 LYS A C 1
ATOM 3078 O O . LYS A 1 384 ? 11.75 -21.234 -6.395 1 77.69 384 LYS A O 1
ATOM 3083 N N . ALA A 1 385 ? 10.43 -19.984 -5.113 1 84.19 385 ALA A N 1
ATOM 3084 C CA . ALA A 1 385 ? 10.68 -18.766 -5.883 1 84.19 385 ALA A CA 1
ATOM 3085 C C . ALA A 1 385 ? 12.047 -18.172 -5.547 1 84.19 385 ALA A C 1
ATOM 3087 O O . ALA A 1 385 ? 12.484 -18.234 -4.398 1 84.19 385 ALA A O 1
ATOM 3088 N N . LYS A 1 386 ? 12.664 -17.688 -6.531 1 84.25 386 LYS A N 1
ATOM 3089 C CA . LYS A 1 386 ? 13.922 -16.984 -6.289 1 84.25 386 LYS A CA 1
ATOM 3090 C C . LYS A 1 386 ? 13.711 -15.742 -5.422 1 84.25 386 LYS A C 1
ATOM 3092 O O . LYS A 1 386 ? 12.789 -14.961 -5.672 1 84.25 386 LYS A O 1
ATOM 3097 N N . THR A 1 387 ? 14.508 -15.625 -4.371 1 92.12 387 THR A N 1
ATOM 3098 C CA . THR A 1 387 ? 14.375 -14.492 -3.467 1 92.12 387 THR A CA 1
ATOM 3099 C C . THR A 1 387 ? 15.734 -13.82 -3.252 1 92.12 387 THR A C 1
ATOM 3101 O O . THR A 1 387 ? 16.781 -14.453 -3.395 1 92.12 387 THR A O 1
ATOM 3104 N N . GLN A 1 388 ? 15.758 -12.555 -3.133 1 92.69 388 GLN A N 1
ATOM 3105 C CA . GLN A 1 388 ? 16.906 -11.758 -2.717 1 92.69 388 GLN A CA 1
ATOM 3106 C C . GLN A 1 388 ? 16.547 -10.836 -1.555 1 92.69 388 GLN A C 1
ATOM 3108 O O . GLN A 1 388 ? 15.555 -10.109 -1.619 1 92.69 388 GLN A O 1
ATOM 3113 N N . VAL A 1 389 ? 17.328 -10.93 -0.51 1 96 389 VAL A N 1
ATOM 3114 C CA . VAL A 1 389 ? 17.047 -10.109 0.666 1 96 389 VAL A CA 1
ATOM 3115 C C . VAL A 1 389 ? 18.25 -9.203 0.962 1 96 389 VAL A C 1
ATOM 3117 O O . VAL A 1 389 ? 19.406 -9.641 0.873 1 96 389 VAL A O 1
ATOM 3120 N N . LEU A 1 390 ? 18.031 -7.949 1.228 1 96.12 390 LEU A N 1
ATOM 3121 C CA . LEU A 1 390 ? 19.078 -6.996 1.592 1 96.12 390 LEU A CA 1
ATOM 3122 C C . LEU A 1 390 ? 19.094 -6.77 3.1 1 96.12 390 LEU A C 1
ATOM 3124 O O . LEU A 1 390 ? 18.141 -7.086 3.797 1 96.12 390 LEU A O 1
ATOM 3128 N N . GLN A 1 391 ? 20.203 -6.234 3.535 1 95.5 391 GLN A N 1
ATOM 3129 C CA . GLN A 1 391 ? 20.344 -5.867 4.941 1 95.5 391 GLN A CA 1
ATOM 3130 C C . GLN A 1 391 ? 19.375 -4.742 5.305 1 95.5 391 GLN A C 1
ATOM 3132 O O . GLN A 1 391 ? 18.906 -4.012 4.434 1 95.5 391 GLN A O 1
ATOM 3137 N N . ILE A 1 392 ? 19.156 -4.664 6.59 1 95.19 392 ILE A N 1
ATOM 3138 C CA . ILE A 1 392 ? 18.266 -3.615 7.078 1 95.19 392 ILE A CA 1
ATOM 3139 C C . ILE A 1 392 ? 18.922 -2.25 6.879 1 95.19 392 ILE A C 1
ATOM 3141 O O . ILE A 1 392 ? 20.094 -2.062 7.219 1 95.19 392 ILE A O 1
ATOM 3145 N N . THR A 1 393 ? 18.234 -1.351 6.273 1 93.25 393 THR A N 1
ATOM 3146 C CA . THR A 1 393 ? 18.75 -0.027 5.953 1 93.25 393 THR A CA 1
ATOM 3147 C C . THR A 1 393 ? 18.844 0.837 7.207 1 93.25 393 THR A C 1
ATOM 3149 O O . THR A 1 393 ? 18.297 0.479 8.258 1 93.25 393 THR A O 1
ATOM 3152 N N . PRO A 1 394 ? 19.406 2.025 7.078 1 89.38 394 P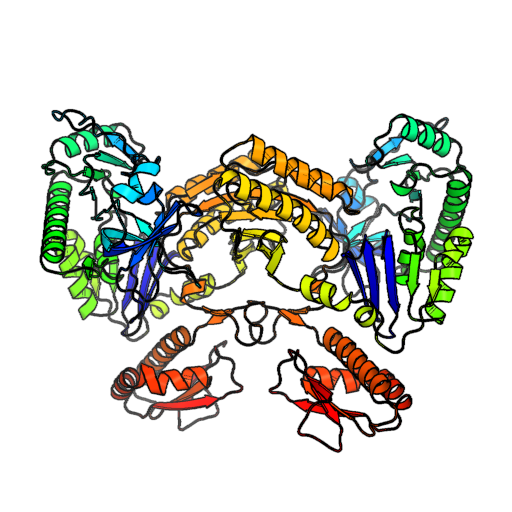RO A N 1
ATOM 3153 C CA . PRO A 1 394 ? 19.562 2.924 8.227 1 89.38 394 PRO A CA 1
ATOM 3154 C C . PRO A 1 394 ? 18.219 3.438 8.75 1 89.38 394 PRO A C 1
ATOM 3156 O O . PRO A 1 394 ? 18.109 3.799 9.922 1 89.38 394 PRO A O 1
ATOM 3159 N N . ILE A 1 395 ? 17.297 3.393 7.902 1 90.56 395 ILE A N 1
ATOM 3160 C CA . ILE A 1 395 ? 16.016 3.918 8.367 1 90.56 395 ILE A CA 1
ATOM 3161 C C . ILE A 1 395 ? 15.133 2.775 8.867 1 90.56 395 ILE A C 1
ATOM 3163 O O . ILE A 1 395 ? 13.977 2.988 9.242 1 90.56 395 ILE A O 1
ATOM 3167 N N . GLY A 1 396 ? 15.648 1.5 8.797 1 91.31 396 GLY A N 1
ATOM 3168 C CA . GLY A 1 396 ? 15.008 0.405 9.508 1 91.31 396 GLY A CA 1
ATOM 3169 C C . GLY A 1 396 ? 14.227 -0.518 8.594 1 91.31 396 GLY A C 1
ATOM 3170 O O . GLY A 1 396 ? 13.477 -1.379 9.07 1 91.31 396 GLY A O 1
ATOM 3171 N N . LEU A 1 397 ? 14.367 -0.416 7.277 1 96.25 397 LEU A N 1
ATOM 3172 C CA . LEU A 1 397 ? 13.586 -1.217 6.34 1 96.25 397 LEU A CA 1
ATOM 3173 C C . LEU A 1 397 ? 14.422 -2.371 5.789 1 96.25 397 LEU A C 1
ATOM 3175 O O . LEU A 1 397 ? 15.625 -2.221 5.555 1 96.25 397 LEU A O 1
ATOM 3179 N N . MET A 1 398 ? 13.797 -3.449 5.664 1 97.81 398 MET A N 1
ATOM 3180 C CA . MET A 1 398 ? 14.383 -4.551 4.906 1 97.81 398 MET A CA 1
ATOM 3181 C C . MET A 1 398 ? 13.734 -4.676 3.535 1 97.81 398 MET A C 1
ATOM 3183 O O . MET A 1 398 ? 12.508 -4.77 3.432 1 97.81 398 MET A O 1
ATOM 3187 N N . GLU A 1 399 ? 14.57 -4.711 2.525 1 97.31 399 GLU A N 1
ATOM 3188 C CA . GLU A 1 399 ? 14.094 -4.863 1.154 1 97.31 399 GLU A CA 1
ATOM 3189 C C . GLU A 1 399 ? 14.359 -6.27 0.63 1 97.31 399 GLU A C 1
ATOM 3191 O O . GLU A 1 399 ? 15.422 -6.844 0.895 1 97.31 399 GLU A O 1
ATOM 3196 N N . MET A 1 400 ? 13.352 -6.777 -0.084 1 96.69 400 MET A N 1
ATOM 3197 C CA . MET A 1 400 ? 13.57 -8.078 -0.7 1 96.69 400 MET A CA 1
ATOM 3198 C C . MET A 1 400 ? 12.797 -8.203 -2.008 1 96.69 400 MET A C 1
ATOM 3200 O O . MET A 1 400 ? 11.891 -7.406 -2.275 1 96.69 400 MET A O 1
ATOM 3204 N N . THR A 1 401 ? 13.227 -9.07 -2.857 1 95.38 401 THR A N 1
ATOM 3205 C CA . THR A 1 401 ? 12.5 -9.438 -4.07 1 95.38 401 THR A CA 1
ATOM 3206 C C . THR A 1 401 ? 12.125 -10.914 -4.051 1 95.38 401 THR A C 1
ATOM 3208 O O . THR A 1 401 ? 12.859 -11.742 -3.5 1 95.38 401 THR A O 1
ATOM 3211 N N . ARG A 1 402 ? 11.031 -11.156 -4.512 1 93.69 402 ARG A N 1
ATOM 3212 C CA . ARG A 1 402 ? 10.57 -12.523 -4.727 1 93.69 402 ARG A CA 1
ATOM 3213 C C . ARG A 1 402 ? 10.016 -12.703 -6.137 1 93.69 402 ARG A C 1
ATOM 3215 O O . ARG A 1 402 ? 9.188 -11.906 -6.59 1 93.69 402 ARG A O 1
ATOM 3222 N N . GLN A 1 403 ? 10.445 -13.711 -6.754 1 85.88 403 GLN A N 1
ATOM 3223 C CA . GLN A 1 403 ? 10.016 -13.992 -8.117 1 85.88 403 GLN A CA 1
ATOM 3224 C C . GLN A 1 403 ? 8.508 -14.203 -8.188 1 85.88 403 GLN A C 1
ATOM 3226 O O . GLN A 1 403 ? 7.934 -14.906 -7.348 1 85.88 403 GLN A O 1
ATOM 3231 N N . ARG A 1 404 ? 7.938 -13.508 -9.148 1 79.88 404 ARG A N 1
ATOM 3232 C CA . ARG A 1 404 ? 6.512 -13.719 -9.375 1 79.88 404 ARG A CA 1
ATOM 3233 C C . ARG A 1 404 ? 6.27 -15.023 -10.125 1 79.88 404 ARG A C 1
ATOM 3235 O O . ARG A 1 404 ? 6.707 -15.188 -11.266 1 79.88 404 ARG A O 1
ATOM 3242 N N . LEU A 1 405 ? 5.652 -15.891 -9.516 1 71.12 405 LEU A N 1
ATOM 3243 C CA . LEU A 1 405 ? 5.355 -17.172 -10.148 1 71.12 405 LEU A CA 1
ATOM 3244 C C . LEU A 1 405 ? 3.965 -17.156 -10.773 1 71.12 405 LEU A C 1
ATOM 3246 O O . LEU A 1 405 ? 3.82 -17.391 -11.984 1 71.12 405 LEU A O 1
ATOM 3250 N N . ASN A 1 406 ? 2.893 -16.969 -10 1 73.19 406 ASN A N 1
ATOM 3251 C CA . ASN A 1 406 ? 1.494 -16.859 -10.398 1 73.19 406 ASN A CA 1
ATOM 3252 C C . ASN A 1 406 ? 0.822 -15.656 -9.766 1 73.19 406 ASN A C 1
ATOM 3254 O O . ASN A 1 406 ? 1.491 -14.812 -9.164 1 73.19 406 ASN A O 1
ATOM 3258 N N . GLU A 1 407 ? -0.393 -15.57 -10.156 1 75.94 407 GLU A N 1
ATOM 3259 C CA . GLU A 1 407 ? -1.154 -14.5 -9.516 1 75.94 407 GLU A CA 1
ATOM 3260 C C . GLU A 1 407 ? -1.229 -14.719 -8 1 75.94 407 GLU A C 1
ATOM 3262 O O . GLU A 1 407 ? -1.278 -15.859 -7.531 1 75.94 407 GLU A O 1
ATOM 3267 N N . SER A 1 408 ? -1.184 -13.633 -7.328 1 86.44 408 SER A N 1
ATOM 3268 C CA . SER A 1 408 ? -1.329 -13.742 -5.883 1 86.44 408 SER A CA 1
ATOM 3269 C C . SER A 1 408 ? -2.713 -14.266 -5.504 1 86.44 408 SER A C 1
ATOM 3271 O O . SER A 1 408 ? -3.65 -14.18 -6.301 1 86.44 408 SER A O 1
ATOM 3273 N N . LEU A 1 409 ? -2.797 -14.805 -4.371 1 88.94 409 LEU A N 1
ATOM 3274 C CA . LEU A 1 409 ? -4.066 -15.305 -3.857 1 88.94 409 LEU A CA 1
ATOM 3275 C C . LEU A 1 409 ? -5.117 -14.203 -3.824 1 88.94 409 LEU A C 1
ATOM 3277 O O . LEU A 1 409 ? -6.273 -14.422 -4.184 1 88.94 409 LEU A O 1
ATOM 3281 N N . ARG A 1 410 ? -4.68 -13.039 -3.449 1 89 410 ARG A N 1
ATOM 3282 C CA . ARG A 1 410 ? -5.582 -11.891 -3.371 1 89 410 ARG A CA 1
ATOM 3283 C C . ARG A 1 410 ? -6.16 -11.562 -4.742 1 89 410 ARG A C 1
ATOM 3285 O O . ARG A 1 410 ? -7.367 -11.328 -4.871 1 89 410 ARG A O 1
ATOM 3292 N N . GLU A 1 411 ? -5.406 -11.57 -5.723 1 84.94 411 GLU A N 1
ATOM 3293 C CA . GLU A 1 411 ? -5.832 -11.234 -7.078 1 84.94 411 GLU A CA 1
ATOM 3294 C C . GLU A 1 411 ? -6.707 -12.336 -7.668 1 84.94 411 GLU A C 1
ATOM 3296 O O . GLU A 1 411 ? -7.605 -12.062 -8.461 1 84.94 411 GLU A O 1
ATOM 3301 N N . SER A 1 412 ? -6.477 -13.516 -7.242 1 86.06 412 SER A N 1
ATOM 3302 C CA . SER A 1 412 ? -7.191 -14.648 -7.809 1 86.06 412 SER A CA 1
ATOM 3303 C C . SER A 1 412 ? -8.594 -14.766 -7.223 1 86.06 412 SER A C 1
ATOM 3305 O O . SER A 1 412 ? -9.508 -15.273 -7.879 1 86.06 412 SER A O 1
ATOM 3307 N N . VAL A 1 413 ? -8.758 -14.258 -6.02 1 92.62 413 VAL A N 1
ATOM 3308 C CA . VAL A 1 413 ? -10 -14.547 -5.312 1 92.62 413 VAL A CA 1
ATOM 3309 C C . VAL A 1 413 ? -10.844 -13.273 -5.203 1 92.62 413 VAL A C 1
ATOM 3311 O O . VAL A 1 413 ? -12.055 -13.344 -4.98 1 92.62 413 VAL A O 1
ATOM 3314 N N . HIS A 1 414 ? -10.258 -12.133 -5.391 1 93.88 414 HIS A N 1
ATOM 3315 C CA . HIS A 1 414 ? -10.969 -10.891 -5.129 1 93.88 414 HIS A CA 1
ATOM 3316 C C . HIS A 1 414 ? -11.016 -10.008 -6.375 1 93.88 414 HIS A C 1
ATOM 3318 O O . HIS A 1 414 ? -10.172 -10.141 -7.266 1 93.88 414 HIS A O 1
ATOM 3324 N N . ASP A 1 415 ? -12.031 -9.18 -6.371 1 94.12 415 ASP A N 1
ATOM 3325 C CA . ASP A 1 415 ? -12.188 -8.094 -7.332 1 94.12 415 ASP A CA 1
ATOM 3326 C C . ASP A 1 415 ? -12.117 -6.734 -6.637 1 94.12 415 ASP A C 1
ATOM 3328 O O . ASP A 1 415 ? -12.32 -6.641 -5.422 1 94.12 415 ASP A O 1
ATOM 3332 N N . PRO A 1 416 ? -11.773 -5.691 -7.461 1 93.62 416 PRO A N 1
ATOM 3333 C CA . PRO A 1 416 ? -11.891 -4.359 -6.863 1 93.62 416 PRO A CA 1
ATOM 3334 C C . PRO A 1 416 ? -13.297 -4.078 -6.328 1 93.62 416 PRO A C 1
ATOM 3336 O O . PRO A 1 416 ? -14.289 -4.488 -6.938 1 93.62 416 PRO A O 1
ATOM 3339 N N . CYS A 1 417 ? -13.398 -3.467 -5.211 1 95.69 417 CYS A N 1
ATOM 3340 C CA . CYS A 1 417 ? -14.68 -3.119 -4.609 1 95.69 417 CYS A CA 1
ATOM 3341 C C . CYS A 1 417 ? -15.531 -2.293 -5.57 1 95.69 417 CYS A C 1
ATOM 3343 O O . CYS A 1 417 ? -15.078 -1.258 -6.066 1 95.69 417 CYS A O 1
ATOM 3345 N N . PRO A 1 418 ? -16.688 -2.736 -5.828 1 92 418 PRO A N 1
ATOM 3346 C CA . PRO A 1 418 ? -17.531 -2.002 -6.781 1 92 418 PRO A CA 1
ATOM 3347 C C . PRO A 1 418 ? -18.031 -0.678 -6.219 1 92 418 PRO A C 1
ATOM 3349 O O . PRO A 1 418 ? -18.453 0.2 -6.977 1 92 418 PRO A O 1
ATOM 3352 N N . TYR A 1 419 ? -18.031 -0.527 -4.969 1 92.56 419 TYR A N 1
ATOM 3353 C CA . TYR A 1 419 ? -18.531 0.691 -4.34 1 92.56 419 TYR A CA 1
ATOM 3354 C C . TYR A 1 419 ? -17.469 1.793 -4.371 1 92.56 419 TYR A C 1
ATOM 3356 O O . TYR A 1 419 ? -17.75 2.914 -4.805 1 92.56 419 TYR A O 1
ATOM 3364 N N . CYS A 1 420 ? -16.266 1.456 -3.98 1 94.31 420 CYS A N 1
ATOM 3365 C CA . CYS A 1 420 ? -15.234 2.488 -3.895 1 94.31 420 CYS A CA 1
ATOM 3366 C C . CYS A 1 420 ? -14.273 2.404 -5.074 1 94.31 420 CYS A C 1
ATOM 3368 O O . CYS A 1 420 ? -13.289 3.141 -5.137 1 94.31 420 CYS A O 1
ATOM 3370 N N . GLY A 1 421 ? -14.516 1.477 -5.934 1 91.75 421 GLY A N 1
ATOM 3371 C CA . GLY A 1 421 ? -13.688 1.326 -7.117 1 91.75 421 GLY A CA 1
ATOM 3372 C C . GLY A 1 421 ? -12.273 0.874 -6.797 1 91.75 421 GLY A C 1
ATOM 3373 O O . GLY A 1 421 ? -11.32 1.284 -7.465 1 91.75 421 GLY A O 1
ATOM 3374 N N . GLY A 1 422 ? -12.141 0.181 -5.754 1 92 422 GLY A N 1
ATOM 3375 C CA . GLY A 1 422 ? -10.844 -0.369 -5.402 1 92 422 GLY A CA 1
ATOM 3376 C C . GLY A 1 422 ? -10.031 0.546 -4.508 1 92 422 GLY A C 1
ATOM 3377 O O . GLY A 1 422 ? -8.93 0.187 -4.082 1 92 422 GLY A O 1
ATOM 3378 N N . ARG A 1 423 ? -10.547 1.662 -4.07 1 90.56 423 ARG A N 1
ATOM 3379 C CA . ARG A 1 423 ? -9.773 2.652 -3.326 1 90.56 423 ARG A CA 1
ATOM 3380 C C . ARG A 1 423 ? -9.727 2.309 -1.842 1 90.56 423 ARG A C 1
ATOM 3382 O O . ARG A 1 423 ? -8.805 2.717 -1.134 1 90.56 423 ARG A O 1
ATOM 3389 N N . GLY A 1 424 ? -10.703 1.639 -1.406 1 92.69 424 GLY A N 1
ATOM 3390 C CA . GLY A 1 424 ? -10.797 1.28 0 1 92.69 424 GLY A CA 1
ATOM 3391 C C . GLY A 1 424 ? -11.305 2.414 0.873 1 92.69 424 GLY A C 1
ATOM 3392 O O . GLY A 1 424 ? -11.555 2.221 2.064 1 92.69 424 GLY A O 1
ATOM 3393 N N . ARG A 1 425 ? -11.445 3.627 0.29 1 94.06 425 ARG A N 1
ATOM 3394 C CA . ARG A 1 425 ? -11.922 4.797 1.021 1 94.06 425 ARG A CA 1
ATOM 3395 C C . ARG A 1 425 ? -12.898 5.609 0.175 1 94.06 425 ARG A C 1
ATOM 3397 O O . ARG A 1 425 ? -12.852 5.555 -1.056 1 94.06 425 ARG A O 1
ATOM 3404 N N . VAL A 1 426 ? -13.766 6.332 0.895 1 95.56 426 VAL A N 1
ATOM 3405 C CA . VAL A 1 426 ? -14.695 7.262 0.26 1 95.56 426 VAL A CA 1
ATOM 3406 C C . VAL A 1 426 ? -14.789 8.547 1.086 1 95.56 426 VAL A C 1
ATOM 3408 O O . VAL A 1 426 ? -14.391 8.57 2.254 1 95.56 426 VAL A O 1
ATOM 3411 N N . LYS A 1 427 ? -15.227 9.578 0.45 1 95.62 427 LYS A N 1
ATOM 3412 C CA . LYS A 1 427 ? -15.359 10.836 1.18 1 95.62 427 LYS A CA 1
ATOM 3413 C C . LYS A 1 427 ? -16.234 10.656 2.42 1 95.62 427 LYS A C 1
ATOM 3415 O O . LYS A 1 427 ? -17.25 9.953 2.381 1 95.62 427 LYS A O 1
ATOM 3420 N N . SER A 1 428 ? -15.836 11.281 3.512 1 94.44 428 SER A N 1
ATOM 3421 C CA . SER A 1 428 ? -16.609 11.227 4.746 1 94.44 428 SER A CA 1
ATOM 3422 C C . SER A 1 428 ? -17.938 11.969 4.602 1 94.44 428 SER A C 1
ATOM 3424 O O . SER A 1 428 ? -18.109 12.766 3.68 1 94.44 428 SER A O 1
ATOM 3426 N N . VAL A 1 429 ? -18.812 11.68 5.523 1 94.38 429 VAL A N 1
ATOM 3427 C CA . VAL A 1 429 ? -20.094 12.367 5.539 1 94.38 429 VAL A CA 1
ATOM 3428 C C . VAL A 1 429 ? -19.875 13.867 5.742 1 94.38 429 VAL A C 1
ATOM 3430 O O . VAL A 1 429 ? -20.547 14.688 5.109 1 94.38 429 VAL A O 1
ATOM 3433 N N . MET A 1 430 ? -18.953 14.164 6.52 1 93.12 430 MET A N 1
ATOM 3434 C CA . MET A 1 430 ? -18.609 15.562 6.758 1 93.12 430 MET A CA 1
ATOM 3435 C C . MET A 1 430 ? -18.094 16.219 5.48 1 93.12 430 MET A C 1
ATOM 3437 O O . MET A 1 430 ? -18.5 17.344 5.152 1 93.12 430 MET A O 1
ATOM 3441 N N . THR A 1 431 ? -17.219 15.547 4.82 1 94.19 431 THR A N 1
ATOM 3442 C CA . THR A 1 431 ? -16.688 16.047 3.561 1 94.19 431 THR A CA 1
ATOM 3443 C C . THR A 1 431 ? -17.812 16.281 2.553 1 94.19 431 THR A C 1
ATOM 3445 O O . THR A 1 431 ? -17.875 17.328 1.908 1 94.19 431 THR A O 1
ATOM 3448 N N . MET A 1 432 ? -18.672 15.344 2.477 1 95.38 432 MET A N 1
ATOM 3449 C CA . MET A 1 432 ? -19.797 15.469 1.554 1 95.38 432 MET A CA 1
ATOM 3450 C C . MET A 1 432 ? -20.688 16.641 1.937 1 95.38 432 MET A C 1
ATOM 3452 O O . MET A 1 432 ? -21.141 17.391 1.069 1 95.38 432 MET A O 1
ATOM 3456 N N . SER A 1 433 ? -20.906 16.766 3.186 1 95 433 SER A N 1
ATOM 3457 C CA . SER A 1 433 ? -21.75 17.859 3.662 1 95 433 SER A CA 1
ATOM 3458 C C . SER A 1 433 ? -21.188 19.219 3.238 1 95 433 SER A C 1
ATOM 3460 O O . SER A 1 433 ? -21.906 20.031 2.668 1 95 433 SER A O 1
ATOM 3462 N N . VAL A 1 434 ? -19.953 19.375 3.438 1 94 434 VAL A N 1
ATOM 3463 C CA . VAL A 1 434 ? -19.312 20.656 3.135 1 94 434 VAL A CA 1
ATOM 3464 C C . VAL A 1 434 ? -19.328 20.891 1.628 1 94 434 VAL A C 1
ATOM 3466 O O . VAL A 1 434 ? -19.625 22 1.172 1 94 434 VAL A O 1
ATOM 3469 N N . GLU A 1 435 ? -19 19.906 0.87 1 93.12 435 GLU A N 1
ATOM 3470 C CA . GLU A 1 435 ? -18.969 20.031 -0.584 1 93.12 435 GLU A CA 1
ATOM 3471 C C . GLU A 1 435 ? -20.344 20.328 -1.148 1 93.12 435 GLU A C 1
ATOM 3473 O O . GLU A 1 435 ? -20.484 21.156 -2.049 1 93.12 435 GLU A O 1
ATOM 3478 N N . ILE A 1 436 ? -21.328 19.672 -0.619 1 95.25 436 ILE A N 1
ATOM 3479 C CA . ILE A 1 436 ? -22.688 19.875 -1.095 1 95.25 436 ILE A CA 1
ATOM 3480 C C . ILE A 1 436 ? -23.172 21.281 -0.75 1 95.25 436 ILE A C 1
ATOM 3482 O O . ILE A 1 436 ? -23.766 21.953 -1.583 1 95.25 436 ILE A O 1
ATOM 3486 N N . GLN A 1 437 ? -22.922 21.719 0.415 1 93.44 437 GLN A N 1
ATOM 3487 C CA . GLN A 1 437 ? -23.281 23.078 0.811 1 93.44 437 GLN A CA 1
ATOM 3488 C C . GLN A 1 437 ? -22.609 24.109 -0.093 1 93.44 437 GLN A C 1
ATOM 3490 O O . GLN A 1 437 ? -23.25 25.109 -0.483 1 93.44 437 GLN A O 1
ATOM 3495 N N . ARG A 1 438 ? -21.375 23.828 -0.39 1 91.62 438 ARG A N 1
ATOM 3496 C CA . ARG A 1 438 ? -20.656 24.719 -1.303 1 91.62 438 ARG A CA 1
ATOM 3497 C C . ARG A 1 438 ? -21.328 24.766 -2.668 1 91.62 438 ARG A C 1
ATOM 3499 O O . ARG A 1 438 ? -21.438 25.828 -3.279 1 91.62 438 ARG A O 1
ATOM 3506 N N . GLN A 1 439 ? -21.75 23.609 -3.115 1 92.06 439 GLN A N 1
ATOM 3507 C CA . GLN A 1 439 ? -22.391 23.531 -4.422 1 92.06 439 GLN A CA 1
ATOM 3508 C C . GLN A 1 439 ? -23.766 24.188 -4.398 1 92.06 439 GLN A C 1
ATOM 3510 O O . GLN A 1 439 ? -24.188 24.797 -5.383 1 92.06 439 GLN A O 1
ATOM 3515 N N . ILE A 1 440 ? -24.484 24.016 -3.326 1 92.94 440 ILE A N 1
ATOM 3516 C CA . ILE A 1 440 ? -25.781 24.672 -3.174 1 92.94 440 ILE A CA 1
ATOM 3517 C C . ILE A 1 440 ? -25.594 26.188 -3.25 1 92.94 440 ILE A C 1
ATOM 3519 O O . ILE A 1 440 ? -26.328 26.875 -3.971 1 92.94 440 ILE A O 1
ATOM 3523 N N . TYR A 1 441 ? -24.641 26.625 -2.549 1 89.31 441 TYR A N 1
ATOM 3524 C CA . TYR A 1 441 ? -24.344 28.062 -2.557 1 89.31 441 TYR A CA 1
ATOM 3525 C C . TYR A 1 441 ? -24.031 28.547 -3.967 1 89.31 441 TYR A C 1
ATOM 3527 O O . TYR A 1 441 ? -24.531 29.594 -4.398 1 89.31 441 TYR A O 1
ATOM 3535 N N . ALA A 1 442 ? -23.172 27.812 -4.629 1 88.69 442 ALA A N 1
ATOM 3536 C CA . ALA A 1 442 ? -22.812 28.172 -6 1 88.69 442 ALA A CA 1
ATOM 3537 C C . ALA A 1 442 ? -24.047 28.219 -6.898 1 88.69 442 ALA A C 1
ATOM 3539 O O . ALA A 1 442 ? -24.172 29.125 -7.73 1 88.69 442 ALA A O 1
ATOM 3540 N N . CYS A 1 443 ? -24.922 27.297 -6.723 1 90.5 443 CYS A N 1
ATOM 3541 C CA . CYS A 1 443 ? -26.141 27.25 -7.52 1 90.5 443 CYS A CA 1
ATOM 3542 C C . CYS A 1 443 ? -27.047 28.422 -7.211 1 90.5 443 CYS A C 1
ATOM 3544 O O . CYS A 1 443 ? -27.641 29.016 -8.117 1 90.5 443 CYS A O 1
ATOM 3546 N N . ILE A 1 444 ? -27.141 28.75 -5.973 1 90.06 444 ILE A N 1
ATOM 3547 C CA . ILE A 1 444 ? -27.969 29.875 -5.555 1 90.06 444 ILE A CA 1
ATOM 3548 C C . ILE A 1 444 ? -27.453 31.156 -6.199 1 90.06 444 ILE A C 1
ATOM 3550 O O . ILE A 1 444 ? -28.25 31.969 -6.707 1 90.06 444 ILE A O 1
ATOM 3554 N N . GLN A 1 445 ? -26.156 31.312 -6.188 1 86.62 445 GLN A N 1
ATOM 3555 C CA . GLN A 1 445 ? -25.562 32.531 -6.742 1 86.62 445 GLN A CA 1
ATOM 3556 C C . GLN A 1 445 ? -25.703 32.562 -8.266 1 86.62 445 GLN A C 1
ATOM 3558 O O . GLN A 1 445 ? -26 33.625 -8.836 1 86.62 445 GLN A O 1
ATOM 3563 N N . LYS A 1 446 ? -25.516 31.453 -8.836 1 87.69 446 LYS A N 1
ATOM 3564 C CA . LYS A 1 446 ? -25.547 31.359 -10.289 1 87.69 446 LYS A CA 1
ATOM 3565 C C . LYS A 1 446 ? -26.969 31.578 -10.828 1 87.69 446 LYS A C 1
ATOM 3567 O O . LYS A 1 446 ? -27.156 32.219 -11.867 1 87.69 446 LYS A O 1
ATOM 3572 N N . TYR A 1 447 ? -27.969 31.109 -10.031 1 86.44 447 TYR A N 1
ATOM 3573 C CA . TYR A 1 447 ? -29.328 31.094 -10.555 1 86.44 447 TYR A CA 1
ATOM 3574 C C . TYR A 1 447 ? -30.234 32 -9.734 1 86.44 447 TYR A C 1
ATOM 3576 O O . TYR A 1 447 ? -31.438 31.781 -9.641 1 86.44 447 TYR A O 1
ATOM 3584 N N . ARG A 1 448 ? -29.766 32.875 -8.969 1 80.56 448 ARG A N 1
ATOM 3585 C CA . ARG A 1 448 ? -30.422 33.719 -7.984 1 80.56 448 ARG A CA 1
ATOM 3586 C C . ARG A 1 448 ? -31.734 34.25 -8.523 1 80.56 448 ARG A C 1
ATOM 3588 O O . ARG A 1 448 ? -32.719 34.312 -7.797 1 80.56 448 ARG A O 1
ATOM 3595 N N . ASP A 1 449 ? -31.812 34.656 -9.742 1 80.44 449 ASP A N 1
ATOM 3596 C CA . ASP A 1 449 ? -33 35.344 -10.25 1 80.44 449 ASP A CA 1
ATOM 3597 C C . ASP A 1 449 ? -33.844 34.406 -11.109 1 80.44 449 ASP A C 1
ATOM 3599 O O . ASP A 1 449 ? -34.875 34.812 -11.656 1 80.44 449 ASP A O 1
ATOM 3603 N N . THR A 1 450 ? -33.469 33.094 -11.094 1 84.19 450 THR A N 1
ATOM 3604 C CA . THR A 1 450 ? -34.156 32.281 -12.078 1 84.19 450 THR A CA 1
ATOM 3605 C C . THR A 1 450 ? -34.75 31.031 -11.414 1 84.19 450 THR A C 1
ATOM 3607 O O . THR A 1 450 ? -35.719 30.453 -11.93 1 84.19 450 THR A O 1
ATOM 3610 N N . ILE A 1 451 ? -34.125 30.766 -10.281 1 83.44 451 ILE A N 1
ATOM 3611 C CA . ILE A 1 451 ? -34.562 29.484 -9.719 1 83.44 451 ILE A CA 1
ATOM 3612 C C . ILE A 1 451 ? -35.188 29.703 -8.344 1 83.44 451 ILE A C 1
ATOM 3614 O O . ILE A 1 451 ? -34.719 30.531 -7.562 1 83.44 451 ILE A O 1
ATOM 3618 N N . GLY A 1 452 ? -36.344 29.047 -8.227 1 88.12 452 GLY A N 1
ATOM 3619 C CA . GLY A 1 452 ? -37 29.078 -6.934 1 88.12 452 GLY A CA 1
ATOM 3620 C C . GLY A 1 452 ? -36.562 27.953 -6.008 1 88.12 452 GLY A C 1
ATOM 3621 O O . GLY A 1 452 ? -35.375 27.875 -5.641 1 88.12 452 GLY A O 1
ATOM 3622 N N . ASP A 1 453 ? -37.469 26.969 -5.852 1 92.69 453 ASP A N 1
ATOM 3623 C CA . ASP A 1 453 ? -37.156 25.844 -4.961 1 92.69 453 ASP A CA 1
ATOM 3624 C C . ASP A 1 453 ? -36.125 24.906 -5.578 1 92.69 453 ASP A C 1
ATOM 3626 O O . ASP A 1 453 ? -36.188 24.641 -6.781 1 92.69 453 ASP A O 1
ATOM 3630 N N . MET A 1 454 ? -35.219 24.422 -4.754 1 93.88 454 MET A N 1
ATOM 3631 C CA . MET A 1 454 ? -34.188 23.484 -5.184 1 93.88 454 MET A CA 1
ATOM 3632 C C . MET A 1 454 ? -34.344 22.156 -4.441 1 93.88 454 MET A C 1
ATOM 3634 O O . MET A 1 454 ? -34.625 22.125 -3.246 1 93.88 454 MET A O 1
ATOM 3638 N N . VAL A 1 455 ? -34.219 21.047 -5.207 1 95.5 455 VAL A N 1
ATOM 3639 C CA . VAL A 1 455 ? -34.219 19.719 -4.625 1 95.5 455 VAL A CA 1
ATOM 3640 C C . VAL A 1 455 ? -32.812 19.125 -4.625 1 95.5 455 VAL A C 1
ATOM 3642 O O . VAL A 1 455 ? -32.188 19.047 -5.68 1 95.5 455 VAL A O 1
ATOM 3645 N N . ILE A 1 456 ? -32.375 18.812 -3.469 1 96.06 456 ILE A N 1
ATOM 3646 C CA . ILE A 1 456 ? -31.031 18.219 -3.314 1 96.06 456 ILE A CA 1
ATOM 3647 C C . ILE A 1 456 ? -31.156 16.75 -2.951 1 96.06 456 ILE A C 1
ATOM 3649 O O . ILE A 1 456 ? -31.688 16.406 -1.891 1 96.06 456 ILE A O 1
ATOM 3653 N N . VAL A 1 457 ? -30.734 15.898 -3.852 1 96 457 VAL A N 1
ATOM 3654 C CA . VAL A 1 457 ? -30.797 14.453 -3.631 1 96 457 VAL A CA 1
ATOM 3655 C C . VAL A 1 457 ? -29.422 13.945 -3.191 1 96 457 VAL A C 1
ATOM 3657 O O . VAL A 1 457 ? -28.422 14.125 -3.902 1 96 457 VAL A O 1
ATOM 3660 N N . VAL A 1 458 ? -29.406 13.336 -1.979 1 96.44 458 VAL A N 1
ATOM 3661 C CA . VAL A 1 458 ? -28.141 12.906 -1.412 1 96.44 458 VAL A CA 1
ATOM 3662 C C . VAL A 1 458 ? -28.281 11.5 -0.832 1 96.44 458 VAL A C 1
ATOM 3664 O O . VAL A 1 458 ? -29.391 10.961 -0.757 1 96.44 458 VAL A O 1
ATOM 3667 N N . ASN A 1 459 ? -27.109 10.867 -0.516 1 95.06 459 ASN A N 1
ATOM 3668 C CA . ASN A 1 459 ? -27.094 9.617 0.235 1 95.06 459 ASN A CA 1
ATOM 3669 C C . ASN A 1 459 ? -27.75 9.773 1.605 1 95.06 459 ASN A C 1
ATOM 3671 O O . ASN A 1 459 ? -27.656 10.844 2.219 1 95.06 459 ASN A O 1
ATOM 3675 N N . SER A 1 460 ? -28.297 8.688 2.139 1 94.88 460 SER A N 1
ATOM 3676 C CA . SER A 1 460 ? -29.078 8.742 3.369 1 94.88 460 SER A CA 1
ATOM 3677 C C . SER A 1 460 ? -28.219 9.133 4.559 1 94.88 460 SER A C 1
ATOM 3679 O O . SER A 1 460 ? -28.688 9.797 5.484 1 94.88 460 SER A O 1
ATOM 3681 N N . GLU A 1 461 ? -27.016 8.719 4.559 1 94.12 461 GLU A N 1
ATOM 3682 C CA . GLU A 1 461 ? -26.125 9.07 5.656 1 94.12 461 GLU A CA 1
ATOM 3683 C C . GLU A 1 461 ? -25.828 10.57 5.672 1 94.12 461 GLU A C 1
ATOM 3685 O O . GLU A 1 461 ? -25.766 11.188 6.738 1 94.12 461 GLU A O 1
ATOM 3690 N N . VAL A 1 462 ? -25.719 11.102 4.539 1 95.81 462 VAL A N 1
ATOM 3691 C CA . VAL A 1 462 ? -25.469 12.531 4.406 1 95.81 462 VAL A CA 1
ATOM 3692 C C . VAL A 1 462 ? -26.719 13.312 4.828 1 95.81 462 VAL A C 1
ATOM 3694 O O . VAL A 1 462 ? -26.625 14.312 5.535 1 95.81 462 VAL A O 1
ATOM 3697 N N . LEU A 1 463 ? -27.844 12.836 4.395 1 96.5 463 LEU A N 1
ATOM 3698 C CA . LEU A 1 463 ? -29.109 13.469 4.781 1 96.5 463 LEU A CA 1
ATOM 3699 C C . LEU A 1 463 ? -29.25 13.508 6.301 1 96.5 463 LEU A C 1
ATOM 3701 O O . LEU A 1 463 ? -29.734 14.492 6.859 1 96.5 463 LEU A O 1
ATOM 3705 N N . SER A 1 464 ? -28.875 12.414 6.895 1 95.94 464 SER A N 1
ATOM 3706 C CA . SER A 1 464 ? -28.953 12.344 8.352 1 95.94 464 SER A CA 1
ATOM 3707 C C . SER A 1 464 ? -28.109 13.43 9 1 95.94 464 SER A C 1
ATOM 3709 O O . SER A 1 464 ? -28.547 14.07 9.961 1 95.94 464 SER A O 1
ATOM 3711 N N . ARG A 1 465 ? -26.969 13.695 8.523 1 94.44 465 ARG A N 1
ATOM 3712 C CA . ARG A 1 465 ? -26.125 14.758 9.055 1 94.44 465 ARG A CA 1
ATOM 3713 C C . ARG A 1 465 ? -26.75 16.125 8.828 1 94.44 465 ARG A C 1
ATOM 3715 O O . ARG A 1 465 ? -26.719 16.984 9.703 1 94.44 465 ARG A O 1
ATOM 3722 N N . PHE A 1 466 ? -27.281 16.344 7.633 1 95.19 466 PHE A N 1
ATOM 3723 C CA . PHE A 1 466 ? -27.969 17.594 7.305 1 95.19 466 PHE A CA 1
ATOM 3724 C C . PHE A 1 466 ? -29.047 17.922 8.336 1 95.19 466 PHE A C 1
ATOM 3726 O O . PHE A 1 466 ? -29.141 19.047 8.812 1 95.19 466 PHE A O 1
ATOM 3733 N N . LYS A 1 467 ? -29.719 16.906 8.672 1 94.19 467 LYS A N 1
ATOM 3734 C CA . LYS A 1 467 ? -30.875 17.094 9.547 1 94.19 467 LYS A CA 1
ATOM 3735 C C . LYS A 1 467 ? -30.453 17.297 10.992 1 94.19 467 LYS A C 1
ATOM 3737 O O . LYS A 1 467 ? -31.125 18 11.75 1 94.19 467 LYS A O 1
ATOM 3742 N N . ASN A 1 468 ? -29.344 16.734 11.32 1 92.94 468 ASN A N 1
ATOM 3743 C CA . ASN A 1 468 ? -28.953 16.719 12.727 1 92.94 468 ASN A CA 1
ATOM 3744 C C . ASN A 1 468 ? -27.875 17.766 13.023 1 92.94 468 ASN A C 1
ATOM 3746 O O . ASN A 1 468 ? -28.141 18.781 13.664 1 92.94 468 ASN A O 1
ATOM 3750 N N . GLU A 1 469 ? -26.75 17.656 12.43 1 90.56 469 GLU A N 1
ATOM 3751 C CA . GLU A 1 469 ? -25.594 18.469 12.781 1 90.56 469 GLU A CA 1
ATOM 3752 C C . GLU A 1 469 ? -25.594 19.781 12 1 90.56 469 GLU A C 1
ATOM 3754 O O . GLU A 1 469 ? -25.188 20.828 12.531 1 90.56 469 GLU A O 1
ATOM 3759 N N . ASP A 1 470 ? -26.125 19.766 10.766 1 92.81 470 ASP A N 1
ATOM 3760 C CA . ASP A 1 470 ? -25.891 20.906 9.898 1 92.81 470 ASP A CA 1
ATOM 3761 C C . ASP A 1 470 ? -27.188 21.656 9.609 1 92.81 470 ASP A C 1
ATOM 3763 O O . ASP A 1 470 ? -27.25 22.5 8.711 1 92.81 470 ASP A O 1
ATOM 3767 N N . ALA A 1 471 ? -28.219 21.438 10.344 1 92.81 471 ALA A N 1
ATOM 3768 C CA . ALA A 1 471 ? -29.547 22 10.086 1 92.81 471 ALA A CA 1
ATOM 3769 C C . ALA A 1 471 ? -29.5 23.516 10.117 1 92.81 471 ALA A C 1
ATOM 3771 O O . ALA A 1 471 ? -30.047 24.188 9.234 1 92.81 471 ALA A O 1
ATOM 3772 N N . SER A 1 472 ? -28.891 24.047 11.086 1 91.81 472 SER A N 1
ATOM 3773 C CA . SER A 1 472 ? -28.828 25.5 11.25 1 91.81 472 SER A CA 1
ATOM 3774 C C . SER A 1 472 ? -28.125 26.156 10.078 1 91.81 472 SER A C 1
ATOM 3776 O O . SER A 1 472 ? -28.547 27.219 9.609 1 91.81 472 SER A O 1
ATOM 3778 N N . LEU A 1 473 ? -27.109 25.562 9.68 1 91.38 473 LEU A N 1
ATOM 3779 C CA . LEU A 1 473 ? -26.328 26.109 8.57 1 91.38 473 LEU A CA 1
ATOM 3780 C C . LEU A 1 473 ? -27.125 26.078 7.277 1 91.38 473 LEU A C 1
ATOM 3782 O O . LEU A 1 473 ? -27.062 27.016 6.484 1 91.38 473 LEU A O 1
ATOM 3786 N N . LEU A 1 474 ? -27.828 25.031 7.082 1 93.12 474 LEU A N 1
ATOM 3787 C CA . LEU A 1 474 ? -28.641 24.891 5.875 1 93.12 474 LEU A CA 1
ATOM 3788 C C . LEU A 1 474 ? -29.797 25.875 5.879 1 93.12 474 LEU A C 1
ATOM 3790 O O . LEU A 1 474 ? -30.203 26.375 4.824 1 93.12 474 LEU A O 1
ATOM 3794 N N . MET A 1 475 ? -30.266 26.156 7.004 1 92.38 475 MET A N 1
ATOM 3795 C CA . MET A 1 475 ? -31.312 27.172 7.125 1 92.38 475 MET A CA 1
ATOM 3796 C C . MET A 1 475 ? -30.766 28.547 6.754 1 92.38 475 MET A C 1
ATOM 3798 O O . MET A 1 475 ? -31.469 29.344 6.113 1 92.38 475 MET A O 1
ATOM 3802 N N . GLU A 1 476 ? -29.641 28.766 7.176 1 90.81 476 GLU A N 1
ATOM 3803 C CA . GLU A 1 476 ? -29 30.031 6.824 1 90.81 476 GLU A CA 1
ATOM 3804 C C . GLU A 1 476 ? -28.812 30.141 5.316 1 90.81 476 GLU A C 1
ATOM 3806 O O . GLU A 1 476 ? -28.984 31.234 4.746 1 90.81 476 GLU A O 1
ATOM 3811 N N . LEU A 1 477 ? -28.422 29.094 4.723 1 90 477 LEU A N 1
ATOM 3812 C CA . LEU A 1 477 ? -28.25 29.062 3.273 1 90 477 LEU A CA 1
ATOM 3813 C C . LEU A 1 477 ? -29.578 29.312 2.566 1 90 477 LEU A C 1
ATOM 3815 O O . LEU A 1 477 ? -29.625 30.016 1.561 1 90 477 LEU A O 1
ATOM 3819 N N . GLU A 1 478 ? -30.547 28.688 3.123 1 91.06 478 GLU A N 1
ATOM 3820 C CA . GLU A 1 478 ? -31.891 28.844 2.543 1 91.06 478 GLU A CA 1
ATOM 3821 C C . GLU A 1 478 ? -32.344 30.297 2.607 1 91.06 478 GLU A C 1
ATOM 3823 O O . GLU A 1 478 ? -33 30.781 1.688 1 91.06 478 GLU A O 1
ATOM 3828 N N . ARG A 1 479 ? -31.984 30.953 3.609 1 89.38 479 ARG A N 1
ATOM 3829 C CA . ARG A 1 479 ? -32.375 32.344 3.789 1 89.38 479 ARG A CA 1
ATOM 3830 C C . ARG A 1 479 ? -31.766 33.25 2.725 1 89.38 479 ARG A C 1
ATOM 3832 O O . ARG A 1 479 ? -32.281 34.312 2.414 1 89.38 479 ARG A O 1
ATOM 3839 N N . GLN A 1 480 ? -30.703 32.781 2.203 1 83.81 480 GLN A N 1
ATOM 3840 C CA . GLN A 1 480 ? -30.031 33.531 1.161 1 83.81 480 GLN A CA 1
ATOM 3841 C C . GLN A 1 480 ? -30.672 33.281 -0.204 1 83.81 480 GLN A C 1
ATOM 3843 O O . GLN A 1 480 ? -30.312 33.938 -1.189 1 83.81 480 GLN A O 1
ATOM 3848 N N . HIS A 1 481 ? -31.531 32.406 -0.148 1 85 481 HIS A N 1
ATOM 3849 C CA . HIS A 1 481 ? -32.188 32 -1.383 1 85 481 HIS A CA 1
ATOM 3850 C C . HIS A 1 481 ? -33.656 32.406 -1.372 1 85 481 HIS A C 1
ATOM 3852 O O . HIS A 1 481 ? -34.281 32.469 -0.31 1 85 481 HIS A O 1
ATOM 3858 N N . SER A 1 482 ? -34.156 32.719 -2.508 1 85.62 482 SER A N 1
ATOM 3859 C CA . SER A 1 482 ? -35.562 33.094 -2.613 1 85.62 482 SER A CA 1
ATOM 3860 C C . SER A 1 482 ? -36.469 31.906 -2.484 1 85.62 482 SER A C 1
ATOM 3862 O O . SER A 1 482 ? -37.625 32.031 -2.076 1 85.62 482 SER A O 1
ATOM 3864 N N . GLY A 1 483 ? -36.031 30.781 -2.863 1 89.75 483 GLY A N 1
ATOM 3865 C CA . GLY A 1 483 ? -36.844 29.578 -2.795 1 89.75 483 GLY A CA 1
ATOM 3866 C C . GLY A 1 483 ? -36.438 28.672 -1.646 1 89.75 483 GLY A C 1
ATOM 3867 O O . GLY A 1 483 ? -35.531 28.984 -0.868 1 89.75 483 GLY A O 1
ATOM 3868 N N . ARG A 1 484 ? -37.219 27.453 -1.534 1 92.81 484 ARG A N 1
ATOM 3869 C CA . ARG A 1 484 ? -36.938 26.469 -0.494 1 92.81 484 ARG A CA 1
ATOM 3870 C C . ARG A 1 484 ? -35.875 25.484 -0.942 1 92.81 484 ARG A C 1
ATOM 3872 O O . ARG A 1 484 ? -35.719 25.219 -2.139 1 92.81 484 ARG A O 1
ATOM 3879 N N . LEU A 1 485 ? -35.125 25 0.066 1 95.12 485 LEU A N 1
ATOM 3880 C CA . LEU A 1 485 ? -34.219 23.875 -0.158 1 95.12 485 LEU A CA 1
ATOM 3881 C C . LEU A 1 485 ? -34.844 22.578 0.326 1 95.12 485 LEU A C 1
ATOM 3883 O O . LEU A 1 485 ? -35.094 22.422 1.519 1 95.12 485 LEU A O 1
ATOM 3887 N N . ILE A 1 486 ? -35.094 21.688 -0.58 1 95.12 486 ILE A N 1
ATOM 3888 C CA . ILE A 1 486 ? -35.688 20.406 -0.258 1 95.12 486 ILE A CA 1
ATOM 3889 C C . ILE A 1 486 ? -34.656 19.281 -0.36 1 95.12 486 ILE A C 1
ATOM 3891 O O . ILE A 1 486 ? -34.062 19.078 -1.422 1 95.12 486 ILE A O 1
ATOM 3895 N N . PHE A 1 487 ? -34.5 18.578 0.765 1 96.25 487 PHE A N 1
ATOM 3896 C CA . PHE A 1 487 ? -33.5 17.516 0.804 1 96.25 487 PHE A CA 1
ATOM 3897 C C . PHE A 1 487 ? -34.156 16.141 0.753 1 96.25 487 PHE A C 1
ATOM 3899 O O . PHE A 1 487 ? -35.094 15.867 1.498 1 96.25 487 PHE A O 1
ATOM 3906 N N . ARG A 1 488 ? -33.656 15.297 -0.128 1 95.25 488 ARG A N 1
ATOM 3907 C CA . ARG A 1 488 ? -34.156 13.93 -0.269 1 95.25 488 ARG A CA 1
ATOM 3908 C C . ARG A 1 488 ? -33 12.922 -0.12 1 95.25 488 ARG A C 1
ATOM 3910 O O . ARG A 1 488 ? -31.906 13.156 -0.611 1 95.25 488 ARG A O 1
ATOM 3917 N N . GLY A 1 489 ? -33.344 11.883 0.611 1 93.56 489 GLY A N 1
ATOM 3918 C CA . GLY A 1 489 ? -32.375 10.82 0.791 1 93.56 489 GLY A CA 1
ATOM 3919 C C . GLY A 1 489 ? -32.625 9.617 -0.099 1 93.56 489 GLY A C 1
ATOM 3920 O O . GLY A 1 489 ? -33.781 9.25 -0.348 1 93.56 489 GLY A O 1
ATOM 3921 N N . ASP A 1 490 ? -31.562 9.062 -0.653 1 89.19 490 ASP A N 1
ATOM 3922 C CA . ASP A 1 490 ? -31.594 7.805 -1.392 1 89.19 490 ASP A CA 1
ATOM 3923 C C . ASP A 1 490 ? -30.594 6.805 -0.831 1 89.19 490 ASP A C 1
ATOM 3925 O O . ASP A 1 490 ? -29.375 7.004 -0.948 1 89.19 490 ASP A O 1
ATOM 3929 N N . HIS A 1 491 ? -31.094 5.703 -0.354 1 84.31 491 HIS A N 1
ATOM 3930 C CA . HIS A 1 491 ? -30.25 4.715 0.307 1 84.31 491 HIS A CA 1
ATOM 3931 C C . HIS A 1 491 ? -29.391 3.961 -0.701 1 84.31 491 HIS A C 1
ATOM 3933 O O . HIS A 1 491 ? -28.328 3.42 -0.347 1 84.31 491 HIS A O 1
ATOM 3939 N N . ASN A 1 492 ? -29.844 3.947 -1.869 1 83.44 492 ASN A N 1
ATOM 3940 C CA . ASN A 1 492 ? -29.125 3.203 -2.9 1 83.44 492 ASN A CA 1
ATOM 3941 C C . ASN A 1 492 ? -28.078 4.07 -3.594 1 83.44 492 ASN A C 1
ATOM 3943 O O . ASN A 1 492 ? -27.281 3.57 -4.387 1 83.44 492 ASN A O 1
ATOM 3947 N N . GLN A 1 493 ? -28.109 5.25 -3.176 1 88.75 493 GLN A N 1
ATOM 3948 C CA . GLN A 1 493 ? -27.188 6.18 -3.809 1 88.75 493 GLN A CA 1
ATOM 3949 C C . GLN A 1 493 ? -25.812 6.113 -3.152 1 88.75 493 GLN A C 1
ATOM 3951 O O . GLN A 1 493 ? -25.703 6.012 -1.928 1 88.75 493 GLN A O 1
ATOM 3956 N N . HIS A 1 494 ? -24.781 6.113 -4.012 1 92.5 494 HIS A N 1
ATOM 3957 C CA . HIS A 1 494 ? -23.406 6.152 -3.51 1 92.5 494 HIS A CA 1
ATOM 3958 C C . HIS A 1 494 ? -23.188 7.355 -2.596 1 92.5 494 HIS A C 1
ATOM 3960 O O . HIS A 1 494 ? -23.734 8.438 -2.85 1 92.5 494 HIS A O 1
ATOM 3966 N N . ARG A 1 495 ? -22.422 7.188 -1.592 1 93.19 495 ARG A N 1
ATOM 3967 C CA . ARG A 1 495 ? -22.172 8.234 -0.607 1 93.19 495 ARG A CA 1
ATOM 3968 C C . ARG A 1 495 ? -21.703 9.523 -1.281 1 93.19 495 ARG A C 1
ATOM 3970 O O . ARG A 1 495 ? -22.078 10.617 -0.865 1 93.19 495 ARG A O 1
ATOM 3977 N N . GLU A 1 496 ? -20.891 9.391 -2.287 1 94.75 496 GLU A N 1
ATOM 3978 C CA . GLU A 1 496 ? -20.25 10.547 -2.91 1 94.75 496 GLU A CA 1
ATOM 3979 C C . GLU A 1 496 ? -21.125 11.141 -4.004 1 94.75 496 GLU A C 1
ATOM 3981 O O . GLU A 1 496 ? -20.781 12.156 -4.605 1 94.75 496 GLU A O 1
ATOM 3986 N N . SER A 1 497 ? -22.25 10.492 -4.254 1 94.44 497 SER A N 1
ATOM 3987 C CA . SER A 1 497 ? -23.141 10.953 -5.316 1 94.44 497 SER A CA 1
ATOM 3988 C C . SER A 1 497 ? -24.219 11.883 -4.773 1 94.44 497 SER A C 1
ATOM 3990 O O . SER A 1 497 ? -24.797 11.617 -3.711 1 94.44 497 SER A O 1
ATOM 3992 N N . PHE A 1 498 ? -24.438 13.008 -5.535 1 96 498 PHE A N 1
ATOM 3993 C CA . PHE A 1 498 ? -25.547 13.898 -5.223 1 96 498 PHE A CA 1
ATOM 3994 C C . PHE A 1 498 ? -25.953 14.719 -6.441 1 96 498 PHE A C 1
ATOM 3996 O O . PHE A 1 498 ? -25.203 14.789 -7.418 1 96 498 PHE A O 1
ATOM 4003 N N . ALA A 1 499 ? -27.125 15.18 -6.383 1 95.5 499 ALA A N 1
ATOM 4004 C CA . ALA A 1 499 ? -27.641 15.992 -7.48 1 95.5 499 ALA A CA 1
ATOM 4005 C C . ALA A 1 499 ? -28.531 17.109 -6.961 1 95.5 499 ALA A C 1
ATOM 4007 O O . ALA A 1 499 ? -29.156 16.984 -5.902 1 95.5 499 ALA A O 1
ATOM 4008 N N . ILE A 1 500 ? -28.5 18.203 -7.637 1 95.31 500 ILE A N 1
ATOM 4009 C CA . ILE A 1 500 ? -29.344 19.359 -7.348 1 95.31 500 ILE A CA 1
ATOM 4010 C C . ILE A 1 500 ? -30.281 19.625 -8.523 1 95.31 500 ILE A C 1
ATOM 4012 O O . ILE A 1 500 ? -29.844 19.734 -9.664 1 95.31 500 ILE A O 1
ATOM 4016 N N . TYR A 1 501 ? -31.516 19.719 -8.133 1 94.31 501 TYR A N 1
ATOM 4017 C CA . TYR A 1 501 ? -32.531 19.938 -9.156 1 94.31 501 TYR A CA 1
ATOM 4018 C C . TYR A 1 501 ? -33.312 21.219 -8.891 1 94.31 501 TYR A C 1
ATOM 4020 O O . TYR A 1 501 ? -33.406 21.656 -7.746 1 94.31 501 TYR A O 1
ATOM 4028 N N . ASP A 1 502 ? -33.75 21.828 -10.07 1 93.38 502 ASP A N 1
ATOM 4029 C CA . ASP A 1 502 ? -34.844 22.766 -9.961 1 93.38 502 ASP A CA 1
ATOM 4030 C C . ASP A 1 502 ? -36.156 22.031 -9.648 1 93.38 502 ASP A C 1
ATOM 4032 O O . ASP A 1 502 ? -36.531 21.109 -10.359 1 93.38 502 ASP A O 1
ATOM 4036 N N . ALA A 1 503 ? -36.812 22.484 -8.609 1 90.81 503 ALA A N 1
ATOM 4037 C CA . ALA A 1 503 ? -38 21.781 -8.164 1 90.81 503 ALA A CA 1
ATOM 4038 C C . ALA A 1 503 ? -39.062 21.734 -9.273 1 90.81 503 ALA A C 1
ATOM 4040 O O . ALA A 1 503 ? -39.938 20.859 -9.273 1 90.81 503 ALA A O 1
ATOM 4041 N N . ARG A 1 504 ? -39.062 22.609 -10.25 1 88.5 504 ARG A N 1
ATOM 4042 C CA . ARG A 1 504 ? -40.031 22.688 -11.328 1 88.5 504 ARG A CA 1
ATOM 4043 C C . ARG A 1 504 ? -39.75 21.656 -12.414 1 88.5 504 ARG A C 1
ATOM 4045 O O . ARG A 1 504 ? -40.656 21.188 -13.102 1 88.5 504 ARG A O 1
ATOM 4052 N N . TYR A 1 505 ? -38.312 21.266 -12.516 1 80.25 505 TYR A N 1
ATOM 4053 C CA . TYR A 1 505 ? -37.875 20.375 -13.594 1 80.25 505 TYR A CA 1
ATOM 4054 C C . TYR A 1 505 ? -37.062 19.219 -13.039 1 80.25 505 TYR A C 1
ATOM 4056 O O . TYR A 1 505 ? -35.844 19.344 -12.828 1 80.25 505 TYR A O 1
ATOM 4064 N N . ASP A 1 506 ? -37.594 18.156 -12.781 1 72.62 506 ASP A N 1
ATOM 4065 C CA . ASP A 1 506 ? -36.906 17.031 -12.125 1 72.62 506 ASP A CA 1
ATOM 4066 C C . ASP A 1 506 ? -36.125 16.203 -13.133 1 72.62 506 ASP A C 1
ATOM 4068 O O . ASP A 1 506 ? -35.469 15.227 -12.758 1 72.62 506 ASP A O 1
ATOM 4072 N N . ASN A 1 507 ? -36.062 16.656 -14.312 1 76.38 507 ASN A N 1
ATOM 4073 C CA . ASN A 1 507 ? -35.469 15.805 -15.328 1 76.38 507 ASN A CA 1
ATOM 4074 C C . ASN A 1 507 ? -34.031 16.188 -15.602 1 76.38 507 ASN A C 1
ATOM 4076 O O . ASN A 1 507 ? -33.219 15.352 -16.016 1 76.38 507 ASN A O 1
ATOM 4080 N N . LYS A 1 508 ? -33.75 17.5 -15.484 1 85.19 508 LYS A N 1
ATOM 4081 C CA . LYS A 1 508 ? -32.375 17.922 -15.734 1 85.19 508 LYS A CA 1
ATOM 4082 C C . LYS A 1 508 ? -31.766 18.562 -14.492 1 85.19 508 LYS A C 1
ATOM 4084 O O . LYS A 1 508 ? -32.219 19.609 -14.039 1 85.19 508 LYS A O 1
ATOM 4089 N N . PRO A 1 509 ? -30.703 17.859 -14.016 1 92 509 PRO A N 1
ATOM 4090 C CA . PRO A 1 509 ? -30.141 18.438 -12.789 1 92 509 PRO A CA 1
ATOM 4091 C C . PRO A 1 509 ? -29.375 19.734 -13.039 1 92 509 PRO A C 1
ATOM 4093 O O . PRO A 1 509 ? -28.781 19.906 -14.109 1 92 509 PRO A O 1
ATOM 4096 N N . LEU A 1 510 ? -29.469 20.688 -12.125 1 91.44 510 LEU A N 1
ATOM 4097 C CA . LEU A 1 510 ? -28.641 21.875 -12.133 1 91.44 510 LEU A CA 1
ATOM 4098 C C . LEU A 1 510 ? -27.172 21.516 -11.906 1 91.44 510 LEU A C 1
ATOM 4100 O O . LEU A 1 510 ? -26.281 22.172 -12.445 1 91.44 510 LEU A O 1
ATOM 4104 N N . TYR A 1 511 ? -26.984 20.469 -11.062 1 92.44 511 TYR A N 1
ATOM 4105 C CA . TYR A 1 511 ? -25.672 19.938 -10.766 1 92.44 511 TYR A CA 1
ATOM 4106 C C . TYR A 1 511 ? -25.75 18.438 -10.453 1 92.44 511 TYR A C 1
ATOM 4108 O O . TYR A 1 511 ? -26.703 17.984 -9.82 1 92.44 511 TYR A O 1
ATOM 4116 N N . GLN A 1 512 ? -24.797 17.672 -10.992 1 92 512 GLN A N 1
ATOM 4117 C CA . GLN A 1 512 ? -24.672 16.25 -10.68 1 92 512 GLN A CA 1
ATOM 4118 C C . GLN A 1 512 ? -23.203 15.883 -10.406 1 92 512 GLN A C 1
ATOM 4120 O O . GLN A 1 512 ? -22.312 16.219 -11.188 1 92 512 GLN A O 1
ATOM 4125 N N . SER A 1 513 ? -23.094 15.211 -9.188 1 87.06 513 SER A N 1
ATOM 4126 C CA . SER A 1 513 ? -21.734 14.797 -8.844 1 87.06 513 SER A CA 1
ATOM 4127 C C . SER A 1 513 ? -21.203 13.773 -9.852 1 87.06 513 SER A C 1
ATOM 4129 O O . SER A 1 513 ? -21.969 12.961 -10.375 1 87.06 513 SER A O 1
ATOM 4131 N N . GLY A 1 514 ? -19.828 13.555 -9.906 1 67.06 514 GLY A N 1
ATOM 4132 C CA . GLY A 1 514 ? -19.188 12.617 -10.82 1 67.06 514 GLY A CA 1
ATOM 4133 C C . GLY A 1 514 ? -19.234 13.062 -12.266 1 67.06 514 GLY A C 1
ATOM 4134 O O . GLY A 1 514 ? -18.719 12.383 -13.148 1 67.06 514 GLY A O 1
ATOM 4135 N N . GLN A 1 515 ? -20.109 14.156 -12.844 1 48.34 515 GLN A N 1
ATOM 4136 C CA . GLN A 1 515 ? -20.141 14.664 -14.211 1 48.34 515 GLN A CA 1
ATOM 4137 C C . GLN A 1 515 ? -18.984 15.625 -14.461 1 48.34 515 GLN A C 1
ATOM 4139 O O . GLN A 1 515 ? -18.531 16.312 -13.555 1 48.34 515 GLN A O 1
ATOM 4144 N N . MET B 1 1 ? -0.74 33.844 -12.188 1 57.84 1 MET B N 1
ATOM 4145 C CA . MET B 1 1 ? -0.338 34.469 -10.938 1 57.84 1 MET B CA 1
ATOM 4146 C C . MET B 1 1 ? 1.136 34.188 -10.641 1 57.84 1 MET B C 1
ATOM 4148 O O . MET B 1 1 ? 1.557 33.062 -10.539 1 57.84 1 MET B O 1
ATOM 4152 N N . GLU B 1 2 ? 1.982 35.125 -10.805 1 67.81 2 GLU B N 1
ATOM 4153 C CA . GLU B 1 2 ? 3.428 35.031 -10.625 1 67.81 2 GLU B CA 1
ATOM 4154 C C . GLU B 1 2 ? 3.807 35.188 -9.148 1 67.81 2 GLU B C 1
ATOM 4156 O O . GLU B 1 2 ? 3.127 35.875 -8.391 1 67.81 2 GLU B O 1
ATOM 4161 N N . GLY B 1 3 ? 4.648 34.312 -8.633 1 81.81 3 GLY B N 1
ATOM 4162 C CA . GLY B 1 3 ? 5.148 34.375 -7.266 1 81.81 3 GLY B CA 1
ATOM 4163 C C . GLY B 1 3 ? 4.438 33.406 -6.332 1 81.81 3 GLY B C 1
ATOM 4164 O O . GLY B 1 3 ? 3.951 32.375 -6.762 1 81.81 3 GLY B O 1
ATOM 4165 N N . SER B 1 4 ? 4.492 33.625 -5.082 1 88.38 4 SER B N 1
ATOM 4166 C CA . SER B 1 4 ? 3.889 32.812 -4.047 1 88.38 4 SER B CA 1
ATOM 4167 C C . SER B 1 4 ? 2.674 33.5 -3.43 1 88.38 4 SER B C 1
ATOM 4169 O O . SER B 1 4 ? 2.762 34.625 -2.971 1 88.38 4 SER B O 1
ATOM 4171 N N . THR B 1 5 ? 1.496 32.844 -3.562 1 90.62 5 THR B N 1
ATOM 4172 C CA . THR B 1 5 ? 0.249 33.406 -3.064 1 90.62 5 THR B CA 1
ATOM 4173 C C . THR B 1 5 ? -0.496 32.406 -2.193 1 90.62 5 THR B C 1
ATOM 4175 O O . THR B 1 5 ? -0.549 31.219 -2.52 1 90.62 5 THR B O 1
ATOM 4178 N N . ILE B 1 6 ? -1.022 32.875 -1.101 1 93.5 6 ILE B N 1
ATOM 4179 C CA . ILE B 1 6 ? -1.876 32.062 -0.248 1 93.5 6 ILE B CA 1
ATOM 4180 C C . ILE B 1 6 ? -3.34 32.438 -0.471 1 93.5 6 ILE B C 1
ATOM 4182 O O . ILE B 1 6 ? -3.699 33.594 -0.423 1 93.5 6 ILE B O 1
ATOM 4186 N N . ILE B 1 7 ? -4.09 31.484 -0.792 1 94.5 7 ILE B N 1
ATOM 4187 C CA . ILE B 1 7 ? -5.523 31.688 -0.984 1 94.5 7 ILE B CA 1
ATOM 4188 C C . ILE B 1 7 ? -6.297 31 0.139 1 94.5 7 ILE B C 1
ATOM 4190 O O . ILE B 1 7 ? -6.098 29.812 0.405 1 94.5 7 ILE B O 1
ATOM 4194 N N . ILE B 1 8 ? -7.223 31.75 0.756 1 95.19 8 ILE B N 1
ATOM 4195 C CA . ILE B 1 8 ? -7.969 31.234 1.904 1 95.19 8 ILE B CA 1
ATOM 4196 C C . ILE B 1 8 ? -9.461 31.219 1.578 1 95.19 8 ILE B C 1
ATOM 4198 O O . ILE B 1 8 ? -10.031 32.219 1.174 1 95.19 8 ILE B O 1
ATOM 4202 N N . ASN B 1 9 ? -10 30.062 1.652 1 95.19 9 ASN B N 1
ATOM 4203 C CA . ASN B 1 9 ? -11.453 29.875 1.631 1 95.19 9 ASN B CA 1
ATOM 4204 C C . ASN B 1 9 ? -12.008 29.672 3.035 1 95.19 9 ASN B C 1
ATOM 4206 O O . ASN B 1 9 ? -11.812 28.609 3.637 1 95.19 9 ASN B O 1
ATOM 4210 N N . ALA B 1 10 ? -12.656 30.656 3.553 1 93 10 ALA B N 1
ATOM 4211 C CA . ALA B 1 10 ? -13.164 30.594 4.922 1 93 10 ALA B CA 1
ATOM 4212 C C . ALA B 1 10 ? -14.68 30.391 4.941 1 93 10 ALA B C 1
ATOM 4214 O O . ALA B 1 10 ? -15.438 31.359 4.898 1 93 10 ALA B O 1
ATOM 4215 N N . GLU B 1 11 ? -15 29.125 5.102 1 89.19 11 GLU B N 1
ATOM 4216 C CA . GLU B 1 11 ? -16.406 28.75 5.25 1 89.19 11 GLU B CA 1
ATOM 4217 C C . GLU B 1 11 ? -16.75 28.453 6.707 1 89.19 11 GLU B C 1
ATOM 4219 O O . GLU B 1 11 ? -15.859 28.391 7.559 1 89.19 11 GLU B O 1
ATOM 4224 N N . LYS B 1 12 ? -18 28.312 6.992 1 85.12 12 LYS B N 1
ATOM 4225 C CA . LYS B 1 12 ? -18.453 28.141 8.375 1 85.12 12 LYS B CA 1
ATOM 4226 C C . LYS B 1 12 ? -17.984 26.797 8.938 1 85.12 12 LYS B C 1
ATOM 4228 O O . LYS B 1 12 ? -17.547 26.719 10.086 1 85.12 12 LYS B O 1
ATOM 4233 N N . LEU B 1 13 ? -18.062 25.797 8.109 1 88.44 13 LEU B N 1
ATOM 4234 C CA . LEU B 1 13 ? -17.766 24.453 8.617 1 88.44 13 LEU B CA 1
ATOM 4235 C C . LEU B 1 13 ? -16.312 24.078 8.328 1 88.44 13 LEU B C 1
ATOM 4237 O O . LEU B 1 13 ? -15.781 23.156 8.938 1 88.44 13 LEU B O 1
ATOM 4241 N N . GLU B 1 14 ? -15.758 24.812 7.418 1 92.19 14 GLU B N 1
ATOM 4242 C CA . GLU B 1 14 ? -14.438 24.406 6.961 1 92.19 14 GLU B CA 1
ATOM 4243 C C . GLU B 1 14 ? -13.617 25.609 6.504 1 92.19 14 GLU B C 1
ATOM 4245 O O . GLU B 1 14 ? -14.148 26.531 5.875 1 92.19 14 GLU B O 1
ATOM 4250 N N . ARG B 1 15 ? -12.422 25.672 6.945 1 93.44 15 ARG B N 1
ATOM 4251 C CA . ARG B 1 15 ? -11.43 26.609 6.43 1 93.44 15 ARG B CA 1
ATOM 4252 C C . ARG B 1 15 ? -10.375 25.891 5.602 1 93.44 15 ARG B C 1
ATOM 4254 O O . ARG B 1 15 ? -9.844 24.859 6.023 1 93.44 15 ARG B O 1
ATOM 4261 N N . ARG B 1 16 ? -10.133 26.422 4.43 1 95 16 ARG B N 1
ATOM 4262 C CA . ARG B 1 16 ? -9.164 25.828 3.514 1 95 16 ARG B CA 1
ATOM 4263 C C . ARG B 1 16 ? -8.086 26.828 3.127 1 95 16 ARG B C 1
ATOM 4265 O O . ARG B 1 16 ? -8.391 28 2.85 1 95 16 ARG B O 1
ATOM 4272 N N . VAL B 1 17 ? -6.891 26.438 3.18 1 94.38 17 VAL B N 1
ATOM 4273 C CA . VAL B 1 17 ? -5.762 27.297 2.832 1 94.38 17 VAL B CA 1
ATOM 4274 C C . VAL B 1 17 ? -4.934 26.625 1.731 1 94.38 17 VAL B C 1
ATOM 4276 O O . VAL B 1 17 ? -4.52 25.469 1.867 1 94.38 17 VAL B O 1
ATOM 4279 N N . ALA B 1 18 ? -4.738 27.344 0.643 1 95.12 18 ALA B N 1
ATOM 4280 C CA . ALA B 1 18 ? -3.951 26.875 -0.491 1 95.12 18 ALA B CA 1
ATOM 4281 C C . ALA B 1 18 ? -2.736 27.766 -0.727 1 95.12 18 ALA B C 1
ATOM 4283 O O . ALA B 1 18 ? -2.863 28.984 -0.791 1 95.12 18 ALA B O 1
ATOM 4284 N N . LEU B 1 19 ? -1.612 27.188 -0.814 1 92.88 19 LEU B N 1
ATOM 4285 C CA . LEU B 1 19 ? -0.406 27.906 -1.216 1 92.88 19 LEU B CA 1
ATOM 4286 C C . LEU B 1 19 ? -0.091 27.656 -2.688 1 92.88 19 LEU B C 1
ATOM 4288 O O . LEU B 1 19 ? 0.135 26.516 -3.094 1 92.88 19 LEU B O 1
ATOM 4292 N N . LEU B 1 20 ? -0.107 28.688 -3.441 1 93.06 20 LEU B N 1
ATOM 4293 C CA . LEU B 1 20 ? 0.218 28.609 -4.863 1 93.06 20 LEU B CA 1
ATOM 4294 C C . LEU B 1 20 ? 1.597 29.203 -5.137 1 93.06 20 LEU B C 1
ATOM 4296 O O . LEU B 1 20 ? 1.93 30.266 -4.629 1 93.06 20 LEU B O 1
ATOM 4300 N N . GLU B 1 21 ? 2.383 28.484 -5.836 1 90.94 21 GLU B N 1
ATOM 4301 C CA . GLU B 1 21 ? 3.641 28.984 -6.379 1 90.94 21 GLU B CA 1
ATOM 4302 C C . GLU B 1 21 ? 3.623 28.969 -7.906 1 90.94 21 GLU B C 1
ATOM 4304 O O . GLU B 1 21 ? 3.6 27.906 -8.531 1 90.94 21 GLU B O 1
ATOM 4309 N N . ASN B 1 22 ? 3.617 30.125 -8.484 1 89.62 22 ASN B N 1
ATOM 4310 C CA . ASN B 1 22 ? 3.525 30.297 -9.93 1 89.62 22 ASN B CA 1
ATOM 4311 C C . ASN B 1 22 ? 2.303 29.578 -10.5 1 89.62 22 ASN B C 1
ATOM 4313 O O . ASN B 1 22 ? 2.414 28.844 -11.477 1 89.62 22 ASN B O 1
ATOM 4317 N N . GLY B 1 23 ? 1.279 29.641 -9.742 1 89.25 23 GLY B N 1
ATOM 4318 C CA . GLY B 1 23 ? 0.006 29.109 -10.195 1 89.25 23 GLY B CA 1
ATOM 4319 C C . GLY B 1 23 ? -0.182 27.641 -9.867 1 89.25 23 GLY B C 1
ATOM 4320 O O . GLY B 1 23 ? -1.257 27.078 -10.094 1 89.25 23 GLY B O 1
ATOM 4321 N N . VAL B 1 24 ? 0.845 27.047 -9.312 1 92.81 24 VAL B N 1
ATOM 4322 C CA . VAL B 1 24 ? 0.793 25.625 -9 1 92.81 24 VAL B CA 1
ATOM 4323 C C . VAL B 1 24 ? 0.526 25.422 -7.512 1 92.81 24 VAL B C 1
ATOM 4325 O O . VAL B 1 24 ? 1.182 26.047 -6.672 1 92.81 24 VAL B O 1
ATOM 4328 N N . LEU B 1 25 ? -0.462 24.578 -7.207 1 95.44 25 LEU B N 1
ATOM 4329 C CA . LEU B 1 25 ? -0.802 24.281 -5.82 1 95.44 25 LEU B CA 1
ATOM 4330 C C . LEU B 1 25 ? 0.295 23.453 -5.152 1 95.44 25 LEU B C 1
ATOM 4332 O O . LEU B 1 25 ? 0.547 22.312 -5.543 1 95.44 25 LEU B O 1
ATOM 4336 N N . GLU B 1 26 ? 0.917 24 -4.09 1 93.81 26 GLU B N 1
ATOM 4337 C CA . GLU B 1 26 ? 2.057 23.359 -3.449 1 93.81 26 GLU B CA 1
ATOM 4338 C C . GLU B 1 26 ? 1.682 22.828 -2.07 1 93.81 26 GLU B C 1
ATOM 4340 O O . GLU B 1 26 ? 2.258 21.844 -1.606 1 93.81 26 GLU B O 1
ATOM 4345 N N . GLU B 1 27 ? 0.836 23.5 -1.441 1 93.12 27 GLU B N 1
ATOM 4346 C CA . GLU B 1 27 ? 0.341 23.094 -0.13 1 93.12 27 GLU B CA 1
ATOM 4347 C C . GLU B 1 27 ? -1.166 23.312 -0.018 1 93.12 27 GLU B C 1
ATOM 4349 O O . GLU B 1 27 ? -1.709 24.25 -0.594 1 93.12 27 GLU B O 1
ATOM 4354 N N . TYR B 1 28 ? -1.76 22.469 0.644 1 93.56 28 TYR B N 1
ATOM 4355 C CA . TYR B 1 28 ? -3.199 22.516 0.875 1 93.56 28 TYR B CA 1
ATOM 4356 C C . TYR B 1 28 ? -3.545 22.016 2.273 1 93.56 28 TYR B C 1
ATOM 4358 O O . TYR B 1 28 ? -3.182 20.906 2.648 1 93.56 28 TYR B O 1
ATOM 4366 N N . THR B 1 29 ? -4.242 22.859 3.051 1 92.06 29 THR B N 1
ATOM 4367 C CA . THR B 1 29 ? -4.602 22.516 4.422 1 92.06 29 THR B CA 1
ATOM 4368 C C . THR B 1 29 ? -6.078 22.781 4.684 1 92.06 29 THR B C 1
ATOM 4370 O O . THR B 1 29 ? -6.617 23.797 4.227 1 92.06 29 THR B O 1
ATOM 4373 N N . ILE B 1 30 ? -6.648 21.859 5.395 1 92.06 30 ILE B N 1
ATOM 4374 C CA . ILE B 1 30 ? -8.062 21.984 5.742 1 92.06 30 ILE B CA 1
ATOM 4375 C C . ILE B 1 30 ? -8.227 21.906 7.258 1 92.06 30 ILE B C 1
ATOM 4377 O O . ILE B 1 30 ? -7.523 21.156 7.934 1 92.06 30 ILE B O 1
ATOM 4381 N N . GLU B 1 31 ? -9.078 22.734 7.75 1 90.31 31 GLU B N 1
ATOM 4382 C CA . GLU B 1 31 ? -9.5 22.672 9.148 1 90.31 31 GLU B CA 1
ATOM 4383 C C . GLU B 1 31 ? -11.016 22.734 9.266 1 90.31 31 GLU B C 1
ATOM 4385 O O . GLU B 1 31 ? -11.656 23.625 8.688 1 90.31 31 GLU B O 1
ATOM 4390 N N . ARG B 1 32 ? -11.531 21.812 10 1 88.44 32 ARG B N 1
ATOM 4391 C CA . ARG B 1 32 ? -12.984 21.75 10.133 1 88.44 32 ARG B CA 1
ATOM 4392 C C . ARG B 1 32 ? -13.422 22.156 11.531 1 88.44 32 ARG B C 1
ATOM 4394 O O . ARG B 1 32 ? -12.68 21.984 12.5 1 88.44 32 ARG B O 1
ATOM 4401 N N . GLU B 1 33 ? -14.617 22.672 11.477 1 79.5 33 GLU B N 1
ATOM 4402 C CA . GLU B 1 33 ? -15.188 23.078 12.758 1 79.5 33 GLU B CA 1
ATOM 4403 C C . GLU B 1 33 ? -15.43 21.875 13.656 1 79.5 33 GLU B C 1
ATOM 4405 O O . GLU B 1 33 ? -15.906 20.828 13.195 1 79.5 33 GLU B O 1
ATOM 4410 N N . GLY B 1 34 ? -15.117 22.016 14.859 1 70.69 34 GLY B N 1
ATOM 4411 C CA . GLY B 1 34 ? -15.328 20.938 15.812 1 70.69 34 GLY B CA 1
ATOM 4412 C C . GLY B 1 34 ? -14.125 20.031 15.961 1 70.69 34 GLY B C 1
ATOM 4413 O O . GLY B 1 34 ? -14.031 19.266 16.922 1 70.69 34 GLY B O 1
ATOM 4414 N N . GLU B 1 35 ? -13.383 20 14.898 1 70.69 35 GLU B N 1
ATOM 4415 C CA . GLU B 1 35 ? -12.164 19.203 15.039 1 70.69 35 GLU B CA 1
ATOM 4416 C C . GLU B 1 35 ? -11.188 19.859 16 1 70.69 35 GLU B C 1
ATOM 4418 O O . GLU B 1 35 ? -10.891 21.047 15.891 1 70.69 35 GLU B O 1
ATOM 4423 N N . ASP B 1 36 ? -11.141 19.281 17.203 1 66.44 36 ASP B N 1
ATOM 4424 C CA . ASP B 1 36 ? -10.203 19.812 18.172 1 66.44 36 ASP B CA 1
ATOM 4425 C C . ASP B 1 36 ? -8.781 19.328 17.906 1 66.44 36 ASP B C 1
ATOM 4427 O O . ASP B 1 36 ? -8.461 18.172 18.156 1 66.44 36 ASP B O 1
ATOM 4431 N N . ASN B 1 37 ? -8.148 20.047 17.078 1 73.31 37 ASN B N 1
ATOM 4432 C CA . ASN B 1 37 ? -6.723 19.75 16.938 1 73.31 37 ASN B CA 1
ATOM 4433 C C . ASN B 1 37 ? -5.953 20.109 18.203 1 73.31 37 ASN B C 1
ATOM 4435 O O . ASN B 1 37 ? -5.816 21.297 18.531 1 73.31 37 ASN B O 1
ATOM 4439 N N . ILE B 1 38 ? -5.562 19.141 18.922 1 83.19 38 ILE B N 1
ATOM 4440 C CA . ILE B 1 38 ? -4.922 19.406 20.219 1 83.19 38 ILE B CA 1
ATOM 4441 C C . ILE B 1 38 ? -3.404 19.375 20.047 1 83.19 38 ILE B C 1
ATOM 4443 O O . ILE B 1 38 ? -2.664 19.641 21 1 83.19 38 ILE B O 1
ATOM 4447 N N . VAL B 1 39 ? -2.99 19.047 18.812 1 85.06 39 VAL B N 1
ATOM 4448 C CA . VAL B 1 39 ? -1.55 19 18.594 1 85.06 39 VAL B CA 1
ATOM 4449 C C . VAL B 1 39 ? -0.946 20.391 18.797 1 85.06 39 VAL B C 1
ATOM 4451 O O . VAL B 1 39 ? -1.473 21.375 18.281 1 85.06 39 VAL B O 1
ATOM 4454 N N . GLY B 1 40 ? 0.132 20.453 19.5 1 89.25 40 GLY B N 1
ATOM 4455 C CA . GLY B 1 40 ? 0.787 21.703 19.828 1 89.25 40 GLY B CA 1
ATOM 4456 C C . GLY B 1 40 ? 0.247 22.344 21.094 1 89.25 40 GLY B C 1
ATOM 4457 O O . GLY B 1 40 ? 0.868 23.25 21.656 1 89.25 40 GLY B O 1
ATOM 4458 N N . GLY B 1 41 ? -0.855 21.844 21.516 1 92.38 41 GLY B N 1
ATOM 4459 C CA . GLY B 1 41 ? -1.432 22.344 22.75 1 92.38 41 GLY B CA 1
ATOM 4460 C C . GLY B 1 41 ? -0.624 21.969 23.984 1 92.38 41 GLY B C 1
ATOM 4461 O O . GLY B 1 41 ? 0.022 20.922 24.016 1 92.38 41 GLY B O 1
ATOM 4462 N N . ILE B 1 42 ? -0.65 22.891 24.922 1 96.88 42 ILE B N 1
ATOM 4463 C CA . ILE B 1 42 ? 0.01 22.625 26.188 1 96.88 42 ILE B CA 1
ATOM 4464 C C . ILE B 1 42 ? -1.037 22.375 27.281 1 96.88 42 ILE B C 1
ATOM 4466 O O . ILE B 1 42 ? -2.027 23.109 27.375 1 96.88 42 ILE B O 1
ATOM 4470 N N . PHE B 1 43 ? -0.782 21.328 28.016 1 97.25 43 PHE B N 1
ATOM 4471 C CA . PHE B 1 43 ? -1.741 20.922 29.031 1 97.25 43 PHE B CA 1
ATOM 4472 C C . PHE B 1 43 ? -1.058 20.75 30.391 1 97.25 43 PHE B C 1
ATOM 4474 O O . PHE B 1 43 ? 0.103 20.344 30.453 1 97.25 43 PHE B O 1
ATOM 4481 N N . LYS B 1 44 ? -1.78 21.188 31.344 1 97.5 44 LYS B N 1
ATOM 4482 C CA . LYS B 1 44 ? -1.493 20.703 32.688 1 97.5 44 LYS B CA 1
ATOM 4483 C C . LYS B 1 44 ? -2.219 19.375 32.969 1 97.5 44 LYS B C 1
ATOM 4485 O O . LYS B 1 44 ? -3.449 19.344 33.031 1 97.5 44 LYS B O 1
ATOM 4490 N N . GLY B 1 45 ? -1.424 18.344 33.031 1 97.38 45 GLY B N 1
ATOM 4491 C CA . GLY B 1 45 ? -2.033 17.031 33.188 1 97.38 45 GLY B CA 1
ATOM 4492 C C . GLY B 1 45 ? -1.737 16.391 34.531 1 97.38 45 GLY B C 1
ATOM 4493 O O . GLY B 1 45 ? -1.047 16.984 35.344 1 97.38 45 GLY B O 1
ATOM 4494 N N . ARG B 1 46 ? -2.346 15.188 34.625 1 97.69 46 ARG B N 1
ATOM 4495 C CA . ARG B 1 46 ? -2.125 14.383 35.844 1 97.69 46 ARG B CA 1
ATOM 4496 C C . ARG B 1 46 ? -1.673 12.977 35.469 1 97.69 46 ARG B C 1
ATOM 4498 O O . ARG B 1 46 ? -2.311 12.297 34.656 1 97.69 46 ARG B O 1
ATOM 4505 N N . VAL B 1 47 ? -0.565 12.547 36.125 1 97.19 47 VAL B N 1
ATOM 4506 C CA . VAL B 1 47 ? -0.044 11.211 35.844 1 97.19 47 VAL B CA 1
ATOM 4507 C C . VAL B 1 47 ? -1.006 10.156 36.406 1 97.19 47 VAL B C 1
ATOM 4509 O O . VAL B 1 47 ? -1.286 10.125 37.594 1 97.19 47 VAL B O 1
ATOM 4512 N N . LYS B 1 48 ? -1.495 9.281 35.562 1 96.69 48 LYS B N 1
ATOM 4513 C CA . LYS B 1 48 ? -2.473 8.266 35.969 1 96.69 48 LYS B CA 1
ATOM 4514 C C . LYS B 1 48 ? -1.804 6.914 36.188 1 96.69 48 LYS B C 1
ATOM 4516 O O . LYS B 1 48 ? -2.219 6.137 37.031 1 96.69 48 LYS B O 1
ATOM 4521 N N . ASN B 1 49 ? -0.913 6.59 35.312 1 94.19 49 ASN B N 1
ATOM 4522 C CA . ASN B 1 49 ? -0.259 5.285 35.375 1 94.19 49 ASN B CA 1
ATOM 4523 C C . ASN B 1 49 ? 1.157 5.352 34.812 1 94.19 49 ASN B C 1
ATOM 4525 O O . ASN B 1 49 ? 1.472 6.23 34 1 94.19 49 ASN B O 1
ATOM 4529 N N . ILE B 1 50 ? 1.987 4.496 35.406 1 92.69 50 ILE B N 1
ATOM 4530 C CA . ILE B 1 50 ? 3.35 4.328 34.906 1 92.69 50 ILE B CA 1
ATOM 4531 C C . ILE B 1 50 ? 3.568 2.877 34.469 1 92.69 50 ILE B C 1
ATOM 4533 O O . ILE B 1 50 ? 3.301 1.951 35.25 1 92.69 50 ILE B O 1
ATOM 4537 N N . GLU B 1 51 ? 3.916 2.67 33.25 1 86.38 51 GLU B N 1
ATOM 4538 C CA . GLU B 1 51 ? 4.207 1.344 32.719 1 86.38 51 GLU B CA 1
ATOM 4539 C C . GLU B 1 51 ? 5.695 1.18 32.406 1 86.38 51 GLU B C 1
ATOM 4541 O O . GLU B 1 51 ? 6.145 1.456 31.297 1 86.38 51 GLU B O 1
ATOM 4546 N N . PRO B 1 52 ? 6.391 0.565 33.25 1 79.62 52 PRO B N 1
ATOM 4547 C CA . PRO B 1 52 ? 7.836 0.424 33.062 1 79.62 52 PRO B CA 1
ATOM 4548 C C . PRO B 1 52 ? 8.211 -0.4 31.844 1 79.62 52 PRO B C 1
ATOM 4550 O O . PRO B 1 52 ? 9.227 -0.131 31.203 1 79.62 52 PRO B O 1
ATOM 4553 N N . GLY B 1 53 ? 7.438 -1.409 31.578 1 71.94 53 GLY B N 1
ATOM 4554 C CA . GLY B 1 53 ? 7.703 -2.234 30.406 1 71.94 53 GLY B CA 1
ATOM 4555 C C . GLY B 1 53 ? 7.719 -1.445 29.109 1 71.94 53 GLY B C 1
ATOM 4556 O O . GLY B 1 53 ? 8.547 -1.7 28.234 1 71.94 53 GLY B O 1
ATOM 4557 N N . LEU B 1 54 ? 6.871 -0.472 29.062 1 74.12 54 LEU B N 1
ATOM 4558 C CA . LEU B 1 54 ? 6.777 0.375 27.891 1 74.12 54 LEU B CA 1
ATOM 4559 C C . LEU B 1 54 ? 7.656 1.612 28.031 1 74.12 54 LEU B C 1
ATOM 4561 O O . LEU B 1 54 ? 7.816 2.379 27.078 1 74.12 54 LEU B O 1
ATOM 4565 N N . LYS B 1 55 ? 8.219 1.743 29.156 1 82.44 55 LYS B N 1
ATOM 4566 C CA . LYS B 1 55 ? 8.969 2.949 29.5 1 82.44 55 LYS B CA 1
ATOM 4567 C C . LYS B 1 55 ? 8.156 4.203 29.203 1 82.44 55 LYS B C 1
ATOM 4569 O O . LYS B 1 55 ? 8.625 5.109 28.516 1 82.44 55 LYS B O 1
ATOM 4574 N N . ALA B 1 56 ? 6.965 4.113 29.688 1 89.5 56 ALA B N 1
ATOM 4575 C CA . ALA B 1 56 ? 6.07 5.223 29.375 1 89.5 56 ALA B CA 1
ATOM 4576 C C . ALA B 1 56 ? 5.121 5.5 30.531 1 89.5 56 ALA B C 1
ATOM 4578 O O . ALA B 1 56 ? 4.98 4.672 31.438 1 89.5 56 ALA B O 1
ATOM 4579 N N . MET B 1 57 ? 4.586 6.688 30.531 1 93.88 57 MET B N 1
ATOM 4580 C CA . MET B 1 57 ? 3.547 7.117 31.453 1 93.88 57 MET B CA 1
ATOM 4581 C C . MET B 1 57 ? 2.275 7.504 30.719 1 93.88 57 MET B C 1
ATOM 4583 O O . MET B 1 57 ? 2.338 7.98 29.578 1 93.88 57 MET B O 1
ATOM 4587 N N . PHE B 1 58 ? 1.172 7.293 31.422 1 95.12 58 PHE B N 1
ATOM 4588 C CA . PHE B 1 58 ? -0.117 7.742 30.906 1 95.12 58 PHE B CA 1
ATOM 4589 C C . PHE B 1 58 ? -0.624 8.945 31.688 1 95.12 58 PHE B C 1
ATOM 4591 O O . PHE B 1 58 ? -0.695 8.906 32.906 1 95.12 58 PHE B O 1
ATOM 4598 N N . VAL B 1 59 ? -0.911 9.992 30.984 1 97.19 59 VAL B N 1
ATOM 4599 C CA . VAL B 1 59 ? -1.243 11.273 31.609 1 97.19 59 VAL B CA 1
ATOM 4600 C C . VAL B 1 59 ? -2.66 11.68 31.219 1 97.19 59 VAL B C 1
ATOM 4602 O O . VAL B 1 59 ? -3.004 11.703 30.031 1 97.19 59 VAL B O 1
ATOM 4605 N N . ASP B 1 60 ? -3.42 12.016 32.188 1 97.31 60 ASP B N 1
ATOM 4606 C CA . ASP B 1 60 ? -4.75 12.57 31.953 1 97.31 60 ASP B CA 1
ATOM 4607 C C . ASP B 1 60 ? -4.672 14.055 31.594 1 97.31 60 ASP B C 1
ATOM 4609 O O . ASP B 1 60 ? -4.328 14.891 32.438 1 97.31 60 ASP B O 1
ATOM 4613 N N . ILE B 1 61 ? -5.074 14.375 30.422 1 96.25 61 ILE B N 1
ATOM 4614 C CA . ILE B 1 61 ? -5.047 15.766 30 1 96.25 61 ILE B CA 1
ATOM 4615 C C . ILE B 1 61 ? -6.461 16.234 29.656 1 96.25 61 ILE B C 1
ATOM 4617 O O . ILE B 1 61 ? -6.645 17.219 28.938 1 96.25 61 ILE B O 1
ATOM 4621 N N . GLY B 1 62 ? -7.422 15.516 30.062 1 93.19 62 GLY B N 1
ATOM 4622 C CA . GLY B 1 62 ? -8.812 15.891 29.875 1 93.19 62 GLY B CA 1
ATOM 4623 C C . GLY B 1 62 ? -9.414 15.352 28.594 1 93.19 62 GLY B C 1
ATOM 4624 O O . GLY B 1 62 ? -10.492 15.781 28.172 1 93.19 62 GLY B O 1
ATOM 4625 N N . GLN B 1 63 ? -8.727 14.492 27.938 1 89.81 63 GLN B N 1
ATOM 4626 C CA . GLN B 1 63 ? -9.211 13.852 26.719 1 89.81 63 GLN B CA 1
ATOM 4627 C C . GLN B 1 63 ? -9.828 12.484 27.016 1 89.81 63 GLN B C 1
ATOM 4629 O O . GLN B 1 63 ? -9.688 11.969 28.125 1 89.81 63 GLN B O 1
ATOM 4634 N N . GLU B 1 64 ? -10.516 11.961 26.062 1 85.69 64 GLU B N 1
ATOM 4635 C CA . GLU B 1 64 ? -11.156 10.656 26.234 1 85.69 64 GLU B CA 1
ATOM 4636 C C . GLU B 1 64 ? -10.133 9.578 26.578 1 85.69 64 GLU B C 1
ATOM 4638 O O . GLU B 1 64 ? -10.398 8.719 27.422 1 85.69 64 GLU B O 1
ATOM 4643 N N . LYS B 1 65 ? -9.055 9.664 25.969 1 89.12 65 LYS B N 1
ATOM 4644 C CA . LYS B 1 65 ? -7.953 8.742 26.234 1 89.12 65 LYS B CA 1
ATOM 4645 C C . LYS B 1 65 ? -6.781 9.477 26.891 1 89.12 65 LYS B C 1
ATOM 4647 O O . LYS B 1 65 ? -6.504 10.633 26.547 1 89.12 65 LYS B O 1
ATOM 4652 N N . ASN B 1 66 ? -6.09 8.703 27.734 1 93.88 66 ASN B N 1
ATOM 4653 C CA . ASN B 1 66 ? -4.906 9.281 28.359 1 93.88 66 ASN B CA 1
ATOM 4654 C C . ASN B 1 66 ? -3.779 9.492 27.359 1 93.88 66 ASN B C 1
ATOM 4656 O O . ASN B 1 66 ? -3.637 8.719 26.406 1 93.88 66 ASN B O 1
ATOM 4660 N N . ALA B 1 67 ? -3.07 10.508 27.609 1 95.19 67 ALA B N 1
ATOM 4661 C CA . ALA B 1 67 ? -1.923 10.812 26.766 1 95.19 67 ALA B CA 1
ATOM 4662 C C . ALA B 1 67 ? -0.75 9.891 27.078 1 95.19 67 ALA B C 1
ATOM 4664 O O . ALA B 1 67 ? -0.547 9.5 28.219 1 95.19 67 ALA B O 1
ATOM 4665 N N . PHE B 1 68 ? -0.051 9.578 26.094 1 91.56 68 PHE B N 1
ATOM 4666 C CA . PHE B 1 68 ? 1.12 8.719 26.188 1 91.56 68 PHE B CA 1
ATOM 4667 C C . PHE B 1 68 ? 2.396 9.547 26.297 1 91.56 68 PHE B C 1
ATOM 4669 O O . PHE B 1 68 ? 2.717 10.312 25.391 1 91.56 68 PHE B O 1
ATOM 4676 N N . LEU B 1 69 ? 3.166 9.375 27.328 1 94.12 69 LEU B N 1
ATOM 4677 C CA . LEU B 1 69 ? 4.434 10.062 27.531 1 94.12 69 LEU B CA 1
ATOM 4678 C C . LEU B 1 69 ? 5.57 9.062 27.719 1 94.12 69 LEU B C 1
ATOM 4680 O O . LEU B 1 69 ? 5.707 8.453 28.781 1 94.12 69 LEU B O 1
ATOM 4684 N N . HIS B 1 70 ? 6.375 9 26.703 1 88.38 70 HIS B N 1
ATOM 4685 C CA . HIS B 1 70 ? 7.547 8.141 26.812 1 88.38 70 HIS B CA 1
ATOM 4686 C C . HIS B 1 70 ? 8.578 8.742 27.766 1 88.38 70 HIS B C 1
ATOM 4688 O O . HIS B 1 70 ? 8.742 9.961 27.828 1 88.38 70 HIS B O 1
ATOM 4694 N N . PHE B 1 71 ? 9.32 7.914 28.422 1 87.88 71 PHE B N 1
ATOM 4695 C CA . PHE B 1 71 ? 10.305 8.391 29.391 1 87.88 71 PHE B CA 1
ATOM 4696 C C . PHE B 1 71 ? 11.32 9.312 28.719 1 87.88 71 PHE B C 1
ATOM 4698 O O . PHE B 1 71 ? 11.742 10.312 29.297 1 87.88 71 PHE B O 1
ATOM 4705 N N . TRP B 1 72 ? 11.609 8.992 27.516 1 82.62 72 TRP B N 1
ATOM 4706 C CA . TRP B 1 72 ? 12.578 9.812 26.797 1 82.62 72 TRP B CA 1
ATOM 4707 C C . TRP B 1 72 ? 12.023 11.211 26.531 1 82.62 72 TRP B C 1
ATOM 4709 O O . TRP B 1 72 ? 12.773 12.188 26.5 1 82.62 72 TRP B O 1
ATOM 4719 N N . ASP B 1 73 ? 10.75 11.297 26.312 1 89.12 73 ASP B N 1
ATOM 4720 C CA . ASP B 1 73 ? 10.094 12.578 26.031 1 89.12 73 ASP B CA 1
ATOM 4721 C C . ASP B 1 73 ? 9.891 13.375 27.312 1 89.12 73 ASP B C 1
ATOM 4723 O O . ASP B 1 73 ? 9.531 14.555 27.266 1 89.12 73 ASP B O 1
ATOM 4727 N N . ALA B 1 74 ? 10.195 12.695 28.406 1 90.31 74 ALA B N 1
ATOM 4728 C CA . ALA B 1 74 ? 10.062 13.359 29.703 1 90.31 74 ALA B CA 1
ATOM 4729 C C . ALA B 1 74 ? 11.398 13.914 30.172 1 90.31 74 ALA B C 1
ATOM 4731 O O . ALA B 1 74 ? 11.461 14.641 31.172 1 90.31 74 ALA B O 1
ATOM 4732 N N . LEU B 1 75 ? 12.398 13.5 29.453 1 83.06 75 LEU B N 1
ATOM 4733 C CA . LEU B 1 75 ? 13.734 14 29.766 1 83.06 75 LEU B CA 1
ATOM 4734 C C . LEU B 1 75 ? 13.992 15.336 29.062 1 83.06 75 LEU B C 1
ATOM 4736 O O . LEU B 1 75 ? 13.43 15.602 28 1 83.06 75 LEU B O 1
ATOM 4740 N N . PRO B 1 76 ? 14.742 16.172 29.781 1 76.81 76 PRO B N 1
ATOM 4741 C CA . PRO B 1 76 ? 15.172 17.359 29.031 1 76.81 76 PRO B CA 1
ATOM 4742 C C . PRO B 1 76 ? 15.852 17.016 27.719 1 76.81 76 PRO B C 1
ATOM 4744 O O . PRO B 1 76 ? 16.797 16.219 27.688 1 76.81 76 PRO B O 1
ATOM 4747 N N . ALA B 1 77 ? 15.266 17.469 26.641 1 69.94 77 ALA B N 1
ATOM 4748 C CA . ALA B 1 77 ? 15.727 17.062 25.328 1 69.94 77 ALA B CA 1
ATOM 4749 C C . ALA B 1 77 ? 16.938 17.906 24.875 1 69.94 77 ALA B C 1
ATOM 4751 O O . ALA B 1 77 ? 17 19.094 25.172 1 69.94 77 ALA B O 1
ATOM 4752 N N . ALA B 1 78 ? 17.922 17.125 24.359 1 66.94 78 ALA B N 1
ATOM 4753 C CA . ALA B 1 78 ? 18.938 17.844 23.594 1 66.94 78 ALA B CA 1
ATOM 4754 C C . ALA B 1 78 ? 18.359 18.391 22.297 1 66.94 78 ALA B C 1
ATOM 4756 O O . ALA B 1 78 ? 17.297 17.953 21.844 1 66.94 78 ALA B O 1
ATOM 4757 N N . LEU B 1 79 ? 18.969 19.484 21.875 1 69.56 79 LEU B N 1
ATOM 4758 C CA . LEU B 1 79 ? 18.516 20.047 20.609 1 69.56 79 LEU B CA 1
ATOM 4759 C C . LEU B 1 79 ? 18.594 19.016 19.484 1 69.56 79 LEU B C 1
ATOM 4761 O O . LEU B 1 79 ? 19.5 18.188 19.469 1 69.56 79 LEU B O 1
ATOM 4765 N N . ASP B 1 80 ? 17.562 19.047 18.656 1 70.81 80 ASP B N 1
ATOM 4766 C CA . ASP B 1 80 ? 17.5 18.172 17.5 1 70.81 80 ASP B CA 1
ATOM 4767 C C . ASP B 1 80 ? 18.75 18.297 16.625 1 70.81 80 ASP B C 1
ATOM 4769 O O . ASP B 1 80 ? 19.359 19.359 16.594 1 70.81 80 ASP B O 1
ATOM 4773 N N . SER B 1 81 ? 19.094 17.234 15.953 1 66.81 81 SER B N 1
ATOM 4774 C CA . SER B 1 81 ? 20.266 17.234 15.078 1 66.81 81 SER B CA 1
ATOM 4775 C C . SER B 1 81 ? 20.141 18.266 13.969 1 66.81 81 SER B C 1
ATOM 4777 O O . SER B 1 81 ? 21.125 18.688 13.383 1 66.81 81 SER B O 1
ATOM 4779 N N . SER B 1 82 ? 19 18.688 13.797 1 71.75 82 SER B N 1
ATOM 4780 C CA . SER B 1 82 ? 18.766 19.672 12.742 1 71.75 82 SER B CA 1
ATOM 4781 C C . SER B 1 82 ? 19.062 21.094 13.234 1 71.75 82 SER B C 1
ATOM 4783 O O . SER B 1 82 ? 18.984 22.047 12.461 1 71.75 82 SER B O 1
ATOM 4785 N N . LEU B 1 83 ? 19.531 21.203 14.461 1 81.31 83 LEU B N 1
ATOM 4786 C CA . LEU B 1 83 ? 19.797 22.5 15.055 1 81.31 83 LEU B CA 1
ATOM 4787 C C . LEU B 1 83 ? 21.25 22.609 15.5 1 81.31 83 LEU B C 1
ATOM 4789 O O . LEU B 1 83 ? 21.844 21.625 15.945 1 81.31 83 LEU B O 1
ATOM 4793 N N . GLU B 1 84 ? 21.812 23.672 15.281 1 84.38 84 GLU B N 1
ATOM 4794 C CA . GLU B 1 84 ? 23.109 23.984 15.859 1 84.38 84 GLU B CA 1
ATOM 4795 C C . GLU B 1 84 ? 22.969 24.578 17.266 1 84.38 84 GLU B C 1
ATOM 4797 O O . GLU B 1 84 ? 22.266 25.562 17.453 1 84.38 84 GLU B O 1
ATOM 4802 N N . GLU B 1 85 ? 23.656 23.969 18.109 1 86.56 85 GLU B N 1
ATOM 4803 C CA . GLU B 1 85 ? 23.609 24.484 19.484 1 86.56 85 GLU B CA 1
ATOM 4804 C C . GLU B 1 85 ? 24.562 25.656 19.656 1 86.56 85 GLU B C 1
ATOM 4806 O O . GLU B 1 85 ? 25.703 25.625 19.203 1 86.56 85 GLU B O 1
ATOM 4811 N N . ILE B 1 86 ? 24.062 26.703 20.328 1 86.25 86 ILE B N 1
ATOM 4812 C CA . ILE B 1 86 ? 24.844 27.906 20.594 1 86.25 86 ILE B CA 1
ATOM 4813 C C . ILE B 1 86 ? 24.984 28.109 22.094 1 86.25 86 ILE B C 1
ATOM 4815 O O . ILE B 1 86 ? 24 28.078 22.828 1 86.25 86 ILE B O 1
ATOM 4819 N N . GLU B 1 87 ? 26.219 28.281 22.516 1 81.56 87 GLU B N 1
ATOM 4820 C CA . GLU B 1 87 ? 26.453 28.547 23.938 1 81.56 87 GLU B CA 1
ATOM 4821 C C . GLU B 1 87 ? 26.078 29.984 24.281 1 81.56 87 GLU B C 1
ATOM 4823 O O . GLU B 1 87 ? 26.453 30.922 23.578 1 81.56 87 GLU B O 1
ATOM 4828 N N . ARG B 1 88 ? 25.297 30.078 25.281 1 82.81 88 ARG B N 1
ATOM 4829 C CA . ARG B 1 88 ? 24.953 31.422 25.781 1 82.81 88 ARG B CA 1
ATOM 4830 C C . ARG B 1 88 ? 26.156 32.062 26.484 1 82.81 88 ARG B C 1
ATOM 4832 O O . ARG B 1 88 ? 26.766 31.438 27.359 1 82.81 88 ARG B O 1
ATOM 4839 N N . GLU B 1 89 ? 26.516 33.25 26.047 1 75 89 GLU B N 1
ATOM 4840 C CA . GLU B 1 89 ? 27.656 33.906 26.656 1 75 89 GLU B CA 1
ATOM 4841 C C . GLU B 1 89 ? 27.359 34.344 28.078 1 75 89 GLU B C 1
ATOM 4843 O O . GLU B 1 89 ? 26.266 34.844 28.375 1 75 89 GLU B O 1
ATOM 4848 N N . GLY B 1 90 ? 28.312 34.219 29.016 1 64.38 90 GLY B N 1
ATOM 4849 C CA . GLY B 1 90 ? 28.266 34.75 30.375 1 64.38 90 GLY B CA 1
ATOM 4850 C C . GLY B 1 90 ? 27.484 33.875 31.328 1 64.38 90 GLY B C 1
ATOM 4851 O O . GLY B 1 90 ? 27.219 34.25 32.469 1 64.38 90 GLY B O 1
ATOM 4852 N N . ARG B 1 91 ? 26.938 32.781 30.875 1 66.19 91 ARG B N 1
ATOM 4853 C CA . ARG B 1 91 ? 26.203 31.969 31.828 1 66.19 91 ARG B CA 1
ATOM 4854 C C . ARG B 1 91 ? 26.828 30.578 31.953 1 66.19 91 ARG B C 1
ATOM 4856 O O . ARG B 1 91 ? 27.172 29.953 30.953 1 66.19 91 ARG B O 1
ATOM 4863 N N . PRO B 1 92 ? 27.234 30.219 33.062 1 58.56 92 PRO B N 1
ATOM 4864 C CA . PRO B 1 92 ? 27.906 28.938 33.281 1 58.56 92 PRO B CA 1
ATOM 4865 C C . PRO B 1 92 ? 27 27.75 32.906 1 58.56 92 PRO B C 1
ATOM 4867 O O . PRO B 1 92 ? 25.781 27.844 33.062 1 58.56 92 PRO B O 1
ATOM 4870 N N . LYS B 1 93 ? 27.484 26.891 32.125 1 57.06 93 LYS B N 1
ATOM 4871 C CA . LYS B 1 93 ? 26.797 25.641 31.844 1 57.06 93 LYS B CA 1
ATOM 4872 C C . LYS B 1 93 ? 26.297 24.984 33.125 1 57.06 93 LYS B C 1
ATOM 4874 O O . LYS B 1 93 ? 27.094 24.672 34.031 1 57.06 93 LYS B O 1
ATOM 4879 N N . LYS B 1 94 ? 25.156 25.344 33.625 1 51.16 94 LYS B N 1
ATOM 4880 C CA . LYS B 1 94 ? 24.688 24.672 34.812 1 51.16 94 LYS B CA 1
ATOM 4881 C C . LYS B 1 94 ? 24.797 23.156 34.688 1 51.16 94 LYS B C 1
ATOM 4883 O O . LYS B 1 94 ? 24.406 22.594 33.656 1 51.16 94 LYS B O 1
ATOM 4888 N N . GLN B 1 95 ? 25.719 22.594 35.469 1 50.97 95 GLN B N 1
ATOM 4889 C CA . GLN B 1 95 ? 25.859 21.141 35.531 1 50.97 95 GLN B CA 1
ATOM 4890 C C . GLN B 1 95 ? 24.578 20.5 36.062 1 50.97 95 GLN B C 1
ATOM 4892 O O . GLN B 1 95 ? 24.344 20.453 37.281 1 50.97 95 GLN B O 1
ATOM 4897 N N . GLN B 1 96 ? 23.531 20.734 35.5 1 54.5 96 GLN B N 1
ATOM 4898 C CA . GLN B 1 96 ? 22.344 20.062 36.031 1 54.5 96 GLN B CA 1
ATOM 4899 C C . GLN B 1 96 ? 22.516 18.547 36.031 1 54.5 96 GLN B C 1
ATOM 4901 O O . GLN B 1 96 ? 23.156 18 35.125 1 54.5 96 GLN B O 1
ATOM 4906 N N . ARG B 1 97 ? 22.344 17.859 37.156 1 59.31 97 ARG B N 1
ATOM 4907 C CA . ARG B 1 97 ? 22.344 16.406 37.312 1 59.31 97 ARG B CA 1
ATOM 4908 C C . ARG B 1 97 ? 21.672 15.734 36.094 1 59.31 97 ARG B C 1
ATOM 4910 O O . ARG B 1 97 ? 20.578 16.156 35.688 1 59.31 97 ARG B O 1
ATOM 4917 N N . LYS B 1 98 ? 22.328 14.82 35.469 1 70.12 98 LYS B N 1
ATOM 4918 C CA . LYS B 1 98 ? 21.859 14.055 34.312 1 70.12 98 LYS B CA 1
ATOM 4919 C C . LYS B 1 98 ? 20.688 13.148 34.688 1 70.12 98 LYS B C 1
ATOM 4921 O O . LYS B 1 98 ? 20.859 12.203 35.469 1 70.12 98 LYS B O 1
ATOM 4926 N N . ILE B 1 99 ? 19.547 13.68 34.531 1 78.25 99 ILE B N 1
ATOM 4927 C CA . ILE B 1 99 ? 18.344 12.875 34.75 1 78.25 99 ILE B CA 1
ATOM 4928 C C . ILE B 1 99 ? 18.281 11.781 33.688 1 78.25 99 ILE B C 1
ATOM 4930 O O . ILE B 1 99 ? 18.516 12.039 32.5 1 78.25 99 ILE B O 1
ATOM 4934 N N . THR B 1 100 ? 18.172 10.562 34.188 1 81.88 100 THR B N 1
ATOM 4935 C CA . THR B 1 100 ? 18.047 9.438 33.25 1 81.88 100 THR B CA 1
ATOM 4936 C C . THR B 1 100 ? 16.625 8.898 33.25 1 81.88 100 THR B C 1
ATOM 4938 O O . THR B 1 100 ? 15.781 9.336 34.062 1 81.88 100 THR B O 1
ATOM 4941 N N . SER B 1 101 ? 16.344 8.086 32.312 1 83.31 101 SER B N 1
ATOM 4942 C CA . SER B 1 101 ? 15.008 7.5 32.156 1 83.31 101 SER B CA 1
ATOM 4943 C C . SER B 1 101 ? 14.578 6.793 33.438 1 83.31 101 SER B C 1
ATOM 4945 O O . SER B 1 101 ? 13.383 6.715 33.75 1 83.31 101 SER B O 1
ATOM 4947 N N . LYS B 1 102 ? 15.523 6.309 34.219 1 81.75 102 LYS B N 1
ATOM 4948 C CA . LYS B 1 102 ? 15.219 5.582 35.469 1 81.75 102 LYS B CA 1
ATOM 4949 C C . LYS B 1 102 ? 14.688 6.523 36.531 1 81.75 102 LYS B C 1
ATOM 4951 O O . LYS B 1 102 ? 14.008 6.086 37.469 1 81.75 102 LYS B O 1
ATOM 4956 N N . ASP B 1 103 ? 14.945 7.734 36.375 1 89.19 103 ASP B N 1
ATOM 4957 C CA . ASP B 1 103 ? 14.578 8.727 37.375 1 89.19 103 ASP B CA 1
ATOM 4958 C C . ASP B 1 103 ? 13.148 9.227 37.156 1 89.19 103 ASP B C 1
ATOM 4960 O O . ASP B 1 103 ? 12.562 9.852 38.062 1 89.19 103 ASP B O 1
ATOM 4964 N N . ILE B 1 104 ? 12.562 8.984 36.062 1 88.19 104 ILE B N 1
ATOM 4965 C CA . ILE B 1 104 ? 11.344 9.641 35.625 1 88.19 104 ILE B CA 1
ATOM 4966 C C . ILE B 1 104 ? 10.18 9.258 36.531 1 88.19 104 ILE B C 1
ATOM 4968 O O . ILE B 1 104 ? 9.414 10.117 36.969 1 88.19 104 ILE B O 1
ATOM 4972 N N . PRO B 1 105 ? 10.109 8 36.906 1 89.19 105 PRO B N 1
ATOM 4973 C CA . PRO B 1 105 ? 9 7.656 37.781 1 89.19 105 PRO B CA 1
ATOM 4974 C C . PRO B 1 105 ? 9.078 8.367 39.156 1 89.19 105 PRO B C 1
ATOM 4976 O O . PRO B 1 105 ? 8.047 8.633 39.781 1 89.19 105 PRO B O 1
ATOM 4979 N N . ASP B 1 106 ? 10.242 8.656 39.5 1 90.31 106 ASP B N 1
ATOM 4980 C CA . ASP B 1 106 ? 10.438 9.344 40.781 1 90.31 106 ASP B CA 1
ATOM 4981 C C . ASP B 1 106 ? 10.148 10.836 40.656 1 90.31 106 ASP B C 1
ATOM 4983 O O . ASP B 1 106 ? 9.664 11.461 41.594 1 90.31 106 ASP B O 1
ATOM 4987 N N . ILE B 1 107 ? 10.453 11.359 39.594 1 90.81 107 ILE B N 1
ATOM 4988 C CA . ILE B 1 107 ? 10.25 12.781 39.344 1 90.81 107 ILE B CA 1
ATOM 4989 C C . ILE B 1 107 ? 8.766 13.07 39.156 1 90.81 107 ILE B C 1
ATOM 4991 O O . ILE B 1 107 ? 8.266 14.102 39.594 1 90.81 107 ILE B O 1
ATOM 4995 N N . TYR B 1 108 ? 8.109 12.141 38.5 1 93.19 108 TYR B N 1
ATOM 4996 C CA . TYR B 1 108 ? 6.684 12.289 38.219 1 93.19 108 TYR B CA 1
ATOM 4997 C C . TYR B 1 108 ? 5.902 11.078 38.719 1 93.19 108 TYR B C 1
ATOM 4999 O O . TYR B 1 108 ? 5.426 10.266 37.906 1 93.19 108 TYR B O 1
ATOM 5007 N N . PRO B 1 109 ? 5.691 11.039 39.969 1 93.94 109 PRO B N 1
ATOM 5008 C CA . PRO B 1 109 ? 4.934 9.906 40.5 1 93.94 109 PRO B CA 1
ATOM 5009 C C . PRO B 1 109 ? 3.461 9.938 40.094 1 93.94 109 PRO B C 1
ATOM 5011 O O . PRO B 1 109 ? 2.955 10.984 39.688 1 93.94 109 PRO B O 1
ATOM 5014 N N . ILE B 1 110 ? 2.809 8.797 40.312 1 95.44 110 ILE B N 1
ATOM 5015 C CA . ILE B 1 110 ? 1.388 8.672 40 1 95.44 110 ILE B CA 1
ATOM 5016 C C . ILE B 1 110 ? 0.596 9.711 40.812 1 95.44 110 ILE B C 1
ATOM 5018 O O . ILE B 1 110 ? 0.836 9.891 42 1 95.44 110 ILE B O 1
ATOM 5022 N N . GLY B 1 111 ? -0.258 10.438 40.188 1 95.38 111 GLY B N 1
ATOM 5023 C CA . GLY B 1 111 ? -1.095 11.445 40.844 1 95.38 111 GLY B CA 1
ATOM 5024 C C . GLY B 1 111 ? -0.538 12.852 40.719 1 95.38 111 GLY B C 1
ATOM 5025 O O . GLY B 1 111 ? -1.256 13.828 40.938 1 95.38 111 GLY B O 1
ATOM 5026 N N . SER B 1 112 ? 0.682 12.922 40.406 1 95 112 SER B N 1
ATOM 5027 C CA . SER B 1 112 ? 1.313 14.234 40.312 1 95 112 SER B CA 1
ATOM 5028 C C . SER B 1 112 ? 0.888 14.984 39.062 1 95 112 SER B C 1
ATOM 5030 O O . SER B 1 112 ? 0.441 14.383 38.094 1 95 112 SER B O 1
ATOM 5032 N N . GLU B 1 113 ? 1.043 16.375 39.156 1 96.06 113 GLU B N 1
ATOM 5033 C CA . GLU B 1 113 ? 0.767 17.234 38 1 96.06 113 GLU B CA 1
ATOM 5034 C C . GLU B 1 113 ? 2.006 17.391 37.125 1 96.06 113 GLU B C 1
ATOM 5036 O O . GLU B 1 113 ? 3.133 17.359 37.625 1 96.06 113 GLU B O 1
ATOM 5041 N N . ILE B 1 114 ? 1.724 17.547 35.875 1 95.88 114 ILE B N 1
ATOM 5042 C CA . ILE B 1 114 ? 2.828 17.656 34.938 1 95.88 114 ILE B CA 1
ATOM 5043 C C . ILE B 1 114 ? 2.402 18.516 33.75 1 95.88 114 ILE B C 1
ATOM 5045 O O . ILE B 1 114 ? 1.258 18.438 33.281 1 95.88 114 ILE B O 1
ATOM 5049 N N . MET B 1 115 ? 3.279 19.344 33.25 1 96 115 MET B N 1
ATOM 5050 C CA . MET B 1 115 ? 3.047 20.109 32.062 1 96 115 MET B CA 1
ATOM 5051 C C . MET B 1 115 ? 3.525 19.359 30.812 1 96 115 MET B C 1
ATOM 5053 O O . MET B 1 115 ? 4.68 18.938 30.75 1 96 115 MET B O 1
ATOM 5057 N N . VAL B 1 116 ? 2.551 19.188 29.906 1 97.25 116 VAL B N 1
ATOM 5058 C CA . VAL B 1 116 ? 2.926 18.438 28.719 1 97.25 116 VAL B CA 1
ATOM 5059 C C . VAL B 1 116 ? 2.402 19.141 27.469 1 97.25 116 VAL B C 1
ATOM 5061 O O . VAL B 1 116 ? 1.433 19.906 27.547 1 97.25 116 VAL B O 1
ATOM 5064 N N . GLN B 1 117 ? 3.041 18.938 26.375 1 96.12 117 GLN B N 1
ATOM 5065 C CA . GLN B 1 117 ? 2.609 19.406 25.078 1 96.12 117 GLN B CA 1
ATOM 5066 C C . GLN B 1 117 ? 2.332 18.25 24.125 1 96.12 117 GLN B C 1
ATOM 5068 O O . GLN B 1 117 ? 3.113 17.297 24.062 1 96.12 117 GLN B O 1
ATOM 5073 N N . VAL B 1 118 ? 1.22 18.391 23.453 1 93.69 118 VAL B N 1
ATOM 5074 C CA . VAL B 1 118 ? 0.831 17.297 22.562 1 93.69 118 VAL B CA 1
ATOM 5075 C C . VAL B 1 118 ? 1.674 17.359 21.281 1 93.69 118 VAL B C 1
ATOM 5077 O O . VAL B 1 118 ? 1.701 18.375 20.594 1 93.69 118 VAL B O 1
ATOM 5080 N N . THR B 1 119 ? 2.35 16.25 21 1 88.75 119 THR B N 1
ATOM 5081 C CA . THR B 1 119 ? 3.193 16.188 19.812 1 88.75 119 THR B CA 1
ATOM 5082 C C . THR B 1 119 ? 2.486 15.445 18.672 1 88.75 119 THR B C 1
ATOM 5084 O O . THR B 1 119 ? 2.73 15.711 17.5 1 88.75 119 THR B O 1
ATOM 5087 N N . LYS B 1 120 ? 1.694 14.516 19 1 80.31 120 LYS B N 1
ATOM 5088 C CA . LYS B 1 120 ? 0.882 13.758 18.047 1 80.31 120 LYS B CA 1
ATOM 5089 C C . LYS B 1 120 ? -0.542 13.578 18.562 1 80.31 120 LYS B C 1
ATOM 5091 O O . LYS B 1 120 ? -0.748 13.32 19.75 1 80.31 120 LYS B O 1
ATOM 5096 N N . GLY B 1 121 ? -1.383 13.766 17.625 1 77.38 121 GLY B N 1
ATOM 5097 C CA . GLY B 1 121 ? -2.775 13.57 18 1 77.38 121 GLY B CA 1
ATOM 5098 C C . GLY B 1 121 ? -3.133 12.109 18.219 1 77.38 121 GLY B C 1
ATOM 5099 O O . GLY B 1 121 ? -2.305 11.227 18 1 77.38 121 GLY B O 1
ATOM 5100 N N . PRO B 1 122 ? -4.328 11.938 18.781 1 72.56 122 PRO B N 1
ATOM 5101 C CA . PRO B 1 122 ? -4.785 10.555 18.938 1 72.56 122 PRO B CA 1
ATOM 5102 C C . PRO B 1 122 ? -4.938 9.828 17.594 1 72.56 122 PRO B C 1
ATOM 5104 O O . PRO B 1 122 ? -5.293 10.453 16.594 1 72.56 122 PRO B O 1
ATOM 5107 N N . ILE B 1 123 ? -4.52 8.688 17.453 1 63.03 123 ILE B N 1
ATOM 5108 C CA . ILE B 1 123 ? -4.637 7.887 16.234 1 63.03 123 ILE B CA 1
ATOM 5109 C C . ILE B 1 123 ? -5.297 6.551 16.562 1 63.03 123 ILE B C 1
ATOM 5111 O O . ILE B 1 123 ? -4.742 5.746 17.312 1 63.03 123 ILE B O 1
ATOM 5115 N N . GLY B 1 124 ? -6.406 6.227 15.938 1 58.22 124 GLY B N 1
ATOM 5116 C CA . GLY B 1 124 ? -7.102 4.98 16.203 1 58.22 124 GLY B CA 1
ATOM 5117 C C . GLY B 1 124 ? -7.457 4.797 17.672 1 58.22 124 GLY B C 1
ATOM 5118 O O . GLY B 1 124 ? -8.164 5.621 18.25 1 58.22 124 GLY B O 1
ATOM 5119 N N . THR B 1 125 ? -6.852 3.717 18.219 1 64.69 125 THR B N 1
ATOM 5120 C CA . THR B 1 125 ? -7.129 3.363 19.609 1 64.69 125 THR B CA 1
ATOM 5121 C C . THR B 1 125 ? -6.086 3.977 20.531 1 64.69 125 THR B C 1
ATOM 5123 O O . THR B 1 125 ? -6.234 3.924 21.766 1 64.69 125 THR B O 1
ATOM 5126 N N . LYS B 1 126 ? -5.098 4.641 20 1 71.94 126 LYS B N 1
ATOM 5127 C CA . LYS B 1 126 ? -4.012 5.211 20.797 1 71.94 126 LYS B CA 1
ATOM 5128 C C . LYS B 1 126 ? -4.297 6.668 21.141 1 71.94 126 LYS B C 1
ATOM 5130 O O . LYS B 1 126 ? -4.852 7.41 20.344 1 71.94 126 LYS B O 1
ATOM 5135 N N . GLY B 1 127 ? -4.086 7.055 22.422 1 82.81 127 GLY B N 1
ATOM 5136 C CA . GLY B 1 127 ? -4.215 8.438 22.844 1 82.81 127 GLY B CA 1
ATOM 5137 C C . GLY B 1 127 ? -3.143 9.344 22.25 1 82.81 127 GLY B C 1
ATOM 5138 O O . GLY B 1 127 ? -2.297 8.891 21.484 1 82.81 127 GLY B O 1
ATOM 5139 N N . PRO B 1 128 ? -3.227 10.617 22.594 1 89.31 128 PRO B N 1
ATOM 5140 C CA . PRO B 1 128 ? -2.219 11.547 22.078 1 89.31 128 PRO B CA 1
ATOM 5141 C C . PRO B 1 128 ? -0.838 11.32 22.688 1 89.31 128 PRO B C 1
ATOM 5143 O O . PRO B 1 128 ? -0.731 10.844 23.812 1 89.31 128 PRO B O 1
ATOM 5146 N N . ARG B 1 129 ? 0.142 11.602 21.953 1 90.06 129 ARG B N 1
ATOM 5147 C CA . ARG B 1 129 ? 1.513 11.578 22.453 1 90.06 129 ARG B CA 1
ATOM 5148 C C . ARG B 1 129 ? 1.945 12.953 22.938 1 90.06 129 ARG B C 1
ATOM 5150 O O . ARG B 1 129 ? 1.614 13.969 22.328 1 90.06 129 ARG B O 1
ATOM 5157 N N . VAL B 1 130 ? 2.693 12.93 24.047 1 94.38 130 VAL B N 1
ATOM 5158 C CA . VAL B 1 130 ? 3.027 14.227 24.625 1 94.38 130 VAL B CA 1
ATOM 5159 C C . VAL B 1 130 ? 4.508 14.258 25 1 94.38 130 VAL B C 1
ATOM 5161 O O . VAL B 1 130 ? 5.191 13.234 24.938 1 94.38 130 VAL B O 1
ATOM 5164 N N . THR B 1 131 ? 5.004 15.453 25.266 1 94.88 131 THR B N 1
ATOM 5165 C CA . THR B 1 131 ? 6.363 15.703 25.734 1 94.88 131 THR B CA 1
ATOM 5166 C C . THR B 1 131 ? 6.375 16.75 26.844 1 94.88 131 THR B C 1
ATOM 5168 O O . THR B 1 131 ? 5.445 17.547 26.953 1 94.88 131 THR B O 1
ATOM 5171 N N . THR B 1 132 ? 7.391 16.656 27.672 1 94.5 132 THR B N 1
ATOM 5172 C CA . THR B 1 132 ? 7.562 17.672 28.688 1 94.5 132 THR B CA 1
ATOM 5173 C C . THR B 1 132 ? 8.422 18.828 28.172 1 94.5 132 THR B C 1
ATOM 5175 O O . THR B 1 132 ? 8.586 19.844 28.828 1 94.5 132 THR B O 1
ATOM 5178 N N . ASN B 1 133 ? 8.961 18.641 26.984 1 93.25 133 ASN B N 1
ATOM 5179 C CA . ASN B 1 133 ? 9.75 19.688 26.344 1 93.25 133 ASN B CA 1
ATOM 5180 C C . ASN B 1 133 ? 8.867 20.672 25.594 1 93.25 133 ASN B C 1
ATOM 5182 O O . ASN B 1 133 ? 8.875 20.688 24.359 1 93.25 133 ASN B O 1
ATOM 5186 N N . VAL B 1 134 ? 8.344 21.594 26.344 1 94.94 134 VAL B N 1
ATOM 5187 C CA . VAL B 1 134 ? 7.348 22.547 25.844 1 94.94 134 VAL B CA 1
ATOM 5188 C C . VAL B 1 134 ? 8.031 23.625 25.031 1 94.94 134 VAL B C 1
ATOM 5190 O O . VAL B 1 134 ? 9.109 24.109 25.391 1 94.94 134 VAL B O 1
ATOM 5193 N N . SER B 1 135 ? 7.395 24 23.969 1 94.94 135 SER B N 1
ATOM 5194 C CA . SER B 1 135 ? 7.914 25.078 23.156 1 94.94 135 SER B CA 1
ATOM 5195 C C . SER B 1 135 ? 6.785 25.906 22.547 1 94.94 135 SER B C 1
ATOM 5197 O O . SER B 1 135 ? 5.66 25.422 22.406 1 94.94 135 SER B O 1
ATOM 5199 N N . LEU B 1 136 ? 7.035 27.172 22.297 1 94.19 136 LEU B N 1
ATOM 5200 C CA . LEU B 1 136 ? 6.113 28.078 21.641 1 94.19 136 LEU B CA 1
ATOM 5201 C C . LEU B 1 136 ? 6.727 28.641 20.359 1 94.19 136 LEU B C 1
ATOM 5203 O O . LEU B 1 136 ? 7.785 29.281 20.406 1 94.19 136 LEU B O 1
ATOM 5207 N N . ALA B 1 137 ? 6.004 28.469 19.328 1 89.69 137 ALA B N 1
ATOM 5208 C CA . ALA B 1 137 ? 6.539 28.906 18.031 1 89.69 137 ALA B CA 1
ATOM 5209 C C . ALA B 1 137 ? 6.031 30.297 17.672 1 89.69 137 ALA B C 1
ATOM 5211 O O . ALA B 1 137 ? 4.828 30.562 17.703 1 89.69 137 ALA B O 1
ATOM 5212 N N . GLY B 1 138 ? 6.984 31.125 17.438 1 87.81 138 GLY B N 1
ATOM 5213 C CA . GLY B 1 138 ? 6.688 32.406 16.828 1 87.81 138 GLY B CA 1
ATOM 5214 C C . GLY B 1 138 ? 6.961 32.438 15.336 1 87.81 138 GLY B C 1
ATOM 5215 O O . GLY B 1 138 ? 6.871 31.422 14.656 1 87.81 138 GLY B O 1
ATOM 5216 N N . ARG B 1 139 ? 7.191 33.562 14.906 1 82.06 139 ARG B N 1
ATOM 5217 C CA . ARG B 1 139 ? 7.484 33.688 13.477 1 82.06 139 ARG B CA 1
ATOM 5218 C C . ARG B 1 139 ? 8.938 33.312 13.188 1 82.06 139 ARG B C 1
ATOM 5220 O O . ARG B 1 139 ? 9.211 32.5 12.297 1 82.06 139 ARG B O 1
ATOM 5227 N N . TYR B 1 140 ? 9.82 33.969 13.961 1 87.88 140 TYR B N 1
ATOM 5228 C CA . TYR B 1 140 ? 11.242 33.812 13.68 1 87.88 140 TYR B CA 1
ATOM 5229 C C . TYR B 1 140 ? 11.914 32.938 14.742 1 87.88 140 TYR B C 1
ATOM 5231 O O . TYR B 1 140 ? 12.992 32.375 14.508 1 87.88 140 TYR B O 1
ATOM 5239 N N . LEU B 1 141 ? 11.211 32.969 15.859 1 92.56 141 LEU B N 1
ATOM 5240 C CA . LEU B 1 141 ? 11.82 32.312 17 1 92.56 141 LEU B CA 1
ATOM 5241 C C . LEU B 1 141 ? 10.914 31.203 17.531 1 92.56 141 LEU B C 1
ATOM 5243 O O . LEU B 1 141 ? 9.703 31.219 17.297 1 92.56 141 LEU B O 1
ATOM 5247 N N . VAL B 1 142 ? 11.539 30.25 18.141 1 94.75 142 VAL B N 1
ATOM 5248 C CA . VAL B 1 142 ? 10.859 29.297 19.016 1 94.75 142 VAL B CA 1
ATOM 5249 C C . VAL B 1 142 ? 11.336 29.484 20.453 1 94.75 142 VAL B C 1
ATOM 5251 O O . VAL B 1 142 ? 12.547 29.516 20.703 1 94.75 142 VAL B O 1
ATOM 5254 N N . LEU B 1 143 ? 10.414 29.672 21.328 1 96.62 143 LEU B N 1
ATOM 5255 C CA . LEU B 1 143 ? 10.75 29.828 22.734 1 96.62 143 LEU B CA 1
ATOM 5256 C C . LEU B 1 143 ? 10.672 28.5 23.469 1 96.62 143 LEU B C 1
ATOM 5258 O O . LEU B 1 143 ? 9.688 27.766 23.344 1 96.62 143 LEU B O 1
ATOM 5262 N N . MET B 1 144 ? 11.711 28.25 24.156 1 95.5 144 MET B N 1
ATOM 5263 C CA . MET B 1 144 ? 11.75 27.078 25.016 1 95.5 144 MET B CA 1
ATOM 5264 C C . MET B 1 144 ? 11.859 27.469 26.484 1 95.5 144 MET B C 1
ATOM 5266 O O . MET B 1 144 ? 12.953 27.734 26.984 1 95.5 144 MET B O 1
ATOM 5270 N N . PRO B 1 145 ? 10.773 27.297 27.172 1 94.69 145 PRO B N 1
ATOM 5271 C CA . PRO B 1 145 ? 10.734 27.859 28.516 1 94.69 145 PRO B CA 1
ATOM 5272 C C . PRO B 1 145 ? 11.492 27 29.531 1 94.69 145 PRO B C 1
ATOM 5274 O O . PRO B 1 145 ? 11.852 27.5 30.609 1 94.69 145 PRO B O 1
ATOM 5277 N N . PHE B 1 146 ? 11.734 25.734 29.219 1 91.56 146 PHE B N 1
ATOM 5278 C CA . PHE B 1 146 ? 12.266 24.844 30.25 1 91.56 146 PHE B CA 1
ATOM 5279 C C . PHE B 1 146 ? 13.695 24.438 29.938 1 91.56 146 PHE B C 1
ATOM 5281 O O . PHE B 1 146 ? 14.211 23.453 30.484 1 91.56 146 PHE B O 1
ATOM 5288 N N . THR B 1 147 ? 14.312 25.078 29.047 1 89.12 147 THR B N 1
ATOM 5289 C CA . THR B 1 147 ? 15.711 24.844 28.719 1 89.12 147 THR B CA 1
ATOM 5290 C C . THR B 1 147 ? 16.422 26.156 28.375 1 89.12 147 THR B C 1
ATOM 5292 O O . THR B 1 147 ? 15.781 27.094 27.891 1 89.12 147 THR B O 1
ATOM 5295 N N . ASP B 1 148 ? 17.641 26.188 28.594 1 88.19 148 ASP B N 1
ATOM 5296 C CA . ASP B 1 148 ? 18.406 27.406 28.312 1 88.19 148 ASP B CA 1
ATOM 5297 C C . ASP B 1 148 ? 19.188 27.281 27 1 88.19 148 ASP B C 1
ATOM 5299 O O . ASP B 1 148 ? 20.078 28.078 26.734 1 88.19 148 ASP B O 1
ATOM 5303 N N . GLN B 1 149 ? 18.797 26.391 26.25 1 88.38 149 GLN B N 1
ATOM 5304 C CA . GLN B 1 149 ? 19.531 26.109 25.031 1 88.38 149 GLN B CA 1
ATOM 5305 C C . GLN B 1 149 ? 19.188 27.094 23.922 1 88.38 149 GLN B C 1
ATOM 5307 O O . GLN B 1 149 ? 18.016 27.5 23.797 1 88.38 149 GLN B O 1
ATOM 5312 N N . PHE B 1 150 ? 20.219 27.547 23.234 1 92.94 150 PHE B N 1
ATOM 5313 C CA . PHE B 1 150 ? 20.047 28.359 22.047 1 92.94 150 PHE B CA 1
ATOM 5314 C C . PHE B 1 150 ? 20.375 27.562 20.797 1 92.94 150 PHE B C 1
ATOM 5316 O O . PHE B 1 150 ? 21.328 26.766 20.797 1 92.94 150 PHE B O 1
ATOM 5323 N N . GLY B 1 151 ? 19.531 27.672 19.797 1 93.94 151 GLY B N 1
ATOM 5324 C CA . GLY B 1 151 ? 19.781 26.922 18.578 1 93.94 151 GLY B CA 1
ATOM 5325 C C . GLY B 1 151 ? 19.484 27.719 17.328 1 93.94 151 GLY B C 1
ATOM 5326 O O . GLY B 1 151 ? 18.719 28.688 17.359 1 93.94 151 GLY B O 1
ATOM 5327 N N . ILE B 1 152 ? 20.188 27.406 16.25 1 94.25 152 ILE B N 1
ATOM 5328 C CA . ILE B 1 152 ? 19.938 27.953 14.922 1 94.25 152 ILE B CA 1
ATOM 5329 C C . ILE B 1 152 ? 19.672 26.812 13.938 1 94.25 152 ILE B C 1
ATOM 5331 O O . ILE B 1 152 ? 20.406 25.828 13.914 1 94.25 152 ILE B O 1
ATOM 5335 N N . SER B 1 153 ? 18.609 26.938 13.172 1 88.81 153 SER B N 1
ATOM 5336 C CA . SER B 1 153 ? 18.266 25.922 12.18 1 88.81 153 SER B CA 1
ATOM 5337 C C . SER B 1 153 ? 19.438 25.641 11.25 1 88.81 153 SER B C 1
ATOM 5339 O O . SER B 1 153 ? 20.047 26.562 10.703 1 88.81 153 SER B O 1
ATOM 5341 N N . ARG B 1 154 ? 19.656 24.359 10.977 1 86.38 154 ARG B N 1
ATOM 5342 C CA . ARG B 1 154 ? 20.766 23.969 10.117 1 86.38 154 ARG B CA 1
ATOM 5343 C C . ARG B 1 154 ? 20.438 24.203 8.648 1 86.38 154 ARG B C 1
ATOM 5345 O O . ARG B 1 154 ? 21.312 24.172 7.793 1 86.38 154 ARG B O 1
ATOM 5352 N N . LYS B 1 155 ? 19.266 24.5 8.469 1 81 155 LYS B N 1
ATOM 5353 C CA . LYS B 1 155 ? 18.875 24.812 7.094 1 81 155 LYS B CA 1
ATOM 5354 C C . LYS B 1 155 ? 19.469 26.125 6.629 1 81 155 LYS B C 1
ATOM 5356 O O . LYS B 1 155 ? 19.547 26.391 5.43 1 81 155 LYS B O 1
ATOM 5361 N N . ILE B 1 156 ? 19.828 26.922 7.594 1 88.25 156 ILE B N 1
ATOM 5362 C CA . ILE B 1 156 ? 20.578 28.141 7.281 1 88.25 156 ILE B CA 1
ATOM 5363 C C . ILE B 1 156 ? 22.047 27.781 7.066 1 88.25 156 ILE B C 1
ATOM 5365 O O . ILE B 1 156 ? 22.797 27.578 8.031 1 88.25 156 ILE B O 1
ATOM 5369 N N . GLU B 1 157 ? 22.453 27.75 5.844 1 87.06 157 GLU B N 1
ATOM 5370 C CA . GLU B 1 157 ? 23.766 27.172 5.508 1 87.06 157 GLU B CA 1
ATOM 5371 C C . GLU B 1 157 ? 24.844 28.25 5.434 1 87.06 157 GLU B C 1
ATOM 5373 O O . GLU B 1 157 ? 26 28 5.754 1 87.06 157 GLU B O 1
ATOM 5378 N N . ASP B 1 158 ? 24.547 29.516 5.133 1 91.62 158 ASP B N 1
ATOM 5379 C CA . ASP B 1 158 ? 25.516 30.594 4.949 1 91.62 158 ASP B CA 1
ATOM 5380 C C . ASP B 1 158 ? 26.234 30.906 6.254 1 91.62 158 ASP B C 1
ATOM 5382 O O . ASP B 1 158 ? 25.625 31.359 7.223 1 91.62 158 ASP B O 1
ATOM 5386 N N . PRO B 1 159 ? 27.547 30.734 6.223 1 93.19 159 PRO B N 1
ATOM 5387 C CA . PRO B 1 159 ? 28.312 30.938 7.457 1 93.19 159 PRO B CA 1
ATOM 5388 C C . PRO B 1 159 ? 28.234 32.375 7.969 1 93.19 159 PRO B C 1
ATOM 5390 O O . PRO B 1 159 ? 28.188 32.594 9.18 1 93.19 159 PRO B O 1
ATOM 5393 N N . LYS B 1 160 ? 28.266 33.281 7.062 1 94.69 160 LYS B N 1
ATOM 5394 C CA . LYS B 1 160 ? 28.172 34.688 7.469 1 94.69 160 LYS B CA 1
ATOM 5395 C C . LYS B 1 160 ? 26.844 34.969 8.141 1 94.69 160 LYS B C 1
ATOM 5397 O O . LYS B 1 160 ? 26.781 35.688 9.148 1 94.69 160 LYS B O 1
ATOM 5402 N N . GLU B 1 161 ? 25.844 34.438 7.594 1 94.75 161 GLU B N 1
ATOM 5403 C CA . GLU B 1 161 ? 24.5 34.625 8.156 1 94.75 161 GLU B CA 1
ATOM 5404 C C . GLU B 1 161 ? 24.375 33.938 9.516 1 94.75 161 GLU B C 1
ATOM 5406 O O . GLU B 1 161 ? 23.75 34.5 10.43 1 94.75 161 GLU B O 1
ATOM 5411 N N . ARG B 1 162 ? 24.938 32.875 9.664 1 93.94 162 ARG B N 1
ATOM 5412 C CA . ARG B 1 162 ? 24.906 32.156 10.938 1 93.94 162 ARG B CA 1
ATOM 5413 C C . ARG B 1 162 ? 25.609 32.969 12.031 1 93.94 162 ARG B C 1
ATOM 5415 O O . ARG B 1 162 ? 25.125 33.031 13.156 1 93.94 162 ARG B O 1
ATOM 5422 N N . LEU B 1 163 ? 26.75 33.469 11.617 1 94.69 163 LEU B N 1
ATOM 5423 C CA . LEU B 1 163 ? 27.5 34.281 12.57 1 94.69 163 LEU B CA 1
ATOM 5424 C C . LEU B 1 163 ? 26.688 35.5 12.984 1 94.69 163 LEU B C 1
ATOM 5426 O O . LEU B 1 163 ? 26.656 35.875 14.164 1 94.69 163 LEU B O 1
ATOM 5430 N N . ARG B 1 164 ? 26.062 36.094 12.016 1 95.94 164 ARG B N 1
ATOM 5431 C CA . ARG B 1 164 ? 25.219 37.25 12.297 1 95.94 164 ARG B CA 1
ATOM 5432 C C . ARG B 1 164 ? 24.094 36.875 13.266 1 95.94 164 ARG B C 1
ATOM 5434 O O . ARG B 1 164 ? 23.859 37.594 14.234 1 95.94 164 ARG B O 1
ATOM 5441 N N . LEU B 1 165 ? 23.438 35.844 13 1 95.94 165 LEU B N 1
ATOM 5442 C CA . LEU B 1 165 ? 22.328 35.406 13.828 1 95.94 165 LEU B CA 1
ATOM 5443 C C . LEU B 1 165 ? 22.797 35.062 15.234 1 95.94 165 LEU B C 1
ATOM 5445 O O . LEU B 1 165 ? 22.094 35.312 16.219 1 95.94 165 LEU B O 1
ATOM 5449 N N . ARG B 1 166 ? 23.953 34.531 15.344 1 94.44 166 ARG B N 1
ATOM 5450 C CA . ARG B 1 166 ? 24.547 34.219 16.641 1 94.44 166 ARG B CA 1
ATOM 5451 C C . ARG B 1 166 ? 24.703 35.469 17.484 1 94.44 166 ARG B C 1
ATOM 5453 O O . ARG B 1 166 ? 24.422 35.469 18.688 1 94.44 166 ARG B O 1
ATOM 5460 N N . GLN B 1 167 ? 25.156 36.406 16.859 1 94.88 167 GLN B N 1
ATOM 5461 C CA . GLN B 1 167 ? 25.375 37.688 17.562 1 94.88 167 GLN B CA 1
ATOM 5462 C C . GLN B 1 167 ? 24.047 38.281 18 1 94.88 167 GLN B C 1
ATOM 5464 O O . GLN B 1 167 ? 23.938 38.812 19.109 1 94.88 167 GLN B O 1
ATOM 5469 N N . ILE B 1 168 ? 23.125 38.188 17.125 1 95.44 168 ILE B N 1
ATOM 5470 C CA . ILE B 1 168 ? 21.797 38.688 17.453 1 95.44 168 ILE B CA 1
ATOM 5471 C C . ILE B 1 168 ? 21.219 37.938 18.641 1 95.44 168 ILE B C 1
ATOM 5473 O O . ILE B 1 168 ? 20.672 38.531 19.562 1 95.44 168 ILE B O 1
ATOM 5477 N N . MET B 1 169 ? 21.375 36.719 18.641 1 94.5 169 MET B N 1
ATOM 5478 C CA . MET B 1 169 ? 20.844 35.844 19.688 1 94.5 169 MET B CA 1
ATOM 5479 C C . MET B 1 169 ? 21.422 36.219 21.047 1 94.5 169 MET B C 1
ATOM 5481 O O . MET B 1 169 ? 20.703 36.188 22.047 1 94.5 169 MET B O 1
ATOM 5485 N N . GLN B 1 170 ? 22.672 36.562 21.047 1 93 170 GLN B N 1
ATOM 5486 C CA . GLN B 1 170 ? 23.344 36.938 22.281 1 93 170 GLN B CA 1
ATOM 5487 C C . GLN B 1 170 ? 22.828 38.281 22.828 1 93 170 GLN B C 1
ATOM 5489 O O . GLN B 1 170 ? 22.828 38.5 24.031 1 93 170 GLN B O 1
ATOM 5494 N N . LYS B 1 171 ? 22.359 39.031 21.922 1 94.25 171 LYS B N 1
ATOM 5495 C CA . LYS B 1 171 ? 21.938 40.375 22.312 1 94.25 171 LYS B CA 1
ATOM 5496 C C . LYS B 1 171 ? 20.484 40.375 22.781 1 94.25 171 LYS B C 1
ATOM 5498 O O . LYS B 1 171 ? 20.047 41.281 23.484 1 94.25 171 LYS B O 1
ATOM 5503 N N . LEU B 1 172 ? 19.766 39.406 22.422 1 95.12 172 LEU B N 1
ATOM 5504 C CA . LEU B 1 172 ? 18.359 39.344 22.797 1 95.12 172 LEU B CA 1
ATOM 5505 C C . LEU B 1 172 ? 18.203 39.125 24.297 1 95.12 172 LEU B C 1
ATOM 5507 O O . LEU B 1 172 ? 18.969 38.344 24.891 1 95.12 172 LEU B O 1
ATOM 5511 N N . ASN B 1 173 ? 17.234 39.75 24.891 1 93.5 173 ASN B N 1
ATOM 5512 C CA . ASN B 1 173 ? 16.984 39.625 26.328 1 93.5 173 ASN B CA 1
ATOM 5513 C C . ASN B 1 173 ? 16.109 38.406 26.641 1 93.5 173 ASN B C 1
ATOM 5515 O O . ASN B 1 173 ? 14.945 38.562 27.031 1 93.5 173 ASN B O 1
ATOM 5519 N N . VAL B 1 174 ? 16.672 37.281 26.641 1 95.12 174 VAL B N 1
ATOM 5520 C CA . VAL B 1 174 ? 15.961 36.062 26.969 1 95.12 174 VAL B CA 1
ATOM 5521 C C . VAL B 1 174 ? 16.078 35.781 28.453 1 95.12 174 VAL B C 1
ATOM 5523 O O . VAL B 1 174 ? 17.172 35.719 29 1 95.12 174 VAL B O 1
ATOM 5526 N N . PRO B 1 175 ? 14.953 35.656 29.078 1 94.56 175 PRO B N 1
ATOM 5527 C CA . PRO B 1 175 ? 15.016 35.406 30.531 1 94.56 175 PRO B CA 1
ATOM 5528 C C . PRO B 1 175 ? 15.867 34.188 30.875 1 94.56 175 PRO B C 1
ATOM 5530 O O . PRO B 1 175 ? 15.969 33.25 30.062 1 94.56 175 PRO B O 1
ATOM 5533 N N . ASP B 1 176 ? 16.328 34.188 32.125 1 90.56 176 ASP B N 1
ATOM 5534 C CA . ASP B 1 176 ? 17.141 33.062 32.594 1 90.56 176 ASP B CA 1
ATOM 5535 C C . ASP B 1 176 ? 16.328 31.781 32.656 1 90.56 176 ASP B C 1
ATOM 5537 O O . ASP B 1 176 ? 15.164 31.797 33.031 1 90.56 176 ASP B O 1
ATOM 5541 N N . GLY B 1 177 ? 17.016 30.75 32.188 1 89.5 177 GLY B N 1
ATOM 5542 C CA . GLY B 1 177 ? 16.391 29.438 32.25 1 89.5 177 GLY B CA 1
ATOM 5543 C C . GLY B 1 177 ? 15.602 29.094 31 1 89.5 177 GLY B C 1
ATOM 5544 O O . GLY B 1 177 ? 15.148 27.969 30.844 1 89.5 177 GLY B O 1
ATOM 5545 N N . MET B 1 178 ? 15.477 30.109 30.125 1 94 178 MET B N 1
ATOM 5546 C CA . MET B 1 178 ? 14.766 29.875 28.859 1 94 178 MET B CA 1
ATOM 5547 C C . MET B 1 178 ? 15.734 29.859 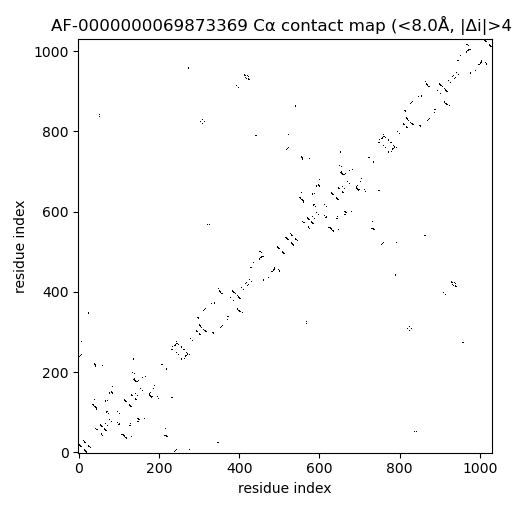27.688 1 94 178 MET B C 1
ATOM 5549 O O . MET B 1 178 ? 16.844 30.391 27.781 1 94 178 MET B O 1
ATOM 5553 N N . GLY B 1 179 ? 15.305 29.125 26.688 1 94.19 179 GLY B N 1
ATOM 5554 C CA . GLY B 1 179 ? 16.078 29.078 25.469 1 94.19 179 GLY B CA 1
ATOM 5555 C C . GLY B 1 179 ? 15.281 29.516 24.25 1 94.19 179 GLY B C 1
ATOM 5556 O O . GLY B 1 179 ? 14.07 29.703 24.328 1 94.19 179 GLY B O 1
ATOM 5557 N N . ILE B 1 180 ? 16.016 29.766 23.141 1 95.81 180 ILE B N 1
ATOM 5558 C CA . ILE B 1 180 ? 15.352 30.141 21.906 1 95.81 180 ILE B CA 1
ATOM 5559 C C . ILE B 1 180 ? 16.016 29.438 20.719 1 95.81 180 ILE B C 1
ATOM 5561 O O . ILE B 1 180 ? 17.188 29.078 20.781 1 95.81 180 ILE B O 1
ATOM 5565 N N . ILE B 1 181 ? 15.242 29.172 19.719 1 94.75 181 ILE B N 1
ATOM 5566 C CA . ILE B 1 181 ? 15.719 28.625 18.453 1 94.75 181 ILE B CA 1
ATOM 5567 C C . ILE B 1 181 ? 15.391 29.594 17.328 1 94.75 181 ILE B C 1
ATOM 5569 O O . ILE B 1 181 ? 14.273 30.109 17.234 1 94.75 181 ILE B O 1
ATOM 5573 N N . MET B 1 182 ? 16.375 29.891 16.531 1 94.31 182 MET B N 1
ATOM 5574 C CA . MET B 1 182 ? 16.141 30.688 15.328 1 94.31 182 MET B CA 1
ATOM 5575 C C . MET B 1 182 ? 15.664 29.797 14.188 1 94.31 182 MET B C 1
ATOM 5577 O O . MET B 1 182 ? 16.375 28.891 13.758 1 94.31 182 MET B O 1
ATOM 5581 N N . ARG B 1 183 ? 14.484 30.047 13.75 1 87.56 183 ARG B N 1
ATOM 5582 C CA . ARG B 1 183 ? 13.906 29.266 12.664 1 87.56 183 ARG B CA 1
ATOM 5583 C C . ARG B 1 183 ? 14.547 29.625 11.328 1 87.56 183 ARG B C 1
ATOM 5585 O O . ARG B 1 183 ? 15.242 30.641 11.211 1 87.56 183 ARG B O 1
ATOM 5592 N N . THR B 1 184 ? 14.328 28.938 10.305 1 83.31 184 THR B N 1
ATOM 5593 C CA . THR B 1 184 ? 14.914 29.141 8.984 1 83.31 184 THR B CA 1
ATOM 5594 C C . THR B 1 184 ? 14.531 30.5 8.422 1 83.31 184 THR B C 1
ATOM 5596 O O . THR B 1 184 ? 15.344 31.172 7.789 1 83.31 184 THR B O 1
ATOM 5599 N N . VAL B 1 185 ? 13.391 31 8.742 1 80.19 185 VAL B N 1
ATOM 5600 C CA . VAL B 1 185 ? 12.859 32.25 8.195 1 80.19 185 VAL B CA 1
ATOM 5601 C C . VAL B 1 185 ? 13.547 33.438 8.859 1 80.19 185 VAL B C 1
ATOM 5603 O O . VAL B 1 185 ? 13.391 34.594 8.414 1 80.19 185 VAL B O 1
ATOM 5606 N N . ALA B 1 186 ? 14.289 33.156 9.836 1 88 186 ALA B N 1
ATOM 5607 C CA . ALA B 1 186 ? 15.031 34.188 10.523 1 88 186 ALA B CA 1
ATOM 5608 C C . ALA B 1 186 ? 16.141 34.75 9.633 1 88 186 ALA B C 1
ATOM 5610 O O . ALA B 1 186 ? 16.656 35.844 9.891 1 88 186 ALA B O 1
ATOM 5611 N N . GLN B 1 187 ? 16.438 34 8.641 1 88.56 187 GLN B N 1
ATOM 5612 C CA . GLN B 1 187 ? 17.531 34.406 7.762 1 88.56 187 GLN B CA 1
ATOM 5613 C C . GLN B 1 187 ? 17.297 35.781 7.164 1 88.56 187 GLN B C 1
ATOM 5615 O O . GLN B 1 187 ? 16.234 36.031 6.605 1 88.56 187 GLN B O 1
ATOM 5620 N N . GLY B 1 188 ? 18.266 36.625 7.305 1 86.81 188 GLY B N 1
ATOM 5621 C CA . GLY B 1 188 ? 18.25 37.938 6.664 1 86.81 188 GLY B CA 1
ATOM 5622 C C . GLY B 1 188 ? 17.359 38.938 7.367 1 86.81 188 GLY B C 1
ATOM 5623 O O . GLY B 1 188 ? 17.219 40.062 6.922 1 86.81 188 GLY B O 1
ATOM 5624 N N . GLN B 1 189 ? 16.719 38.594 8.492 1 86.62 189 GLN B N 1
ATOM 5625 C CA . GLN B 1 189 ? 15.781 39.469 9.18 1 86.62 189 GLN B CA 1
ATOM 5626 C C . GLN B 1 189 ? 16.516 40.469 10.102 1 86.62 189 GLN B C 1
ATOM 5628 O O . GLN B 1 189 ? 17.641 40.188 10.539 1 86.62 189 GLN B O 1
ATOM 5633 N N . ARG B 1 190 ? 15.828 41.531 10.391 1 86.94 190 ARG B N 1
ATOM 5634 C CA . ARG B 1 190 ? 16.438 42.562 11.203 1 86.94 190 ARG B CA 1
ATOM 5635 C C . ARG B 1 190 ? 16.281 42.281 12.688 1 86.94 190 ARG B C 1
ATOM 5637 O O . ARG B 1 190 ? 15.328 41.594 13.094 1 86.94 190 ARG B O 1
ATOM 5644 N N . TYR B 1 191 ? 17.141 42.875 13.461 1 92.25 191 TYR B N 1
ATOM 5645 C CA . TYR B 1 191 ? 17.188 42.719 14.906 1 92.25 191 TYR B CA 1
ATOM 5646 C C . TYR B 1 191 ? 15.852 43.031 15.547 1 92.25 191 TYR B C 1
ATOM 5648 O O . TYR B 1 191 ? 15.383 42.312 16.422 1 92.25 191 TYR B O 1
ATOM 5656 N N . ARG B 1 192 ? 15.219 44.062 15.109 1 88.38 192 ARG B N 1
ATOM 5657 C CA . ARG B 1 192 ? 13.992 44.562 15.727 1 88.38 192 ARG B CA 1
ATOM 5658 C C . ARG B 1 192 ? 12.875 43.5 15.609 1 88.38 192 ARG B C 1
ATOM 5660 O O . ARG B 1 192 ? 12.008 43.438 16.484 1 88.38 192 ARG B O 1
ATOM 5667 N N . HIS B 1 193 ? 12.945 42.719 14.562 1 86.19 193 HIS B N 1
ATOM 5668 C CA . HIS B 1 193 ? 11.938 41.688 14.367 1 86.19 193 HIS B CA 1
ATOM 5669 C C . HIS B 1 193 ? 12.047 40.594 15.422 1 86.19 193 HIS B C 1
ATOM 5671 O O . HIS B 1 193 ? 11.031 40.062 15.883 1 86.19 193 HIS B O 1
ATOM 5677 N N . PHE B 1 194 ? 13.227 40.344 15.781 1 92.06 194 PHE B N 1
ATOM 5678 C CA . PHE B 1 194 ? 13.453 39.312 16.797 1 92.06 194 PHE B CA 1
ATOM 5679 C C . PHE B 1 194 ? 13.023 39.812 18.172 1 92.06 194 PHE B C 1
ATOM 5681 O O . PHE B 1 194 ? 12.477 39.031 18.969 1 92.06 194 PHE B O 1
ATOM 5688 N N . VAL B 1 195 ? 13.25 41.031 18.359 1 93.69 195 VAL B N 1
ATOM 5689 C CA . VAL B 1 195 ? 12.867 41.625 19.625 1 93.69 195 VAL B CA 1
ATOM 5690 C C . VAL B 1 195 ? 11.352 41.562 19.797 1 93.69 195 VAL B C 1
ATOM 5692 O O . VAL B 1 195 ? 10.852 41.156 20.844 1 93.69 195 VAL B O 1
ATOM 5695 N N . ARG B 1 196 ? 10.688 41.938 18.781 1 88.19 196 ARG B N 1
ATOM 5696 C CA . ARG B 1 196 ? 9.227 41.938 18.812 1 88.19 196 ARG B CA 1
ATOM 5697 C C . ARG B 1 196 ? 8.695 40.5 18.953 1 88.19 196 ARG B C 1
ATOM 5699 O O . ARG B 1 196 ? 7.77 40.25 19.734 1 88.19 196 ARG B O 1
ATOM 5706 N N . ASP B 1 197 ? 9.258 39.625 18.203 1 90.19 197 ASP B N 1
ATOM 5707 C CA . ASP B 1 197 ? 8.844 38.25 18.25 1 90.19 197 ASP B CA 1
ATOM 5708 C C . ASP B 1 197 ? 9.047 37.656 19.641 1 90.19 197 ASP B C 1
ATOM 5710 O O . ASP B 1 197 ? 8.156 36.969 20.172 1 90.19 197 ASP B O 1
ATOM 5714 N N . LEU B 1 198 ? 10.148 37.938 20.203 1 94.88 198 LEU B N 1
ATOM 5715 C CA . LEU B 1 198 ? 10.453 37.438 21.547 1 94.88 198 LEU B CA 1
ATOM 5716 C C . LEU B 1 198 ? 9.469 38 22.562 1 94.88 198 LEU B C 1
ATOM 5718 O O . LEU B 1 198 ? 8.992 37.25 23.438 1 94.88 198 LEU B O 1
ATOM 5722 N N . ALA B 1 199 ? 9.219 39.188 22.406 1 94.38 199 ALA B N 1
ATOM 5723 C CA . ALA B 1 199 ? 8.297 39.844 23.344 1 94.38 199 ALA B CA 1
ATOM 5724 C C . ALA B 1 199 ? 6.922 39.188 23.297 1 94.38 199 ALA B C 1
ATOM 5726 O O . ALA B 1 199 ? 6.301 38.938 24.328 1 94.38 199 ALA B O 1
ATOM 5727 N N . MET B 1 200 ? 6.484 38.969 22.156 1 90.75 200 MET B N 1
ATOM 5728 C CA . MET B 1 200 ? 5.184 38.312 21.984 1 90.75 200 MET B CA 1
ATOM 5729 C C . MET B 1 200 ? 5.188 36.906 22.562 1 90.75 200 MET B C 1
ATOM 5731 O O . MET B 1 200 ? 4.215 36.5 23.203 1 90.75 200 MET B O 1
ATOM 5735 N N . LEU B 1 201 ? 6.211 36.188 22.344 1 94.88 201 LEU B N 1
ATOM 5736 C CA . LEU B 1 201 ? 6.336 34.844 22.859 1 94.88 201 LEU B CA 1
ATOM 5737 C C . LEU B 1 201 ? 6.367 34.812 24.375 1 94.88 201 LEU B C 1
ATOM 5739 O O . LEU B 1 201 ? 5.75 33.969 25 1 94.88 201 LEU B O 1
ATOM 5743 N N . LEU B 1 202 ? 7.059 35.75 24.922 1 96.75 202 LEU B N 1
ATOM 5744 C CA . LEU B 1 202 ? 7.145 35.844 26.375 1 96.75 202 LEU B CA 1
ATOM 5745 C C . LEU B 1 202 ? 5.785 36.188 26.984 1 96.75 202 LEU B C 1
ATOM 5747 O O . LEU B 1 202 ? 5.406 35.625 28.016 1 96.75 202 LEU B O 1
ATOM 5751 N N . GLU B 1 203 ? 5.172 37.094 26.312 1 95.31 203 GLU B N 1
ATOM 5752 C CA . GLU B 1 203 ? 3.826 37.438 26.781 1 95.31 203 GLU B CA 1
ATOM 5753 C C . GLU B 1 203 ? 2.91 36.219 26.75 1 95.31 203 GLU B C 1
ATOM 5755 O O . GLU B 1 203 ? 2.145 36 27.688 1 95.31 203 GLU B O 1
ATOM 5760 N N . GLN B 1 204 ? 2.932 35.5 25.719 1 93.94 204 GLN B N 1
ATOM 5761 C CA . GLN B 1 204 ? 2.154 34.281 25.594 1 93.94 204 GLN B CA 1
ATOM 5762 C C . GLN B 1 204 ? 2.518 33.281 26.688 1 93.94 204 GLN B C 1
ATOM 5764 O O . GLN B 1 204 ? 1.639 32.656 27.281 1 93.94 204 GLN B O 1
ATOM 5769 N N . TRP B 1 205 ? 3.771 33.125 26.891 1 96.62 205 TRP B N 1
ATOM 5770 C CA . TRP B 1 205 ? 4.227 32.188 27.906 1 96.62 205 TRP B CA 1
ATOM 5771 C C . TRP B 1 205 ? 3.725 32.594 29.281 1 96.62 205 TRP B C 1
ATOM 5773 O O . TRP B 1 205 ? 3.281 31.734 30.062 1 96.62 205 TRP B O 1
ATOM 5783 N N . TYR B 1 206 ? 3.807 33.781 29.562 1 96.81 206 TYR B N 1
ATOM 5784 C CA . TYR B 1 206 ? 3.344 34.281 30.859 1 96.81 206 TYR B CA 1
ATOM 5785 C C . TYR B 1 206 ? 1.85 34.031 31.031 1 96.81 206 TYR B C 1
ATOM 5787 O O . TYR B 1 206 ? 1.392 33.688 32.125 1 96.81 206 TYR B O 1
ATOM 5795 N N . SER B 1 207 ? 1.157 34.188 30 1 96 207 SER B N 1
ATOM 5796 C CA . SER B 1 207 ? -0.262 33.875 30.031 1 96 207 SER B CA 1
ATOM 5797 C C . SER B 1 207 ? -0.47 32.375 30.328 1 96 207 SER B C 1
ATOM 5799 O O . SER B 1 207 ? -1.406 32 31.047 1 96 207 SER B O 1
ATOM 5801 N N . VAL B 1 208 ? 0.317 31.531 29.75 1 96.69 208 VAL B N 1
ATOM 5802 C CA . VAL B 1 208 ? 0.265 30.078 29.969 1 96.69 208 VAL B CA 1
ATOM 5803 C C . VAL B 1 208 ? 0.543 29.781 31.438 1 96.69 208 VAL B C 1
ATOM 5805 O O . VAL B 1 208 ? -0.165 28.969 32.062 1 96.69 208 VAL B O 1
ATOM 5808 N N . GLU B 1 209 ? 1.522 30.422 31.953 1 96.12 209 GLU B N 1
ATOM 5809 C CA . GLU B 1 209 ? 1.893 30.219 33.344 1 96.12 209 GLU B CA 1
ATOM 5810 C C . GLU B 1 209 ? 0.768 30.641 34.281 1 96.12 209 GLU B C 1
ATOM 5812 O O . GLU B 1 209 ? 0.486 29.969 35.281 1 96.12 209 GLU B O 1
ATOM 5817 N N . GLU B 1 210 ? 0.233 31.703 33.969 1 96.69 210 GLU B N 1
ATOM 5818 C CA . GLU B 1 210 ? -0.873 32.219 34.781 1 96.69 210 GLU B CA 1
ATOM 5819 C C . GLU B 1 210 ? -2.043 31.219 34.781 1 96.69 210 GLU B C 1
ATOM 5821 O O . GLU B 1 210 ? -2.619 30.953 35.844 1 96.69 210 GLU B O 1
ATOM 5826 N N . LYS B 1 211 ? -2.387 30.719 33.656 1 96.38 211 LYS B N 1
ATOM 5827 C CA . LYS B 1 211 ? -3.479 29.766 33.562 1 96.38 211 LYS B CA 1
ATOM 5828 C C . LYS B 1 211 ? -3.152 28.469 34.312 1 96.38 211 LYS B C 1
ATOM 5830 O O . LYS B 1 211 ? -4.031 27.859 34.906 1 96.38 211 LYS B O 1
ATOM 5835 N N . LYS B 1 212 ? -1.938 28.109 34.156 1 95.94 212 LYS B N 1
ATOM 5836 C CA . LYS B 1 212 ? -1.471 26.906 34.875 1 95.94 212 LYS B CA 1
ATOM 5837 C C . LYS B 1 212 ? -1.668 27.047 36.375 1 95.94 212 LYS B C 1
ATOM 5839 O O . LYS B 1 212 ? -2.158 26.125 37.031 1 95.94 212 LYS B O 1
ATOM 5844 N N . GLU B 1 213 ? -1.3 28.203 36.875 1 95.5 213 GLU B N 1
ATOM 5845 C CA . GLU B 1 213 ? -1.368 28.438 38.312 1 95.5 213 GLU B CA 1
ATOM 5846 C C . GLU B 1 213 ? -2.812 28.594 38.781 1 95.5 213 GLU B C 1
ATOM 5848 O O . GLU B 1 213 ? -3.162 28.188 39.875 1 95.5 213 GLU B O 1
ATOM 5853 N N . ALA B 1 214 ? -3.617 29.016 37.969 1 96.12 214 ALA B N 1
ATOM 5854 C CA . ALA B 1 214 ? -4.984 29.375 38.344 1 96.12 214 ALA B CA 1
ATOM 5855 C C . ALA B 1 214 ? -5.91 28.172 38.25 1 96.12 214 ALA B C 1
ATOM 5857 O O . ALA B 1 214 ? -7.012 28.188 38.812 1 96.12 214 ALA B O 1
ATOM 5858 N N . ASN B 1 215 ? -5.547 27.125 37.594 1 96.06 215 ASN B N 1
ATOM 5859 C CA . ASN B 1 215 ? -6.453 26 37.312 1 96.06 215 ASN B CA 1
ATOM 5860 C C . ASN B 1 215 ? -5.836 24.672 37.75 1 96.06 215 ASN B C 1
ATOM 5862 O O . ASN B 1 215 ? -4.633 24.469 37.594 1 96.06 215 ASN B O 1
ATOM 5866 N N . PRO B 1 216 ? -6.645 23.828 38.219 1 94.81 216 PRO B N 1
ATOM 5867 C CA . PRO B 1 216 ? -6.148 22.484 38.5 1 94.81 216 PRO B CA 1
ATOM 5868 C C . PRO B 1 216 ? -6.09 21.594 37.281 1 94.81 216 PRO B C 1
ATOM 5870 O O . PRO B 1 216 ? -6.789 21.844 36.281 1 94.81 216 PRO B O 1
ATOM 5873 N N . ALA B 1 217 ? -5.305 20.531 37.281 1 96 217 ALA B N 1
ATOM 5874 C CA . ALA B 1 217 ? -5.215 19.531 36.219 1 96 217 ALA B CA 1
ATOM 5875 C C . ALA B 1 217 ? -6.438 18.609 36.219 1 96 217 ALA B C 1
ATOM 5877 O O . ALA B 1 217 ? -7 18.328 37.281 1 96 217 ALA B O 1
ATOM 5878 N N . PRO B 1 218 ? -6.855 18.188 35.125 1 96.94 218 PRO B N 1
ATOM 5879 C CA . PRO B 1 218 ? -6.301 18.469 33.781 1 96.94 218 PRO B CA 1
ATOM 5880 C C . PRO B 1 218 ? -6.871 19.734 33.156 1 96.94 218 PRO B C 1
ATOM 5882 O O . PRO B 1 218 ? -8.047 20.062 33.375 1 96.94 218 PRO B O 1
ATOM 5885 N N . VAL B 1 219 ? -6.098 20.484 32.5 1 96.56 219 VAL B N 1
ATOM 5886 C CA . VAL B 1 219 ? -6.574 21.703 31.859 1 96.56 219 VAL B CA 1
ATOM 5887 C C . VAL B 1 219 ? -5.684 22.062 30.672 1 96.56 219 VAL B C 1
ATOM 5889 O O . VAL B 1 219 ? -4.465 21.875 30.734 1 96.56 219 VAL B O 1
ATOM 5892 N N . CYS B 1 220 ? -6.34 22.5 29.672 1 95.75 220 CYS B N 1
ATOM 5893 C CA . CYS B 1 220 ? -5.59 23.062 28.547 1 95.75 220 CYS B CA 1
ATOM 5894 C C . CYS B 1 220 ? -5.133 24.484 28.844 1 95.75 220 CYS B C 1
ATOM 5896 O O . CYS B 1 220 ? -5.957 25.375 29.047 1 95.75 220 CYS B O 1
ATOM 5898 N N . VAL B 1 221 ? -3.852 24.688 28.844 1 96.5 221 VAL B N 1
ATOM 5899 C CA . VAL B 1 221 ? -3.354 26 29.25 1 96.5 221 VAL B CA 1
ATOM 5900 C C . VAL B 1 221 ? -2.916 26.797 28.016 1 96.5 221 VAL B C 1
ATOM 5902 O O . VAL B 1 221 ? -2.699 28 28.094 1 96.5 221 VAL B O 1
ATOM 5905 N N . TYR B 1 222 ? -2.748 26.156 26.938 1 94.38 222 TYR B N 1
ATOM 5906 C CA . TYR B 1 222 ? -2.418 26.797 25.672 1 94.38 222 TYR B CA 1
ATOM 5907 C C . TYR B 1 222 ? -2.998 26.016 24.5 1 94.38 222 TYR B C 1
ATOM 5909 O O . TYR B 1 222 ? -2.756 24.812 24.375 1 94.38 222 TYR B O 1
ATOM 5917 N N . LYS B 1 223 ? -3.74 26.688 23.719 1 90 223 LYS B N 1
ATOM 5918 C CA . LYS B 1 223 ? -4.266 26.094 22.5 1 90 223 LYS B CA 1
ATOM 5919 C C . LYS B 1 223 ? -3.541 26.641 21.266 1 90 223 LYS B C 1
ATOM 5921 O O . LYS B 1 223 ? -3.342 27.844 21.141 1 90 223 LYS B O 1
ATOM 5926 N N . GLU B 1 224 ? -3.104 25.703 20.469 1 85.19 224 GLU B N 1
ATOM 5927 C CA . GLU B 1 224 ? -2.496 26.125 19.219 1 85.19 224 GLU B CA 1
ATOM 5928 C C . GLU B 1 224 ? -3.486 26.922 18.359 1 85.19 224 GLU B C 1
ATOM 5930 O O . GLU B 1 224 ? -4.66 26.562 18.281 1 85.19 224 GLU B O 1
ATOM 5935 N N . PRO B 1 225 ? -2.975 27.969 17.875 1 82.06 225 PRO B N 1
ATOM 5936 C CA . PRO B 1 225 ? -3.863 28.781 17.031 1 82.06 225 PRO B CA 1
ATOM 5937 C C . PRO B 1 225 ? -4.492 27.969 15.898 1 82.06 225 PRO B C 1
ATOM 5939 O O . PRO B 1 225 ? -3.936 26.938 15.484 1 82.06 225 PRO B O 1
ATOM 5942 N N . ASP B 1 226 ? -5.672 28.422 15.477 1 86.81 226 ASP B N 1
ATOM 5943 C CA . ASP B 1 226 ? -6.344 27.719 14.383 1 86.81 226 ASP B CA 1
ATOM 5944 C C . ASP B 1 226 ? -5.637 27.984 13.055 1 86.81 226 ASP B C 1
ATOM 5946 O O . ASP B 1 226 ? -4.637 28.703 13 1 86.81 226 ASP B O 1
ATOM 5950 N N . LEU B 1 227 ? -6.121 27.391 12.039 1 88 227 LEU B N 1
ATOM 5951 C CA . LEU B 1 227 ? -5.473 27.391 10.734 1 88 227 LEU B CA 1
ATOM 5952 C C . LEU B 1 227 ? -5.289 28.828 10.227 1 88 227 LEU B C 1
ATOM 5954 O O . LEU B 1 227 ? -4.227 29.172 9.703 1 88 227 LEU B O 1
ATOM 5958 N N . ILE B 1 228 ? -6.305 29.641 10.461 1 88.5 228 ILE B N 1
ATOM 5959 C CA . ILE B 1 228 ? -6.27 31.016 9.969 1 88.5 228 ILE B CA 1
ATOM 5960 C C . ILE B 1 228 ? -5.203 31.797 10.719 1 88.5 228 ILE B C 1
ATOM 5962 O O . ILE B 1 228 ? -4.391 32.5 10.109 1 88.5 228 ILE B O 1
ATOM 5966 N N . GLU B 1 229 ? -5.156 31.641 11.914 1 85.69 229 GLU B N 1
ATOM 5967 C CA . GLU B 1 229 ? -4.195 32.344 12.75 1 85.69 229 GLU B CA 1
ATOM 5968 C C . GLU B 1 229 ? -2.77 31.891 12.477 1 85.69 229 GLU B C 1
ATOM 5970 O O . GLU B 1 229 ? -1.849 32.719 12.406 1 85.69 229 GLU B O 1
ATOM 5975 N N . ARG B 1 230 ? -2.682 30.672 12.367 1 84.38 230 ARG B N 1
ATOM 5976 C CA . ARG B 1 230 ? -1.359 30.141 12.07 1 84.38 230 ARG B CA 1
ATOM 5977 C C . ARG B 1 230 ? -0.859 30.625 10.711 1 84.38 230 ARG B C 1
ATOM 5979 O O . ARG B 1 230 ? 0.326 30.922 10.555 1 84.38 230 ARG B O 1
ATOM 5986 N N . THR B 1 231 ? -1.756 30.609 9.781 1 86.69 231 THR B N 1
ATOM 5987 C CA . THR B 1 231 ? -1.414 31.062 8.438 1 86.69 231 THR B CA 1
ATOM 5988 C C . THR B 1 231 ? -0.969 32.531 8.469 1 86.69 231 THR B C 1
ATOM 5990 O O . THR B 1 231 ? 0.017 32.906 7.828 1 86.69 231 THR B O 1
ATOM 5993 N N . ALA B 1 232 ? -1.646 33.281 9.219 1 82.94 232 ALA B N 1
ATOM 5994 C CA . ALA B 1 232 ? -1.31 34.719 9.344 1 82.94 232 ALA B CA 1
ATOM 5995 C C . ALA B 1 232 ? 0.054 34.906 10 1 82.94 232 ALA B C 1
ATOM 5997 O O . ALA B 1 232 ? 0.842 35.75 9.586 1 82.94 232 ALA B O 1
ATOM 5998 N N . ARG B 1 233 ? 0.235 34.062 10.922 1 75.12 233 ARG B N 1
ATOM 5999 C CA . ARG B 1 233 ? 1.503 34.125 11.641 1 75.12 233 ARG B CA 1
ATOM 6000 C C . ARG B 1 233 ? 2.66 33.688 10.742 1 75.12 233 ARG B C 1
ATOM 6002 O O . ARG B 1 233 ? 3.689 34.375 10.68 1 75.12 233 ARG B O 1
ATOM 6009 N N . ASP B 1 234 ? 2.473 32.594 10.055 1 72.38 234 ASP B N 1
ATOM 6010 C CA . ASP B 1 234 ? 3.547 31.984 9.273 1 72.38 234 ASP B CA 1
ATOM 6011 C C . ASP B 1 234 ? 3.742 32.719 7.949 1 72.38 234 ASP B C 1
ATOM 6013 O O . ASP B 1 234 ? 4.777 32.562 7.297 1 72.38 234 ASP B O 1
ATOM 6017 N N . PHE B 1 235 ? 2.711 33.344 7.422 1 65.19 235 PHE B N 1
ATOM 6018 C CA . PHE B 1 235 ? 2.666 34.031 6.133 1 65.19 235 PHE B CA 1
ATOM 6019 C C . PHE B 1 235 ? 3.797 35.031 6.016 1 65.19 235 PHE B C 1
ATOM 6021 O O . PHE B 1 235 ? 4.32 35.25 4.922 1 65.19 235 PHE B O 1
ATOM 6028 N N . LEU B 1 236 ? 4.141 35.594 7.098 1 56.28 236 LEU B N 1
ATOM 6029 C CA . LEU B 1 236 ? 4.988 36.781 7.008 1 56.28 236 LEU B CA 1
ATOM 6030 C C . LEU B 1 236 ? 6.383 36.406 6.508 1 56.28 236 LEU B C 1
ATOM 6032 O O . LEU B 1 236 ? 7.258 37.281 6.418 1 56.28 236 LEU B O 1
ATOM 6036 N N . THR B 1 237 ? 6.355 35.062 6.105 1 53.91 237 THR B N 1
ATOM 6037 C CA . THR B 1 237 ? 7.703 34.812 5.621 1 53.91 237 THR B CA 1
ATOM 6038 C C . THR B 1 237 ? 7.91 35.406 4.238 1 53.91 237 THR B C 1
ATOM 6040 O O . THR B 1 237 ? 6.965 35.531 3.451 1 53.91 237 THR B O 1
ATOM 6043 N N . ASP B 1 238 ? 8.82 36.406 4.051 1 52.81 238 ASP B N 1
ATOM 6044 C CA . ASP B 1 238 ? 9.211 37.219 2.918 1 52.81 238 ASP B CA 1
ATOM 6045 C C . ASP B 1 238 ? 8.977 36.5 1.596 1 52.81 238 ASP B C 1
ATOM 6047 O O . ASP B 1 238 ? 8.82 37.125 0.55 1 52.81 238 ASP B O 1
ATOM 6051 N N . THR B 1 239 ? 8.586 35.156 1.739 1 63.53 239 THR B N 1
ATOM 6052 C CA . THR B 1 239 ? 8.539 34.5 0.438 1 63.53 239 THR B CA 1
ATOM 6053 C C . THR B 1 239 ? 7.109 34.438 -0.095 1 63.53 239 THR B C 1
ATOM 6055 O O . THR B 1 239 ? 6.891 34.156 -1.273 1 63.53 239 THR B O 1
ATOM 6058 N N . VAL B 1 240 ? 6.137 34.844 0.704 1 74.75 240 VAL B N 1
ATOM 6059 C CA . VAL B 1 240 ? 4.762 34.906 0.21 1 74.75 240 VAL B CA 1
ATOM 6060 C C . VAL B 1 240 ? 4.41 36.344 -0.18 1 74.75 240 VAL B C 1
ATOM 6062 O O . VAL B 1 240 ? 4.574 37.281 0.619 1 74.75 240 VAL B O 1
ATOM 6065 N N . ASP B 1 241 ? 3.936 36.531 -1.317 1 77.12 241 ASP B N 1
ATOM 6066 C CA . ASP B 1 241 ? 3.703 37.875 -1.87 1 77.12 241 ASP B CA 1
ATOM 6067 C C . ASP B 1 241 ? 2.348 38.406 -1.429 1 77.12 241 ASP B C 1
ATOM 6069 O O . ASP B 1 241 ? 2.23 39.594 -1.089 1 77.12 241 ASP B O 1
ATOM 6073 N N . ASN B 1 242 ? 1.397 37.5 -1.429 1 86 242 ASN B N 1
ATOM 6074 C CA . ASN B 1 242 ? 0.041 37.969 -1.165 1 86 242 ASN B CA 1
ATOM 6075 C C . ASN B 1 242 ? -0.802 36.906 -0.488 1 86 242 ASN B C 1
ATOM 6077 O O . ASN B 1 242 ? -0.564 35.719 -0.683 1 86 242 ASN B O 1
ATOM 6081 N N . ILE B 1 243 ? -1.711 37.344 0.364 1 91.06 243 ILE B N 1
ATOM 6082 C CA . ILE B 1 243 ? -2.766 36.5 0.907 1 91.06 243 ILE B CA 1
ATOM 6083 C C . ILE B 1 243 ? -4.129 37 0.438 1 91.06 243 ILE B C 1
ATOM 6085 O O . ILE B 1 243 ? -4.43 38.188 0.557 1 91.06 243 ILE B O 1
ATOM 6089 N N . ILE B 1 244 ? -4.871 36.094 -0.131 1 92.75 244 ILE B N 1
ATOM 6090 C CA . ILE B 1 244 ? -6.215 36.438 -0.601 1 92.75 244 ILE B CA 1
ATOM 6091 C C . ILE B 1 244 ? -7.242 35.594 0.159 1 92.75 244 ILE B C 1
ATOM 6093 O O . ILE B 1 244 ? -7.082 34.375 0.297 1 92.75 244 ILE B O 1
ATOM 6097 N N . CYS B 1 245 ? -8.227 36.25 0.692 1 94.62 245 CYS B N 1
ATOM 6098 C CA . CYS B 1 245 ? -9.273 35.562 1.452 1 94.62 245 CYS B CA 1
ATOM 6099 C C . CYS B 1 245 ? -10.656 35.969 0.961 1 94.62 245 CYS B C 1
ATOM 6101 O O . CYS B 1 245 ? -10.883 37.125 0.625 1 94.62 245 CYS B O 1
ATOM 6103 N N . ASP B 1 246 ? -11.586 35.031 0.94 1 94.12 246 ASP B N 1
ATOM 6104 C CA . ASP B 1 246 ? -12.898 35.312 0.36 1 94.12 246 ASP B CA 1
ATOM 6105 C C . ASP B 1 246 ? -13.875 35.812 1.418 1 94.12 246 ASP B C 1
ATOM 6107 O O . ASP B 1 246 ? -15.008 36.188 1.101 1 94.12 246 ASP B O 1
ATOM 6111 N N . ASN B 1 247 ? -13.555 35.844 2.646 1 93.75 247 ASN B N 1
ATOM 6112 C CA . ASN B 1 247 ? -14.414 36.281 3.74 1 93.75 247 ASN B CA 1
ATOM 6113 C C . ASN B 1 247 ? -13.898 37.594 4.371 1 93.75 247 ASN B C 1
ATOM 6115 O O . ASN B 1 247 ? -12.75 37.656 4.828 1 93.75 247 ASN B O 1
ATOM 6119 N N . ALA B 1 248 ? -14.711 38.531 4.484 1 93.62 248 ALA B N 1
ATOM 6120 C CA . ALA B 1 248 ? -14.312 39.875 4.941 1 93.62 248 ALA B CA 1
ATOM 6121 C C . ALA B 1 248 ? -13.906 39.844 6.414 1 93.62 248 ALA B C 1
ATOM 6123 O O . ALA B 1 248 ? -12.891 40.438 6.797 1 93.62 248 ALA B O 1
ATOM 6124 N N . GLU B 1 249 ? -14.719 39.188 7.164 1 93.88 249 GLU B N 1
ATOM 6125 C CA . GLU B 1 249 ? -14.445 39.125 8.594 1 93.88 249 GLU B CA 1
ATOM 6126 C C . GLU B 1 249 ? -13.117 38.438 8.875 1 93.88 249 GLU B C 1
ATOM 6128 O O . GLU B 1 249 ? -12.312 38.906 9.68 1 93.88 249 GLU B O 1
ATOM 6133 N N . THR B 1 250 ? -12.914 37.375 8.219 1 93.75 250 THR B N 1
ATOM 6134 C CA . THR B 1 250 ? -11.672 36.594 8.367 1 93.75 250 THR B CA 1
ATOM 6135 C C . THR B 1 250 ? -10.484 37.438 7.887 1 93.75 250 THR B C 1
ATOM 6137 O O . THR B 1 250 ? -9.414 37.406 8.5 1 93.75 250 THR B O 1
ATOM 6140 N N . THR B 1 251 ? -10.672 38.125 6.832 1 93.81 251 THR B N 1
ATOM 6141 C CA . THR B 1 251 ? -9.617 39 6.297 1 93.81 251 THR B CA 1
ATOM 6142 C C . THR B 1 251 ? -9.18 40.031 7.324 1 93.81 251 THR B C 1
ATOM 6144 O O . THR B 1 251 ? -7.988 40.219 7.555 1 93.81 251 THR B O 1
ATOM 6147 N N . GLU B 1 252 ? -10.117 40.625 7.898 1 93.75 252 GLU B N 1
ATOM 6148 C CA . GLU B 1 252 ? -9.812 41.656 8.891 1 93.75 252 GLU B CA 1
ATOM 6149 C C . GLU B 1 252 ? -9.141 41.062 10.117 1 93.75 252 GLU B C 1
ATOM 6151 O O . GLU B 1 252 ? -8.227 41.656 10.688 1 93.75 252 GLU B O 1
ATOM 6156 N N . HIS B 1 253 ? -9.648 39.938 10.461 1 92.12 253 HIS B N 1
ATOM 6157 C CA . HIS B 1 253 ? -9.039 39.219 11.578 1 92.12 253 HIS B CA 1
ATOM 6158 C C . HIS B 1 253 ? -7.57 38.906 11.297 1 92.12 253 HIS B C 1
ATOM 6160 O O . HIS B 1 253 ? -6.711 39.125 12.156 1 92.12 253 HIS B O 1
ATOM 6166 N N . MET B 1 254 ? -7.258 38.469 10.172 1 91 254 MET B N 1
ATOM 6167 C CA . MET B 1 254 ? -5.895 38.125 9.766 1 91 254 MET B CA 1
ATOM 6168 C C . MET B 1 254 ? -5.027 39.375 9.719 1 91 254 MET B C 1
ATOM 6170 O O . MET B 1 254 ? -3.867 39.344 10.141 1 91 254 MET B O 1
ATOM 6174 N N . ARG B 1 255 ? -5.598 40.406 9.242 1 90.19 255 ARG B N 1
ATOM 6175 C CA . ARG B 1 255 ? -4.883 41.688 9.188 1 90.19 255 ARG B CA 1
ATOM 6176 C C . ARG B 1 255 ? -4.5 42.156 10.594 1 90.19 255 ARG B C 1
ATOM 6178 O O . ARG B 1 255 ? -3.398 42.656 10.797 1 90.19 255 ARG B O 1
ATOM 6185 N N . ALA B 1 256 ? -5.383 41.938 11.453 1 88.38 256 ALA B N 1
ATOM 6186 C CA . ALA B 1 256 ? -5.121 42.344 12.836 1 88.38 256 ALA B CA 1
ATOM 6187 C C . ALA B 1 256 ? -3.959 41.562 13.422 1 88.38 256 ALA B C 1
ATOM 6189 O O . ALA B 1 256 ? -3.104 42.094 14.117 1 88.38 256 ALA B O 1
ATOM 6190 N N . ILE B 1 257 ? -3.961 40.344 13.148 1 82.88 257 ILE B N 1
ATOM 6191 C CA . ILE B 1 257 ? -2.916 39.469 13.656 1 82.88 257 ILE B CA 1
ATOM 6192 C C . ILE B 1 257 ? -1.581 39.812 13 1 82.88 257 ILE B C 1
ATOM 6194 O O . ILE B 1 257 ? -0.571 39.969 13.695 1 82.88 257 ILE B O 1
ATOM 6198 N N . ALA B 1 258 ? -1.582 39.938 11.719 1 81.06 258 ALA B N 1
ATOM 6199 C CA . ALA B 1 258 ? -0.368 40.25 10.969 1 81.06 258 ALA B CA 1
ATOM 6200 C C . ALA B 1 258 ? 0.146 41.656 11.328 1 81.06 258 ALA B C 1
ATOM 6202 O O . ALA B 1 258 ? 1.355 41.875 11.344 1 81.06 258 ALA B O 1
ATOM 6203 N N . GLY B 1 259 ? -0.801 42.5 11.57 1 80.06 259 GLY B N 1
ATOM 6204 C CA . GLY B 1 259 ? -0.454 43.875 11.891 1 80.06 259 GLY B CA 1
ATOM 6205 C C . GLY B 1 259 ? 0.35 44 13.172 1 80.06 259 GLY B C 1
ATOM 6206 O O . GLY B 1 259 ? 1.148 44.938 13.312 1 80.06 259 GLY B O 1
ATOM 6207 N N . LYS B 1 260 ? 0.091 43.062 14.039 1 74.75 260 LYS B N 1
ATOM 6208 C CA . LYS B 1 260 ? 0.852 43.062 15.289 1 74.75 260 LYS B CA 1
ATOM 6209 C C . LYS B 1 260 ? 2.324 42.75 15.031 1 74.75 260 LYS B C 1
ATOM 6211 O O . LYS B 1 260 ? 3.189 43.125 15.82 1 74.75 260 LYS B O 1
ATOM 6216 N N . ILE B 1 261 ? 2.521 42.188 13.93 1 70.56 261 ILE B N 1
ATOM 6217 C CA . ILE B 1 261 ? 3.881 41.781 13.609 1 70.56 261 ILE B CA 1
ATOM 6218 C C . ILE B 1 261 ? 4.52 42.781 12.648 1 70.56 261 ILE B C 1
ATOM 6220 O O . ILE B 1 261 ? 5.66 43.188 12.852 1 70.56 261 ILE B O 1
ATOM 6224 N N . SER B 1 262 ? 3.797 43.125 11.562 1 71.56 262 SER B N 1
ATOM 6225 C CA . SER B 1 262 ? 4.34 44.031 10.555 1 71.56 262 SER B CA 1
ATOM 6226 C C . SER B 1 262 ? 3.225 44.781 9.812 1 71.56 262 SER B C 1
ATOM 6228 O O . SER B 1 262 ? 2.273 44.156 9.336 1 71.56 262 SER B O 1
ATOM 6230 N N . ARG B 1 263 ? 3.385 46.062 9.664 1 73.94 263 ARG B N 1
ATOM 6231 C CA . ARG B 1 263 ? 2.441 46.844 8.875 1 73.94 263 ARG B CA 1
ATOM 6232 C C . ARG B 1 263 ? 2.479 46.438 7.406 1 73.94 263 ARG B C 1
ATOM 6234 O O . ARG B 1 263 ? 1.448 46.438 6.73 1 73.94 263 ARG B O 1
ATOM 6241 N N . ARG B 1 264 ? 3.637 46.188 7.02 1 73.31 264 ARG B N 1
ATOM 6242 C CA . ARG B 1 264 ? 3.799 45.75 5.637 1 73.31 264 ARG B CA 1
ATOM 6243 C C . ARG B 1 264 ? 3.039 44.469 5.383 1 73.31 264 ARG B C 1
ATOM 6245 O O . ARG B 1 264 ? 2.412 44.312 4.336 1 73.31 264 ARG B O 1
ATOM 6252 N N . ALA B 1 265 ? 3.109 43.625 6.324 1 74.44 265 ALA B N 1
ATOM 6253 C CA . ALA B 1 265 ? 2.428 42.344 6.199 1 74.44 265 ALA B CA 1
ATOM 6254 C C . ALA B 1 265 ? 0.917 42.531 6.094 1 74.44 265 ALA B C 1
ATOM 6256 O O . ALA B 1 265 ? 0.249 41.812 5.332 1 74.44 265 ALA B O 1
ATOM 6257 N N . LYS B 1 266 ? 0.448 43.438 6.766 1 82.19 266 LYS B N 1
ATOM 6258 C CA . LYS B 1 266 ? -0.981 43.75 6.77 1 82.19 266 LYS B CA 1
ATOM 6259 C C . LYS B 1 266 ? -1.467 44.125 5.375 1 82.19 266 LYS B C 1
ATOM 6261 O O . LYS B 1 266 ? -2.557 43.719 4.961 1 82.19 266 LYS B O 1
ATOM 6266 N N . ARG B 1 267 ? -0.685 44.812 4.652 1 83.25 267 ARG B N 1
ATOM 6267 C CA . ARG B 1 267 ? -1.062 45.312 3.338 1 83.25 267 ARG B CA 1
ATOM 6268 C C . ARG B 1 267 ? -1.12 44.188 2.311 1 83.25 267 ARG B C 1
ATOM 6270 O O . ARG B 1 267 ? -1.765 44.344 1.269 1 83.25 267 ARG B O 1
ATOM 6277 N N . HIS B 1 268 ? -0.526 43.125 2.598 1 86.25 268 HIS B N 1
ATOM 6278 C CA . HIS B 1 268 ? -0.463 42.031 1.654 1 86.25 268 HIS B CA 1
ATOM 6279 C C . HIS B 1 268 ? -1.64 41.062 1.843 1 86.25 268 HIS B C 1
ATOM 6281 O O . HIS B 1 268 ? -1.771 40.094 1.112 1 86.25 268 HIS B O 1
ATOM 6287 N N . ILE B 1 269 ? -2.49 41.344 2.756 1 90.81 269 ILE B N 1
ATOM 6288 C CA . ILE B 1 269 ? -3.689 40.562 2.986 1 90.81 269 ILE B CA 1
ATOM 6289 C C . ILE B 1 269 ? -4.902 41.25 2.385 1 90.81 269 ILE B C 1
ATOM 6291 O O . ILE B 1 269 ? -5.25 42.375 2.793 1 90.81 269 ILE B O 1
ATOM 6295 N N . GLN B 1 270 ? -5.531 40.625 1.45 1 92.06 270 GLN B N 1
ATOM 6296 C CA . GLN B 1 270 ? -6.605 41.281 0.716 1 92.06 270 GLN B CA 1
ATOM 6297 C C . GLN B 1 270 ? -7.879 40.438 0.729 1 92.06 270 GLN B C 1
ATOM 6299 O O . GLN B 1 270 ? -7.816 39.219 0.646 1 92.06 270 GLN B O 1
ATOM 6304 N N . HIS B 1 271 ? -8.914 41.188 0.87 1 94.44 271 HIS B N 1
ATOM 6305 C CA . HIS B 1 271 ? -10.211 40.531 0.692 1 94.44 271 HIS B CA 1
ATOM 6306 C C . HIS B 1 271 ? -10.562 40.406 -0.786 1 94.44 271 HIS B C 1
ATOM 6308 O O . HIS B 1 271 ? -10.406 41.344 -1.557 1 94.44 271 HIS B O 1
ATOM 6314 N N . PHE B 1 272 ? -10.961 39.25 -1.219 1 91.25 272 PHE B N 1
ATOM 6315 C CA . PHE B 1 272 ? -11.383 38.969 -2.586 1 91.25 272 PHE B CA 1
ATOM 6316 C C . PHE B 1 272 ? -12.859 38.562 -2.633 1 91.25 272 PHE B C 1
ATOM 6318 O O . PHE B 1 272 ? -13.203 37.406 -2.518 1 91.25 272 PHE B O 1
ATOM 6325 N N . PRO B 1 273 ? -13.633 39.594 -2.914 1 85.12 273 PRO B N 1
ATOM 6326 C CA . PRO B 1 273 ? -15.07 39.281 -2.959 1 85.12 273 PRO B CA 1
ATOM 6327 C C . PRO B 1 273 ? -15.453 38.438 -4.184 1 85.12 273 PRO B C 1
ATOM 6329 O O . PRO B 1 273 ? -15.078 38.781 -5.309 1 85.12 273 PRO B O 1
ATOM 6332 N N . VAL B 1 274 ? -16.016 37.281 -3.941 1 79.5 274 VAL B N 1
ATOM 6333 C CA . VAL B 1 274 ? -16.406 36.438 -5.066 1 79.5 274 VAL B CA 1
ATOM 6334 C C . VAL B 1 274 ? -17.844 35.969 -4.883 1 79.5 274 VAL B C 1
ATOM 6336 O O . VAL B 1 274 ? -18.344 35.875 -3.756 1 79.5 274 VAL B O 1
ATOM 6339 N N . ARG B 1 275 ? -18.469 35.781 -6.07 1 78.25 275 ARG B N 1
ATOM 6340 C CA . ARG B 1 275 ? -19.812 35.219 -6.078 1 78.25 275 ARG B CA 1
ATOM 6341 C C . ARG B 1 275 ? -19.766 33.688 -6.164 1 78.25 275 ARG B C 1
ATOM 6343 O O . ARG B 1 275 ? -20.719 33 -5.801 1 78.25 275 ARG B O 1
ATOM 6350 N N . THR B 1 276 ? -18.703 33.25 -6.676 1 83.75 276 THR B N 1
ATOM 6351 C CA . THR B 1 276 ? -18.484 31.812 -6.754 1 83.75 276 THR B CA 1
ATOM 6352 C C . THR B 1 276 ? -17.375 31.375 -5.793 1 83.75 276 THR B C 1
ATOM 6354 O O . THR B 1 276 ? -16.562 32.188 -5.355 1 83.75 276 THR B O 1
ATOM 6357 N N . PRO B 1 277 ? -17.422 30.125 -5.422 1 87.81 277 PRO B N 1
ATOM 6358 C CA . PRO B 1 277 ? -16.359 29.672 -4.523 1 87.81 277 PRO B CA 1
ATOM 6359 C C . PRO B 1 277 ? -14.961 30.016 -5.047 1 87.81 277 PRO B C 1
ATOM 6361 O O . PRO B 1 277 ? -14.656 29.766 -6.215 1 87.81 277 PRO B O 1
ATOM 6364 N N . ILE B 1 278 ? -14.188 30.562 -4.23 1 92.56 278 ILE B N 1
ATOM 6365 C CA . ILE B 1 278 ? -12.93 31.203 -4.605 1 92.56 278 ILE B CA 1
ATOM 6366 C C . ILE B 1 278 ? -12 30.172 -5.258 1 92.56 278 ILE B C 1
ATOM 6368 O O . ILE B 1 278 ? -11.305 30.484 -6.227 1 92.56 278 ILE B O 1
ATOM 6372 N N . PHE B 1 279 ? -11.969 28.953 -4.77 1 94.12 279 PHE B N 1
ATOM 6373 C CA . PHE B 1 279 ? -11.062 27.953 -5.309 1 94.12 279 PHE B CA 1
ATOM 6374 C C . PHE B 1 279 ? -11.492 27.516 -6.707 1 94.12 279 PHE B C 1
ATOM 6376 O O . PHE B 1 279 ? -10.664 27.156 -7.531 1 94.12 279 PHE B O 1
ATOM 6383 N N . GLU B 1 280 ? -12.766 27.547 -6.957 1 89.12 280 GLU B N 1
ATOM 6384 C CA . GLU B 1 280 ? -13.25 27.281 -8.305 1 89.12 280 GLU B CA 1
ATOM 6385 C C . GLU B 1 280 ? -12.922 28.438 -9.242 1 89.12 280 GLU B C 1
ATOM 6387 O O . GLU B 1 280 ? -12.461 28.219 -10.367 1 89.12 280 GLU B O 1
ATOM 6392 N N . GLU B 1 281 ? -13.156 29.578 -8.766 1 88.62 281 GLU B N 1
ATOM 6393 C CA . GLU B 1 281 ? -12.945 30.781 -9.555 1 88.62 281 GLU B CA 1
ATOM 6394 C C . GLU B 1 281 ? -11.484 30.922 -9.984 1 88.62 281 GLU B C 1
ATOM 6396 O O . GLU B 1 281 ? -11.195 31.328 -11.109 1 88.62 281 GLU B O 1
ATOM 6401 N N . LEU B 1 282 ? -10.602 30.484 -9.156 1 89.94 282 LEU B N 1
ATOM 6402 C CA . LEU B 1 282 ? -9.18 30.688 -9.422 1 89.94 282 LEU B CA 1
ATOM 6403 C C . LEU B 1 282 ? -8.555 29.406 -9.984 1 89.94 282 LEU B C 1
ATOM 6405 O O . LEU B 1 282 ? -7.332 29.312 -10.094 1 89.94 282 LEU B O 1
ATOM 6409 N N . GLY B 1 283 ? -9.359 28.406 -10.219 1 89.38 283 GLY B N 1
ATOM 6410 C CA . GLY B 1 283 ? -8.883 27.188 -10.844 1 89.38 283 GLY B CA 1
ATOM 6411 C C . GLY B 1 283 ? -8.102 26.297 -9.898 1 89.38 283 GLY B C 1
ATOM 6412 O O . GLY B 1 283 ? -7.293 25.484 -10.336 1 89.38 283 GLY B O 1
ATOM 6413 N N . ILE B 1 284 ? -8.242 26.484 -8.609 1 94.44 284 ILE B N 1
ATOM 6414 C CA . ILE B 1 284 ? -7.508 25.734 -7.602 1 94.44 284 ILE B CA 1
ATOM 6415 C C . ILE B 1 284 ? -8.227 24.406 -7.312 1 94.44 284 ILE B C 1
ATOM 6417 O O . ILE B 1 284 ? -7.586 23.406 -6.996 1 94.44 284 ILE B O 1
ATOM 6421 N N . GLU B 1 285 ? -9.492 24.406 -7.488 1 92.62 285 GLU B N 1
ATOM 6422 C CA . GLU B 1 285 ? -10.312 23.25 -7.16 1 92.62 285 GLU B CA 1
ATOM 6423 C C . GLU B 1 285 ? -9.891 22.031 -7.988 1 92.62 285 GLU B C 1
ATOM 6425 O O . GLU B 1 285 ? -9.836 20.906 -7.473 1 92.62 285 GLU B O 1
ATOM 6430 N N . LYS B 1 286 ? -9.633 22.25 -9.172 1 91.69 286 LYS B N 1
ATOM 6431 C CA . LYS B 1 286 ? -9.195 21.156 -10.047 1 91.69 286 LYS B CA 1
ATOM 6432 C C . LYS B 1 286 ? -7.906 20.531 -9.539 1 91.69 286 LYS B C 1
ATOM 6434 O O . LYS B 1 286 ? -7.77 19.312 -9.523 1 91.69 286 LYS B O 1
ATOM 6439 N N . GLN B 1 287 ? -6.957 21.391 -9.148 1 93.5 287 GLN B N 1
ATOM 6440 C CA . GLN B 1 287 ? -5.68 20.891 -8.641 1 93.5 287 GLN B CA 1
ATOM 6441 C C . GLN B 1 287 ? -5.867 20.141 -7.328 1 93.5 287 GLN B C 1
ATOM 6443 O O . GLN B 1 287 ? -5.195 19.125 -7.09 1 93.5 287 GLN B O 1
ATOM 6448 N N . ILE B 1 288 ? -6.805 20.594 -6.555 1 93.94 288 ILE B N 1
ATOM 6449 C CA . ILE B 1 288 ? -7.121 19.922 -5.297 1 93.94 288 ILE B CA 1
ATOM 6450 C C . ILE B 1 288 ? -7.668 18.531 -5.586 1 93.94 288 ILE B C 1
ATOM 6452 O O . ILE B 1 288 ? -7.23 17.547 -4.977 1 93.94 288 ILE B O 1
ATOM 6456 N N . ASN B 1 289 ? -8.562 18.438 -6.516 1 90.38 289 ASN B N 1
ATOM 6457 C CA . ASN B 1 289 ? -9.156 17.156 -6.875 1 90.38 289 ASN B CA 1
ATOM 6458 C C . ASN B 1 289 ? -8.102 16.172 -7.375 1 90.38 289 ASN B C 1
ATOM 6460 O O . ASN B 1 289 ? -8.18 14.969 -7.09 1 90.38 289 ASN B O 1
ATOM 6464 N N . GLU B 1 290 ? -7.145 16.641 -8.047 1 90.88 290 GLU B N 1
ATOM 6465 C CA . GLU B 1 290 ? -6.062 15.805 -8.555 1 90.88 290 GLU B CA 1
ATOM 6466 C C . GLU B 1 290 ? -5.219 15.242 -7.418 1 90.88 290 GLU B C 1
ATOM 6468 O O . GLU B 1 290 ? -4.699 14.125 -7.52 1 90.88 290 GLU B O 1
ATOM 6473 N N . ALA B 1 291 ? -5.113 16 -6.375 1 91.06 291 ALA B N 1
ATOM 6474 C CA . ALA B 1 291 ? -4.305 15.586 -5.234 1 91.06 291 ALA B CA 1
AT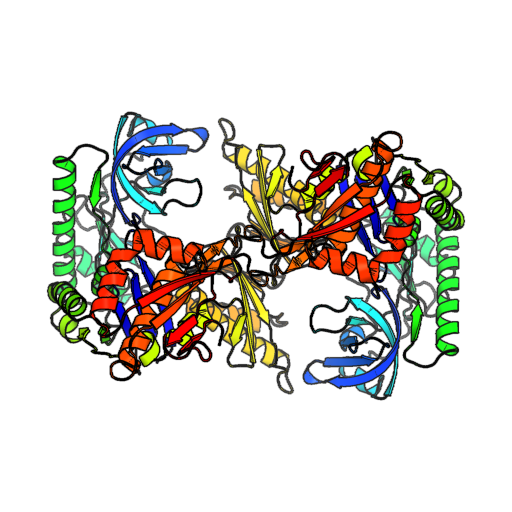OM 6475 C C . ALA B 1 291 ? -4.922 14.383 -4.531 1 91.06 291 ALA B C 1
ATOM 6477 O O . ALA B 1 291 ? -4.242 13.68 -3.781 1 91.06 291 ALA B O 1
ATOM 6478 N N . PHE B 1 292 ? -6.121 14.156 -4.82 1 90.06 292 PHE B N 1
ATOM 6479 C CA . PHE B 1 292 ? -6.797 13.039 -4.172 1 90.06 292 PHE B CA 1
ATOM 6480 C C . PHE B 1 292 ? -6.73 11.789 -5.043 1 90.06 292 PHE B C 1
ATOM 6482 O O . PHE B 1 292 ? -7.133 10.703 -4.613 1 90.06 292 PHE B O 1
ATOM 6489 N N . GLN B 1 293 ? -6.223 11.953 -6.215 1 92.19 293 GLN B N 1
ATOM 6490 C CA . GLN B 1 293 ? -6.129 10.82 -7.125 1 92.19 293 GLN B CA 1
ATOM 6491 C C . GLN B 1 293 ? -4.922 9.945 -6.793 1 92.19 293 GLN B C 1
ATOM 6493 O O . GLN B 1 293 ? -3.867 10.461 -6.414 1 92.19 293 GLN B O 1
ATOM 6498 N N . ARG B 1 294 ? -5.141 8.648 -6.98 1 93.19 294 ARG B N 1
ATOM 6499 C CA . ARG B 1 294 ? -4.074 7.672 -6.781 1 93.19 294 ARG B CA 1
ATOM 6500 C C . ARG B 1 294 ? -2.979 7.836 -7.828 1 93.19 294 ARG B C 1
ATOM 6502 O O . ARG B 1 294 ? -1.791 7.711 -7.52 1 93.19 294 ARG B O 1
ATOM 6509 N N . GLN B 1 295 ? -3.387 8.141 -9.023 1 95.19 295 GLN B N 1
ATOM 6510 C CA . GLN B 1 295 ? -2.461 8.328 -10.141 1 95.19 295 GLN B CA 1
ATOM 6511 C C . GLN B 1 295 ? -2.188 9.805 -10.391 1 95.19 295 GLN B C 1
ATOM 6513 O O . GLN B 1 295 ? -3.104 10.633 -10.328 1 95.19 295 GLN B O 1
ATOM 6518 N N . VAL B 1 296 ? -0.953 10.18 -10.578 1 96.75 296 VAL B N 1
ATOM 6519 C CA . VAL B 1 296 ? -0.537 11.547 -10.875 1 96.75 296 VAL B CA 1
ATOM 6520 C C . VAL B 1 296 ? 0.198 11.586 -12.219 1 96.75 296 VAL B C 1
ATOM 6522 O O . VAL B 1 296 ? 1.215 10.914 -12.391 1 96.75 296 VAL B O 1
ATOM 6525 N N . LEU B 1 297 ? -0.248 12.367 -13.07 1 95.69 297 LEU B N 1
ATOM 6526 C CA . LEU B 1 297 ? 0.347 12.461 -14.398 1 95.69 297 LEU B CA 1
ATOM 6527 C C . LEU B 1 297 ? 1.586 13.352 -14.383 1 95.69 297 LEU B C 1
ATOM 6529 O O . LEU B 1 297 ? 1.626 14.352 -13.656 1 95.69 297 LEU B O 1
ATOM 6533 N N . LEU B 1 298 ? 2.521 13.023 -15.148 1 96.12 298 LEU B N 1
ATOM 6534 C CA . LEU B 1 298 ? 3.729 13.812 -15.344 1 96.12 298 LEU B CA 1
ATOM 6535 C C . LEU B 1 298 ? 3.697 14.531 -16.688 1 96.12 298 LEU B C 1
ATOM 6537 O O . LEU B 1 298 ? 3.113 14.023 -17.656 1 96.12 298 LEU B O 1
ATOM 6541 N N . PRO B 1 299 ? 4.348 15.633 -16.75 1 92.88 299 PRO B N 1
ATOM 6542 C CA . PRO B 1 299 ? 4.359 16.391 -18 1 92.88 299 PRO B CA 1
ATOM 6543 C C . PRO B 1 299 ? 4.934 15.586 -19.172 1 92.88 299 PRO B C 1
ATOM 6545 O O . PRO B 1 299 ? 4.48 15.734 -20.297 1 92.88 299 PRO B O 1
ATOM 6548 N N . CYS B 1 300 ? 5.832 14.688 -18.953 1 92.38 300 CYS B N 1
ATOM 6549 C CA . CYS B 1 300 ? 6.512 13.945 -20 1 92.38 300 CYS B CA 1
ATOM 6550 C C . CYS B 1 300 ? 5.629 12.828 -20.547 1 92.38 300 CYS B C 1
ATOM 6552 O O . CYS B 1 300 ? 5.984 12.156 -21.516 1 92.38 300 CYS B O 1
ATOM 6554 N N . GLY B 1 301 ? 4.535 12.57 -19.922 1 91.94 301 GLY B N 1
ATOM 6555 C CA . GLY B 1 301 ? 3.65 11.492 -20.344 1 91.94 301 GLY B CA 1
ATOM 6556 C C . GLY B 1 301 ? 3.688 10.297 -19.406 1 91.94 301 GLY B C 1
ATOM 6557 O O . GLY B 1 301 ? 2.842 9.406 -19.5 1 91.94 301 GLY B O 1
ATOM 6558 N N . GLY B 1 302 ? 4.668 10.305 -18.516 1 94.31 302 GLY B N 1
ATOM 6559 C CA . GLY B 1 302 ? 4.688 9.297 -17.453 1 94.31 302 GLY B CA 1
ATOM 6560 C C . GLY B 1 302 ? 3.688 9.578 -16.344 1 94.31 302 GLY B C 1
ATOM 6561 O O . GLY B 1 302 ? 2.908 10.523 -16.438 1 94.31 302 GLY B O 1
ATOM 6562 N N . TYR B 1 303 ? 3.629 8.695 -15.375 1 96 303 TYR B N 1
ATOM 6563 C CA . TYR B 1 303 ? 2.734 8.945 -14.25 1 96 303 TYR B CA 1
ATOM 6564 C C . TYR B 1 303 ? 3.24 8.258 -12.992 1 96 303 TYR B C 1
ATOM 6566 O O . TYR B 1 303 ? 4.059 7.336 -13.062 1 96 303 TYR B O 1
ATOM 6574 N N . LEU B 1 304 ? 2.805 8.719 -11.875 1 97.44 304 LEU B N 1
ATOM 6575 C CA . LEU B 1 304 ? 3.072 8.148 -10.562 1 97.44 304 LEU B CA 1
ATOM 6576 C C . LEU B 1 304 ? 1.85 7.406 -10.031 1 97.44 304 LEU B C 1
ATOM 6578 O O . LEU B 1 304 ? 0.714 7.758 -10.359 1 97.44 304 LEU B O 1
ATOM 6582 N N . VAL B 1 305 ? 2.049 6.391 -9.328 1 97.19 305 VAL B N 1
ATOM 6583 C CA . VAL B 1 305 ? 1.005 5.762 -8.523 1 97.19 305 VAL B CA 1
ATOM 6584 C C . VAL B 1 305 ? 1.387 5.824 -7.043 1 97.19 305 VAL B C 1
ATOM 6586 O O . VAL B 1 305 ? 2.422 5.289 -6.641 1 97.19 305 VAL B O 1
ATOM 6589 N N . ILE B 1 306 ? 0.561 6.465 -6.23 1 96.69 306 ILE B N 1
ATOM 6590 C CA . ILE B 1 306 ? 0.85 6.672 -4.816 1 96.69 306 ILE B CA 1
ATOM 6591 C C . ILE B 1 306 ? -0.08 5.809 -3.967 1 96.69 306 ILE B C 1
ATOM 6593 O O . ILE B 1 306 ? -1.303 5.961 -4.023 1 96.69 306 ILE B O 1
ATOM 6597 N N . ASP B 1 307 ? 0.519 4.957 -3.189 1 95.31 307 ASP B N 1
ATOM 6598 C CA . ASP B 1 307 ? -0.235 4.086 -2.293 1 95.31 307 ASP B CA 1
ATOM 6599 C C . ASP B 1 307 ? 0.164 4.316 -0.837 1 95.31 307 ASP B C 1
ATOM 6601 O O . ASP B 1 307 ? 1.336 4.176 -0.48 1 95.31 307 ASP B O 1
ATOM 6605 N N . GLU B 1 308 ? -0.811 4.645 -0.056 1 92.69 308 GLU B N 1
ATOM 6606 C CA . GLU B 1 308 ? -0.572 4.805 1.374 1 92.69 308 GLU B CA 1
ATOM 6607 C C . GLU B 1 308 ? -0.887 3.523 2.137 1 92.69 308 GLU B C 1
ATOM 6609 O O . GLU B 1 308 ? -2.012 3.02 2.078 1 92.69 308 GLU B O 1
ATOM 6614 N N . THR B 1 309 ? 0.107 2.988 2.77 1 93.5 309 THR B N 1
ATOM 6615 C CA . THR B 1 309 ? -0.065 1.766 3.549 1 93.5 309 THR B CA 1
ATOM 6616 C C . THR B 1 309 ? 0.158 2.035 5.035 1 93.5 309 THR B C 1
ATOM 6618 O O . THR B 1 309 ? 0.464 3.164 5.426 1 93.5 309 THR B O 1
ATOM 6621 N N . GLU B 1 310 ? -0.006 1.017 5.844 1 90.38 310 GLU B N 1
ATOM 6622 C CA . GLU B 1 310 ? 0.25 1.121 7.273 1 90.38 310 GLU B CA 1
ATOM 6623 C C . GLU B 1 310 ? 1.73 1.363 7.555 1 90.38 310 GLU B C 1
ATOM 6625 O O . GLU B 1 310 ? 2.082 2.213 8.375 1 90.38 310 GLU B O 1
ATOM 6630 N N . ALA B 1 311 ? 2.553 0.693 6.793 1 92.81 311 ALA B N 1
ATOM 6631 C CA . ALA B 1 311 ? 3.986 0.697 7.078 1 92.81 311 ALA B CA 1
ATOM 6632 C C . ALA B 1 311 ? 4.668 1.903 6.438 1 92.81 311 ALA B C 1
ATOM 6634 O O . ALA B 1 311 ? 5.621 2.455 7 1 92.81 311 ALA B O 1
ATOM 6635 N N . LEU B 1 312 ? 4.191 2.184 5.258 1 96.31 312 LEU B N 1
ATOM 6636 C CA . LEU B 1 312 ? 4.906 3.189 4.48 1 96.31 312 LEU B CA 1
ATOM 6637 C C . LEU B 1 312 ? 4.051 3.688 3.32 1 96.31 312 LEU B C 1
ATOM 6639 O O . LEU B 1 312 ? 2.984 3.135 3.047 1 96.31 312 LEU B O 1
ATOM 6643 N N . ILE B 1 313 ? 4.531 4.723 2.699 1 96.88 313 ILE B N 1
ATOM 6644 C CA . ILE B 1 313 ? 3.969 5.215 1.447 1 96.88 313 ILE B CA 1
ATOM 6645 C C . ILE B 1 313 ? 4.781 4.676 0.271 1 96.88 313 ILE B C 1
ATOM 6647 O O . ILE B 1 313 ? 6 4.844 0.223 1 96.88 313 ILE B O 1
ATOM 6651 N N . ALA B 1 314 ? 4.094 3.967 -0.614 1 97.94 314 ALA B N 1
ATOM 6652 C CA . ALA B 1 314 ? 4.758 3.416 -1.795 1 97.94 314 ALA B CA 1
ATOM 6653 C C . ALA B 1 314 ? 4.43 4.234 -3.039 1 97.94 314 ALA B C 1
ATOM 6655 O O . ALA B 1 314 ? 3.258 4.5 -3.324 1 97.94 314 ALA B O 1
ATOM 6656 N N . ILE B 1 315 ? 5.418 4.613 -3.74 1 98.38 315 ILE B N 1
ATOM 6657 C CA . ILE B 1 315 ? 5.23 5.387 -4.965 1 98.38 315 ILE B CA 1
ATOM 6658 C C . ILE B 1 315 ? 5.875 4.656 -6.141 1 98.38 315 ILE B C 1
ATOM 6660 O O . ILE B 1 315 ? 7.047 4.285 -6.078 1 98.38 315 ILE B O 1
ATOM 6664 N N . ASP B 1 316 ? 5.121 4.434 -7.145 1 97 316 ASP B N 1
ATOM 6665 C CA . ASP B 1 316 ? 5.578 3.799 -8.375 1 97 316 ASP B CA 1
ATOM 6666 C C . ASP B 1 316 ? 5.715 4.82 -9.5 1 97 316 ASP B C 1
ATOM 6668 O O . ASP B 1 316 ? 4.828 5.656 -9.703 1 97 316 ASP B O 1
ATOM 6672 N N . VAL B 1 317 ? 6.832 4.766 -10.203 1 97.38 317 VAL B N 1
ATOM 6673 C CA . VAL B 1 317 ? 7.051 5.641 -11.359 1 97.38 317 VAL B CA 1
ATOM 6674 C C . VAL B 1 317 ? 6.898 4.84 -12.648 1 97.38 317 VAL B C 1
ATOM 6676 O O . VAL B 1 317 ? 7.535 3.795 -12.812 1 97.38 317 VAL B O 1
ATOM 6679 N N . ASN B 1 318 ? 6.09 5.305 -13.531 1 91.25 318 ASN B N 1
ATOM 6680 C CA . ASN B 1 318 ? 5.824 4.633 -14.797 1 91.25 318 ASN B CA 1
ATOM 6681 C C . ASN B 1 318 ? 6.066 5.555 -15.984 1 91.25 318 ASN B C 1
ATOM 6683 O O . ASN B 1 318 ? 5.766 6.75 -15.922 1 91.25 318 ASN B O 1
ATOM 6687 N N . THR B 1 319 ? 6.562 5.035 -17.062 1 87.38 319 THR B N 1
ATOM 6688 C CA . THR B 1 319 ? 6.836 5.836 -18.25 1 87.38 319 THR B CA 1
ATOM 6689 C C . THR B 1 319 ? 5.547 6.117 -19.016 1 87.38 319 THR B C 1
ATOM 6691 O O . THR B 1 319 ? 5.465 7.094 -19.766 1 87.38 319 THR B O 1
ATOM 6694 N N . GLY B 1 320 ? 4.57 5.184 -18.781 1 80.5 320 GLY B N 1
ATOM 6695 C CA . GLY B 1 320 ? 3.289 5.398 -19.438 1 80.5 320 GLY B CA 1
ATOM 6696 C C . GLY B 1 320 ? 3.414 5.586 -20.938 1 80.5 320 GLY B C 1
ATOM 6697 O O . GLY B 1 320 ? 3.982 4.738 -21.641 1 80.5 320 GLY B O 1
ATOM 6698 N N . ARG B 1 321 ? 2.949 6.719 -21.484 1 73.62 321 ARG B N 1
ATOM 6699 C CA . ARG B 1 321 ? 2.934 7.031 -22.906 1 73.62 321 ARG B CA 1
ATOM 6700 C C . ARG B 1 321 ? 4.258 7.637 -23.344 1 73.62 321 ARG B C 1
ATOM 6702 O O . ARG B 1 321 ? 4.453 7.922 -24.531 1 73.62 321 ARG B O 1
ATOM 6709 N N . ASN B 1 322 ? 5.066 7.844 -22.391 1 71.5 322 ASN B N 1
ATOM 6710 C CA . ASN B 1 322 ? 6.375 8.383 -22.75 1 71.5 322 ASN B CA 1
ATOM 6711 C C . ASN B 1 322 ? 7.254 7.336 -23.422 1 71.5 322 ASN B C 1
ATOM 6713 O O . ASN B 1 322 ? 8.133 6.754 -22.781 1 71.5 322 ASN B O 1
ATOM 6717 N N . LYS B 1 323 ? 6.949 6.863 -24.641 1 62.03 323 LYS B N 1
ATOM 6718 C CA . LYS B 1 323 ? 7.621 5.801 -25.375 1 62.03 323 LYS B CA 1
ATOM 6719 C C . LYS B 1 323 ? 8.977 6.27 -25.906 1 62.03 323 LYS B C 1
ATOM 6721 O O . LYS B 1 323 ? 9.781 5.461 -26.375 1 62.03 323 LYS B O 1
ATOM 6726 N N . GLY B 1 324 ? 9.469 7.402 -25.25 1 58.34 324 GLY B N 1
ATOM 6727 C CA . GLY B 1 324 ? 10.773 8.016 -25.5 1 58.34 324 GLY B CA 1
ATOM 6728 C C . GLY B 1 324 ? 11.164 8.023 -26.953 1 58.34 324 GLY B C 1
ATOM 6729 O O . GLY B 1 324 ? 10.5 7.406 -27.797 1 58.34 324 GLY B O 1
ATOM 6730 N N . THR B 1 325 ? 12.023 8.914 -27.359 1 56.78 325 THR B N 1
ATOM 6731 C CA . THR B 1 325 ? 12.742 9.023 -28.625 1 56.78 325 THR B CA 1
ATOM 6732 C C . THR B 1 325 ? 13.672 7.84 -28.828 1 56.78 325 THR B C 1
ATOM 6734 O O . THR B 1 325 ? 13.688 6.906 -28.031 1 56.78 325 THR B O 1
ATOM 6737 N N . LYS B 1 326 ? 14.734 7.973 -29.688 1 61.41 326 LYS B N 1
ATOM 6738 C CA . LYS B 1 326 ? 15.812 7.117 -30.172 1 61.41 326 LYS B CA 1
ATOM 6739 C C . LYS B 1 326 ? 16.672 6.605 -29.016 1 61.41 326 LYS B C 1
ATOM 6741 O O . LYS B 1 326 ? 17.172 5.48 -29.062 1 61.41 326 LYS B O 1
ATOM 6746 N N . ASP B 1 327 ? 16.656 7.34 -27.719 1 78.25 327 ASP B N 1
ATOM 6747 C CA . ASP B 1 327 ? 17.547 6.953 -26.625 1 78.25 327 ASP B CA 1
ATOM 6748 C C . ASP B 1 327 ? 16.734 6.594 -25.375 1 78.25 327 ASP B C 1
ATOM 6750 O O . ASP B 1 327 ? 16.266 7.48 -24.656 1 78.25 327 ASP B O 1
ATOM 6754 N N . LEU B 1 328 ? 16.609 5.426 -25.031 1 77.69 328 LEU B N 1
ATOM 6755 C CA . LEU B 1 328 ? 15.797 4.887 -23.938 1 77.69 328 LEU B CA 1
ATOM 6756 C C . LEU B 1 328 ? 16.344 5.336 -22.578 1 77.69 328 LEU B C 1
ATOM 6758 O O . LEU B 1 328 ? 15.578 5.715 -21.703 1 77.69 328 LEU B O 1
ATOM 6762 N N . ASP B 1 329 ? 17.641 5.359 -22.438 1 85.06 329 ASP B N 1
ATOM 6763 C CA . ASP B 1 329 ? 18.266 5.742 -21.172 1 85.06 329 ASP B CA 1
ATOM 6764 C C . ASP B 1 329 ? 17.953 7.191 -20.812 1 85.06 329 ASP B C 1
ATOM 6766 O O . ASP B 1 329 ? 17.688 7.512 -19.656 1 85.06 329 ASP B O 1
ATOM 6770 N N . LYS B 1 330 ? 17.969 7.938 -21.797 1 88.25 330 LYS B N 1
ATOM 6771 C CA . LYS B 1 330 ? 17.656 9.344 -21.578 1 88.25 330 LYS B CA 1
ATOM 6772 C C . LYS B 1 330 ? 16.188 9.531 -21.203 1 88.25 330 LYS B C 1
ATOM 6774 O O . LYS B 1 330 ? 15.859 10.328 -20.312 1 88.25 330 LYS B O 1
ATOM 6779 N N . THR B 1 331 ? 15.367 8.844 -21.828 1 88.62 331 THR B N 1
ATOM 6780 C CA . THR B 1 331 ? 13.938 8.914 -21.531 1 88.62 331 THR B CA 1
ATOM 6781 C C . THR B 1 331 ? 13.656 8.484 -20.094 1 88.62 331 THR B C 1
ATOM 6783 O O . THR B 1 331 ? 12.875 9.133 -19.391 1 88.62 331 THR B O 1
ATOM 6786 N N . ILE B 1 332 ? 14.266 7.453 -19.703 1 92 332 ILE B N 1
ATOM 6787 C CA . ILE B 1 332 ? 14.109 6.934 -18.359 1 92 332 ILE B CA 1
ATOM 6788 C C . ILE B 1 332 ? 14.594 7.977 -17.344 1 92 332 ILE B C 1
ATOM 6790 O O . ILE B 1 332 ? 13.883 8.289 -16.391 1 92 332 ILE B O 1
ATOM 6794 N N . LEU B 1 333 ? 15.766 8.523 -17.594 1 94.94 333 LEU B N 1
ATOM 6795 C CA . LEU B 1 333 ? 16.328 9.523 -16.688 1 94.94 333 LEU B CA 1
ATOM 6796 C C . LEU B 1 333 ? 15.422 10.742 -16.594 1 94.94 333 LEU B C 1
ATOM 6798 O O . LEU B 1 333 ? 15.125 11.211 -15.492 1 94.94 333 LEU B O 1
ATOM 6802 N N . ASP B 1 334 ? 14.977 11.18 -17.703 1 94.81 334 ASP B N 1
ATOM 6803 C CA . ASP B 1 334 ? 14.109 12.352 -17.719 1 94.81 334 ASP B CA 1
ATOM 6804 C C . ASP B 1 334 ? 12.812 12.094 -16.953 1 94.81 334 ASP B C 1
ATOM 6806 O O . ASP B 1 334 ? 12.359 12.945 -16.188 1 94.81 334 ASP B O 1
ATOM 6810 N N . THR B 1 335 ? 12.266 11 -17.172 1 95.81 335 THR B N 1
ATOM 6811 C CA . THR B 1 335 ? 11.039 10.641 -16.469 1 95.81 335 THR B CA 1
ATOM 6812 C C . THR B 1 335 ? 11.281 10.586 -14.961 1 95.81 335 THR B C 1
ATOM 6814 O O . THR B 1 335 ? 10.5 11.133 -14.18 1 95.81 335 THR B O 1
ATOM 6817 N N . ASN B 1 336 ? 12.398 9.938 -14.586 1 97.5 336 ASN B N 1
ATOM 6818 C CA . ASN B 1 336 ? 12.727 9.805 -13.172 1 97.5 336 ASN B CA 1
ATOM 6819 C C . ASN B 1 336 ? 13.008 11.164 -12.539 1 97.5 336 ASN B C 1
ATOM 6821 O O . ASN B 1 336 ? 12.664 11.398 -11.375 1 97.5 336 ASN B O 1
ATOM 6825 N N . LEU B 1 337 ? 13.625 12.055 -13.273 1 98 337 LEU B N 1
ATOM 6826 C CA . LEU B 1 337 ? 13.891 13.391 -12.758 1 98 337 LEU B CA 1
ATOM 6827 C C . LEU B 1 337 ? 12.594 14.164 -12.555 1 98 337 LEU B C 1
ATOM 6829 O O . LEU B 1 337 ? 12.406 14.797 -11.516 1 98 337 LEU B O 1
ATOM 6833 N N . GLU B 1 338 ? 11.75 14.094 -13.492 1 97.38 338 GLU B N 1
ATOM 6834 C CA . GLU B 1 338 ? 10.445 14.727 -13.352 1 97.38 338 GLU B CA 1
ATOM 6835 C C . GLU B 1 338 ? 9.656 14.125 -12.188 1 97.38 338 GLU B C 1
ATOM 6837 O O . GLU B 1 338 ? 8.984 14.844 -11.445 1 97.38 338 GLU B O 1
ATOM 6842 N N . ALA B 1 339 ? 9.75 12.844 -12.117 1 98.06 339 ALA B N 1
ATOM 6843 C CA . ALA B 1 339 ? 9.078 12.141 -11.023 1 98.06 339 ALA B CA 1
ATOM 6844 C C . ALA B 1 339 ? 9.594 12.625 -9.664 1 98.06 339 ALA B C 1
ATOM 6846 O O . ALA B 1 339 ? 8.805 12.852 -8.742 1 98.06 339 ALA B O 1
ATOM 6847 N N . ALA B 1 340 ? 10.875 12.773 -9.523 1 98.06 340 ALA B N 1
ATOM 6848 C CA . ALA B 1 340 ? 11.469 13.219 -8.266 1 98.06 340 ALA B CA 1
ATOM 6849 C C . ALA B 1 340 ? 10.898 14.57 -7.84 1 98.06 340 ALA B C 1
ATOM 6851 O O . ALA B 1 340 ? 10.516 14.75 -6.68 1 98.06 340 ALA B O 1
ATOM 6852 N N . TYR B 1 341 ? 10.789 15.438 -8.742 1 96.75 341 TYR B N 1
ATOM 6853 C CA . TYR B 1 341 ? 10.234 16.75 -8.453 1 96.75 341 TYR B CA 1
ATOM 6854 C C . TYR B 1 341 ? 8.773 16.656 -8.039 1 96.75 341 TYR B C 1
ATOM 6856 O O . TYR B 1 341 ? 8.359 17.25 -7.043 1 96.75 341 TYR B O 1
ATOM 6864 N N . GLU B 1 342 ? 8.07 15.914 -8.812 1 97.38 342 GLU B N 1
ATOM 6865 C CA . GLU B 1 342 ? 6.641 15.789 -8.547 1 97.38 342 GLU B CA 1
ATOM 6866 C C . GLU B 1 342 ? 6.379 15.062 -7.234 1 97.38 342 GLU B C 1
ATOM 6868 O O . GLU B 1 342 ? 5.449 15.406 -6.504 1 97.38 342 GLU B O 1
ATOM 6873 N N . ILE B 1 343 ? 7.172 14.07 -6.965 1 98 343 ILE B N 1
ATOM 6874 C CA . ILE B 1 343 ? 7.012 13.312 -5.727 1 98 343 ILE B CA 1
ATOM 6875 C C . ILE B 1 343 ? 7.199 14.242 -4.531 1 98 343 ILE B C 1
ATOM 6877 O O . ILE B 1 343 ? 6.383 14.25 -3.609 1 98 343 ILE B O 1
ATOM 6881 N N . ALA B 1 344 ? 8.242 15.023 -4.543 1 97.38 344 ALA B N 1
ATOM 6882 C CA . ALA B 1 344 ? 8.477 15.977 -3.463 1 97.38 344 ALA B CA 1
ATOM 6883 C C . ALA B 1 344 ? 7.285 16.922 -3.301 1 97.38 344 ALA B C 1
ATOM 6885 O O . ALA B 1 344 ? 6.859 17.203 -2.178 1 97.38 344 ALA B O 1
ATOM 6886 N N . ARG B 1 345 ? 6.77 17.328 -4.348 1 96.38 345 ARG B N 1
ATOM 6887 C CA . ARG B 1 345 ? 5.625 18.234 -4.312 1 96.38 345 ARG B CA 1
ATOM 6888 C C . ARG B 1 345 ? 4.395 17.531 -3.732 1 96.38 345 ARG B C 1
ATOM 6890 O O . ARG B 1 345 ? 3.689 18.109 -2.898 1 96.38 345 ARG B O 1
ATOM 6897 N N . GLN B 1 346 ? 4.145 16.344 -4.176 1 96.94 346 GLN B N 1
ATOM 6898 C CA . GLN B 1 346 ? 2.969 15.602 -3.742 1 96.94 346 GLN B CA 1
ATOM 6899 C C . GLN B 1 346 ? 3.02 15.32 -2.242 1 96.94 346 GLN B C 1
ATOM 6901 O O . GLN B 1 346 ? 1.992 15.359 -1.563 1 96.94 346 GLN B O 1
ATOM 6906 N N . LEU B 1 347 ? 4.188 15.023 -1.764 1 96.44 347 LEU B N 1
ATOM 6907 C CA . LEU B 1 347 ? 4.336 14.781 -0.333 1 96.44 347 LEU B CA 1
ATOM 6908 C C . LEU B 1 347 ? 3.941 16.016 0.472 1 96.44 347 LEU B C 1
ATOM 6910 O O . LEU B 1 347 ? 3.248 15.898 1.486 1 96.44 347 LEU B O 1
ATOM 6914 N N . ARG B 1 348 ? 4.328 17.125 -0.012 1 94.06 348 ARG B N 1
ATOM 6915 C CA . ARG B 1 348 ? 3.994 18.406 0.626 1 94.06 348 ARG B CA 1
ATOM 6916 C C . ARG B 1 348 ? 2.514 18.719 0.459 1 94.06 348 ARG B C 1
ATOM 6918 O O . ARG B 1 348 ? 1.832 19.047 1.432 1 94.06 348 ARG B O 1
ATOM 6925 N N . LEU B 1 349 ? 2.049 18.562 -0.71 1 95.44 349 LEU B N 1
ATOM 6926 C CA . LEU B 1 349 ? 0.677 18.891 -1.079 1 95.44 349 LEU B CA 1
ATOM 6927 C C . LEU B 1 349 ? -0.319 18.031 -0.316 1 95.44 349 LEU B C 1
ATOM 6929 O O . LEU B 1 349 ? -1.32 18.531 0.197 1 95.44 349 LEU B O 1
ATOM 6933 N N . ARG B 1 350 ? -0.02 16.766 -0.184 1 95.19 350 ARG B N 1
ATOM 6934 C CA . ARG B 1 350 ? -0.931 15.812 0.445 1 95.19 350 ARG B CA 1
ATOM 6935 C C . ARG B 1 350 ? -0.664 15.711 1.942 1 95.19 350 ARG B C 1
ATOM 6937 O O . ARG B 1 350 ? -1.368 14.992 2.654 1 95.19 350 ARG B O 1
ATOM 6944 N N . ASN B 1 351 ? 0.379 16.391 2.348 1 91.38 351 ASN B N 1
ATOM 6945 C CA . ASN B 1 351 ? 0.811 16.375 3.74 1 91.38 351 ASN B CA 1
ATOM 6946 C C . ASN B 1 351 ? 1.039 14.938 4.23 1 91.38 351 ASN B C 1
ATOM 6948 O O . ASN B 1 351 ? 0.549 14.562 5.293 1 91.38 351 ASN B O 1
ATOM 6952 N N . ILE B 1 352 ? 1.694 14.227 3.416 1 92.19 352 ILE B N 1
ATOM 6953 C CA . ILE B 1 352 ? 2.051 12.844 3.746 1 92.19 352 ILE B CA 1
ATOM 6954 C C . ILE B 1 352 ? 3.332 12.828 4.574 1 92.19 352 ILE B C 1
ATOM 6956 O O . ILE B 1 352 ? 4.293 13.539 4.262 1 92.19 352 ILE B O 1
ATOM 6960 N N . GLY B 1 353 ? 3.328 12.094 5.668 1 90.56 353 GLY B N 1
ATOM 6961 C CA . GLY B 1 353 ? 4.512 11.93 6.496 1 90.56 353 GLY B CA 1
ATOM 6962 C C . GLY B 1 353 ? 4.801 10.484 6.848 1 90.56 353 GLY B C 1
ATOM 6963 O O . GLY B 1 353 ? 3.949 9.609 6.66 1 90.56 353 GLY B O 1
ATOM 6964 N N . GLY B 1 354 ? 5.957 10.172 7.23 1 92.12 354 GLY B N 1
ATOM 6965 C CA . GLY B 1 354 ? 6.402 8.828 7.57 1 92.12 354 GLY B CA 1
ATOM 6966 C C . GLY B 1 354 ? 7.445 8.289 6.609 1 92.12 354 GLY B C 1
ATOM 6967 O O . GLY B 1 354 ? 8.273 9.047 6.09 1 92.12 354 GLY B O 1
ATOM 6968 N N . LEU B 1 355 ? 7.406 6.973 6.496 1 96 355 LEU B N 1
ATOM 6969 C CA . LEU B 1 355 ? 8.336 6.316 5.586 1 96 355 LEU B CA 1
ATOM 6970 C C . LEU B 1 355 ? 7.801 6.34 4.156 1 96 355 LEU B C 1
ATOM 6972 O O . LEU B 1 355 ? 6.633 6.031 3.92 1 96 355 LEU B O 1
ATOM 6976 N N . VAL B 1 356 ? 8.602 6.73 3.279 1 97.75 356 VAL B N 1
ATOM 6977 C CA . VAL B 1 356 ? 8.242 6.777 1.866 1 97.75 356 VAL B CA 1
ATOM 6978 C C . VAL B 1 356 ? 9.234 5.953 1.054 1 97.75 356 VAL B C 1
ATOM 6980 O O . VAL B 1 356 ? 10.453 6.074 1.237 1 97.75 356 VAL B O 1
ATOM 6983 N N . VAL B 1 357 ? 8.734 5.113 0.238 1 98.44 357 VAL B N 1
ATOM 6984 C CA . VAL B 1 357 ? 9.57 4.312 -0.649 1 98.44 357 VAL B CA 1
ATOM 6985 C C . VAL B 1 357 ? 9.164 4.551 -2.102 1 98.44 357 VAL B C 1
ATOM 6987 O O . VAL B 1 357 ? 7.988 4.41 -2.451 1 98.44 357 VAL B O 1
ATOM 6990 N N . VAL B 1 358 ? 10.125 4.863 -2.904 1 98.38 358 VAL B N 1
ATOM 6991 C CA . VAL B 1 358 ? 9.859 5.164 -4.305 1 98.38 358 VAL B CA 1
ATOM 6992 C C . VAL B 1 358 ? 10.5 4.102 -5.195 1 98.38 358 VAL B C 1
ATOM 6994 O O . VAL B 1 358 ? 11.68 3.783 -5.035 1 98.38 358 VAL B O 1
ATOM 6997 N N . ASP B 1 359 ? 9.719 3.562 -6.008 1 97.44 359 ASP B N 1
ATOM 6998 C CA . ASP B 1 359 ? 10.195 2.643 -7.031 1 97.44 359 ASP B CA 1
ATOM 6999 C C . ASP B 1 359 ? 10.375 3.357 -8.367 1 97.44 359 ASP B C 1
ATOM 7001 O O . ASP B 1 359 ? 9.43 3.453 -9.164 1 97.44 359 ASP B O 1
ATOM 7005 N N . PHE B 1 360 ? 11.625 3.773 -8.641 1 97.06 360 PHE B N 1
ATOM 7006 C CA . PHE B 1 360 ? 11.945 4.453 -9.891 1 97.06 360 PHE B CA 1
ATOM 7007 C C . PHE B 1 360 ? 12.109 3.451 -11.023 1 97.06 360 PHE B C 1
ATOM 7009 O O . PHE B 1 360 ? 12.367 2.271 -10.781 1 97.06 360 PHE B O 1
ATOM 7016 N N . ILE B 1 361 ? 11.977 3.951 -12.172 1 92.94 361 ILE B N 1
ATOM 7017 C CA . ILE B 1 361 ? 12.312 3.113 -13.32 1 92.94 361 ILE B CA 1
ATOM 7018 C C . ILE B 1 361 ? 13.789 2.734 -13.266 1 92.94 361 ILE B C 1
ATOM 7020 O O . ILE B 1 361 ? 14.641 3.572 -12.969 1 92.94 361 ILE B O 1
ATOM 7024 N N . ASP B 1 362 ? 14.062 1.535 -13.602 1 89.12 362 ASP B N 1
ATOM 7025 C CA . ASP B 1 362 ? 15.422 1.022 -13.5 1 89.12 362 ASP B CA 1
ATOM 7026 C C . ASP B 1 362 ? 16.391 1.848 -14.352 1 89.12 362 ASP B C 1
ATOM 7028 O O . ASP B 1 362 ? 16.141 2.061 -15.539 1 89.12 362 ASP B O 1
ATOM 7032 N N . MET B 1 363 ? 17.406 2.254 -13.727 1 89.19 363 MET B N 1
ATOM 7033 C CA . MET B 1 363 ? 18.469 2.996 -14.398 1 89.19 363 MET B CA 1
ATOM 7034 C C . MET B 1 363 ? 19.766 2.182 -14.438 1 89.19 363 MET B C 1
ATOM 7036 O O . MET B 1 363 ? 20.25 1.744 -13.398 1 89.19 363 MET B O 1
ATOM 7040 N N . ARG B 1 364 ? 20.359 2.039 -15.531 1 82.81 364 ARG B N 1
ATOM 7041 C CA . ARG B 1 364 ? 21.547 1.205 -15.734 1 82.81 364 ARG B CA 1
ATOM 7042 C C . ARG B 1 364 ? 22.797 1.871 -15.164 1 82.81 364 ARG B C 1
ATOM 7044 O O . ARG B 1 364 ? 23.672 1.196 -14.633 1 82.81 364 ARG B O 1
ATOM 7051 N N . HIS B 1 365 ? 22.828 3.207 -15.273 1 89.44 365 HIS B N 1
ATOM 7052 C CA . HIS B 1 365 ? 24.031 3.938 -14.914 1 89.44 365 HIS B CA 1
ATOM 7053 C C . HIS B 1 365 ? 23.922 4.543 -13.516 1 89.44 365 HIS B C 1
ATOM 7055 O O . HIS B 1 365 ? 22.906 5.152 -13.18 1 89.44 365 HIS B O 1
ATOM 7061 N N . ARG B 1 366 ? 24.969 4.414 -12.797 1 92.19 366 ARG B N 1
ATOM 7062 C CA . ARG B 1 366 ? 25.031 4.973 -11.445 1 92.19 366 ARG B CA 1
ATOM 7063 C C . ARG B 1 366 ? 24.938 6.492 -11.477 1 92.19 366 ARG B C 1
ATOM 7065 O O . ARG B 1 366 ? 24.359 7.102 -10.57 1 92.19 366 ARG B O 1
ATOM 7072 N N . LYS B 1 367 ? 25.484 7.027 -12.477 1 95.19 367 LYS B N 1
ATOM 7073 C CA . LYS B 1 367 ? 25.422 8.477 -12.625 1 95.19 367 LYS B CA 1
ATOM 7074 C C . LYS B 1 367 ? 23.984 8.969 -12.664 1 95.19 367 LYS B C 1
ATOM 7076 O O . LYS B 1 367 ? 23.656 10.016 -12.086 1 95.19 367 LYS B O 1
ATOM 7081 N N . ASP B 1 368 ? 23.188 8.234 -13.375 1 95.5 368 ASP B N 1
ATOM 7082 C CA . ASP B 1 368 ? 21.766 8.602 -13.469 1 95.5 368 ASP B CA 1
ATOM 7083 C C . ASP B 1 368 ? 21.078 8.469 -12.117 1 95.5 368 ASP B C 1
ATOM 7085 O O . ASP B 1 368 ? 20.281 9.328 -11.734 1 95.5 368 ASP B O 1
ATOM 7089 N N . GLN B 1 369 ? 21.406 7.445 -11.383 1 96.44 369 GLN B N 1
ATOM 7090 C CA . GLN B 1 369 ? 20.859 7.258 -10.047 1 96.44 369 GLN B CA 1
ATOM 7091 C C . GLN B 1 369 ? 21.234 8.414 -9.125 1 96.44 369 GLN B C 1
ATOM 7093 O O . GLN B 1 369 ? 20.406 8.906 -8.367 1 96.44 369 GLN B O 1
ATOM 7098 N N . GLN B 1 370 ? 22.453 8.828 -9.266 1 97.44 370 GLN B N 1
ATOM 7099 C CA . GLN B 1 370 ? 22.938 9.945 -8.453 1 97.44 370 GLN B CA 1
ATOM 7100 C C . GLN B 1 370 ? 22.219 11.242 -8.82 1 97.44 370 GLN B C 1
ATOM 7102 O O . GLN B 1 370 ? 21.906 12.055 -7.949 1 97.44 370 GLN B O 1
ATOM 7107 N N . ALA B 1 371 ? 22 11.375 -10.047 1 97.88 371 ALA B N 1
ATOM 7108 C CA . ALA B 1 371 ? 21.312 12.578 -10.5 1 97.88 371 ALA B CA 1
ATOM 7109 C C . ALA B 1 371 ? 19.891 12.648 -9.922 1 97.88 371 ALA B C 1
ATOM 7111 O O . ALA B 1 371 ? 19.453 13.703 -9.461 1 97.88 371 ALA B O 1
ATOM 7112 N N . VAL B 1 372 ? 19.219 11.586 -9.922 1 98 372 VAL B N 1
ATOM 7113 C CA . VAL B 1 372 ? 17.859 11.531 -9.391 1 98 372 VAL B CA 1
ATOM 7114 C C . VAL B 1 372 ? 17.875 11.773 -7.887 1 98 372 VAL B C 1
ATOM 7116 O O . VAL B 1 372 ? 17.031 12.492 -7.355 1 98 372 VAL B O 1
ATOM 7119 N N . TYR B 1 373 ? 18.875 11.188 -7.258 1 97.81 373 TYR B N 1
ATOM 7120 C CA . TYR B 1 373 ? 19.047 11.383 -5.824 1 97.81 373 TYR B CA 1
ATOM 7121 C C . TYR B 1 373 ? 19.25 12.859 -5.492 1 97.81 373 TYR B C 1
ATOM 7123 O O . TYR B 1 373 ? 18.594 13.391 -4.59 1 97.81 373 TYR B O 1
ATOM 7131 N N . LYS B 1 374 ? 20.031 13.469 -6.191 1 97.62 374 LYS B N 1
ATOM 7132 C CA . LYS B 1 374 ? 20.312 14.883 -5.98 1 97.62 374 LYS B CA 1
ATOM 7133 C C . LYS B 1 374 ? 19.094 15.742 -6.262 1 97.62 374 LYS B C 1
ATOM 7135 O O . LYS B 1 374 ? 18.812 16.703 -5.539 1 97.62 374 LYS B O 1
ATOM 7140 N N . ALA B 1 375 ? 18.438 15.375 -7.281 1 97.62 375 ALA B N 1
ATOM 7141 C CA . ALA B 1 375 ? 17.234 16.109 -7.633 1 97.62 375 ALA B CA 1
ATOM 7142 C C . ALA B 1 375 ? 16.203 16.047 -6.508 1 97.62 375 ALA B C 1
ATOM 7144 O O . ALA B 1 375 ? 15.609 17.062 -6.137 1 97.62 375 ALA B O 1
ATOM 7145 N N . MET B 1 376 ? 16 14.875 -5.977 1 97.44 376 MET B N 1
ATOM 7146 C CA . MET B 1 376 ? 15.086 14.68 -4.859 1 97.44 376 MET B CA 1
ATOM 7147 C C . MET B 1 376 ? 15.523 15.5 -3.65 1 97.44 376 MET B C 1
ATOM 7149 O O . MET B 1 376 ? 14.719 16.234 -3.07 1 97.44 376 MET B O 1
ATOM 7153 N N . LYS B 1 377 ? 16.734 15.383 -3.318 1 95.38 377 LYS B N 1
ATOM 7154 C CA . LYS B 1 377 ? 17.281 16.094 -2.17 1 95.38 377 LYS B CA 1
ATOM 7155 C C . LYS B 1 377 ? 17.094 17.609 -2.314 1 95.38 377 LYS B C 1
ATOM 7157 O O . LYS B 1 377 ? 16.703 18.281 -1.362 1 95.38 377 LYS B O 1
ATOM 7162 N N . ASP B 1 378 ? 17.328 18.062 -3.461 1 94.94 378 ASP B N 1
ATOM 7163 C CA . ASP B 1 378 ? 17.219 19.5 -3.732 1 94.94 378 ASP B CA 1
ATOM 7164 C C . ASP B 1 378 ? 15.781 19.984 -3.598 1 94.94 378 ASP B C 1
ATOM 7166 O O . ASP B 1 378 ? 15.523 21.016 -2.988 1 94.94 378 ASP B O 1
ATOM 7170 N N . ARG B 1 379 ? 14.906 19.25 -4.137 1 94.06 379 ARG B N 1
ATOM 7171 C CA . ARG B 1 379 ? 13.508 19.672 -4.102 1 94.06 379 ARG B CA 1
ATOM 7172 C C . ARG B 1 379 ? 12.945 19.594 -2.684 1 94.06 379 ARG B C 1
ATOM 7174 O O . ARG B 1 379 ? 12.086 20.391 -2.309 1 94.06 379 ARG B O 1
ATOM 7181 N N . LEU B 1 380 ? 13.438 18.734 -1.901 1 94.06 380 LEU B N 1
ATOM 7182 C CA . LEU B 1 380 ? 12.938 18.516 -0.547 1 94.06 380 LEU B CA 1
ATOM 7183 C C . LEU B 1 380 ? 13.383 19.641 0.379 1 94.06 380 LEU B C 1
ATOM 7185 O O . LEU B 1 380 ? 12.859 19.797 1.482 1 94.06 380 LEU B O 1
ATOM 7189 N N . LYS B 1 381 ? 14.305 20.438 -0.071 1 87.19 381 LYS B N 1
ATOM 7190 C CA . LYS B 1 381 ? 14.75 21.578 0.719 1 87.19 381 LYS B CA 1
ATOM 7191 C C . LYS B 1 381 ? 13.609 22.562 0.94 1 87.19 381 LYS B C 1
ATOM 7193 O O . LYS B 1 381 ? 13.609 23.312 1.927 1 87.19 381 LYS B O 1
ATOM 7198 N N . ARG B 1 382 ? 12.664 22.484 0.08 1 83.06 382 ARG B N 1
ATOM 7199 C CA . ARG B 1 382 ? 11.547 23.422 0.142 1 83.06 382 ARG B CA 1
ATOM 7200 C C . ARG B 1 382 ? 10.492 22.953 1.135 1 83.06 382 ARG B C 1
ATOM 7202 O O . ARG B 1 382 ? 9.555 23.688 1.455 1 83.06 382 ARG B O 1
ATOM 7209 N N . ASP B 1 383 ? 10.68 21.766 1.576 1 87.94 383 ASP B N 1
ATOM 7210 C CA . ASP B 1 383 ? 9.703 21.172 2.484 1 87.94 383 ASP B CA 1
ATOM 7211 C C . ASP B 1 383 ? 9.922 21.641 3.918 1 87.94 383 ASP B C 1
ATOM 7213 O O . ASP B 1 383 ? 11.031 21.562 4.445 1 87.94 383 ASP B O 1
ATOM 7217 N N . LYS B 1 384 ? 8.867 22.156 4.516 1 77.88 384 LYS B N 1
ATOM 7218 C CA . LYS B 1 384 ? 8.945 22.594 5.906 1 77.88 384 LYS B CA 1
ATOM 7219 C C . LYS B 1 384 ? 9.172 21.422 6.848 1 77.88 384 LYS B C 1
ATOM 7221 O O . LYS B 1 384 ? 9.758 21.578 7.918 1 77.88 384 LYS B O 1
ATOM 7226 N N . ALA B 1 385 ? 8.688 20.281 6.469 1 84.31 385 ALA B N 1
ATOM 7227 C CA . ALA B 1 385 ? 8.883 19.062 7.266 1 84.31 385 ALA B CA 1
ATOM 7228 C C . ALA B 1 385 ? 10.312 18.547 7.129 1 84.31 385 ALA B C 1
ATOM 7230 O O . ALA B 1 385 ? 10.906 18.625 6.051 1 84.31 385 ALA B O 1
ATOM 7231 N N . LYS B 1 386 ? 10.805 18.078 8.188 1 84.25 386 LYS B N 1
ATOM 7232 C CA . LYS B 1 386 ? 12.117 17.438 8.133 1 84.25 386 LYS B CA 1
ATOM 7233 C C . LYS B 1 386 ? 12.086 16.203 7.25 1 84.25 386 LYS B C 1
ATOM 7235 O O . LYS B 1 386 ? 11.18 15.367 7.367 1 84.25 386 LYS B O 1
ATOM 7240 N N . THR B 1 387 ? 13.031 16.125 6.32 1 92.12 387 THR B N 1
ATOM 7241 C CA . THR B 1 387 ? 13.086 14.977 5.418 1 92.12 387 THR B CA 1
ATOM 7242 C C . THR B 1 387 ? 14.484 14.367 5.402 1 92.12 387 THR B C 1
ATOM 7244 O O . THR B 1 387 ? 15.469 15.047 5.688 1 92.12 387 THR B O 1
ATOM 7247 N N . GLN B 1 388 ? 14.586 13.102 5.301 1 92.75 388 GLN B N 1
ATOM 7248 C CA . GLN B 1 388 ? 15.812 12.359 5.059 1 92.75 388 GLN B CA 1
ATOM 7249 C C . GLN B 1 388 ? 15.664 11.422 3.863 1 92.75 388 GLN B C 1
ATOM 7251 O O . GLN B 1 388 ? 14.703 10.648 3.791 1 92.75 388 GLN B O 1
ATOM 7256 N N . VAL B 1 389 ? 16.594 11.555 2.938 1 96 389 VAL B N 1
ATOM 7257 C CA . VAL B 1 389 ? 16.516 10.727 1.736 1 96 389 VAL B CA 1
ATOM 7258 C C . VAL B 1 389 ? 17.781 9.883 1.614 1 96 389 VAL B C 1
ATOM 7260 O O . VAL B 1 389 ? 18.891 10.367 1.866 1 96 389 VAL B O 1
ATOM 7263 N N . LEU B 1 390 ? 17.656 8.625 1.315 1 96.12 390 LEU B N 1
ATOM 7264 C CA . LEU B 1 390 ? 18.781 7.719 1.104 1 96.12 390 LEU B CA 1
ATOM 7265 C C . LEU B 1 390 ? 19.016 7.496 -0.385 1 96.12 390 LEU B C 1
ATOM 7267 O O . LEU B 1 390 ? 18.141 7.77 -1.211 1 96.12 390 LEU B O 1
ATOM 7271 N N . GLN B 1 391 ? 20.219 7.008 -0.658 1 95.56 391 GLN B N 1
ATOM 7272 C CA . GLN B 1 391 ? 20.562 6.648 -2.031 1 95.56 391 GLN B CA 1
ATOM 7273 C C . GLN B 1 391 ? 19.703 5.48 -2.523 1 95.56 391 GLN B C 1
ATOM 7275 O O . GLN B 1 391 ? 19.156 4.727 -1.72 1 95.56 391 GLN B O 1
ATOM 7280 N N . ILE B 1 392 ? 19.656 5.395 -3.826 1 95.25 392 ILE B N 1
ATOM 7281 C CA . ILE B 1 392 ? 18.891 4.309 -4.43 1 95.25 392 ILE B CA 1
ATOM 7282 C C . ILE B 1 392 ? 19.578 2.973 -4.137 1 95.25 392 ILE B C 1
ATOM 7284 O O . ILE B 1 392 ? 20.797 2.84 -4.305 1 95.25 392 ILE B O 1
ATOM 7288 N N . THR B 1 393 ? 18.859 2.045 -3.637 1 93.31 393 THR B N 1
ATOM 7289 C CA . THR B 1 393 ? 19.391 0.746 -3.242 1 93.31 393 THR B CA 1
ATOM 7290 C C . THR B 1 393 ? 19.688 -0.109 -4.469 1 93.31 393 THR B C 1
ATOM 7292 O O . THR B 1 393 ? 19.281 0.229 -5.582 1 93.31 393 THR B O 1
ATOM 7295 N N . PRO B 1 394 ? 20.297 -1.272 -4.246 1 89.5 394 PRO B N 1
ATOM 7296 C CA . PRO B 1 394 ? 20.641 -2.158 -5.359 1 89.5 394 PRO B CA 1
ATOM 7297 C C . PRO B 1 394 ? 19.422 -2.73 -6.066 1 89.5 394 PRO B C 1
ATOM 7299 O O . PRO B 1 394 ? 19.484 -3.092 -7.246 1 89.5 394 PRO B O 1
ATOM 7302 N N . ILE B 1 395 ? 18.375 -2.736 -5.355 1 90.62 395 ILE B N 1
ATOM 7303 C CA . ILE B 1 395 ? 17.188 -3.316 -5.992 1 90.62 395 ILE B CA 1
ATOM 7304 C C . ILE B 1 395 ? 16.344 -2.213 -6.621 1 90.62 395 ILE B C 1
ATOM 7306 O O . ILE B 1 395 ? 15.266 -2.477 -7.152 1 90.62 395 ILE B O 1
ATOM 7310 N N . GLY B 1 396 ? 16.797 -0.912 -6.484 1 91.5 396 GLY B N 1
ATOM 7311 C CA . GLY B 1 396 ? 16.203 0.154 -7.281 1 91.5 396 GLY B CA 1
ATOM 7312 C C . GLY B 1 396 ? 15.266 1.04 -6.496 1 91.5 396 GLY B C 1
ATOM 7313 O O . GLY B 1 396 ? 14.562 1.873 -7.07 1 91.5 396 GLY B O 1
ATOM 7314 N N . LEU B 1 397 ? 15.211 0.941 -5.168 1 96.25 397 LEU B N 1
ATOM 7315 C CA . LEU B 1 397 ? 14.273 1.703 -4.352 1 96.25 397 LEU B CA 1
ATOM 7316 C C . LEU B 1 397 ? 14.969 2.891 -3.691 1 96.25 397 LEU B C 1
ATOM 7318 O O . LEU B 1 397 ? 16.125 2.795 -3.297 1 96.25 397 LEU B O 1
ATOM 7322 N N . MET B 1 398 ? 14.289 3.941 -3.658 1 97.81 398 MET B N 1
ATOM 7323 C CA . MET B 1 398 ? 14.719 5.062 -2.826 1 97.81 398 MET B CA 1
ATOM 7324 C C . MET B 1 398 ? 13.875 5.156 -1.561 1 97.81 398 MET B C 1
ATOM 7326 O O . MET B 1 398 ? 12.641 5.191 -1.631 1 97.81 398 MET B O 1
ATOM 7330 N N . GLU B 1 399 ? 14.555 5.215 -0.44 1 97.31 399 GLU B N 1
ATOM 7331 C CA . GLU B 1 399 ? 13.883 5.344 0.851 1 97.31 399 GLU B CA 1
ATOM 7332 C C . GLU B 1 399 ? 14.008 6.758 1.403 1 97.31 399 GLU B C 1
ATOM 7334 O O . GLU B 1 399 ? 15.07 7.383 1.287 1 97.31 399 GLU B O 1
ATOM 7339 N N . MET B 1 400 ? 12.891 7.23 1.968 1 96.69 400 MET B N 1
ATOM 7340 C CA . MET B 1 400 ? 12.961 8.539 2.604 1 96.69 400 MET B CA 1
ATOM 7341 C C . MET B 1 400 ? 12.008 8.625 3.789 1 96.69 400 MET B C 1
ATOM 7343 O O . MET B 1 400 ? 11.109 7.793 3.924 1 96.69 400 MET B O 1
ATOM 7347 N N . THR B 1 401 ? 12.273 9.5 4.691 1 95.38 401 THR B N 1
ATOM 7348 C CA . THR B 1 401 ? 11.367 9.828 5.785 1 95.38 401 THR B CA 1
ATOM 7349 C C . THR B 1 401 ? 10.93 11.289 5.711 1 95.38 401 THR B C 1
ATOM 7351 O O . THR B 1 401 ? 11.695 12.148 5.266 1 95.38 401 THR B O 1
ATOM 7354 N N . ARG B 1 402 ? 9.766 11.492 5.996 1 93.69 402 ARG B N 1
ATOM 7355 C CA . ARG B 1 402 ? 9.227 12.836 6.141 1 93.69 402 ARG B CA 1
ATOM 7356 C C . ARG B 1 402 ? 8.469 12.992 7.457 1 93.69 402 ARG B C 1
ATOM 7358 O O . ARG B 1 402 ? 7.625 12.156 7.789 1 93.69 402 ARG B O 1
ATOM 7365 N N . GLN B 1 403 ? 8.766 14.016 8.117 1 85.94 403 GLN B N 1
ATOM 7366 C CA . GLN B 1 403 ? 8.133 14.273 9.406 1 85.94 403 GLN B CA 1
ATOM 7367 C C . GLN B 1 403 ? 6.621 14.422 9.258 1 85.94 403 GLN B C 1
ATOM 7369 O O . GLN B 1 403 ? 6.145 15.102 8.344 1 85.94 403 GLN B O 1
ATOM 7374 N N . ARG B 1 404 ? 5.961 13.695 10.133 1 79.94 404 ARG B N 1
ATOM 7375 C CA . ARG B 1 404 ? 4.508 13.852 10.156 1 79.94 404 ARG B CA 1
ATOM 7376 C C . ARG B 1 404 ? 4.105 15.141 10.859 1 79.94 404 ARG B C 1
ATOM 7378 O O . ARG B 1 404 ? 4.371 15.312 12.047 1 79.94 404 ARG B O 1
ATOM 7385 N N . LEU B 1 405 ? 3.543 15.984 10.172 1 71.25 405 LEU B N 1
ATOM 7386 C CA . LEU B 1 405 ? 3.105 17.25 10.75 1 71.25 405 LEU B CA 1
ATOM 7387 C C . LEU B 1 405 ? 1.643 17.172 11.172 1 71.25 405 LEU B C 1
ATOM 7389 O O . LEU B 1 405 ? 1.32 17.391 12.344 1 71.25 405 LEU B O 1
ATOM 7393 N N . ASN B 1 406 ? 0.704 16.938 10.258 1 73.25 406 ASN B N 1
ATOM 7394 C CA . ASN B 1 406 ? -0.731 16.781 10.461 1 73.25 406 ASN B CA 1
ATOM 7395 C C . ASN B 1 406 ? -1.257 15.531 9.742 1 73.25 406 ASN B C 1
ATOM 7397 O O . ASN B 1 406 ? -0.475 14.719 9.25 1 73.25 406 ASN B O 1
ATOM 7401 N N . GLU B 1 407 ? -2.508 15.398 9.969 1 75.94 407 GLU B N 1
ATOM 7402 C CA . GLU B 1 407 ? -3.125 14.305 9.227 1 75.94 407 GLU B CA 1
ATOM 7403 C C . GLU B 1 407 ? -2.994 14.516 7.719 1 75.94 407 GLU B C 1
ATOM 7405 O O . GLU B 1 407 ? -3.023 15.656 7.242 1 75.94 407 GLU B O 1
ATOM 7410 N N . SER B 1 408 ? -2.807 13.438 7.059 1 86.5 408 SER B N 1
ATOM 7411 C CA . SER B 1 408 ? -2.754 13.547 5.605 1 86.5 408 SER B CA 1
ATOM 7412 C C . SER B 1 408 ? -4.094 14.008 5.035 1 86.5 408 SER B C 1
ATOM 7414 O O . SER B 1 408 ? -5.129 13.883 5.695 1 86.5 408 SER B O 1
ATOM 7416 N N . LEU B 1 409 ? -4.039 14.547 3.906 1 89 409 LEU B N 1
ATOM 7417 C CA . LEU B 1 409 ? -5.242 14.992 3.217 1 89 409 LEU B CA 1
ATOM 7418 C C . LEU B 1 409 ? -6.23 13.844 3.043 1 89 409 LEU B C 1
ATOM 7420 O O . LEU B 1 409 ? -7.434 14.016 3.24 1 89 409 LEU B O 1
ATOM 7424 N N . ARG B 1 410 ? -5.699 12.695 2.74 1 89.06 410 ARG B N 1
ATOM 7425 C CA . ARG B 1 410 ? -6.531 11.516 2.543 1 89.06 410 ARG B CA 1
ATOM 7426 C C . ARG B 1 410 ? -7.281 11.156 3.82 1 89.06 410 ARG B C 1
ATOM 7428 O O . ARG B 1 410 ? -8.484 10.875 3.783 1 89.06 410 ARG B O 1
ATOM 7435 N N . GLU B 1 411 ? -6.664 11.195 4.891 1 85 411 GLU B N 1
ATOM 7436 C CA . GLU B 1 411 ? -7.262 10.836 6.176 1 85 411 GLU B CA 1
ATOM 7437 C C . GLU B 1 411 ? -8.258 11.898 6.637 1 85 411 GLU B C 1
ATOM 7439 O O . GLU B 1 411 ? -9.242 11.578 7.301 1 85 411 GLU B O 1
ATOM 7444 N N . SER B 1 412 ? -8.031 13.078 6.238 1 86.25 412 SER B N 1
ATOM 7445 C CA . SER B 1 412 ? -8.867 14.188 6.691 1 86.25 412 SER B CA 1
ATOM 7446 C C . SER B 1 412 ? -10.18 14.242 5.91 1 86.25 412 SER B C 1
ATOM 7448 O O . SER B 1 412 ? -11.195 14.711 6.43 1 86.25 412 SER B O 1
ATOM 7450 N N . VAL B 1 413 ? -10.148 13.719 4.711 1 92.62 413 VAL B N 1
ATOM 7451 C CA . VAL B 1 413 ? -11.289 13.953 3.83 1 92.62 413 VAL B CA 1
ATOM 7452 C C . VAL B 1 413 ? -12.047 12.641 3.609 1 92.62 413 VAL B C 1
ATOM 7454 O O . VAL B 1 413 ? -13.219 12.656 3.225 1 92.62 413 VAL B O 1
ATOM 7457 N N . HIS B 1 414 ? -11.453 11.531 3.867 1 93.88 414 HIS B N 1
ATOM 7458 C CA . HIS B 1 414 ? -12.062 10.258 3.518 1 93.88 414 HIS B CA 1
ATOM 7459 C C . HIS B 1 414 ? -12.234 9.375 4.75 1 93.88 414 HIS B C 1
ATOM 7461 O O . HIS B 1 414 ? -11.531 9.547 5.746 1 93.88 414 HIS B O 1
ATOM 7467 N N . ASP B 1 415 ? -13.203 8.5 4.602 1 94.06 415 ASP B N 1
ATOM 7468 C CA . ASP B 1 415 ? -13.43 7.406 5.535 1 94.06 415 ASP B CA 1
ATOM 7469 C C . ASP B 1 415 ? -13.211 6.055 4.859 1 94.06 415 ASP B C 1
ATOM 7471 O O . ASP B 1 415 ? -13.242 5.953 3.633 1 94.06 415 ASP B O 1
ATOM 7475 N N . PRO B 1 416 ? -12.938 5.023 5.727 1 93.62 416 PRO B N 1
ATOM 7476 C CA . PRO B 1 416 ? -12.922 3.686 5.125 1 93.62 416 PRO B CA 1
ATOM 7477 C C . PRO B 1 416 ? -14.219 3.344 4.402 1 93.62 416 PRO B C 1
ATOM 7479 O O . PRO B 1 416 ? -15.305 3.707 4.867 1 93.62 416 PRO B O 1
ATOM 7482 N N . CYS B 1 417 ? -14.141 2.73 3.285 1 95.75 417 CYS B N 1
ATOM 7483 C CA . CYS B 1 417 ? -15.305 2.328 2.516 1 95.75 417 CYS B CA 1
ATOM 7484 C C . CYS B 1 417 ? -16.234 1.46 3.354 1 95.75 417 CYS B C 1
ATOM 7486 O O . CYS B 1 417 ? -15.82 0.444 3.908 1 95.75 417 CYS B O 1
ATOM 7488 N N . PRO B 1 418 ? -17.453 1.854 3.443 1 92.06 418 PRO B N 1
ATOM 7489 C CA . PRO B 1 418 ? -18.375 1.076 4.273 1 92.06 418 PRO B CA 1
ATOM 7490 C C . PRO B 1 418 ? -18.734 -0.267 3.646 1 92.06 418 PRO B C 1
ATOM 7492 O O . PRO B 1 418 ? -19.219 -1.166 4.344 1 92.06 418 PRO B O 1
ATOM 7495 N N . TYR B 1 419 ? -18.547 -0.416 2.412 1 92.56 419 TYR B N 1
ATOM 7496 C CA . TYR B 1 419 ? -18.906 -1.652 1.727 1 92.56 419 TYR B CA 1
ATOM 7497 C C . TYR B 1 419 ? -17.828 -2.709 1.909 1 92.56 419 TYR B C 1
ATOM 7499 O O . TYR B 1 419 ? -18.109 -3.842 2.303 1 92.56 419 TYR B O 1
ATOM 7507 N N . CYS B 1 420 ? -16.578 -2.316 1.688 1 94.31 420 CYS B N 1
ATOM 7508 C CA . CYS B 1 420 ? -15.508 -3.305 1.751 1 94.31 420 CYS B CA 1
ATOM 7509 C C . CYS B 1 420 ? -14.727 -3.18 3.055 1 94.31 420 CYS B C 1
ATOM 7511 O O . CYS B 1 420 ? -13.727 -3.871 3.252 1 94.31 420 CYS B O 1
ATOM 7513 N N . GLY B 1 421 ? -15.125 -2.271 3.869 1 91.81 421 GLY B N 1
ATOM 7514 C CA . GLY B 1 421 ? -14.469 -2.09 5.156 1 91.81 421 GLY B CA 1
ATOM 7515 C C . GLY B 1 421 ? -13.055 -1.57 5.035 1 91.81 421 GLY B C 1
ATOM 7516 O O . GLY B 1 421 ? -12.18 -1.941 5.824 1 91.81 421 GLY B O 1
ATOM 7517 N N . GLY B 1 422 ? -12.812 -0.871 4.016 1 91.94 422 GLY B N 1
ATOM 7518 C CA . GLY B 1 422 ? -11.508 -0.259 3.85 1 91.94 422 GLY B CA 1
ATOM 7519 C C . GLY B 1 422 ? -10.531 -1.131 3.078 1 91.94 422 GLY B C 1
ATOM 7520 O O . GLY B 1 422 ? -9.406 -0.718 2.805 1 91.94 422 GLY B O 1
ATOM 7521 N N . ARG B 1 423 ? -10.922 -2.268 2.578 1 90.5 423 ARG B N 1
ATOM 7522 C CA . ARG B 1 423 ? -10.008 -3.217 1.95 1 90.5 423 ARG B CA 1
ATOM 7523 C C . ARG B 1 423 ? -9.773 -2.863 0.487 1 90.5 423 ARG B C 1
ATOM 7525 O O . ARG B 1 423 ? -8.742 -3.223 -0.085 1 90.5 423 ARG B O 1
ATOM 7532 N N . GLY B 1 424 ? -10.711 -2.242 -0.083 1 92.69 424 GLY B N 1
ATOM 7533 C CA . GLY B 1 424 ? -10.625 -1.882 -1.489 1 92.69 424 GLY B CA 1
ATOM 7534 C C . GLY B 1 424 ? -10.953 -3.031 -2.422 1 92.69 424 GLY B C 1
ATOM 7535 O O . GLY B 1 424 ? -11.039 -2.846 -3.639 1 92.69 424 GLY B O 1
ATOM 7536 N N . ARG B 1 425 ? -11.125 -4.246 -1.859 1 94.12 425 ARG B N 1
ATOM 7537 C CA . ARG B 1 425 ? -11.445 -5.434 -2.648 1 94.12 425 ARG B CA 1
ATOM 7538 C C . ARG B 1 425 ? -12.484 -6.293 -1.945 1 94.12 425 ARG B C 1
ATOM 7540 O O . ARG B 1 425 ? -12.617 -6.242 -0.721 1 94.12 425 ARG B O 1
ATOM 7547 N N . VAL B 1 426 ? -13.211 -7.051 -2.783 1 95.56 426 VAL B N 1
ATOM 7548 C CA . VAL B 1 426 ? -14.18 -8.023 -2.283 1 95.56 426 VAL B CA 1
ATOM 7549 C C . VAL B 1 426 ? -14.094 -9.305 -3.111 1 95.56 426 VAL B C 1
ATOM 7551 O O . VAL B 1 426 ? -13.531 -9.305 -4.211 1 95.56 426 VAL B O 1
ATOM 7554 N N . LYS B 1 427 ? -14.562 -10.359 -2.541 1 95.62 427 LYS B N 1
ATOM 7555 C CA . LYS B 1 427 ? -14.531 -11.625 -3.279 1 95.62 427 LYS B CA 1
ATOM 7556 C C . LYS B 1 427 ? -15.227 -11.484 -4.629 1 95.62 427 LYS B C 1
ATOM 7558 O O . LYS B 1 427 ? -16.266 -10.828 -4.738 1 95.62 427 LYS B O 1
ATOM 7563 N N . SER B 1 428 ? -14.641 -12.086 -5.652 1 94.5 428 SER B N 1
ATOM 7564 C CA . SER B 1 428 ? -15.242 -12.055 -6.984 1 94.5 428 SER B CA 1
ATOM 7565 C C . SER B 1 428 ? -16.531 -12.859 -7.023 1 94.5 428 SER B C 1
ATOM 7567 O O . SER B 1 428 ? -16.797 -13.672 -6.133 1 94.5 428 SER B O 1
ATOM 7569 N N . VAL B 1 429 ? -17.297 -12.609 -8.055 1 94.44 429 VAL B N 1
ATOM 7570 C CA . VAL B 1 429 ? -18.531 -13.359 -8.242 1 94.44 429 VAL B CA 1
ATOM 7571 C C . VAL B 1 429 ? -18.219 -14.844 -8.406 1 94.44 429 VAL B C 1
ATOM 7573 O O . VAL B 1 429 ? -18.938 -15.695 -7.879 1 94.44 429 VAL B O 1
ATOM 7576 N N . MET B 1 430 ? -17.188 -15.094 -9.055 1 93.19 430 MET B N 1
ATOM 7577 C CA . MET B 1 430 ? -16.734 -16.469 -9.234 1 93.19 430 MET B CA 1
ATOM 7578 C C . MET B 1 430 ? -16.375 -17.109 -7.895 1 93.19 430 MET B C 1
ATOM 7580 O O . MET B 1 430 ? -16.781 -18.25 -7.617 1 93.19 430 MET B O 1
ATOM 7584 N N . THR B 1 431 ? -15.641 -16.406 -7.125 1 94.19 431 THR B N 1
ATOM 7585 C CA . THR B 1 431 ? -15.266 -16.891 -5.805 1 94.19 431 THR B CA 1
ATOM 7586 C C . THR B 1 431 ? -16.516 -17.172 -4.961 1 94.19 431 THR B C 1
ATOM 7588 O O . THR B 1 431 ? -16.609 -18.234 -4.332 1 94.19 431 THR B O 1
ATOM 7591 N N . MET B 1 432 ? -17.406 -16.266 -5.004 1 95.38 432 MET B N 1
ATOM 7592 C CA . MET B 1 432 ? -18.656 -16.453 -4.246 1 95.38 432 MET B CA 1
ATOM 7593 C C . MET B 1 432 ? -19.422 -17.656 -4.75 1 95.38 432 MET B C 1
ATOM 7595 O O . MET B 1 432 ? -19.953 -18.438 -3.951 1 95.38 432 MET B O 1
ATOM 7599 N N . SER B 1 433 ? -19.469 -17.797 -6.02 1 95.12 433 SER B N 1
ATOM 7600 C CA . SER B 1 433 ? -20.188 -18.922 -6.605 1 95.12 433 SER B CA 1
ATOM 7601 C C . SER B 1 433 ? -19.625 -20.25 -6.105 1 95.12 433 SER B C 1
ATOM 7603 O O . SER B 1 433 ? -20.375 -21.109 -5.641 1 95.12 433 SER B O 1
ATOM 7605 N N . VAL B 1 434 ? -18.375 -20.359 -6.129 1 94.06 434 VAL B N 1
ATOM 7606 C CA . VAL B 1 434 ? -17.719 -21.609 -5.738 1 94.06 434 VAL B CA 1
ATOM 7607 C C . VAL B 1 434 ? -17.938 -21.844 -4.246 1 94.06 434 VAL B C 1
ATOM 7609 O O . VAL B 1 434 ? -18.234 -22.969 -3.834 1 94.06 434 VAL B O 1
ATOM 7612 N N . GLU B 1 435 ? -17.766 -20.859 -3.459 1 93.19 435 GLU B N 1
ATOM 7613 C CA . GLU B 1 435 ? -17.922 -20.984 -2.014 1 93.19 435 GLU B CA 1
ATOM 7614 C C . GLU B 1 435 ? -19.359 -21.359 -1.647 1 93.19 435 GLU B C 1
ATOM 7616 O O . GLU B 1 435 ? -19.578 -22.188 -0.775 1 93.19 435 GLU B O 1
ATOM 7621 N N . ILE B 1 436 ? -20.281 -20.734 -2.309 1 95.31 436 ILE B N 1
ATOM 7622 C CA . ILE B 1 436 ? -21.688 -20.984 -2.029 1 95.31 436 ILE B CA 1
ATOM 7623 C C . ILE B 1 436 ? -22.047 -22.422 -2.434 1 95.31 436 ILE B C 1
ATOM 7625 O O . ILE B 1 436 ? -22.719 -23.125 -1.693 1 95.31 436 ILE B O 1
ATOM 7629 N N . GLN B 1 437 ? -21.609 -22.859 -3.559 1 93.56 437 GLN B N 1
ATOM 7630 C CA . GLN B 1 437 ? -21.859 -24.234 -3.998 1 93.56 437 GLN B CA 1
ATOM 7631 C C . GLN B 1 437 ? -21.281 -25.234 -3.006 1 93.56 437 GLN B C 1
ATOM 7633 O O . GLN B 1 437 ? -21.906 -26.25 -2.701 1 93.56 437 GLN B O 1
ATOM 7638 N N . ARG B 1 438 ? -20.109 -24.891 -2.539 1 91.62 438 ARG B N 1
ATOM 7639 C CA . ARG B 1 438 ? -19.484 -25.75 -1.532 1 91.62 438 ARG B CA 1
ATOM 7640 C C . ARG B 1 438 ? -20.344 -25.828 -0.277 1 91.62 438 ARG B C 1
ATOM 7642 O O . ARG B 1 438 ? -20.5 -26.906 0.315 1 91.62 438 ARG B O 1
ATOM 7649 N N . GLN B 1 439 ? -20.875 -24.703 0.118 1 92 439 GLN B N 1
ATOM 7650 C CA . GLN B 1 439 ? -21.688 -24.656 1.321 1 92 439 GLN B CA 1
ATOM 7651 C C . GLN B 1 439 ? -23.016 -25.375 1.104 1 92 439 GLN B C 1
ATOM 7653 O O . GLN B 1 439 ? -23.547 -26 2.023 1 92 439 GLN B O 1
ATOM 7658 N N . ILE B 1 440 ? -23.594 -25.219 -0.059 1 92.94 440 ILE B N 1
ATOM 7659 C CA . ILE B 1 440 ? -24.812 -25.938 -0.389 1 92.94 440 ILE B CA 1
ATOM 7660 C C . ILE B 1 440 ? -24.578 -27.453 -0.283 1 92.94 440 ILE B C 1
ATOM 7662 O O . ILE B 1 440 ? -25.375 -28.172 0.334 1 92.94 440 ILE B O 1
ATOM 7666 N N . TYR B 1 441 ? -23.516 -27.844 -0.841 1 89.38 441 TYR B N 1
ATOM 7667 C CA . TYR B 1 441 ? -23.156 -29.266 -0.788 1 89.38 441 TYR B CA 1
ATOM 7668 C C . TYR B 1 441 ? -23.031 -29.734 0.654 1 89.38 441 TYR B C 1
ATOM 7670 O O . TYR B 1 441 ? -23.531 -30.797 1.015 1 89.38 441 TYR B O 1
ATOM 7678 N N . ALA B 1 442 ? -22.297 -28.984 1.418 1 88.62 442 ALA B N 1
ATOM 7679 C CA . ALA B 1 442 ? -22.109 -29.312 2.828 1 88.62 442 ALA B CA 1
ATOM 7680 C C . ALA B 1 442 ? -23.453 -29.422 3.547 1 88.62 442 ALA B C 1
ATOM 7682 O O . ALA B 1 442 ? -23.656 -30.344 4.352 1 88.62 442 ALA B O 1
ATOM 7683 N N . CYS B 1 443 ? -24.328 -28.531 3.26 1 90.44 443 CYS B N 1
ATOM 7684 C CA . CYS B 1 443 ? -25.656 -28.547 3.879 1 90.44 443 CYS B CA 1
ATOM 7685 C C . CYS B 1 443 ? -26.453 -29.766 3.447 1 90.44 443 CYS B C 1
ATOM 7687 O O . CYS B 1 443 ? -27.141 -30.391 4.266 1 90.44 443 CYS B O 1
ATOM 7689 N N . ILE B 1 444 ? -26.359 -30.078 2.199 1 90 444 ILE B N 1
ATOM 7690 C CA . ILE B 1 444 ? -27.078 -31.25 1.67 1 90 444 ILE B CA 1
ATOM 7691 C C . ILE B 1 444 ? -26.609 -32.5 2.381 1 90 444 ILE B C 1
ATOM 7693 O O . ILE B 1 444 ? -27.422 -33.344 2.781 1 90 444 ILE B O 1
ATOM 7697 N N . GLN B 1 445 ? -25.297 -32.594 2.555 1 86.56 445 GLN B N 1
ATOM 7698 C CA . GLN B 1 445 ? -24.734 -33.781 3.193 1 86.56 445 GLN B CA 1
ATOM 7699 C C . GLN B 1 445 ? -25.094 -33.844 4.676 1 86.56 445 GLN B C 1
ATOM 7701 O O . GLN B 1 445 ? -25.406 -34.906 5.207 1 86.56 445 GLN B O 1
ATOM 7706 N N . LYS B 1 446 ? -25.047 -32.719 5.266 1 87.56 446 LYS B N 1
ATOM 7707 C CA . LYS B 1 446 ? -25.281 -32.625 6.703 1 87.56 446 LYS B CA 1
ATOM 7708 C C . LYS B 1 446 ? -26.75 -32.906 7.031 1 87.56 446 LYS B C 1
ATOM 7710 O O . LYS B 1 446 ? -27.047 -33.562 8.031 1 87.56 446 LYS B O 1
ATOM 7715 N N . TYR B 1 447 ? -27.641 -32.5 6.105 1 86.19 447 TYR B N 1
ATOM 7716 C CA . TYR B 1 447 ? -29.062 -32.562 6.43 1 86.19 447 TYR B CA 1
ATOM 7717 C C . TYR B 1 447 ? -29.797 -33.5 5.492 1 86.19 447 TYR B C 1
ATOM 7719 O O . TYR B 1 447 ? -31 -33.312 5.234 1 86.19 447 TYR B O 1
ATOM 7727 N N . ARG B 1 448 ? -29.188 -34.312 4.785 1 80.12 448 ARG B N 1
ATOM 7728 C CA . ARG B 1 448 ? -29.656 -35.188 3.717 1 80.12 448 ARG B CA 1
ATOM 7729 C C . ARG B 1 448 ? -31.016 -35.781 4.059 1 80.12 448 ARG B C 1
ATOM 7731 O O . ARG B 1 448 ? -31.891 -35.875 3.199 1 80.12 448 ARG B O 1
ATOM 7738 N N . ASP B 1 449 ? -31.25 -36.219 5.262 1 79.69 449 ASP B N 1
ATOM 7739 C CA . ASP B 1 449 ? -32.469 -36.938 5.586 1 79.69 449 ASP B CA 1
ATOM 7740 C C . ASP B 1 449 ? -33.469 -36.062 6.324 1 79.69 449 ASP B C 1
ATOM 7742 O O . ASP B 1 449 ? -34.562 -36.5 6.711 1 79.69 449 ASP B O 1
ATOM 7746 N N . THR B 1 450 ? -33.156 -34.75 6.359 1 84 450 THR B N 1
ATOM 7747 C CA . THR B 1 450 ? -34 -33.938 7.238 1 84 450 THR B CA 1
ATOM 7748 C C . THR B 1 450 ? -34.531 -32.719 6.5 1 84 450 THR B C 1
ATOM 7750 O O . THR B 1 450 ? -35.594 -32.188 6.879 1 84 450 THR B O 1
ATOM 7753 N N . ILE B 1 451 ? -33.781 -32.406 5.465 1 83.56 451 ILE B N 1
ATOM 7754 C CA . ILE B 1 451 ? -34.188 -31.156 4.852 1 83.56 451 ILE B CA 1
ATOM 7755 C C . ILE B 1 451 ? -34.625 -31.391 3.406 1 83.56 451 ILE B C 1
ATOM 7757 O O . ILE B 1 451 ? -34 -32.188 2.693 1 83.56 451 ILE B O 1
ATOM 7761 N N . GLY B 1 452 ? -35.75 -30.797 3.129 1 88.06 452 GLY B N 1
ATOM 7762 C CA . GLY B 1 452 ? -36.25 -30.844 1.756 1 88.06 452 GLY B CA 1
ATOM 7763 C C . GLY B 1 452 ? -35.719 -29.703 0.901 1 88.06 452 GLY B C 1
ATOM 7764 O O . GLY B 1 452 ? -34.5 -29.578 0.697 1 88.06 452 GLY B O 1
ATOM 7765 N N . ASP B 1 453 ? -36.625 -28.734 0.615 1 92.69 453 ASP B N 1
ATOM 7766 C CA . ASP B 1 453 ? -36.281 -27.609 -0.228 1 92.69 453 ASP B CA 1
ATOM 7767 C C . ASP B 1 453 ? -35.375 -26.625 0.526 1 92.69 453 ASP B C 1
ATOM 7769 O O . ASP B 1 453 ? -35.625 -26.359 1.711 1 92.69 453 ASP B O 1
ATOM 7773 N N . MET B 1 454 ? -34.375 -26.109 -0.145 1 93.88 454 MET B N 1
ATOM 7774 C CA . MET B 1 454 ? -33.469 -25.125 0.42 1 93.88 454 MET B CA 1
ATOM 7775 C C . MET B 1 454 ? -33.562 -23.797 -0.336 1 93.88 454 MET B C 1
ATOM 7777 O O . MET B 1 454 ? -33.688 -23.781 -1.563 1 93.88 454 MET B O 1
ATOM 7781 N N . VAL B 1 455 ? -33.625 -22.688 0.438 1 95.44 455 VAL B N 1
ATOM 7782 C CA . VAL B 1 455 ? -33.594 -21.359 -0.145 1 95.44 455 VAL B CA 1
ATOM 7783 C C . VAL B 1 455 ? -32.25 -20.719 0.055 1 95.44 455 VAL B C 1
ATOM 7785 O O . VAL B 1 455 ? -31.75 -20.609 1.184 1 95.44 455 VAL B O 1
ATOM 7788 N N . ILE B 1 456 ? -31.625 -20.375 -1.025 1 96.06 456 ILE B N 1
ATOM 7789 C CA . ILE B 1 456 ? -30.312 -19.734 -0.994 1 96.06 456 ILE B CA 1
ATOM 7790 C C . ILE B 1 456 ? -30.453 -18.25 -1.372 1 96.06 456 ILE B C 1
ATOM 7792 O O . ILE B 1 456 ? -30.844 -17.922 -2.498 1 96.06 456 ILE B O 1
ATOM 7796 N N . VAL B 1 457 ? -30.203 -17.391 -0.421 1 96 457 VAL B N 1
ATOM 7797 C CA . VAL B 1 457 ? -30.297 -15.945 -0.649 1 96 457 VAL B CA 1
ATOM 7798 C C . VAL B 1 457 ? -28.906 -15.375 -0.893 1 96 457 VAL B C 1
ATOM 7800 O O . VAL B 1 457 ? -28.016 -15.508 -0.049 1 96 457 VAL B O 1
ATOM 7803 N N . VAL B 1 458 ? -28.75 -14.773 -2.086 1 96.5 458 VAL B N 1
ATOM 7804 C CA . VAL B 1 458 ? -27.422 -14.281 -2.471 1 96.5 458 VAL B CA 1
ATOM 7805 C C . VAL B 1 458 ? -27.547 -12.883 -3.068 1 96.5 458 VAL B C 1
ATOM 7807 O O . VAL B 1 458 ? -28.656 -12.398 -3.303 1 96.5 458 VAL B O 1
ATOM 7810 N N . ASN B 1 459 ? -26.391 -12.195 -3.219 1 95.06 459 ASN B N 1
ATOM 7811 C CA . ASN B 1 459 ? -26.328 -10.945 -3.963 1 95.06 459 ASN B CA 1
ATOM 7812 C C . ASN B 1 459 ? -26.766 -11.125 -5.41 1 95.06 459 ASN B C 1
ATOM 7814 O O . ASN B 1 459 ? -26.547 -12.18 -6.008 1 95.06 459 ASN B O 1
ATOM 7818 N N . SER B 1 460 ? -27.297 -10.062 -6.02 1 94.88 460 SER B N 1
ATOM 7819 C CA . SER B 1 460 ? -27.891 -10.141 -7.348 1 94.88 460 SER B CA 1
ATOM 7820 C C . SER B 1 460 ? -26.844 -10.484 -8.406 1 94.88 460 SER B C 1
ATOM 7822 O O . SER B 1 460 ? -27.156 -11.164 -9.391 1 94.88 460 SER B O 1
ATOM 7824 N N . GLU B 1 461 ? -25.672 -10.016 -8.234 1 94.12 461 GLU B N 1
ATOM 7825 C CA . GLU B 1 461 ? -24.625 -10.328 -9.195 1 94.12 461 GLU B CA 1
ATOM 7826 C C . GLU B 1 461 ? -24.266 -11.812 -9.172 1 94.12 461 GLU B C 1
ATOM 7828 O O . GLU B 1 461 ? -24.031 -12.422 -10.219 1 94.12 461 GLU B O 1
ATOM 7833 N N . VAL B 1 462 ? -24.281 -12.336 -8.031 1 95.81 462 VAL B N 1
ATOM 7834 C CA . VAL B 1 462 ? -24 -13.758 -7.863 1 95.81 462 VAL B CA 1
ATOM 7835 C C . VAL B 1 462 ? -25.141 -14.586 -8.453 1 95.81 462 VAL B C 1
ATOM 7837 O O . VAL B 1 462 ? -24.891 -15.586 -9.141 1 95.81 462 VAL B O 1
ATOM 7840 N N . LEU B 1 463 ? -26.344 -14.172 -8.188 1 96.56 463 LEU B N 1
ATOM 7841 C CA . LEU B 1 463 ? -27.5 -14.859 -8.742 1 96.56 463 LEU B CA 1
ATOM 7842 C C . LEU B 1 463 ? -27.422 -14.891 -10.266 1 96.56 463 LEU B C 1
ATOM 7844 O O . LEU B 1 463 ? -27.781 -15.898 -10.883 1 96.56 463 LEU B O 1
ATOM 7848 N N . SER B 1 464 ? -27.031 -13.773 -10.805 1 95.94 464 SER B N 1
ATOM 7849 C CA . SER B 1 464 ? -26.906 -13.695 -12.25 1 95.94 464 SER B CA 1
ATOM 7850 C C . SER B 1 464 ? -25.922 -14.742 -12.781 1 95.94 464 SER B C 1
ATOM 7852 O O . SER B 1 464 ? -26.203 -15.398 -13.789 1 95.94 464 SER B O 1
ATOM 7854 N N . ARG B 1 465 ? -24.844 -14.961 -12.148 1 94.44 465 ARG B N 1
ATOM 7855 C CA . ARG B 1 465 ? -23.891 -15.984 -12.562 1 94.44 465 ARG B CA 1
ATOM 7856 C C . ARG B 1 465 ? -24.484 -17.375 -12.414 1 94.44 465 ARG B C 1
ATOM 7858 O O . ARG B 1 465 ? -24.297 -18.234 -13.281 1 94.44 465 ARG B O 1
ATOM 7865 N N . PHE B 1 466 ? -25.172 -17.641 -11.312 1 95.31 466 PHE B N 1
ATOM 7866 C CA . PHE B 1 466 ? -25.828 -18.906 -11.078 1 95.31 466 PHE B CA 1
ATOM 7867 C C . PHE B 1 466 ? -26.719 -19.281 -12.25 1 95.31 466 PHE B C 1
ATOM 7869 O O . PHE B 1 466 ? -26.688 -20.406 -12.742 1 95.31 466 PHE B O 1
ATOM 7876 N N . LYS B 1 467 ? -27.406 -18.297 -12.68 1 94.31 467 LYS B N 1
ATOM 7877 C CA . LYS B 1 467 ? -28.422 -18.531 -13.711 1 94.31 467 LYS B CA 1
ATOM 7878 C C . LYS B 1 467 ? -27.781 -18.719 -15.078 1 94.31 467 LYS B C 1
ATOM 7880 O O . LYS B 1 467 ? -28.297 -19.453 -15.922 1 94.31 467 LYS B O 1
ATOM 7885 N N . ASN B 1 468 ? -26.672 -18.078 -15.266 1 92.88 468 ASN B N 1
ATOM 7886 C CA . ASN B 1 468 ? -26.109 -18.031 -16.609 1 92.88 468 ASN B CA 1
ATOM 7887 C C . ASN B 1 468 ? -24.953 -19.016 -16.766 1 92.88 468 ASN B C 1
ATOM 7889 O O . ASN B 1 468 ? -25.031 -19.969 -17.531 1 92.88 468 ASN B O 1
ATOM 7893 N N . GLU B 1 469 ? -23.938 -18.906 -15.977 1 90.75 469 GLU B N 1
ATOM 7894 C CA . GLU B 1 469 ? -22.703 -19.656 -16.172 1 90.75 469 GLU B CA 1
ATOM 7895 C C . GLU B 1 469 ? -22.75 -20.984 -15.398 1 90.75 469 GLU B C 1
ATOM 7897 O O . GLU B 1 469 ? -22.234 -22 -15.859 1 90.75 469 GLU B O 1
ATOM 7902 N N . ASP B 1 470 ? -23.453 -20.984 -14.242 1 92.94 470 ASP B N 1
ATOM 7903 C CA . ASP B 1 470 ? -23.281 -22.125 -13.352 1 92.94 470 ASP B CA 1
ATOM 7904 C C . ASP B 1 470 ? -24.562 -22.938 -13.25 1 92.94 470 ASP B C 1
ATOM 7906 O O . ASP B 1 470 ? -24.703 -23.797 -12.367 1 92.94 470 ASP B O 1
ATOM 7910 N N . ALA B 1 471 ? -25.5 -22.75 -14.109 1 92.88 471 ALA B N 1
ATOM 7911 C CA . ALA B 1 471 ? -26.812 -23.375 -14.039 1 92.88 471 ALA B CA 1
ATOM 7912 C C . ALA B 1 471 ? -26.703 -24.906 -14.055 1 92.88 471 ALA B C 1
ATOM 7914 O O . ALA B 1 471 ? -27.328 -25.594 -13.25 1 92.88 471 ALA B O 1
ATOM 7915 N N . SER B 1 472 ? -25.922 -25.406 -14.938 1 91.81 472 SER B N 1
ATOM 7916 C CA . SER B 1 472 ? -25.781 -26.844 -15.086 1 91.81 472 SER B CA 1
ATOM 7917 C C . SER B 1 472 ? -25.203 -27.469 -13.828 1 91.81 472 SER B C 1
ATOM 7919 O O . SER B 1 472 ? -25.641 -28.547 -13.406 1 91.81 472 SER B O 1
ATOM 7921 N N . LEU B 1 473 ? -24.281 -26.828 -13.289 1 91.31 473 LEU B N 1
ATOM 7922 C CA . LEU B 1 473 ? -23.641 -27.344 -12.078 1 91.31 473 LEU B CA 1
ATOM 7923 C C . LEU B 1 473 ? -24.625 -27.359 -10.914 1 91.31 473 LEU B C 1
ATOM 7925 O O . LEU B 1 473 ? -24.641 -28.297 -10.117 1 91.31 473 LEU B O 1
ATOM 7929 N N . LEU B 1 474 ? -25.391 -26.328 -10.82 1 93.12 474 LEU B N 1
ATOM 7930 C CA . LEU B 1 474 ? -26.359 -26.234 -9.734 1 93.12 474 LEU B CA 1
ATOM 7931 C C . LEU B 1 474 ? -27.469 -27.266 -9.898 1 93.12 474 LEU B C 1
ATOM 7933 O O . LEU B 1 474 ? -27.984 -27.797 -8.906 1 93.12 474 LEU B O 1
ATOM 7937 N N . MET B 1 475 ? -27.75 -27.578 -11.094 1 92.44 475 MET B N 1
ATOM 7938 C CA . MET B 1 475 ? -28.719 -28.641 -11.352 1 92.44 475 MET B CA 1
ATOM 7939 C C . MET B 1 475 ? -28.172 -29.984 -10.906 1 92.44 475 MET B C 1
ATOM 7941 O O . MET B 1 475 ? -28.922 -30.812 -10.359 1 92.44 475 MET B O 1
ATOM 7945 N N . GLU B 1 476 ? -27 -30.141 -11.172 1 90.75 476 GLU B N 1
ATOM 7946 C CA . GLU B 1 476 ? -26.359 -31.375 -10.727 1 90.75 476 GLU B CA 1
ATOM 7947 C C . GLU B 1 476 ? -26.375 -31.5 -9.203 1 90.75 476 GLU B C 1
ATOM 7949 O O . GLU B 1 476 ? -26.578 -32.594 -8.656 1 90.75 476 GLU B O 1
ATOM 7954 N N . LEU B 1 477 ? -26.109 -30.438 -8.562 1 89.94 477 LEU B N 1
ATOM 7955 C CA . LEU B 1 477 ? -26.141 -30.406 -7.105 1 89.94 477 LEU B CA 1
ATOM 7956 C C . LEU B 1 477 ? -27.547 -30.719 -6.594 1 89.94 477 LEU B C 1
ATOM 7958 O O . LEU B 1 477 ? -27.703 -31.438 -5.605 1 89.94 477 LEU B O 1
ATOM 7962 N N . GLU B 1 478 ? -28.469 -30.125 -7.273 1 91.12 478 GLU B N 1
ATOM 7963 C CA . GLU B 1 478 ? -29.859 -30.344 -6.887 1 91.12 478 GLU B CA 1
ATOM 7964 C C . GLU B 1 478 ? -30.25 -31.812 -7.008 1 91.12 478 GLU B C 1
ATOM 7966 O O . GLU B 1 478 ? -31 -32.344 -6.188 1 91.12 478 GLU B O 1
ATOM 7971 N N . ARG B 1 479 ? -29.719 -32.469 -7.957 1 89.19 479 ARG B N 1
ATOM 7972 C CA . ARG B 1 479 ? -30.016 -33.875 -8.188 1 89.19 479 ARG B CA 1
ATOM 7973 C C . ARG B 1 479 ? -29.5 -34.719 -7.039 1 89.19 479 ARG B C 1
ATOM 7975 O O . ARG B 1 479 ? -30.016 -35.812 -6.805 1 89.19 479 ARG B O 1
ATOM 7982 N N . GLN B 1 480 ? -28.562 -34.219 -6.383 1 83.81 480 GLN B N 1
ATOM 7983 C CA . GLN B 1 480 ? -28 -34.969 -5.254 1 83.81 480 GLN B CA 1
ATOM 7984 C C . GLN B 1 480 ? -28.828 -34.75 -3.992 1 83.81 480 GLN B C 1
ATOM 7986 O O . GLN B 1 480 ? -28.578 -35.375 -2.959 1 83.81 480 GLN B O 1
ATOM 7991 N N . HIS B 1 481 ? -29.734 -33.938 -4.18 1 85 481 HIS B N 1
ATOM 7992 C CA . HIS B 1 481 ? -30.578 -33.562 -3.051 1 85 481 HIS B CA 1
ATOM 7993 C C . HIS B 1 481 ? -32 -34 -3.271 1 85 481 HIS B C 1
ATOM 7995 O O . HIS B 1 481 ? -32.469 -34.094 -4.414 1 85 481 HIS B O 1
ATOM 8001 N N . SER B 1 482 ? -32.656 -34.344 -2.207 1 85.5 482 SER B N 1
ATOM 8002 C CA . SER B 1 482 ? -34.031 -34.781 -2.305 1 85.5 482 SER B CA 1
ATOM 8003 C C . SER B 1 482 ? -34.969 -33.625 -2.564 1 85.5 482 SER B C 1
ATOM 8005 O O . SER B 1 482 ? -36.062 -33.812 -3.139 1 85.5 482 SER B O 1
ATOM 8007 N N . GLY B 1 483 ? -34.625 -32.5 -2.121 1 89.69 483 GLY B N 1
ATOM 8008 C CA . GLY B 1 483 ? -35.469 -31.312 -2.305 1 89.69 483 GLY B CA 1
ATOM 8009 C C . GLY B 1 483 ? -34.969 -30.391 -3.391 1 89.69 483 GLY B C 1
ATOM 8010 O O . GLY B 1 483 ? -33.969 -30.688 -4.047 1 89.69 483 GLY B O 1
ATOM 8011 N N . ARG B 1 484 ? -35.75 -29.203 -3.617 1 92.94 484 ARG B N 1
ATOM 8012 C CA . ARG B 1 484 ? -35.375 -28.203 -4.613 1 92.94 484 ARG B CA 1
ATOM 8013 C C . ARG B 1 484 ? -34.438 -27.172 -4.02 1 92.94 484 ARG B C 1
ATOM 8015 O O . ARG B 1 484 ? -34.438 -26.922 -2.812 1 92.94 484 ARG B O 1
ATOM 8022 N N . LEU B 1 485 ? -33.562 -26.672 -4.898 1 95.12 485 LEU B N 1
ATOM 8023 C CA . LEU B 1 485 ? -32.75 -25.5 -4.555 1 95.12 485 LEU B CA 1
ATOM 8024 C C . LEU B 1 485 ? -33.344 -24.234 -5.121 1 95.12 485 LEU B C 1
ATOM 8026 O O . LEU B 1 485 ? -33.469 -24.078 -6.34 1 95.12 485 LEU B O 1
ATOM 8030 N N . ILE B 1 486 ? -33.781 -23.344 -4.258 1 95.12 486 ILE B N 1
ATOM 8031 C CA . ILE B 1 486 ? -34.406 -22.094 -4.668 1 95.12 486 ILE B CA 1
ATOM 8032 C C . ILE B 1 486 ? -33.438 -20.938 -4.422 1 95.12 486 ILE B C 1
ATOM 8034 O O . ILE B 1 486 ? -33 -20.703 -3.289 1 95.12 486 ILE B O 1
ATOM 8038 N N . PHE B 1 487 ? -33.156 -20.219 -5.516 1 96.25 487 PHE B N 1
ATOM 8039 C CA . PHE B 1 487 ? -32.219 -19.125 -5.418 1 96.25 487 PHE B CA 1
ATOM 8040 C C . PHE B 1 487 ? -32.906 -17.781 -5.457 1 96.25 487 PHE B C 1
ATOM 8042 O O . PHE B 1 487 ? -33.75 -17.547 -6.328 1 96.25 487 PHE B O 1
ATOM 8049 N N . ARG B 1 488 ? -32.625 -16.906 -4.52 1 95.19 488 ARG B N 1
ATOM 8050 C CA . ARG B 1 488 ? -33.188 -15.555 -4.449 1 95.19 488 ARG B CA 1
ATOM 8051 C C . ARG B 1 488 ? -32.062 -14.508 -4.441 1 95.19 488 ARG B C 1
ATOM 8053 O O . ARG B 1 488 ? -31.031 -14.688 -3.797 1 95.19 488 ARG B O 1
ATOM 8060 N N . GLY B 1 489 ? -32.344 -13.477 -5.207 1 93.44 489 GLY B N 1
ATOM 8061 C CA . GLY B 1 489 ? -31.391 -12.375 -5.254 1 93.44 489 GLY B CA 1
ATOM 8062 C C . GLY B 1 489 ? -31.812 -11.188 -4.41 1 93.44 489 GLY B C 1
ATOM 8063 O O . GLY B 1 489 ? -33 -10.875 -4.324 1 93.44 489 GLY B O 1
ATOM 8064 N N . ASP B 1 490 ? -30.875 -10.586 -3.713 1 89 490 ASP B N 1
ATOM 8065 C CA . ASP B 1 490 ? -31.078 -9.336 -2.99 1 89 490 ASP B CA 1
ATOM 8066 C C . ASP B 1 490 ? -30.047 -8.289 -3.406 1 89 490 ASP B C 1
ATOM 8068 O O . ASP B 1 490 ? -28.844 -8.445 -3.133 1 89 490 ASP B O 1
ATOM 8072 N N . HIS B 1 491 ? -30.516 -7.215 -3.953 1 84.19 491 HIS B N 1
ATOM 8073 C CA . HIS B 1 491 ? -29.625 -6.184 -4.492 1 84.19 491 HIS B CA 1
ATOM 8074 C C . HIS B 1 491 ? -28.953 -5.398 -3.373 1 84.19 491 HIS B C 1
ATOM 8076 O O . HIS B 1 491 ? -27.891 -4.812 -3.574 1 84.19 491 HIS B O 1
ATOM 8082 N N . ASN B 1 492 ? -29.578 -5.41 -2.289 1 83.38 492 ASN B N 1
ATOM 8083 C CA . ASN B 1 492 ? -29.047 -4.641 -1.167 1 83.38 492 ASN B CA 1
ATOM 8084 C C . ASN B 1 492 ? -28.078 -5.465 -0.334 1 83.38 492 ASN B C 1
ATOM 8086 O O . ASN B 1 492 ? -27.406 -4.93 0.558 1 83.38 492 ASN B O 1
ATOM 8090 N N . GLN B 1 493 ? -27.984 -6.648 -0.746 1 88.75 493 GLN B N 1
ATOM 8091 C CA . GLN B 1 493 ? -27.109 -7.535 0.012 1 88.75 493 GLN B CA 1
ATOM 8092 C C . GLN B 1 493 ? -25.656 -7.402 -0.446 1 88.75 493 GLN B C 1
ATOM 8094 O O . GLN B 1 493 ? -25.391 -7.293 -1.644 1 88.75 493 GLN B O 1
ATOM 8099 N N . HIS B 1 494 ? -24.766 -7.367 0.546 1 92.56 494 HIS B N 1
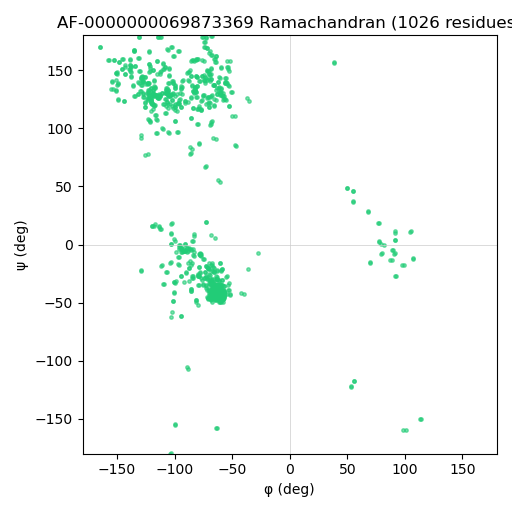ATOM 8100 C CA . HIS B 1 494 ? -23.344 -7.344 0.239 1 92.56 494 HIS B CA 1
ATOM 8101 C C . HIS B 1 494 ? -22.938 -8.531 -0.635 1 92.56 494 HIS B C 1
ATOM 8103 O O . HIS B 1 494 ? -23.453 -9.633 -0.457 1 92.56 494 HIS B O 1
ATOM 8109 N N . ARG B 1 495 ? -22.047 -8.312 -1.513 1 93.19 495 ARG B N 1
ATOM 8110 C CA . ARG B 1 495 ? -21.609 -9.344 -2.451 1 93.19 495 ARG B CA 1
ATOM 8111 C C . ARG B 1 495 ? -21.188 -10.617 -1.717 1 93.19 495 ARG B C 1
ATOM 8113 O O . ARG B 1 495 ? -21.453 -11.727 -2.18 1 93.19 495 ARG B O 1
ATOM 8120 N N . GLU B 1 496 ? -20.531 -10.453 -0.604 1 94.75 496 GLU B N 1
ATOM 8121 C CA . GLU B 1 496 ? -19.938 -11.586 0.103 1 94.75 496 GLU B CA 1
ATOM 8122 C C . GLU B 1 496 ? -20.938 -12.219 1.067 1 94.75 496 GLU B C 1
ATOM 8124 O O . GLU B 1 496 ? -20.641 -13.227 1.711 1 94.75 496 GLU B O 1
ATOM 8129 N N . SER B 1 497 ? -22.109 -11.617 1.152 1 94.44 497 SER B N 1
ATOM 8130 C CA . SER B 1 497 ? -23.109 -12.125 2.084 1 94.44 497 SER B CA 1
ATOM 8131 C C . SER B 1 497 ? -24.062 -13.094 1.396 1 94.44 497 SER B C 1
ATOM 8133 O O . SER B 1 497 ? -24.5 -12.852 0.265 1 94.44 497 SER B O 1
ATOM 8135 N N . PHE B 1 498 ? -24.344 -14.234 2.123 1 96 498 PHE B N 1
ATOM 8136 C CA . PHE B 1 498 ? -25.359 -15.172 1.658 1 96 498 PHE B CA 1
ATOM 8137 C C . PHE B 1 498 ? -25.891 -16.016 2.811 1 96 498 PHE B C 1
ATOM 8139 O O . PHE B 1 498 ? -25.281 -16.062 3.883 1 96 498 PHE B O 1
ATOM 8146 N N . ALA B 1 499 ? -27.016 -16.516 2.594 1 95.5 499 ALA B N 1
ATOM 8147 C CA . ALA B 1 499 ? -27.641 -17.359 3.607 1 95.5 499 ALA B CA 1
ATOM 8148 C C . ALA B 1 499 ? -28.406 -18.516 2.967 1 95.5 499 ALA B C 1
ATOM 8150 O O . ALA B 1 499 ? -28.875 -18.406 1.833 1 95.5 499 ALA B O 1
ATOM 8151 N N . ILE B 1 500 ? -28.422 -19.625 3.637 1 95.25 500 ILE B N 1
ATOM 8152 C CA . ILE B 1 500 ? -29.172 -20.812 3.232 1 95.25 500 ILE B CA 1
ATOM 8153 C C . ILE B 1 500 ? -30.25 -21.125 4.266 1 95.25 500 ILE B C 1
ATOM 8155 O O . ILE B 1 500 ? -29.969 -21.219 5.461 1 95.25 500 ILE B O 1
ATOM 8159 N N . TYR B 1 501 ? -31.391 -21.266 3.705 1 94.31 501 TYR B N 1
ATOM 8160 C CA . TYR B 1 501 ? -32.531 -21.531 4.582 1 94.31 501 TYR B CA 1
ATOM 8161 C C . TYR B 1 501 ? -33.219 -22.828 4.211 1 94.31 501 TYR B C 1
ATOM 8163 O O . TYR B 1 501 ? -33.156 -23.266 3.059 1 94.31 501 TYR B O 1
ATOM 8171 N N . ASP B 1 502 ? -33.781 -23.469 5.305 1 93.38 502 ASP B N 1
ATOM 8172 C CA . ASP B 1 502 ? -34.844 -24.453 5.047 1 93.38 502 ASP B CA 1
ATOM 8173 C C . ASP B 1 502 ? -36.125 -23.781 4.551 1 93.38 502 ASP B C 1
ATOM 8175 O O . ASP B 1 502 ? -36.625 -22.891 5.203 1 93.38 502 ASP B O 1
ATOM 8179 N N . ALA B 1 503 ? -36.594 -24.266 3.438 1 90.69 503 ALA B N 1
ATOM 8180 C CA . ALA B 1 503 ? -37.75 -23.609 2.826 1 90.69 503 ALA B CA 1
ATOM 8181 C C . ALA B 1 503 ? -38.938 -23.625 3.775 1 90.69 503 ALA B C 1
ATOM 8183 O O . ALA B 1 503 ? -39.844 -22.781 3.662 1 90.69 503 ALA B O 1
ATOM 8184 N N . ARG B 1 504 ? -39.031 -24.5 4.742 1 88.5 504 ARG B N 1
ATOM 8185 C CA . ARG B 1 504 ? -40.156 -24.625 5.672 1 88.5 504 ARG B CA 1
ATOM 8186 C C . ARG B 1 504 ? -40.062 -23.578 6.785 1 88.5 504 ARG B C 1
ATOM 8188 O O . ARG B 1 504 ? -41.094 -23.156 7.332 1 88.5 504 ARG B O 1
ATOM 8195 N N . TYR B 1 505 ? -38.688 -23.141 7.09 1 80.56 505 TYR B N 1
ATOM 8196 C CA . TYR B 1 505 ? -38.438 -22.25 8.219 1 80.56 505 TYR B CA 1
ATOM 8197 C C . TYR B 1 505 ? -37.594 -21.047 7.789 1 80.56 505 TYR B C 1
ATOM 8199 O O . TYR B 1 505 ? -36.375 -21.094 7.797 1 80.56 505 TYR B O 1
ATOM 8207 N N . ASP B 1 506 ? -38.156 -19.984 7.41 1 73.19 506 ASP B N 1
ATOM 8208 C CA . ASP B 1 506 ? -37.406 -18.859 6.852 1 73.19 506 ASP B CA 1
ATOM 8209 C C . ASP B 1 506 ? -36.844 -17.984 7.957 1 73.19 506 ASP B C 1
ATOM 8211 O O . ASP B 1 506 ? -36.188 -16.969 7.676 1 73.19 506 ASP B O 1
ATOM 8215 N N . ASN B 1 507 ? -36.938 -18.422 9.164 1 77.88 507 ASN B N 1
ATOM 8216 C CA . ASN B 1 507 ? -36.531 -17.547 10.25 1 77.88 507 ASN B CA 1
ATOM 8217 C C . ASN B 1 507 ? -35.125 -17.875 10.734 1 77.88 507 ASN B C 1
ATOM 8219 O O . ASN B 1 507 ? -34.406 -17 11.25 1 77.88 507 ASN B O 1
ATOM 8223 N N . LYS B 1 508 ? -34.719 -19.141 10.648 1 85.5 508 LYS B N 1
ATOM 8224 C CA . LYS B 1 508 ? -33.406 -19.5 11.102 1 85.5 508 LYS B CA 1
ATOM 8225 C C . LYS B 1 508 ? -32.562 -20.109 9.969 1 85.5 508 LYS B C 1
ATOM 8227 O O . LYS B 1 508 ? -32.906 -21.172 9.453 1 85.5 508 LYS B O 1
ATOM 8232 N N . PRO B 1 509 ? -31.531 -19.406 9.625 1 91.62 509 PRO B N 1
ATOM 8233 C CA . PRO B 1 509 ? -30.766 -19.953 8.5 1 91.62 509 PRO B CA 1
ATOM 8234 C C . PRO B 1 509 ? -29.984 -21.203 8.867 1 91.62 509 PRO B C 1
ATOM 8236 O O . PRO B 1 509 ? -29.547 -21.359 10.008 1 91.62 509 PRO B O 1
ATOM 8239 N N . LEU B 1 510 ? -29.922 -22.172 7.949 1 91.38 510 LEU B N 1
ATOM 8240 C CA . LEU B 1 510 ? -29.031 -23.312 8.078 1 91.38 510 LEU B CA 1
ATOM 8241 C C . LEU B 1 510 ? -27.578 -22.891 8.062 1 91.38 510 LEU B C 1
ATOM 8243 O O . LEU B 1 510 ? -26.734 -23.5 8.727 1 91.38 510 LEU B O 1
ATOM 8247 N N . TYR B 1 511 ? -27.312 -21.844 7.25 1 92.5 511 TYR B N 1
ATOM 8248 C CA . TYR B 1 511 ? -25.984 -21.234 7.141 1 92.5 511 TYR B CA 1
ATOM 8249 C C . TYR B 1 511 ? -26.078 -19.75 6.824 1 92.5 511 TYR B C 1
ATOM 8251 O O . TYR B 1 511 ? -26.953 -19.328 6.062 1 92.5 511 TYR B O 1
ATOM 8259 N N . GLN B 1 512 ? -25.25 -18.953 7.48 1 92 512 GLN B N 1
ATOM 8260 C CA . GLN B 1 512 ? -25.141 -17.516 7.191 1 92 512 GLN B CA 1
ATOM 8261 C C . GLN B 1 512 ? -23.688 -17.078 7.125 1 92 512 GLN B C 1
ATOM 8263 O O . GLN B 1 512 ? -22.891 -17.375 8.023 1 92 512 GLN B O 1
ATOM 8268 N N . SER B 1 513 ? -23.438 -16.391 5.938 1 87.06 513 SER B N 1
ATOM 8269 C CA . SER B 1 513 ? -22.062 -15.914 5.789 1 87.06 513 SER B CA 1
ATOM 8270 C C . SER B 1 513 ? -21.719 -14.875 6.852 1 87.06 513 SER B C 1
ATOM 8272 O O . SER B 1 513 ? -22.594 -14.094 7.27 1 87.06 513 SER B O 1
ATOM 8274 N N . GLY B 1 514 ? -20.359 -14.586 7.098 1 67.19 514 GLY B N 1
ATOM 8275 C CA . GLY B 1 514 ? -19.906 -13.617 8.086 1 67.19 514 GLY B CA 1
ATOM 8276 C C . GLY B 1 514 ? -20.141 -14.07 9.516 1 67.19 514 GLY B C 1
ATOM 8277 O O . GLY B 1 514 ? -19.766 -13.375 10.461 1 67.19 514 GLY B O 1
ATOM 8278 N N . GLN B 1 515 ? -21.047 -15.188 9.977 1 48.62 515 GLN B N 1
ATOM 8279 C CA . GLN B 1 515 ? -21.25 -15.688 11.328 1 48.62 515 GLN B CA 1
ATOM 8280 C C . GLN B 1 515 ? -20.109 -16.609 11.75 1 48.62 515 GLN B C 1
ATOM 8282 O O . GLN B 1 515 ? -19.516 -17.297 10.914 1 48.62 515 GLN B O 1
#

=== Feature glossary ===
The record interleaves many kinds of information about one protein. Here is each kind framed as the question it answers.

Q: What does the local fold look like, residue by residue?
A: The Foldseek 3Di string encodes local tertiary geometry as a 20-letter alphabet — one character per residue — derived from the relative positions of nearby Cα atoms. Unlike the amino-acid sequence, 3Di is a direct function of the 3D structure, so two proteins with the same fold have similar 3Di strings even at low sequence identity.

Q: Which residues are in helices, strands, or loops?
A: The SS8 string is DSSP's per-residue secondary-structure call. α-helix (H) means an i→i+4 H-bond ladder; β-strand (E) means the residue participates in a β-sheet; 3₁₀ (G) and π (I) are tighter and wider helices; T/S are turns/bends; '-' is loop.

Q: How big and how compact is the whole molecule?
A: Radius of gyration (Rg) is the root-mean-square distance of Cα atoms from their centroid — a single number for overall size and compactness. A globular domain of N residues has Rg ≈ 2.2·N^0.38 Å; an extended or disordered chain has a much larger Rg. The Cα contact count is the number of residue pairs whose Cα atoms are within 8 Å and are more than four positions apart in sequence — a standard proxy for tertiary packing density. The bounding box is the smallest axis-aligned box enclosing all Cα atoms.

Q: Where is each backbone atom in 3D?
A: Structure coordinates are given as an mmCIF _atom_site loop: one row per atom with element, residue name, chain id, sequence number, and x/y/z position in Å. Only the four main-chain atoms per residue are included here; side chains are omitted to keep the record compact.

Q: What is the amino-acid chain?
A: Primary structure: the covalent order of the twenty standard amino acids along the backbone. Two proteins with the same sequence will (almost always) fold to the same structure; two with 30% identity often share a fold but not the details.

Q: What if only a Cα trace is available?
A: Three-state secondary structure (P-SEA) collapses the eight DSSP classes into helix (a), strand (b), and coil (c). P-SEA assigns these from Cα geometry alone — distances and angles — without requiring backbone oxygens, so it works on any Cα trace.

Q: What family and function is it annotated with?
A: Database cross-references. InterPro integrates a dozen domain/family signature databases into unified entries with residue-range hits. GO terms attach function/process/location labels with evidence codes. CATH codes position the fold in a four-level structural taxonomy. Organism is the NCBI-taxonomy species name.

Q: How confident is the AlphaFold model at each residue?
A: pLDDT is the predicted lDDT-Cα score: AlphaFold's confidence that the local environment of each residue (all inter-atomic distances within 15 Å) is correctly placed. It is a per-residue number between 0 and 100, with higher meaning more reliable.

Q: How mobile is each atom in the crystal?
A: B-factor (Debye–Waller factor) reflects atomic displacement in the crystal lattice. It is an experimental observable (units Å²), not a prediction; low values mean the atom is pinned down, high values mean it moves or is heterogeneous across the crystal.

Q: Which residues are buried vs exposed?
A: SASA measures how much of the protein is reachable by solvent. It is computed by rolling a water-sized probe over the atomic surface and summing the exposed area (Å²). Per-residue SASA distinguishes core (buried, low SASA) from surface (exposed, high SASA) residues; total SASA is a whole-molecule size measure.

Q: What do the diagnostic plots show?
A: Plot images: a contact map (which residues are close in 3D, as an N×N binary image), a Ramachandran scatter (backbone torsion angles, revealing secondary-structure composition at a glance), and — for AlphaFold structures — a PAE heatmap (pairwise prediction confidence).

Q: What known structures does this most resemble?
A: The Foldseek neighbor list gives the closest experimentally determined structures in the PDB, ranked by structural alignment. TM-score near 1 means near-identical fold; near 0.3 means only rough topology match. This is how one finds what a novel AlphaFold prediction most resembles in the solved-structure universe.

Q: Are the domains correctly placed relative to each other?
A: Predicted aligned error is AlphaFold's pairwise confidence. Unlike pLDDT (per-residue), PAE is per-residue-pair and captures whether two parts of the structure are correctly placed relative to each other. Units are ångströms of expected positional error.

Q: What do the rendered images show?
A: Structure images are PyMOL renders from six orthogonal camera directions. Cartoon representation draws helices as coils and strands as arrows; sticks shows the backbone as bonds; surface shows the solvent-excluded envelope. Rainbow coloring maps sequence position to hue (blue→red, N→C); chain coloring assigns a distinct color per polypeptide.

Q: What are the backbone torsion angles?
A: φ (phi) and ψ (psi) are the two rotatable backbone dihedrals per residue: φ is the C(i-1)–N–Cα–C torsion, ψ is the N–Cα–C–N(i+1) torsion, both in degrees on (−180°, 180°]. α-helical residues cluster near (−60°, −45°); β-strand residues near (−120°, +130°). A Ramachandran plot is simply a scatter of (φ, ψ) for every residue.